Protein AF-A0A4V2VDV7-F1 (afdb_monomer_lite)

Foldseek 3Di:
DPQDDPCCQQPQAPDHPDVVRDGDDRDPVSVVVVVVVVVVVVCVCVQAPEAEAQAQVVVFVQQQHAFFHKYAHCHHPPQVRGAIWGFHDGGPDGGIDGDGHDDEAEWEWEFPPPADQQETETETPHDADQNHKYKYARQAFHAADFGWYDYPNDAIATEAEQVRHGQGGRNHHHRDIFIFGDDPRHTYTNHDDDAAEWEWDWPDDQQEIETETPDDDDPDWPRHKYKYAHAAFHQAPQGWYDYPPDDIATEAEQVGHGQHRRQDHHGDIFIFIDDPRHTYTPDGTPVVVVVVVVVVVVVVVVVVVVVPPAAEDADLVRVLADDCVVDAWYFYNDPLLTAIWGKDFAQCPLLCVLQPLCLAWRHRPVDDSRGITTGGDDDDAAELSSSPQDADQDLVRAVRSQRSLSSSQSNCVVVVADEYEYEGLEGEYQAHAHEARYAYEKQAADDDDFQALQDDGDSDIHEYEHAADWQDDWAAQAAQCQQAQSWDAFPVDGPATNTRFGQWDLADDWQRFTHGDRARAHYEYPDAQHEEYEYERYEFEYQADDRSPPCQSPLVDLDQHHRHAERYEYENYEQYEAYNYHQDGERNHESYEYEFEFAPAQGDYENHEHYQAEAEYLKRYEYYYHAKWFWPFFFQFKTKTFDGSRGGDHQWAWKQFPPWGIWTFNGWGDDPRMIMTGRTPGGCRPTGMITHNNYHPHYAQYEYASYWFHYCQGSNRDFPVVSPDSHTGERYEHDDPPAANYEYHQYEFEGSALSTYRYAAWQYAAYEYAHHEGAHYEHAYDEPPVPRPRNTHDTAQENYEYHHYDYDPSYDYPRVHHHYYDDPVPPDDDPDDDDDDDDDDDDVPDDDDDADDAPDWDFDADPVRHTQWIAHNVGDIDGPDDDDQDDPDDDGDDDDDQQDKDFDDDVPQTAWIQGRPPRDTDGSDPPPDDDADQQGDDPDDDDPDDDDDDDDPVVDPPDDQDDPLLLVLLVQFDKDKDFDPVQCVVPPPPTDIDIGGDQVSSQVSQVVSVHHSVVDDFKDKDWDAWDKDFDKDKDWDWAFDADPVRHGPGTDIDIDTGGPPDIHGDTHTDMDMDGPRVVSVVSVVSSVVVVVVVVVVVVVVVPDDD

Radius of gyration: 65.27 Å; chains: 1; bounding box: 130×124×198 Å

Organism: NCBI:txid1136135

InterPro domains:
  IPR011050 Pectin lyase fold/virulence factor [SSF51126] (372-770)
  IPR030392 Intramolecular chaperone auto-processing domain [PF13884] (951-1011)
  IPR030392 Intramolecular chaperone auto-processing domain [PS51688] (951-1102)
  IPR036388 Winged helix-like DNA-binding domain superfamily [G3DSA:1.10.10.10] (937-1103)

Sequence (1106 aa):
MPTPLASVVFDDFNTSGVPSSGNKKVKKREARAWGAWLESIITAFTSNGGLIYSSKAEMDADLAHDAKSMAWVLGDATVANNGIYKKNGASGAGSWTRVADLPFSFIIASDVGAGTSNAIQATTSIPVTESALVLMNVFEANTSSPVTVSLNGGAALNILSASGQQIKAGDLKSGMFVAGRVSGSNFRLINDFGLQFLTGTNTGGTNAITATTPFSIPSGDSQALIILPILSSNTASPVTVSFNGGTALTLKTNTGNDVAAGGLVPGMRLLGMISGSTFRLINDQVSAAIVAAAEAAQAAAEAAATSINIKNVEDRTALKSLDTSVTTLVFLREQGREGLFKWTAGNFSTLVAADTGEGVYIKASAISSSAGAWVREYDGFLQVEWFGAISGLSKSNTTANNTAFAAADALCYALGGGTIQALAQYYTLSKFRWSPGVYLEGSGHGKWMPSFPTQSKTWEGTNFVAASATKDYQVRGVTSMRYAGGWREDPDSAGRYFKLTSLMNADAAGTAAATPRDMQVFMANKELGKDKGGVRNCRIVPWIGADGKSDYGNTANTSLGDDVDVGLMVNTMEGGRFENLQIRGYWRVAGLAEICPDFSDYGRNENNVF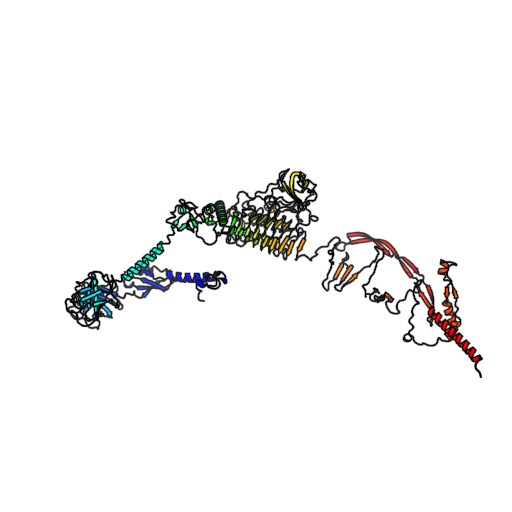VNVSAQGFVGIMVRSGDTWAVQSATSSTLTIRWSEESFWPSNGQFDALGVGYVTYTGISRSGSNLTFTGCSANVSGVSIIRAPFRGTGFSTGRFVGCEGWALYHHSSQGAESLGFPSPSKGTEVSGFPMRGIHWFDCSSFGEASNSCCVFLHDCQDFTFAGGKWEIGHAIASPIASSSTAAAPSGDTRNLSLLGLFWSSTTDTRLFTPRSLTDLQRQLNPASRLSGNLLIEALTGQDWQARMASGQTFQVLKSDGAVAVVTTDSGNTELRGSLTVGPTGAAGFINSQSGHGLTLREGTTSRLAIQASTGHWWPGADNAQNVGSGALRMATVFAGTGSINTSSEEEKQQIDAIREAVLDAWGDVEWSEFRFNDAVEAKGDSARVHFGLVAQRVVAAFEAHGLNPFDFGPICFDEWDDQYEPVYEKKFLLQPIVNEAGETVGHIEVVDMVPSGEERLVVKAGSRYGLRYSECLAIEAAYQRRRIARLEEAVKSLIAPN

Structure (mmCIF, N/CA/C/O backbone):
data_AF-A0A4V2VDV7-F1
#
_entry.id   AF-A0A4V2VDV7-F1
#
loop_
_atom_site.group_PDB
_atom_site.id
_atom_site.type_symbol
_atom_site.label_atom_id
_atom_site.label_alt_id
_atom_site.label_comp_id
_atom_site.label_asym_id
_atom_site.label_entity_id
_atom_site.label_seq_id
_atom_site.pdbx_PDB_ins_code
_atom_site.Cartn_x
_atom_site.Cartn_y
_atom_site.Cartn_z
_atom_site.occupancy
_atom_site.B_iso_or_equiv
_atom_site.auth_seq_id
_atom_site.auth_comp_id
_atom_site.auth_asym_id
_atom_site.auth_atom_id
_atom_site.pdbx_PDB_model_num
ATOM 1 N N . MET A 1 1 ? 43.117 -13.124 -17.230 1.00 35.62 1 MET A N 1
ATOM 2 C CA . MET A 1 1 ? 42.018 -13.951 -17.777 1.00 35.62 1 MET A CA 1
ATOM 3 C C . MET A 1 1 ? 41.749 -13.451 -19.186 1.00 35.62 1 MET A C 1
ATOM 5 O O . MET A 1 1 ? 41.652 -12.235 -19.313 1.00 35.62 1 MET A O 1
ATOM 9 N N . PRO A 1 2 ? 41.695 -14.305 -20.222 1.00 51.34 2 PRO A N 1
ATOM 10 C CA . PRO A 1 2 ? 41.263 -13.860 -21.545 1.00 51.34 2 PRO A CA 1
ATOM 11 C C . PRO A 1 2 ? 39.853 -13.264 -21.436 1.00 51.34 2 PRO A C 1
ATOM 13 O O . PRO A 1 2 ? 38.990 -13.833 -20.763 1.00 51.34 2 PRO A O 1
ATOM 16 N N . THR A 1 3 ? 39.647 -12.082 -22.015 1.00 59.31 3 THR A N 1
ATOM 17 C CA . THR A 1 3 ? 38.360 -11.380 -21.987 1.00 59.31 3 THR A CA 1
ATOM 18 C C . THR A 1 3 ? 37.317 -12.238 -22.720 1.00 59.31 3 THR A C 1
ATOM 20 O O . THR A 1 3 ? 37.600 -12.686 -23.833 1.00 59.31 3 THR A O 1
ATOM 23 N N . PRO A 1 4 ? 36.145 -12.529 -22.124 1.00 67.44 4 PRO A N 1
ATOM 24 C CA . PRO A 1 4 ? 35.141 -13.377 -22.760 1.00 67.44 4 PRO A CA 1
ATOM 25 C C . PRO A 1 4 ? 34.619 -12.758 -24.065 1.00 67.44 4 PRO A C 1
ATOM 27 O O . PRO A 1 4 ? 34.545 -11.536 -24.200 1.00 67.44 4 PRO A O 1
ATOM 30 N N . LEU A 1 5 ? 34.258 -13.615 -25.026 1.00 76.06 5 LEU A N 1
ATOM 31 C CA . LEU A 1 5 ? 33.713 -13.206 -26.323 1.00 76.06 5 LEU A CA 1
ATOM 32 C C . LEU A 1 5 ? 32.396 -12.435 -26.153 1.00 76.06 5 LEU A C 1
ATOM 34 O O . LEU A 1 5 ? 31.636 -12.688 -25.216 1.00 76.06 5 LEU A O 1
ATOM 38 N N . ALA A 1 6 ? 32.090 -11.543 -27.101 1.00 77.00 6 ALA A N 1
ATOM 39 C CA . ALA A 1 6 ? 30.846 -10.768 -27.097 1.00 77.00 6 ALA A CA 1
ATOM 40 C C . ALA A 1 6 ? 29.604 -11.674 -27.041 1.00 77.00 6 ALA A C 1
ATOM 42 O O . ALA A 1 6 ? 28.689 -11.409 -26.270 1.00 77.00 6 ALA A O 1
ATOM 43 N N . SER A 1 7 ? 29.630 -12.800 -27.759 1.00 78.94 7 SER A N 1
ATOM 44 C CA . SER A 1 7 ? 28.575 -13.822 -27.743 1.00 78.94 7 SER A CA 1
ATOM 45 C C . SER A 1 7 ? 28.344 -14.460 -26.373 1.00 78.94 7 SER A C 1
ATOM 47 O O . SER A 1 7 ? 27.268 -14.975 -26.114 1.00 78.94 7 SER A O 1
ATOM 49 N N . VAL A 1 8 ? 29.331 -14.412 -25.474 1.00 78.50 8 VAL A N 1
ATOM 50 C CA . VAL A 1 8 ? 29.207 -14.913 -24.100 1.00 78.50 8 VAL A CA 1
ATOM 51 C C . VAL A 1 8 ? 28.747 -13.801 -23.161 1.00 78.50 8 VAL A C 1
ATOM 53 O O . VAL A 1 8 ? 27.967 -14.060 -22.248 1.00 78.50 8 VAL A O 1
ATOM 56 N N . VAL A 1 9 ? 29.207 -12.562 -23.352 1.00 82.50 9 VAL A N 1
ATOM 57 C CA . VAL A 1 9 ? 28.828 -11.416 -22.503 1.00 82.50 9 VAL A CA 1
ATOM 58 C C . VAL A 1 9 ? 27.389 -10.961 -22.780 1.00 82.50 9 VAL A C 1
ATOM 60 O O . VAL A 1 9 ? 26.669 -10.640 -21.833 1.00 82.50 9 VAL A O 1
ATOM 63 N N . PHE A 1 10 ? 26.966 -10.999 -24.045 1.00 85.31 10 PHE A N 1
ATOM 64 C CA . PHE A 1 10 ? 25.676 -10.517 -24.552 1.00 85.31 10 PHE A CA 1
ATOM 65 C C . PHE A 1 10 ? 24.788 -11.641 -25.114 1.00 85.31 10 PHE A C 1
ATOM 67 O O . PHE A 1 10 ? 23.991 -11.400 -26.009 1.00 85.31 10 PHE A O 1
ATOM 74 N N . ASP A 1 11 ? 24.953 -12.868 -24.618 1.00 86.12 11 ASP A N 1
ATOM 75 C CA . ASP A 1 11 ? 24.108 -14.011 -24.995 1.00 86.12 11 ASP A CA 1
ATOM 76 C C . ASP A 1 11 ? 22.622 -13.749 -24.677 1.00 86.12 11 ASP A C 1
ATOM 78 O O . ASP A 1 11 ? 22.322 -13.106 -23.667 1.00 86.12 11 ASP A O 1
ATOM 82 N N . ASP A 1 12 ? 21.703 -14.299 -25.473 1.00 83.25 12 ASP A N 1
ATOM 83 C CA . ASP A 1 12 ? 20.254 -14.135 -25.290 1.00 83.25 12 ASP A CA 1
ATOM 84 C C . ASP A 1 12 ? 19.753 -14.861 -24.024 1.00 83.25 12 ASP A C 1
ATOM 86 O O . ASP A 1 12 ? 18.822 -14.408 -23.346 1.00 83.25 12 ASP A O 1
ATOM 90 N N . PHE A 1 13 ? 20.411 -15.966 -23.643 1.00 85.00 13 PHE A N 1
ATOM 91 C CA . PHE A 1 13 ? 19.987 -16.844 -22.545 1.00 85.00 13 PHE A CA 1
ATOM 92 C C . PHE A 1 13 ? 21.093 -17.087 -21.505 1.00 85.00 13 PHE A C 1
ATOM 94 O O . PHE A 1 13 ? 22.288 -17.008 -21.796 1.00 85.00 13 PHE A O 1
ATOM 101 N N . ASN A 1 14 ? 20.716 -17.386 -20.252 1.00 80.81 14 ASN A N 1
ATOM 102 C CA . ASN A 1 14 ? 21.680 -17.635 -19.164 1.00 80.81 14 ASN A CA 1
ATOM 103 C C . ASN A 1 14 ? 22.643 -18.794 -19.482 1.00 80.81 14 ASN A C 1
ATOM 105 O O . ASN A 1 14 ? 23.790 -18.781 -19.033 1.00 80.81 14 ASN A O 1
ATOM 109 N N . THR A 1 15 ? 22.184 -19.770 -20.267 1.00 83.56 15 THR A N 1
ATOM 110 C CA . THR A 1 15 ? 22.990 -20.818 -20.903 1.00 83.56 15 THR A CA 1
ATOM 111 C C . THR A 1 15 ? 22.841 -20.710 -22.419 1.00 83.56 15 THR A C 1
ATOM 113 O O . THR A 1 15 ? 21.718 -20.731 -22.920 1.00 83.56 15 THR A O 1
ATOM 116 N N . SER A 1 16 ? 23.964 -20.611 -23.135 1.00 77.88 16 SER A N 1
ATOM 117 C CA . SER A 1 16 ? 23.987 -20.358 -24.581 1.00 77.88 16 SER A CA 1
ATOM 118 C C . SER A 1 16 ? 23.125 -21.350 -25.359 1.00 77.88 16 SER A C 1
ATOM 120 O O . SER A 1 16 ? 23.284 -22.563 -25.212 1.00 77.88 16 SER A O 1
ATOM 122 N N . GLY A 1 17 ? 22.187 -20.835 -26.158 1.00 80.25 17 GLY A N 1
ATOM 123 C CA . GLY A 1 17 ? 21.281 -21.646 -26.977 1.00 80.25 17 GLY A CA 1
ATOM 124 C C . GLY A 1 17 ? 20.195 -22.417 -26.212 1.00 80.25 17 GLY A C 1
ATOM 125 O O . GLY A 1 17 ? 19.529 -23.255 -26.817 1.00 80.25 17 GLY A O 1
ATOM 126 N N . VAL A 1 18 ? 19.988 -22.160 -24.912 1.00 81.00 18 VAL A N 1
ATOM 127 C CA . VAL A 1 18 ? 18.972 -22.846 -24.091 1.00 81.00 18 VAL A CA 1
ATOM 128 C C . VAL A 1 18 ? 17.895 -21.855 -23.618 1.00 81.00 18 VAL A C 1
ATOM 130 O O . VAL A 1 18 ? 18.046 -21.256 -22.546 1.00 81.00 18 VAL A O 1
ATOM 133 N N . PRO A 1 19 ? 16.768 -21.716 -24.347 1.00 77.12 19 PRO A N 1
ATOM 134 C CA . PRO A 1 19 ? 15.702 -20.766 -24.011 1.00 77.12 19 PRO A CA 1
ATOM 135 C C . PRO A 1 19 ? 15.095 -20.955 -22.614 1.00 77.12 19 PRO A C 1
ATOM 137 O O . PRO A 1 19 ? 14.722 -19.989 -21.951 1.00 77.12 19 PRO A O 1
ATOM 140 N N . SER A 1 20 ? 15.047 -22.196 -22.116 1.00 80.12 20 SER A N 1
ATOM 141 C CA . SER A 1 20 ? 14.509 -22.519 -20.787 1.00 80.12 20 SER A CA 1
ATOM 142 C C . SER A 1 20 ? 15.382 -22.038 -19.624 1.00 80.12 20 SER A C 1
ATOM 144 O O . SER A 1 20 ? 14.918 -22.018 -18.487 1.00 80.12 20 SER A O 1
ATOM 146 N N . SER A 1 21 ? 16.630 -21.628 -19.883 1.00 80.31 21 SER A N 1
ATOM 147 C CA . SER A 1 21 ? 17.513 -21.068 -18.853 1.00 80.31 21 SER A CA 1
ATOM 148 C C . SER A 1 21 ? 17.148 -19.626 -18.466 1.00 80.31 21 SER A C 1
ATOM 150 O O . SER A 1 21 ? 17.698 -19.089 -17.503 1.00 80.31 21 SER A O 1
ATOM 152 N N . GLY A 1 22 ? 16.195 -19.012 -19.178 1.00 76.69 22 GLY A N 1
ATOM 153 C CA . GLY A 1 22 ? 15.739 -17.641 -18.969 1.00 76.69 22 GLY A CA 1
ATOM 154 C C . GLY A 1 22 ? 16.661 -16.603 -19.610 1.00 76.69 22 GLY A C 1
ATOM 155 O O . GLY A 1 22 ? 17.842 -16.860 -19.856 1.00 76.69 22 GLY A O 1
ATOM 156 N N . ASN A 1 23 ? 16.110 -15.417 -19.873 1.00 82.62 23 ASN A N 1
ATOM 157 C CA . ASN A 1 23 ? 16.837 -14.332 -20.531 1.00 82.62 23 ASN A CA 1
ATOM 158 C C . ASN A 1 23 ? 18.032 -13.886 -19.685 1.00 82.62 23 ASN A C 1
ATOM 160 O O . ASN A 1 23 ? 17.917 -13.674 -18.469 1.00 82.62 23 ASN A O 1
ATOM 164 N N . LYS A 1 24 ? 19.183 -13.715 -20.334 1.00 81.81 24 LYS A N 1
ATOM 165 C CA . LYS A 1 24 ? 20.403 -13.308 -19.647 1.00 81.81 24 LYS A CA 1
ATOM 166 C C . LYS A 1 24 ? 20.345 -11.837 -19.265 1.00 81.81 24 LYS A C 1
ATOM 168 O O . LYS A 1 24 ? 20.158 -10.957 -20.100 1.00 81.81 24 LYS A O 1
ATOM 173 N N . LYS A 1 25 ? 20.588 -11.538 -17.989 1.00 83.81 25 LYS A N 1
ATOM 174 C CA . LYS A 1 25 ? 20.822 -10.159 -17.540 1.00 83.81 25 LYS A CA 1
ATOM 175 C C . LYS A 1 25 ? 22.313 -9.848 -17.629 1.00 83.81 25 LYS A C 1
ATOM 177 O O . LYS A 1 25 ? 23.088 -10.283 -16.775 1.00 83.81 25 LYS A O 1
ATOM 182 N N . VAL A 1 26 ? 22.712 -9.092 -18.652 1.00 82.50 26 VAL A N 1
ATOM 183 C CA . VAL A 1 26 ? 24.109 -8.687 -18.873 1.00 82.50 26 VAL A CA 1
ATOM 184 C C . VAL A 1 26 ? 24.654 -7.970 -17.635 1.00 82.50 26 VAL A C 1
ATOM 186 O O . VAL A 1 26 ? 24.137 -6.942 -17.190 1.00 82.50 26 VAL A O 1
ATOM 189 N N . LYS A 1 27 ? 25.729 -8.505 -17.048 1.00 83.00 27 LYS A N 1
ATOM 190 C CA . LYS A 1 27 ? 26.364 -7.897 -15.875 1.00 83.00 27 LYS A CA 1
ATOM 191 C C . LYS A 1 27 ? 27.144 -6.661 -16.310 1.00 83.00 27 LYS A C 1
ATOM 193 O O . LYS A 1 27 ? 28.139 -6.767 -17.022 1.00 83.00 27 LYS A O 1
ATOM 198 N N . LYS A 1 28 ? 26.775 -5.487 -15.783 1.00 77.75 28 LYS A N 1
ATOM 199 C CA . LYS A 1 28 ? 27.423 -4.196 -16.108 1.00 77.75 28 LYS A CA 1
ATOM 200 C C . LYS A 1 28 ? 28.956 -4.211 -15.969 1.00 77.75 28 LYS A C 1
ATOM 202 O O . LYS A 1 28 ? 29.642 -3.508 -16.699 1.00 77.75 28 LYS A O 1
ATOM 207 N N . ARG A 1 29 ? 29.508 -5.010 -15.045 1.00 79.88 29 ARG A N 1
ATOM 208 C CA . ARG A 1 29 ? 30.966 -5.147 -14.860 1.00 79.88 29 ARG A CA 1
ATOM 209 C C . ARG A 1 29 ? 31.665 -5.849 -16.037 1.00 79.88 29 ARG A C 1
ATOM 211 O O . ARG A 1 29 ? 32.789 -5.493 -16.358 1.00 79.88 29 ARG A O 1
ATOM 218 N N . GLU A 1 30 ? 31.006 -6.825 -16.662 1.00 81.25 30 GLU A N 1
ATOM 219 C CA . GLU A 1 30 ? 31.555 -7.633 -17.762 1.00 81.25 30 GLU A CA 1
ATOM 220 C C . GLU A 1 30 ? 31.438 -6.880 -19.092 1.00 81.25 30 GLU A C 1
ATOM 222 O O . GLU A 1 30 ? 32.403 -6.835 -19.848 1.00 81.25 30 GLU A O 1
ATOM 227 N N . ALA A 1 31 ? 30.325 -6.168 -19.306 1.00 80.94 31 ALA A N 1
ATOM 228 C CA . ALA A 1 31 ? 30.156 -5.269 -20.449 1.00 80.94 31 ALA A CA 1
ATOM 229 C C . ALA A 1 31 ? 31.191 -4.126 -20.464 1.00 80.94 31 ALA A C 1
ATOM 231 O O . ALA A 1 31 ? 31.765 -3.835 -21.508 1.00 80.94 31 ALA A O 1
ATOM 232 N N . ARG A 1 32 ? 31.498 -3.517 -19.305 1.00 81.75 32 ARG A N 1
ATOM 233 C CA . ARG A 1 32 ? 32.548 -2.482 -19.203 1.00 81.75 32 ARG A CA 1
ATOM 234 C C . ARG A 1 32 ? 33.953 -3.021 -19.469 1.00 81.75 32 ARG A C 1
ATOM 236 O O . ARG A 1 32 ? 34.741 -2.343 -20.113 1.00 81.75 32 ARG A O 1
ATOM 243 N N . ALA A 1 33 ? 34.264 -4.226 -18.990 1.00 79.00 33 ALA A N 1
ATOM 244 C CA . ALA A 1 33 ? 35.560 -4.857 -19.247 1.00 79.00 33 ALA A CA 1
ATOM 245 C C . ALA A 1 33 ? 35.752 -5.195 -20.737 1.00 79.00 33 ALA A C 1
ATOM 247 O O . ALA A 1 33 ? 36.850 -5.040 -21.265 1.00 79.00 33 ALA A O 1
ATOM 248 N N . TRP A 1 34 ? 34.680 -5.613 -21.419 1.00 86.88 34 TRP A N 1
ATOM 249 C CA . TRP A 1 34 ? 34.683 -5.845 -22.863 1.00 86.88 34 TRP A CA 1
ATOM 250 C C . TRP A 1 34 ? 34.780 -4.533 -23.667 1.00 86.88 34 TRP A C 1
ATOM 252 O O . TRP A 1 34 ? 35.587 -4.448 -24.589 1.00 86.88 34 TRP A O 1
ATOM 262 N N . GLY A 1 35 ? 34.043 -3.487 -23.269 1.00 80.62 35 GLY A N 1
ATOM 263 C CA . GLY A 1 35 ? 34.107 -2.156 -23.890 1.00 80.62 35 GLY A CA 1
ATOM 264 C C . GLY A 1 35 ? 35.490 -1.505 -23.787 1.00 80.62 35 GLY A C 1
ATOM 265 O O . GLY A 1 35 ? 36.041 -1.089 -24.800 1.00 80.62 35 GLY A O 1
ATOM 266 N N . ALA A 1 36 ? 36.112 -1.528 -22.603 1.00 79.06 36 ALA A N 1
ATOM 267 C CA . ALA A 1 36 ? 37.460 -0.987 -22.399 1.00 79.06 36 ALA A CA 1
ATOM 268 C C . ALA A 1 36 ? 38.531 -1.709 -23.242 1.00 79.06 36 ALA A C 1
ATOM 270 O O . ALA A 1 36 ? 39.494 -1.097 -23.701 1.00 79.06 36 ALA A O 1
ATOM 271 N N . TRP A 1 37 ? 38.364 -3.014 -23.476 1.00 82.75 37 TRP A N 1
ATOM 272 C CA . TRP A 1 37 ? 39.242 -3.772 -24.367 1.00 82.75 37 TRP A CA 1
ATOM 273 C C . TRP A 1 37 ? 39.081 -3.337 -25.833 1.00 82.75 37 TRP A C 1
ATOM 275 O O . TRP A 1 37 ? 40.083 -3.116 -26.513 1.00 82.75 37 TRP A O 1
ATOM 285 N N . LEU A 1 38 ? 37.847 -3.137 -26.304 1.00 75.81 38 LEU A N 1
ATOM 286 C CA . LEU A 1 38 ? 37.566 -2.663 -27.663 1.00 75.81 38 LEU A CA 1
ATOM 287 C C . LEU A 1 38 ? 38.102 -1.239 -27.895 1.00 75.81 38 LEU A C 1
ATOM 289 O O . LEU A 1 38 ? 38.775 -0.977 -28.891 1.00 75.81 38 LEU A O 1
ATOM 293 N N . GLU A 1 39 ? 37.867 -0.339 -26.938 1.00 75.94 39 GLU A N 1
ATOM 294 C CA . GLU A 1 39 ? 38.380 1.035 -26.945 1.00 75.94 39 GLU A CA 1
ATOM 295 C C . GLU A 1 39 ? 39.913 1.068 -26.980 1.00 75.94 39 GLU A C 1
ATOM 297 O O . GLU A 1 39 ? 40.493 1.889 -27.691 1.00 75.94 39 GLU A O 1
ATOM 302 N N . SER A 1 40 ? 40.587 0.133 -26.298 1.00 68.94 40 SER A N 1
ATOM 303 C CA . SER A 1 40 ? 42.052 0.024 -26.345 1.00 68.94 40 SER A CA 1
ATOM 304 C C . SER A 1 40 ? 42.591 -0.350 -27.734 1.00 68.94 40 SER A C 1
ATOM 306 O O . SER A 1 40 ? 43.631 0.163 -28.145 1.00 68.94 40 SER A O 1
ATOM 308 N N . ILE A 1 41 ? 41.867 -1.183 -28.493 1.00 69.00 41 ILE A N 1
ATOM 309 C CA . ILE A 1 41 ? 42.236 -1.563 -29.867 1.00 69.00 41 ILE A CA 1
ATOM 310 C C . ILE A 1 41 ? 41.995 -0.399 -30.831 1.00 69.00 41 ILE A C 1
ATOM 312 O O . ILE A 1 41 ? 42.855 -0.099 -31.657 1.00 69.00 41 ILE A O 1
ATOM 316 N N . ILE A 1 42 ? 40.854 0.282 -30.704 1.00 68.31 42 ILE A N 1
ATOM 317 C CA . ILE A 1 42 ? 40.520 1.450 -31.530 1.00 68.31 42 ILE A CA 1
ATOM 318 C C . ILE A 1 42 ? 41.550 2.563 -31.302 1.00 68.31 42 ILE A C 1
ATOM 320 O O . ILE A 1 42 ? 42.109 3.086 -32.263 1.00 68.31 42 ILE A O 1
ATOM 324 N N . THR A 1 43 ? 41.893 2.833 -30.041 1.00 59.16 43 THR A N 1
ATOM 325 C CA . THR A 1 43 ? 42.913 3.825 -29.665 1.00 59.16 43 THR A CA 1
ATOM 326 C C . THR A 1 43 ? 44.296 3.465 -30.221 1.00 59.16 43 THR A C 1
ATOM 328 O O . THR A 1 43 ? 45.038 4.353 -30.642 1.00 59.16 43 THR A O 1
ATOM 331 N N . ALA A 1 44 ? 44.645 2.175 -30.293 1.00 54.97 44 ALA A N 1
ATOM 332 C CA . ALA A 1 44 ? 45.914 1.715 -30.861 1.00 54.97 44 ALA A CA 1
ATOM 333 C C . ALA A 1 44 ? 46.000 1.906 -32.389 1.00 54.97 44 ALA A C 1
ATOM 335 O O . ALA A 1 44 ? 47.083 2.172 -32.908 1.00 54.97 44 ALA A O 1
ATOM 336 N N . PHE A 1 45 ? 44.875 1.824 -33.107 1.00 53.25 45 PHE A N 1
ATOM 337 C CA . PHE A 1 45 ? 44.828 2.060 -34.554 1.00 53.25 45 PHE A CA 1
ATOM 338 C C . PHE A 1 45 ? 44.823 3.547 -34.918 1.00 53.25 45 PHE A C 1
ATOM 340 O O . PHE A 1 45 ? 45.437 3.934 -35.910 1.00 53.25 45 PHE A O 1
ATOM 347 N N . THR A 1 46 ? 44.183 4.395 -34.111 1.00 55.28 46 THR A N 1
ATOM 348 C CA . THR A 1 46 ? 44.093 5.838 -34.385 1.00 55.28 46 THR A CA 1
ATOM 349 C C . THR A 1 46 ? 45.327 6.636 -33.959 1.00 55.28 46 THR A C 1
ATOM 351 O O . THR A 1 46 ? 45.464 7.778 -34.379 1.00 55.28 46 THR A O 1
ATOM 354 N N . SER A 1 47 ? 46.228 6.070 -33.145 1.00 51.19 47 SER A N 1
ATOM 355 C CA . SER A 1 47 ? 47.410 6.777 -32.609 1.00 51.19 47 SER A CA 1
ATOM 356 C C . SER A 1 47 ? 48.753 6.420 -33.266 1.00 51.19 47 SER A C 1
ATOM 358 O O . SER A 1 47 ? 49.739 7.097 -32.999 1.00 51.19 47 SER A O 1
ATOM 360 N N . ASN A 1 48 ? 48.831 5.391 -34.125 1.00 48.53 48 ASN A N 1
ATOM 361 C CA . ASN A 1 48 ? 50.118 4.884 -34.647 1.00 48.53 48 ASN A CA 1
ATOM 362 C C . ASN A 1 48 ? 50.131 4.501 -36.146 1.00 48.53 48 ASN A C 1
ATOM 364 O O . ASN A 1 48 ? 51.035 3.800 -36.608 1.00 48.53 48 ASN A O 1
ATOM 368 N N . GLY A 1 49 ? 49.159 4.961 -36.937 1.00 51.25 49 GLY A N 1
ATOM 369 C CA . GLY A 1 49 ? 49.122 4.730 -38.385 1.00 51.25 49 GLY A CA 1
ATOM 370 C C . GLY A 1 49 ? 50.039 5.673 -39.178 1.00 51.25 49 GLY A C 1
ATOM 371 O O . GLY A 1 49 ? 49.574 6.701 -39.643 1.00 51.25 49 GLY A O 1
ATOM 372 N N . GLY A 1 50 ? 51.322 5.315 -39.329 1.00 61.91 50 GLY A N 1
ATOM 373 C CA . GLY A 1 50 ? 52.279 5.804 -40.346 1.00 61.91 50 GLY A CA 1
ATOM 374 C C . GLY A 1 50 ? 52.331 7.314 -40.637 1.00 61.91 50 GLY A C 1
ATOM 375 O O . GLY A 1 50 ? 51.721 7.777 -41.596 1.00 61.91 50 GLY A O 1
ATOM 376 N N . LEU A 1 51 ? 53.137 8.069 -39.883 1.00 75.31 51 LEU A N 1
ATOM 377 C CA . LEU A 1 51 ? 53.344 9.508 -40.104 1.00 75.31 51 LEU A CA 1
ATOM 378 C C . LEU A 1 51 ? 54.252 9.760 -41.328 1.00 75.31 51 LEU A C 1
ATOM 380 O O . LEU A 1 51 ? 55.345 9.196 -41.415 1.00 75.31 51 LEU A O 1
ATOM 384 N N . ILE A 1 52 ? 53.831 10.619 -42.262 1.00 80.19 52 ILE A N 1
ATOM 385 C CA . ILE A 1 52 ? 54.593 10.992 -43.469 1.00 80.19 52 ILE A CA 1
ATOM 386 C C . ILE A 1 52 ? 54.704 12.519 -43.536 1.00 80.19 52 ILE A C 1
ATOM 388 O O . ILE A 1 52 ? 53.692 13.211 -43.473 1.00 80.19 52 ILE A O 1
ATOM 392 N N . TYR A 1 53 ? 55.922 13.032 -43.708 1.00 82.75 53 TYR A N 1
ATOM 393 C CA . TYR A 1 53 ? 56.235 14.459 -43.784 1.00 82.75 53 TYR A CA 1
ATOM 394 C C . TYR A 1 53 ? 56.938 14.804 -45.098 1.00 82.75 53 TYR A C 1
ATOM 396 O O . TYR A 1 53 ? 57.691 13.998 -45.661 1.00 82.75 53 TYR A O 1
ATOM 404 N N . SER A 1 54 ? 56.719 16.030 -45.577 1.00 82.06 54 SER A N 1
ATOM 405 C CA . SER A 1 54 ? 57.332 16.506 -46.818 1.00 82.06 54 SER A CA 1
ATOM 406 C C . SER A 1 54 ? 58.773 16.953 -46.586 1.00 82.06 54 SER A C 1
ATOM 408 O O . SER A 1 54 ? 59.598 16.765 -47.467 1.00 82.06 54 SER A O 1
ATOM 410 N N . SER A 1 55 ? 59.114 17.470 -45.400 1.00 87.38 55 SER A N 1
ATOM 411 C CA . SER A 1 55 ? 60.490 17.843 -45.034 1.00 87.38 55 SER A CA 1
ATOM 412 C C . SER A 1 55 ? 60.860 17.437 -43.604 1.00 87.38 55 SER A C 1
ATOM 414 O O . SER A 1 55 ? 59.997 17.229 -42.747 1.00 87.38 55 SER A O 1
ATOM 416 N N . LYS A 1 56 ? 62.163 17.355 -43.309 1.00 87.62 56 LYS A N 1
ATOM 417 C CA . LYS A 1 56 ? 62.660 17.077 -41.956 1.00 87.62 56 LYS A CA 1
ATOM 418 C C . LYS A 1 56 ? 62.316 18.211 -40.988 1.00 87.62 56 LYS A C 1
ATOM 420 O O . LYS A 1 56 ? 62.074 17.940 -39.817 1.00 87.62 56 LYS A O 1
ATOM 425 N N . ALA A 1 57 ? 62.252 19.450 -41.472 1.00 87.12 57 ALA A N 1
ATOM 426 C CA . ALA A 1 57 ? 61.876 20.605 -40.660 1.00 87.12 57 ALA A CA 1
ATOM 427 C C . ALA A 1 57 ? 60.417 20.532 -40.172 1.00 87.12 57 ALA A C 1
ATOM 429 O O . ALA A 1 57 ? 60.152 20.835 -39.012 1.00 87.12 57 ALA A O 1
ATOM 430 N N . GLU A 1 58 ? 59.487 20.083 -41.023 1.00 85.25 58 GLU A N 1
ATOM 431 C CA . GLU A 1 58 ? 58.082 19.865 -40.637 1.00 85.25 58 GLU A CA 1
ATOM 432 C C . GLU A 1 58 ? 57.949 18.770 -39.576 1.00 85.25 58 GLU A C 1
ATOM 434 O O . GLU A 1 58 ? 57.245 18.950 -38.586 1.00 85.25 58 GLU A O 1
ATOM 439 N N . MET A 1 59 ? 58.675 17.663 -39.745 1.00 90.25 59 MET A N 1
ATOM 440 C CA . MET A 1 59 ? 58.710 16.588 -38.755 1.00 90.25 59 MET A CA 1
ATOM 441 C C . MET A 1 59 ? 59.333 17.059 -37.430 1.00 90.25 59 MET A C 1
ATOM 443 O O . MET A 1 59 ? 58.806 16.765 -36.362 1.00 90.25 59 MET A O 1
ATOM 447 N N . ASP A 1 60 ? 60.442 17.804 -37.471 1.00 88.75 60 ASP A N 1
ATOM 448 C CA . ASP A 1 60 ? 61.111 18.306 -36.264 1.00 88.75 60 ASP A CA 1
ATOM 449 C C . ASP A 1 60 ? 60.255 19.327 -35.490 1.00 88.75 60 ASP A C 1
ATOM 451 O O . ASP A 1 60 ? 60.398 19.432 -34.270 1.00 88.75 60 ASP A O 1
ATOM 455 N N . ALA A 1 61 ? 59.354 20.046 -36.169 1.00 86.69 61 ALA A N 1
ATOM 456 C CA . ALA A 1 61 ? 58.378 20.939 -35.543 1.00 86.69 61 ALA A CA 1
ATOM 457 C C . ALA A 1 61 ? 57.202 20.184 -34.891 1.00 86.69 61 ALA A C 1
ATOM 459 O O . ALA A 1 61 ? 56.594 20.687 -33.945 1.00 86.69 61 ALA A O 1
ATOM 460 N N . ASP A 1 62 ? 56.900 18.972 -35.359 1.00 84.62 62 ASP A N 1
ATOM 461 C CA . ASP A 1 62 ? 55.812 18.140 -34.856 1.00 84.62 62 ASP A CA 1
ATOM 462 C C . ASP A 1 62 ? 56.299 17.168 -33.766 1.00 84.62 62 ASP A C 1
ATOM 464 O O . ASP A 1 62 ? 56.686 16.020 -34.006 1.00 84.62 62 ASP A O 1
ATOM 468 N N . LEU A 1 63 ? 56.316 17.658 -32.523 1.00 86.38 63 LEU A N 1
ATOM 469 C CA . LEU A 1 63 ? 56.750 16.890 -31.351 1.00 86.38 63 LEU A CA 1
ATOM 470 C C . LEU A 1 63 ? 55.596 16.269 -30.551 1.00 86.38 63 LEU A C 1
ATOM 472 O O . LEU A 1 63 ? 55.865 15.607 -29.546 1.00 86.38 63 LEU A O 1
ATOM 476 N N . ALA A 1 64 ? 54.340 16.456 -30.965 1.00 84.56 64 ALA A N 1
ATOM 477 C CA . ALA A 1 64 ? 53.137 16.022 -30.243 1.00 84.56 64 ALA A CA 1
ATOM 478 C C . ALA A 1 64 ? 52.838 14.516 -30.406 1.00 84.56 64 ALA A C 1
ATOM 480 O O . ALA A 1 64 ? 51.687 14.101 -30.511 1.00 84.56 64 ALA A O 1
ATOM 481 N N . HIS A 1 65 ? 53.890 13.696 -30.396 1.00 82.88 65 HIS A N 1
ATOM 482 C CA . HIS A 1 65 ? 53.842 12.252 -30.602 1.00 82.88 65 HIS A CA 1
ATOM 483 C C . HIS A 1 65 ? 54.589 11.527 -29.490 1.00 82.88 65 HIS A C 1
ATOM 485 O O . HIS A 1 65 ? 55.598 12.019 -28.975 1.00 82.88 65 HIS A O 1
ATOM 491 N N . ASP A 1 66 ? 54.101 10.344 -29.129 1.00 78.81 66 ASP A N 1
ATOM 492 C CA . ASP A 1 66 ? 54.687 9.531 -28.069 1.00 78.81 66 ASP A CA 1
ATOM 493 C C . ASP A 1 66 ? 56.099 9.024 -28.413 1.00 78.81 66 ASP A C 1
ATOM 495 O O . ASP A 1 66 ? 56.528 8.928 -29.567 1.00 78.81 66 ASP A O 1
ATOM 499 N N . ALA A 1 67 ? 56.863 8.671 -27.375 1.00 82.50 67 ALA A N 1
ATOM 500 C CA . ALA A 1 67 ? 58.190 8.098 -27.557 1.00 82.50 67 ALA A CA 1
ATOM 501 C C . ALA A 1 67 ? 58.110 6.807 -28.392 1.00 82.50 67 ALA A C 1
ATOM 503 O O . ALA A 1 67 ? 57.327 5.909 -28.086 1.00 82.50 67 ALA A O 1
ATOM 504 N N . LYS A 1 68 ? 59.019 6.668 -29.366 1.00 82.25 68 LYS A N 1
ATOM 505 C CA . LYS A 1 68 ? 59.137 5.565 -30.338 1.00 82.25 68 LYS A CA 1
ATOM 506 C C . LYS A 1 68 ? 58.146 5.585 -31.509 1.00 82.25 68 LYS A C 1
ATOM 508 O O . LYS A 1 68 ? 58.199 4.650 -32.307 1.00 82.25 68 LYS A O 1
ATOM 513 N N . SER A 1 69 ? 57.331 6.627 -31.679 1.00 84.38 69 SER A N 1
ATOM 514 C CA . SER A 1 69 ? 56.571 6.825 -32.922 1.00 84.38 69 SER A CA 1
ATOM 515 C C . SER A 1 69 ? 57.500 6.883 -34.141 1.00 84.38 69 SER A C 1
ATOM 517 O O . SER A 1 69 ? 58.637 7.353 -34.035 1.00 84.38 69 SER A O 1
ATOM 519 N N . MET A 1 70 ? 57.034 6.381 -35.287 1.00 83.69 70 MET A N 1
ATOM 520 C CA . MET A 1 70 ? 57.810 6.271 -36.529 1.00 83.69 70 MET A CA 1
ATOM 521 C C . MET A 1 70 ? 57.267 7.228 -37.594 1.00 83.69 70 MET A C 1
ATOM 523 O O . MET A 1 70 ? 56.055 7.304 -37.787 1.00 83.69 70 MET A O 1
ATOM 527 N N . ALA A 1 71 ? 58.164 7.913 -38.302 1.00 84.88 71 ALA A N 1
ATOM 528 C CA . ALA A 1 71 ? 57.832 8.897 -39.330 1.00 84.88 71 ALA A CA 1
ATOM 529 C C . ALA A 1 71 ? 58.714 8.748 -40.577 1.00 84.88 71 ALA A C 1
ATOM 531 O O . ALA A 1 71 ? 59.870 8.335 -40.475 1.00 84.88 71 ALA A O 1
ATOM 532 N N . TRP A 1 72 ? 58.182 9.058 -41.759 1.00 86.31 72 TRP A N 1
ATOM 533 C CA . TRP A 1 72 ? 58.914 9.051 -43.033 1.00 86.31 72 TRP A CA 1
ATOM 534 C C . TRP A 1 72 ? 59.027 10.476 -43.576 1.00 86.31 72 TRP A C 1
ATOM 536 O O . TRP A 1 72 ? 58.036 11.197 -43.604 1.00 86.31 72 TRP A O 1
ATOM 546 N N . VAL A 1 73 ? 60.212 10.868 -44.046 1.00 83.88 73 VAL A N 1
ATOM 547 C CA . VAL A 1 73 ? 60.444 12.144 -44.743 1.00 83.88 73 VAL A CA 1
ATOM 548 C C . VAL A 1 73 ? 60.769 11.840 -46.203 1.00 83.88 73 VAL A C 1
ATOM 550 O O . VAL A 1 73 ? 61.746 11.135 -46.462 1.00 83.88 73 VAL A O 1
ATOM 553 N N . LEU A 1 74 ? 59.943 12.321 -47.139 1.00 75.81 74 LEU A N 1
ATOM 554 C CA . LEU A 1 74 ? 59.977 11.896 -48.551 1.00 75.81 74 LEU A CA 1
ATOM 555 C C . LEU A 1 74 ? 60.346 12.997 -49.566 1.00 75.81 74 LEU A C 1
ATOM 557 O O . LEU A 1 74 ? 60.595 12.662 -50.723 1.00 75.81 74 LEU A O 1
ATOM 561 N N . GLY A 1 75 ? 60.378 14.277 -49.181 1.00 73.38 75 GLY A N 1
ATOM 562 C CA . GLY A 1 75 ? 60.484 15.405 -50.121 1.00 73.38 75 GLY A CA 1
ATOM 563 C C . GLY A 1 75 ? 61.390 16.557 -49.676 1.00 73.38 75 GLY A C 1
ATOM 564 O O . GLY A 1 75 ? 61.232 17.675 -50.165 1.00 73.38 75 GLY A O 1
ATOM 565 N N . ASP A 1 76 ? 62.319 16.321 -48.746 1.00 80.88 76 ASP A N 1
ATOM 566 C CA . ASP A 1 76 ? 63.235 17.352 -48.261 1.00 80.88 76 ASP A CA 1
ATOM 567 C C . ASP A 1 76 ? 64.222 17.745 -49.370 1.00 80.88 76 ASP A C 1
ATOM 569 O O . ASP A 1 76 ? 64.802 16.881 -50.038 1.00 80.88 76 ASP A O 1
ATOM 573 N N . ALA A 1 77 ? 64.433 19.052 -49.552 1.00 69.94 77 ALA A N 1
ATOM 574 C CA . ALA A 1 77 ? 65.362 19.584 -50.550 1.00 69.94 77 ALA A CA 1
ATOM 575 C C . ALA A 1 77 ? 66.813 19.134 -50.298 1.00 69.94 77 ALA A C 1
ATOM 577 O O . ALA A 1 77 ? 67.606 19.018 -51.234 1.00 69.94 77 ALA A O 1
ATOM 578 N N . THR A 1 78 ? 67.170 18.846 -49.041 1.00 75.12 78 THR A N 1
ATOM 579 C CA . THR A 1 78 ? 68.444 18.218 -48.697 1.00 75.12 78 THR A CA 1
ATOM 580 C C . THR A 1 78 ? 68.274 16.706 -48.723 1.00 75.12 78 THR A C 1
ATOM 582 O O . THR A 1 78 ? 67.757 16.096 -47.795 1.00 75.12 78 THR A O 1
ATOM 585 N N . VAL A 1 79 ? 68.790 16.083 -49.777 1.00 65.44 79 VAL A N 1
ATOM 586 C CA . VAL A 1 79 ? 68.655 14.649 -50.067 1.00 65.44 79 VAL A CA 1
ATOM 587 C C . VAL A 1 79 ? 68.938 13.719 -48.873 1.00 65.44 79 VAL A C 1
ATOM 589 O O . VAL A 1 79 ? 68.229 12.734 -48.678 1.00 65.44 79 VAL A O 1
ATOM 592 N N . ALA A 1 80 ? 69.948 14.029 -48.055 1.00 71.94 80 ALA A N 1
ATOM 593 C CA . ALA A 1 80 ? 70.329 13.222 -46.890 1.00 71.94 80 ALA A CA 1
ATOM 594 C C . ALA A 1 80 ? 69.271 13.199 -45.763 1.00 71.94 80 ALA A C 1
ATOM 596 O O . ALA A 1 80 ? 69.310 12.323 -44.897 1.00 71.94 80 ALA A O 1
ATOM 597 N N . ASN A 1 81 ? 68.322 14.140 -45.775 1.00 79.25 81 ASN A N 1
ATOM 598 C CA . ASN A 1 81 ? 67.229 14.235 -44.808 1.00 79.25 81 ASN A CA 1
ATOM 599 C C . ASN A 1 81 ? 66.018 13.364 -45.175 1.00 79.25 81 ASN A C 1
ATOM 601 O O . ASN A 1 81 ? 65.105 13.220 -44.365 1.00 79.25 81 ASN A O 1
ATOM 605 N N . ASN A 1 82 ? 65.999 12.764 -46.366 1.00 76.62 82 ASN A N 1
ATOM 606 C CA . ASN A 1 82 ? 64.952 11.823 -46.749 1.00 76.62 82 ASN A CA 1
ATOM 607 C C . ASN A 1 82 ? 65.261 10.447 -46.136 1.00 76.62 82 ASN A C 1
ATOM 609 O O . ASN A 1 82 ? 66.355 9.893 -46.295 1.00 76.62 82 ASN A O 1
ATOM 613 N N . GLY A 1 83 ? 64.332 9.907 -45.350 1.00 81.56 83 GLY A N 1
ATOM 614 C CA . GLY A 1 83 ? 64.603 8.751 -44.495 1.00 81.56 83 GLY A CA 1
ATOM 615 C C . GLY A 1 83 ? 63.471 8.413 -43.536 1.00 81.56 83 GLY A C 1
ATOM 616 O O . GLY A 1 83 ? 62.460 9.108 -43.459 1.00 81.56 83 GLY A O 1
ATOM 617 N N . ILE A 1 84 ? 63.667 7.336 -42.783 1.00 84.88 84 ILE A N 1
ATOM 618 C CA . ILE A 1 84 ? 62.768 6.896 -41.718 1.00 84.88 84 ILE A CA 1
ATOM 619 C C . ILE A 1 84 ? 63.324 7.396 -40.382 1.00 84.88 84 ILE A C 1
ATOM 621 O O . ILE A 1 84 ? 64.508 7.218 -40.084 1.00 84.88 84 ILE A O 1
ATOM 625 N N . TYR A 1 85 ? 62.467 7.991 -39.560 1.00 88.06 85 TYR A N 1
ATOM 626 C CA . TYR A 1 85 ? 62.791 8.638 -38.293 1.00 88.06 85 TYR A CA 1
ATOM 627 C C . TYR A 1 85 ? 61.955 8.063 -37.146 1.00 88.06 85 TYR A C 1
ATOM 629 O O . TYR A 1 85 ? 60.841 7.584 -37.343 1.00 88.06 85 TYR A O 1
ATOM 637 N N . LYS A 1 86 ? 62.505 8.111 -35.931 1.00 89.19 86 LYS A N 1
ATOM 638 C CA . LYS A 1 86 ? 61.881 7.650 -34.688 1.00 89.19 86 LYS A CA 1
ATOM 639 C C . LYS A 1 86 ? 61.854 8.771 -33.650 1.00 89.19 86 LYS A C 1
ATOM 641 O O . LYS A 1 86 ? 62.876 9.431 -33.440 1.00 89.19 86 LYS A O 1
ATOM 646 N N . LYS A 1 87 ? 60.722 8.947 -32.967 1.00 89.88 87 LYS A N 1
ATOM 647 C CA . LYS A 1 87 ? 60.545 9.935 -31.898 1.00 89.88 87 LYS A CA 1
ATOM 648 C C . LYS A 1 87 ? 61.263 9.506 -30.620 1.00 89.88 87 LYS A C 1
ATOM 650 O O . LYS A 1 87 ? 61.087 8.386 -30.141 1.00 89.88 87 LYS A O 1
ATOM 655 N N . ASN A 1 88 ? 62.018 10.424 -30.027 1.00 86.62 88 ASN A N 1
ATOM 656 C CA . ASN A 1 88 ? 62.632 10.282 -28.711 1.00 86.62 88 ASN A CA 1
ATOM 657 C C . ASN A 1 88 ? 62.053 11.335 -27.747 1.00 86.62 88 ASN A C 1
ATOM 659 O O . ASN A 1 88 ? 61.908 12.502 -28.117 1.00 86.62 88 ASN A O 1
ATOM 663 N N . GLY A 1 89 ? 61.749 10.938 -26.507 1.00 82.69 89 GLY A N 1
ATOM 664 C CA . GLY A 1 89 ? 61.114 11.800 -25.493 1.00 82.69 89 GLY A CA 1
ATOM 665 C C . GLY A 1 89 ? 59.580 11.733 -25.487 1.00 82.69 89 GLY A C 1
ATOM 666 O O . GLY A 1 89 ? 58.988 11.166 -26.400 1.00 82.69 89 GLY A O 1
ATOM 667 N N . ALA A 1 90 ? 58.960 12.263 -24.427 1.00 79.44 90 ALA A N 1
ATOM 668 C CA . ALA A 1 90 ? 57.504 12.280 -24.242 1.00 79.44 90 ALA A CA 1
ATOM 669 C C . ALA A 1 90 ? 56.803 13.246 -25.216 1.00 79.44 90 ALA A C 1
ATOM 671 O O . ALA A 1 90 ? 57.424 14.203 -25.677 1.00 79.44 90 ALA A O 1
ATOM 672 N N . SER A 1 91 ? 55.515 13.017 -25.489 1.00 82.44 91 SER A N 1
ATOM 673 C CA . SER A 1 91 ? 54.713 13.883 -26.363 1.00 82.44 91 SER A CA 1
ATOM 674 C C . SER A 1 91 ? 54.771 15.354 -25.922 1.00 82.44 91 SER A C 1
ATOM 676 O O . SER A 1 91 ? 54.672 15.667 -24.735 1.00 82.44 91 SER A O 1
ATOM 678 N N . GLY A 1 92 ? 55.004 16.253 -26.881 1.00 82.19 92 GLY A N 1
ATOM 679 C CA . GLY A 1 92 ? 55.196 17.690 -26.662 1.00 82.19 92 GLY A CA 1
ATOM 680 C C . GLY A 1 92 ? 56.634 18.118 -26.325 1.00 82.19 92 GLY A C 1
ATOM 681 O O . GLY A 1 92 ? 56.888 19.313 -26.202 1.00 82.19 92 GLY A O 1
ATOM 682 N N . ALA A 1 93 ? 57.588 17.184 -26.197 1.00 80.38 93 ALA A N 1
ATOM 683 C CA . ALA A 1 93 ? 59.001 17.465 -25.914 1.00 80.38 93 ALA A CA 1
ATOM 684 C C . ALA A 1 93 ? 59.953 16.463 -26.610 1.00 80.38 93 ALA A C 1
ATOM 686 O O . ALA A 1 93 ? 59.537 15.432 -27.130 1.00 80.38 93 ALA A O 1
ATOM 687 N N . GLY A 1 94 ? 61.264 16.724 -26.630 1.00 85.00 94 GLY A N 1
ATOM 688 C CA . GLY A 1 94 ? 62.271 15.811 -27.207 1.00 85.00 94 GLY A CA 1
ATOM 689 C C . GLY A 1 94 ? 62.554 16.040 -28.699 1.00 85.00 94 GLY A C 1
ATOM 690 O O . GLY A 1 94 ? 62.403 17.151 -29.185 1.00 85.00 94 GLY A O 1
ATOM 691 N N . SER A 1 95 ? 63.005 15.011 -29.429 1.00 90.00 95 SER A N 1
ATOM 692 C CA . SER A 1 95 ? 63.486 15.148 -30.820 1.00 90.00 95 SER A CA 1
ATOM 693 C C . SER A 1 95 ? 63.217 13.911 -31.682 1.00 90.00 95 SER A C 1
ATOM 695 O O . SER A 1 95 ? 62.859 12.850 -31.167 1.00 90.00 95 SER A O 1
ATOM 697 N N . TRP A 1 96 ? 63.396 14.038 -32.997 1.00 90.56 96 TRP A N 1
ATOM 698 C CA . TRP A 1 96 ? 63.345 12.930 -33.950 1.00 90.56 96 TRP A CA 1
ATOM 699 C C . TRP A 1 96 ? 64.753 12.479 -34.346 1.00 90.56 96 TRP A C 1
ATOM 701 O O . TRP A 1 96 ? 65.653 13.289 -34.565 1.00 90.56 96 TRP A O 1
ATOM 711 N N . THR A 1 97 ? 64.969 11.168 -34.451 1.00 89.06 97 THR A N 1
ATOM 712 C CA . THR A 1 97 ? 66.264 10.583 -34.833 1.00 89.06 97 THR A CA 1
ATOM 713 C C . THR A 1 97 ? 66.095 9.639 -36.010 1.00 89.06 97 THR A C 1
ATOM 715 O O . THR A 1 97 ? 65.209 8.790 -35.995 1.00 89.06 97 THR A O 1
ATOM 718 N N . ARG A 1 98 ? 66.942 9.779 -37.033 1.00 88.44 98 ARG A N 1
ATOM 719 C CA . ARG A 1 98 ? 66.927 8.920 -38.225 1.00 88.44 98 ARG A CA 1
ATOM 720 C C . ARG A 1 98 ? 67.306 7.490 -37.844 1.00 88.44 98 ARG A C 1
ATOM 722 O O . ARG A 1 98 ? 68.249 7.293 -37.081 1.00 88.44 98 ARG A O 1
ATOM 729 N N . VAL A 1 99 ? 66.582 6.506 -38.366 1.00 84.44 99 VAL A N 1
ATOM 730 C CA . VAL A 1 99 ? 66.767 5.084 -38.039 1.00 84.44 99 VAL A CA 1
ATOM 731 C C . VAL A 1 99 ? 66.950 4.181 -39.258 1.00 84.44 99 VAL A C 1
ATOM 733 O O . VAL A 1 99 ? 67.522 3.109 -39.095 1.00 84.44 99 VAL A O 1
ATOM 736 N N . ALA A 1 100 ? 66.514 4.586 -40.456 1.00 74.75 100 ALA A N 1
ATOM 737 C CA . ALA A 1 100 ? 66.747 3.829 -41.691 1.00 74.75 100 ALA A CA 1
ATOM 738 C C . ALA A 1 100 ? 66.638 4.707 -42.952 1.00 74.75 100 ALA A C 1
ATOM 740 O O . ALA A 1 100 ? 66.081 5.808 -42.909 1.00 74.75 100 ALA A O 1
ATOM 741 N N . ASP A 1 101 ? 67.161 4.201 -44.071 1.00 71.19 101 ASP A N 1
ATOM 742 C CA . ASP A 1 101 ? 66.934 4.756 -45.410 1.00 71.19 101 ASP A CA 1
ATOM 743 C C . ASP A 1 101 ? 65.533 4.392 -45.932 1.00 71.19 101 ASP A C 1
ATOM 745 O O . ASP A 1 101 ? 64.896 3.452 -45.451 1.00 71.19 101 ASP A O 1
ATOM 749 N N . LEU A 1 102 ? 65.048 5.135 -46.931 1.00 67.25 102 LEU A N 1
ATOM 750 C CA . LEU A 1 102 ? 63.790 4.822 -47.612 1.00 67.25 102 LEU A CA 1
ATOM 751 C C . LEU A 1 102 ? 63.964 3.582 -48.515 1.00 67.25 102 LEU A C 1
ATOM 753 O O . LEU A 1 102 ? 64.951 3.502 -49.251 1.00 67.25 102 LEU A O 1
ATOM 757 N N . PRO A 1 103 ? 63.030 2.615 -48.495 1.00 62.66 103 PRO A N 1
ATOM 758 C CA . PRO A 1 103 ? 63.167 1.360 -49.230 1.00 62.66 103 PRO A CA 1
ATOM 759 C C . PRO A 1 103 ? 62.835 1.534 -50.723 1.00 62.66 103 PRO A C 1
ATOM 761 O O . PRO A 1 103 ? 61.726 1.236 -51.161 1.00 62.66 103 PRO A O 1
ATOM 764 N N . PHE A 1 104 ? 63.798 1.996 -51.526 1.00 62.53 104 PHE A N 1
ATOM 765 C CA . PHE A 1 104 ? 63.679 2.039 -52.989 1.00 62.53 104 PHE A CA 1
ATOM 766 C C . PHE A 1 104 ? 64.466 0.890 -53.635 1.00 62.53 104 PHE A C 1
ATOM 768 O O . PHE A 1 104 ? 65.684 0.811 -53.499 1.00 62.53 104 PHE A O 1
ATOM 775 N N . SER A 1 105 ? 63.780 -0.006 -54.351 1.00 61.38 105 SER A N 1
ATOM 776 C CA . SER A 1 105 ? 64.409 -1.192 -54.964 1.00 61.38 105 SER A CA 1
ATOM 777 C C . SER A 1 105 ? 64.874 -0.988 -56.416 1.00 61.38 105 SER A C 1
ATOM 779 O O . SER A 1 105 ? 65.715 -1.751 -56.889 1.00 61.38 105 SER A O 1
ATOM 781 N N . PHE A 1 106 ? 64.371 0.039 -57.117 1.00 70.00 106 PHE A N 1
ATOM 782 C CA . PHE A 1 106 ? 64.676 0.324 -58.527 1.00 70.00 106 PHE A CA 1
ATOM 783 C C . PHE A 1 106 ? 64.877 1.828 -58.758 1.00 70.00 106 PHE A C 1
ATOM 785 O O . PHE A 1 106 ? 64.058 2.633 -58.320 1.00 70.00 106 PHE A O 1
ATOM 792 N N . ILE A 1 107 ? 65.947 2.207 -59.462 1.00 78.69 107 ILE A N 1
ATOM 793 C CA . ILE A 1 107 ? 66.305 3.598 -59.775 1.00 78.69 107 ILE A CA 1
ATOM 794 C C . ILE A 1 107 ? 66.514 3.736 -61.285 1.00 78.69 107 ILE A C 1
ATOM 796 O O . ILE A 1 107 ? 67.207 2.923 -61.893 1.00 78.69 107 ILE A O 1
ATOM 800 N N . ILE A 1 108 ? 65.941 4.774 -61.895 1.00 80.50 108 ILE A N 1
ATOM 801 C CA . ILE A 1 108 ? 66.145 5.082 -63.317 1.00 80.50 108 ILE A CA 1
ATOM 802 C C . ILE A 1 108 ? 67.183 6.198 -63.435 1.00 80.50 108 ILE A C 1
ATOM 804 O O . ILE A 1 108 ? 67.012 7.273 -62.857 1.00 80.50 108 ILE A O 1
ATOM 808 N N . ALA A 1 109 ? 68.249 5.924 -64.183 1.00 81.88 109 ALA A N 1
ATOM 809 C CA . ALA A 1 109 ? 69.302 6.860 -64.543 1.00 81.88 109 ALA A CA 1
ATOM 810 C C . ALA A 1 109 ? 69.178 7.261 -66.016 1.00 81.88 109 ALA A C 1
ATOM 812 O O . ALA A 1 109 ? 68.895 6.431 -66.878 1.00 81.88 109 ALA A O 1
ATOM 813 N N . SER A 1 110 ? 69.406 8.539 -66.292 1.00 86.75 110 SER A N 1
ATOM 814 C CA . SER A 1 110 ? 69.315 9.133 -67.617 1.00 86.75 110 SER A CA 1
ATOM 815 C C . SER A 1 110 ? 70.694 9.597 -68.075 1.00 86.75 110 SER A C 1
ATOM 817 O O . SER A 1 110 ? 71.247 10.540 -67.512 1.00 86.75 110 SER A O 1
ATOM 819 N N . ASP A 1 111 ? 71.234 8.970 -69.115 1.00 87.88 111 ASP A N 1
ATOM 820 C CA . ASP A 1 111 ? 72.385 9.465 -69.874 1.00 87.88 111 ASP A CA 1
ATOM 821 C C . ASP A 1 111 ? 71.879 10.286 -71.064 1.00 87.88 111 ASP A C 1
ATOM 823 O O . ASP A 1 111 ? 71.302 9.753 -72.013 1.00 87.88 111 ASP A O 1
ATOM 827 N N . VAL A 1 112 ? 72.054 11.603 -71.005 1.00 85.56 112 VAL A N 1
ATOM 828 C CA . VAL A 1 112 ? 71.653 12.526 -72.082 1.00 85.56 112 VAL A CA 1
ATOM 829 C C . VAL A 1 112 ? 72.834 12.956 -72.959 1.00 85.56 112 VAL A C 1
ATOM 831 O O . VAL A 1 112 ? 72.706 13.920 -73.709 1.00 85.56 112 VAL A O 1
ATOM 834 N N . GLY A 1 113 ? 73.987 12.279 -72.853 1.00 82.94 113 GLY A N 1
ATOM 835 C CA . GLY A 1 113 ? 75.189 12.601 -73.630 1.00 82.94 113 GLY A CA 1
ATOM 836 C C . GLY A 1 113 ? 76.082 13.673 -73.003 1.00 82.94 113 GLY A C 1
ATOM 837 O O . GLY A 1 113 ? 76.876 14.298 -73.698 1.00 82.94 113 GLY A O 1
ATOM 838 N N . ALA A 1 114 ? 75.960 13.912 -71.693 1.00 82.62 114 ALA A N 1
ATOM 839 C CA . ALA A 1 114 ? 76.824 14.857 -70.976 1.00 82.62 114 ALA A CA 1
ATOM 840 C C . ALA A 1 114 ? 78.268 14.332 -70.787 1.00 82.62 114 ALA A C 1
ATOM 842 O O . ALA A 1 114 ? 79.190 15.117 -70.567 1.00 82.62 114 ALA A O 1
ATOM 843 N N . GLY A 1 115 ? 78.462 13.008 -70.857 1.00 84.56 115 GLY A N 1
ATOM 844 C CA . GLY A 1 115 ? 79.766 12.335 -70.838 1.00 84.56 115 GLY A CA 1
ATOM 845 C C . GLY A 1 115 ? 80.283 11.968 -72.237 1.00 84.56 115 GLY A C 1
ATOM 846 O O . GLY A 1 115 ? 79.760 12.419 -73.248 1.00 84.56 115 GLY A O 1
ATOM 847 N N . THR A 1 116 ? 81.312 11.117 -72.304 1.00 87.75 116 THR A N 1
ATOM 848 C CA . THR A 1 116 ? 81.789 10.526 -73.576 1.00 87.75 116 THR A CA 1
ATOM 849 C C . THR A 1 116 ? 81.281 9.094 -73.731 1.00 87.75 116 THR A C 1
ATOM 851 O O . THR A 1 116 ? 80.921 8.459 -72.741 1.00 87.75 116 THR A O 1
ATOM 854 N N . SER A 1 117 ? 81.355 8.530 -74.941 1.00 85.75 117 SER A N 1
ATOM 855 C CA . SER A 1 117 ? 80.935 7.146 -75.226 1.00 85.75 117 SER A CA 1
ATOM 856 C C . SER A 1 117 ? 81.617 6.056 -74.382 1.00 85.75 117 SER A C 1
ATOM 858 O O . SER A 1 117 ? 81.098 4.947 -74.292 1.00 85.75 117 SER A O 1
ATOM 860 N N . ASN A 1 118 ? 82.754 6.351 -73.734 1.00 90.62 118 ASN A N 1
ATOM 861 C CA . ASN A 1 118 ? 83.449 5.421 -72.829 1.00 90.62 118 ASN A CA 1
ATOM 862 C C . ASN A 1 118 ? 83.529 5.929 -71.367 1.00 90.62 118 ASN A C 1
ATOM 864 O O . ASN A 1 118 ? 84.034 5.228 -70.488 1.00 90.62 118 ASN A O 1
ATOM 868 N N . ALA A 1 119 ? 83.024 7.133 -71.084 1.00 90.00 119 ALA A N 1
ATOM 869 C CA . ALA A 1 119 ? 82.948 7.721 -69.745 1.00 90.00 119 ALA A CA 1
ATOM 870 C C . ALA A 1 119 ? 81.601 8.431 -69.585 1.00 90.00 119 ALA A C 1
ATOM 872 O O . ALA A 1 119 ? 81.479 9.641 -69.798 1.00 90.00 119 ALA A O 1
ATOM 873 N N . ILE A 1 120 ? 80.590 7.631 -69.265 1.00 91.19 120 ILE A N 1
ATOM 874 C CA . ILE A 1 120 ? 79.182 8.007 -69.229 1.00 91.19 120 ILE A CA 1
ATOM 875 C C . ILE A 1 120 ? 78.911 8.874 -67.997 1.00 91.19 120 ILE A C 1
ATOM 877 O O . ILE A 1 120 ? 79.385 8.582 -66.897 1.00 91.19 120 ILE A O 1
ATOM 881 N N . GLN A 1 121 ? 78.111 9.925 -68.165 1.00 90.00 121 GLN A N 1
ATOM 882 C CA . GLN A 1 121 ? 77.558 10.695 -67.053 1.00 90.00 121 GLN A CA 1
ATOM 883 C C . GLN A 1 121 ? 76.041 10.587 -67.093 1.00 90.00 121 GLN A C 1
ATOM 885 O O . GLN A 1 121 ? 75.412 11.074 -68.029 1.00 90.00 121 GLN A O 1
ATOM 890 N N . ALA A 1 122 ? 75.464 9.963 -66.069 1.00 87.06 122 ALA A N 1
ATOM 891 C CA . ALA A 1 122 ? 74.027 9.778 -65.973 1.00 87.06 122 ALA A CA 1
ATOM 892 C C . ALA A 1 122 ? 73.468 10.406 -64.693 1.00 87.06 122 ALA A C 1
ATOM 894 O O . ALA A 1 122 ? 74.102 10.411 -63.635 1.00 87.06 122 ALA A O 1
ATOM 895 N N . THR A 1 123 ? 72.263 10.957 -64.792 1.00 85.88 123 THR A N 1
ATOM 896 C CA . THR A 1 123 ? 71.563 11.610 -63.682 1.00 85.88 123 THR A CA 1
ATOM 897 C C . THR A 1 123 ? 70.343 10.802 -63.265 1.00 85.88 123 THR A C 1
ATOM 899 O O . THR A 1 123 ? 69.673 10.188 -64.089 1.00 85.88 123 THR A O 1
ATOM 902 N N . THR A 1 124 ? 70.039 10.777 -61.974 1.00 80.44 124 THR A N 1
ATOM 903 C CA . THR A 1 124 ? 68.846 10.129 -61.417 1.00 80.44 124 THR A CA 1
ATOM 904 C C . THR A 1 124 ? 68.045 11.161 -60.627 1.00 80.44 124 THR A C 1
ATOM 906 O O . THR A 1 124 ? 68.608 12.068 -60.019 1.00 80.44 124 THR A O 1
ATOM 909 N N . SER A 1 125 ? 66.719 11.021 -60.598 1.00 72.00 125 SER A N 1
ATOM 910 C CA . SER A 1 125 ? 65.840 11.880 -59.785 1.00 72.00 125 SER A CA 1
ATOM 911 C C . SER A 1 125 ? 65.863 11.533 -58.291 1.00 72.00 125 SER A C 1
ATOM 913 O O . SER A 1 125 ? 65.344 12.292 -57.477 1.00 72.00 125 SER A O 1
ATOM 915 N N . ILE A 1 126 ? 66.463 10.393 -57.931 1.00 69.00 126 ILE A N 1
ATOM 916 C CA . ILE A 1 126 ? 66.581 9.878 -56.562 1.00 69.00 126 ILE A CA 1
ATOM 917 C C . ILE A 1 126 ? 67.993 9.323 -56.295 1.00 69.00 126 ILE A C 1
ATOM 919 O O . ILE A 1 126 ? 68.649 8.873 -57.237 1.00 69.00 126 ILE A O 1
ATOM 923 N N . PRO A 1 127 ? 68.493 9.327 -55.048 1.00 71.88 127 PRO A N 1
ATOM 924 C CA . PRO A 1 127 ? 69.886 8.981 -54.736 1.00 71.88 127 PRO A CA 1
ATOM 925 C C . PRO A 1 127 ? 70.184 7.498 -54.946 1.00 71.88 127 PRO A C 1
ATOM 927 O O . PRO A 1 127 ? 69.390 6.643 -54.560 1.00 71.88 127 PRO A O 1
ATOM 930 N N . VAL A 1 128 ? 71.354 7.189 -55.510 1.00 72.38 128 VAL A N 1
ATOM 931 C CA . VAL A 1 128 ? 71.781 5.809 -55.786 1.00 72.38 128 VAL A CA 1
ATOM 932 C C . VAL A 1 128 ? 72.487 5.210 -54.569 1.00 72.38 128 VAL A C 1
ATOM 934 O O . VAL A 1 128 ? 73.438 5.795 -54.055 1.00 72.38 128 VAL A O 1
ATOM 937 N N . THR A 1 129 ? 72.046 4.027 -54.135 1.00 71.94 129 THR A N 1
ATOM 938 C CA . THR A 1 129 ? 72.666 3.233 -53.059 1.00 71.94 129 THR A CA 1
ATOM 939 C C . THR A 1 129 ? 73.105 1.865 -53.594 1.00 71.94 129 THR A C 1
ATOM 941 O O . THR A 1 129 ? 72.601 1.401 -54.616 1.00 71.94 129 THR A O 1
ATOM 944 N N . GLU A 1 130 ? 74.019 1.174 -52.904 1.00 72.88 130 GLU A N 1
ATOM 945 C CA . GLU A 1 130 ? 74.492 -0.165 -53.321 1.00 72.88 130 GLU A CA 1
ATOM 946 C C . GLU A 1 130 ? 73.406 -1.258 -53.259 1.00 72.88 130 GLU A C 1
ATOM 948 O O . GLU A 1 130 ? 73.562 -2.337 -53.832 1.00 72.88 130 GLU A O 1
ATOM 953 N N . SER A 1 131 ? 72.294 -0.989 -52.568 1.00 67.44 131 SER A N 1
ATOM 954 C CA . SER A 1 131 ? 71.168 -1.924 -52.432 1.00 67.44 131 SER A CA 1
ATOM 955 C C . SER A 1 131 ? 70.115 -1.777 -53.537 1.00 67.44 131 SER A C 1
ATOM 957 O O . SER A 1 131 ? 69.178 -2.573 -53.584 1.00 67.44 131 SER A O 1
ATOM 959 N N . ALA A 1 132 ? 70.255 -0.785 -54.422 1.00 72.19 132 ALA A N 1
ATOM 960 C CA . ALA A 1 132 ? 69.293 -0.497 -55.479 1.00 72.19 132 ALA A CA 1
ATOM 961 C C . ALA A 1 132 ? 69.749 -1.033 -56.846 1.00 72.19 132 ALA A C 1
ATOM 963 O O . ALA A 1 132 ? 70.927 -0.959 -57.209 1.00 72.19 132 ALA A O 1
ATOM 964 N N . LEU A 1 133 ? 68.796 -1.539 -57.635 1.00 79.38 133 LEU A N 1
ATOM 965 C CA . LEU A 1 133 ? 69.024 -1.838 -59.047 1.00 79.38 133 LEU A CA 1
ATOM 966 C C . LEU A 1 133 ? 68.851 -0.557 -59.873 1.00 79.38 133 LEU A C 1
ATOM 968 O O . LEU A 1 133 ? 67.813 0.096 -59.786 1.00 79.38 133 LEU A O 1
ATOM 972 N N . VAL A 1 134 ? 69.841 -0.214 -60.693 1.00 81.44 134 VAL A N 1
ATOM 973 C CA . VAL A 1 134 ? 69.837 0.986 -61.536 1.00 81.44 134 VAL A CA 1
ATOM 974 C C . VAL A 1 134 ? 69.655 0.590 -62.999 1.00 81.44 134 VAL A C 1
ATOM 976 O O . VAL A 1 134 ? 70.429 -0.201 -63.541 1.00 81.44 134 VAL A O 1
ATOM 979 N N . LEU A 1 135 ? 68.638 1.156 -63.642 1.00 84.00 135 LEU A N 1
ATOM 980 C CA . LEU A 1 135 ? 68.391 1.036 -65.075 1.00 84.00 135 LEU A CA 1
ATOM 981 C C . LEU A 1 135 ? 68.832 2.330 -65.762 1.00 84.00 135 LEU A C 1
ATOM 983 O O . LEU A 1 135 ? 68.356 3.401 -65.398 1.00 84.00 135 LEU A O 1
ATOM 987 N N . MET A 1 136 ? 69.722 2.235 -66.744 1.00 85.56 136 MET A N 1
ATOM 988 C CA . MET A 1 136 ? 70.325 3.382 -67.420 1.00 85.56 136 MET A CA 1
ATOM 989 C C . MET A 1 136 ? 70.235 3.219 -68.937 1.00 85.56 136 MET A C 1
ATOM 991 O O . MET A 1 136 ? 70.525 2.143 -69.461 1.00 85.56 136 MET A O 1
ATOM 995 N N . ASN A 1 137 ? 69.851 4.272 -69.655 1.00 84.44 137 ASN A N 1
ATOM 996 C CA . ASN A 1 137 ? 69.997 4.304 -71.111 1.00 84.44 137 ASN A CA 1
ATOM 997 C C . ASN A 1 137 ? 71.454 4.604 -71.507 1.00 84.44 137 ASN A C 1
ATOM 999 O O . ASN A 1 137 ? 72.179 5.257 -70.770 1.00 84.44 137 ASN A O 1
ATOM 1003 N N . VAL A 1 138 ? 71.876 4.154 -72.684 1.00 84.81 138 VAL A N 1
ATOM 1004 C CA . VAL A 1 138 ? 73.183 4.463 -73.276 1.00 84.81 138 VAL A CA 1
ATOM 1005 C C . VAL A 1 138 ? 72.963 5.457 -74.412 1.00 84.81 138 VAL A C 1
ATOM 1007 O O . VAL A 1 138 ? 72.290 5.128 -75.394 1.00 84.81 138 VAL A O 1
ATOM 1010 N N . PHE A 1 139 ? 73.503 6.672 -74.289 1.00 86.00 139 PHE A N 1
ATOM 1011 C CA . PHE A 1 139 ? 73.307 7.724 -75.290 1.00 86.00 139 PHE A CA 1
ATOM 1012 C C . PHE A 1 139 ? 74.014 7.392 -76.615 1.00 86.00 139 PHE A C 1
ATOM 1014 O O . PHE A 1 139 ? 73.390 7.386 -77.678 1.00 86.00 139 PHE A O 1
ATOM 1021 N N . GLU A 1 140 ? 75.287 7.000 -76.555 1.00 81.88 140 GLU A N 1
ATOM 1022 C CA . GLU A 1 140 ? 76.120 6.673 -77.720 1.00 81.88 140 GLU A CA 1
ATOM 1023 C C . GLU A 1 140 ? 76.877 5.351 -77.538 1.00 81.88 140 GLU A C 1
ATOM 1025 O O . GLU A 1 140 ? 77.186 4.944 -76.422 1.00 81.88 140 GLU A O 1
ATOM 1030 N N . ALA A 1 141 ? 77.168 4.660 -78.646 1.00 84.25 141 ALA A N 1
ATOM 1031 C CA . ALA A 1 141 ? 77.835 3.359 -78.603 1.00 84.25 141 ALA A CA 1
ATOM 1032 C C . ALA A 1 141 ? 79.293 3.478 -78.134 1.00 84.25 141 ALA A C 1
ATOM 1034 O O . ALA A 1 141 ? 80.020 4.365 -78.590 1.00 84.25 141 ALA A O 1
ATOM 1035 N N . ASN A 1 142 ? 79.744 2.556 -77.278 1.00 88.56 142 ASN A N 1
ATOM 1036 C CA . ASN A 1 142 ? 81.110 2.596 -76.764 1.00 88.56 142 ASN A CA 1
ATOM 1037 C C . ASN A 1 142 ? 82.121 2.191 -77.848 1.00 88.56 142 ASN A C 1
ATOM 1039 O O . ASN A 1 142 ? 81.910 1.251 -78.616 1.00 88.56 142 ASN A O 1
ATOM 1043 N N . THR A 1 143 ? 83.247 2.896 -77.900 1.00 85.88 143 THR A N 1
ATOM 1044 C CA . THR A 1 143 ? 84.268 2.742 -78.952 1.00 85.88 143 THR A CA 1
ATOM 1045 C C . THR A 1 143 ? 85.545 2.068 -78.453 1.00 85.88 143 THR A C 1
ATOM 1047 O O . THR A 1 143 ? 86.357 1.618 -79.261 1.00 85.88 143 THR A O 1
ATOM 1050 N N . SER A 1 144 ? 85.724 1.951 -77.136 1.00 83.88 144 SER A N 1
ATOM 1051 C CA . SER A 1 144 ? 86.862 1.284 -76.503 1.00 83.88 144 SER A CA 1
ATOM 1052 C C . SER A 1 144 ? 86.472 0.642 -75.157 1.00 83.88 144 SER A C 1
ATOM 1054 O O . SER A 1 144 ? 85.311 0.669 -74.749 1.00 83.88 144 SER A O 1
ATOM 1056 N N . SER A 1 145 ? 87.442 -0.005 -74.505 1.00 83.81 145 SER A N 1
ATOM 1057 C CA . SER A 1 145 ? 87.347 -0.624 -73.174 1.00 83.81 145 SER A CA 1
ATOM 1058 C C . SER A 1 145 ? 88.549 -0.150 -72.346 1.00 83.81 145 SER A C 1
ATOM 1060 O O . SER A 1 145 ? 89.648 -0.113 -72.908 1.00 83.81 145 SER A O 1
ATOM 1062 N N . PRO A 1 146 ? 88.426 0.150 -71.037 1.00 85.62 146 PRO A N 1
ATOM 1063 C CA . PRO A 1 146 ? 87.243 0.032 -70.175 1.00 85.62 146 PRO A CA 1
ATOM 1064 C C . PRO A 1 146 ? 86.202 1.145 -70.387 1.00 85.62 146 PRO A C 1
ATOM 1066 O O . PRO A 1 146 ? 86.546 2.241 -70.822 1.00 85.62 146 PRO A O 1
ATOM 1069 N N . VAL A 1 147 ? 84.943 0.873 -70.023 1.00 89.81 147 VAL A N 1
ATOM 1070 C CA . VAL A 1 147 ? 83.853 1.868 -69.995 1.00 89.81 147 VAL A CA 1
ATOM 1071 C C . VAL A 1 147 ? 83.506 2.209 -68.546 1.00 89.81 147 VAL A C 1
ATOM 1073 O O . VAL A 1 147 ? 83.426 1.315 -67.704 1.00 89.81 147 VAL A O 1
ATOM 1076 N N . THR A 1 148 ? 83.268 3.487 -68.248 1.00 92.12 148 THR A N 1
ATOM 1077 C CA . THR A 1 148 ? 82.881 3.955 -66.905 1.00 92.12 148 THR A CA 1
ATOM 1078 C C . THR A 1 148 ? 81.555 4.711 -66.902 1.00 92.12 148 THR A C 1
ATOM 1080 O O . THR A 1 148 ? 81.135 5.226 -67.936 1.00 92.12 148 THR A O 1
ATOM 1083 N N . VAL A 1 149 ? 80.906 4.788 -65.736 1.00 90.62 149 VAL A N 1
ATOM 1084 C CA . VAL A 1 149 ? 79.725 5.621 -65.473 1.00 90.62 149 VAL A CA 1
ATOM 1085 C C . VAL A 1 149 ? 79.886 6.413 -64.174 1.00 90.62 149 VAL A C 1
ATOM 1087 O O . VAL A 1 149 ? 80.276 5.862 -63.148 1.00 90.62 149 VAL A O 1
ATOM 1090 N N . SER A 1 150 ? 79.554 7.702 -64.200 1.00 89.12 150 SER A N 1
ATOM 1091 C CA . SER A 1 150 ? 79.340 8.533 -63.010 1.00 89.12 150 SER A CA 1
ATOM 1092 C C . SER A 1 150 ? 77.848 8.832 -62.860 1.00 89.12 150 SER A C 1
ATOM 1094 O O . SER A 1 150 ? 77.199 9.260 -63.815 1.00 89.12 150 SER A O 1
ATOM 1096 N N . LEU A 1 151 ? 77.309 8.593 -61.661 1.00 86.06 151 LEU A N 1
ATOM 1097 C CA . LEU A 1 151 ? 75.908 8.845 -61.319 1.00 86.06 151 LEU A CA 1
ATOM 1098 C C . LEU A 1 151 ? 75.818 10.106 -60.447 1.00 86.06 151 LEU A C 1
ATOM 1100 O O . LEU A 1 151 ? 76.460 10.171 -59.398 1.00 86.06 151 LEU A O 1
ATOM 1104 N N . ASN A 1 152 ? 75.048 11.111 -60.882 1.00 82.94 152 ASN A N 1
ATOM 1105 C CA . ASN A 1 152 ? 74.861 12.406 -60.196 1.00 82.94 152 ASN A CA 1
ATOM 1106 C C . ASN A 1 152 ? 76.166 13.139 -59.819 1.00 82.94 152 ASN A C 1
ATOM 1108 O O . ASN A 1 152 ? 76.246 13.771 -58.767 1.00 82.94 152 ASN A O 1
ATOM 1112 N N . GLY A 1 153 ? 77.207 13.039 -60.651 1.00 76.88 153 GLY A N 1
ATOM 1113 C CA . GLY A 1 153 ? 78.504 13.679 -60.394 1.00 76.88 153 GLY A CA 1
ATOM 1114 C C . GLY A 1 153 ? 79.365 12.986 -59.327 1.00 76.88 153 GLY A C 1
ATOM 1115 O O . GLY A 1 153 ? 80.361 13.556 -58.887 1.00 76.88 153 GLY A O 1
ATOM 1116 N N . GLY A 1 154 ? 79.000 11.769 -58.905 1.00 78.75 154 GLY A N 1
ATOM 1117 C CA . GLY A 1 154 ? 79.799 10.937 -58.002 1.00 78.75 154 GLY A CA 1
ATOM 1118 C C . GLY A 1 154 ? 81.055 10.338 -58.652 1.00 78.75 154 GLY A C 1
ATOM 1119 O O . GLY A 1 154 ? 81.355 10.570 -59.826 1.00 78.75 154 GLY A O 1
ATOM 1120 N N . ALA A 1 155 ? 81.798 9.530 -57.890 1.00 81.69 155 ALA A N 1
ATOM 1121 C CA . ALA A 1 155 ? 82.999 8.853 -58.387 1.00 81.69 155 ALA A CA 1
ATOM 1122 C C . ALA A 1 155 ? 82.696 7.962 -59.610 1.00 81.69 155 ALA A C 1
ATOM 1124 O O . ALA A 1 155 ? 81.649 7.320 -59.672 1.00 81.69 155 ALA A O 1
ATOM 1125 N N . ALA A 1 156 ? 83.617 7.918 -60.578 1.00 87.12 156 ALA A N 1
ATOM 1126 C CA . ALA A 1 156 ? 83.467 7.093 -61.776 1.00 87.12 156 ALA A CA 1
ATOM 1127 C C . ALA A 1 156 ? 83.549 5.593 -61.435 1.00 87.12 156 ALA A C 1
ATOM 1129 O O . ALA A 1 156 ? 84.504 5.145 -60.798 1.00 87.12 156 ALA A O 1
ATOM 1130 N N . LEU A 1 157 ? 82.557 4.824 -61.885 1.00 91.00 157 LEU A N 1
ATOM 1131 C CA . LEU A 1 157 ? 82.414 3.385 -61.664 1.00 91.00 157 LEU A CA 1
ATOM 1132 C C . LEU A 1 157 ? 82.708 2.617 -62.956 1.00 91.00 157 LEU A C 1
ATOM 1134 O O . LEU A 1 157 ? 82.174 2.972 -64.004 1.00 91.00 157 LEU A O 1
ATOM 1138 N N . ASN A 1 158 ? 83.490 1.535 -62.911 1.00 90.81 158 ASN A N 1
ATOM 1139 C CA . ASN A 1 158 ? 83.713 0.705 -64.108 1.00 90.81 158 ASN A CA 1
ATOM 1140 C C . ASN A 1 158 ? 82.474 -0.127 -64.444 1.00 90.81 158 ASN A C 1
ATOM 1142 O O . ASN A 1 158 ? 81.986 -0.859 -63.584 1.00 90.81 158 ASN A O 1
ATOM 1146 N N . ILE A 1 159 ? 82.010 -0.087 -65.692 1.00 89.81 159 ILE A N 1
ATOM 1147 C CA . ILE A 1 159 ? 80.926 -0.954 -66.156 1.00 89.81 159 ILE A CA 1
ATOM 1148 C C . ILE A 1 159 ? 81.498 -2.338 -66.472 1.00 89.81 159 ILE A C 1
ATOM 1150 O O . ILE A 1 159 ? 82.402 -2.477 -67.295 1.00 89.81 159 ILE A O 1
ATOM 1154 N N . LEU A 1 160 ? 80.949 -3.367 -65.827 1.00 86.56 160 LEU A N 1
ATOM 1155 C CA . LEU A 1 160 ? 81.311 -4.770 -66.030 1.00 86.56 160 LEU A CA 1
ATOM 1156 C C . LEU A 1 160 ? 80.069 -5.592 -66.391 1.00 86.56 160 LEU A C 1
ATOM 1158 O O . LEU A 1 160 ? 78.985 -5.347 -65.865 1.00 86.56 160 LEU A O 1
ATOM 1162 N N . SER A 1 161 ? 80.239 -6.604 -67.240 1.00 80.69 161 SER A N 1
ATOM 1163 C CA . SER A 1 161 ? 79.217 -7.619 -67.558 1.00 80.69 161 SER A CA 1
ATOM 1164 C C . SER A 1 161 ? 78.727 -8.382 -66.314 1.00 80.69 161 SER A C 1
ATOM 1166 O O . SER A 1 161 ? 79.325 -8.294 -65.232 1.00 80.69 161 SER A O 1
ATOM 1168 N N . ALA A 1 162 ? 77.666 -9.187 -66.448 1.00 76.50 162 ALA A N 1
ATOM 1169 C CA . ALA A 1 162 ? 77.147 -9.971 -65.325 1.00 76.50 162 ALA A CA 1
ATOM 1170 C C . ALA A 1 162 ? 78.184 -10.973 -64.800 1.00 76.50 162 ALA A C 1
ATOM 1172 O O . ALA A 1 162 ? 78.323 -11.161 -63.585 1.00 76.50 162 ALA A O 1
ATOM 1173 N N . SER A 1 163 ? 79.011 -11.520 -65.691 1.00 77.56 163 SER A N 1
ATOM 1174 C CA . SER A 1 163 ? 80.147 -12.393 -65.378 1.00 77.56 163 SER A CA 1
ATOM 1175 C C . SER A 1 163 ? 81.400 -11.659 -64.857 1.00 77.56 163 SER A C 1
ATOM 1177 O O . SER A 1 163 ? 82.380 -12.305 -64.489 1.00 77.56 163 SER A O 1
ATOM 1179 N N . GLY A 1 164 ? 81.367 -10.324 -64.737 1.00 76.38 164 GLY A N 1
ATOM 1180 C CA . GLY A 1 164 ? 82.452 -9.509 -64.173 1.00 76.38 164 GLY A CA 1
ATOM 1181 C C . GLY A 1 164 ? 83.573 -9.160 -65.159 1.00 76.38 164 GLY A C 1
ATOM 1182 O O . GLY A 1 164 ? 84.610 -8.652 -64.743 1.00 76.38 164 GLY A O 1
ATOM 1183 N N . GLN A 1 165 ? 83.378 -9.421 -66.453 1.00 82.50 165 GLN A N 1
ATOM 1184 C CA . GLN A 1 165 ? 84.315 -9.050 -67.518 1.00 82.50 165 GLN A CA 1
ATOM 1185 C C . GLN A 1 165 ? 84.106 -7.603 -67.979 1.00 82.50 165 GLN A C 1
ATOM 1187 O O . GLN A 1 165 ? 82.981 -7.097 -67.949 1.00 82.50 165 GLN A O 1
ATOM 1192 N N . GLN A 1 166 ? 85.184 -6.971 -68.445 1.00 85.38 166 GLN A N 1
ATOM 1193 C CA . GLN A 1 166 ? 85.168 -5.649 -69.078 1.00 85.38 166 GLN A CA 1
ATOM 1194 C C . GLN A 1 166 ? 84.285 -5.639 -70.334 1.00 85.38 166 GLN A C 1
ATOM 1196 O O . GLN A 1 166 ? 84.309 -6.585 -71.124 1.00 85.38 166 GLN A O 1
ATOM 1201 N N . ILE A 1 167 ? 83.529 -4.557 -70.513 1.00 84.75 167 ILE A N 1
ATOM 1202 C CA . ILE A 1 167 ? 82.707 -4.309 -71.702 1.00 84.75 167 ILE A CA 1
ATOM 1203 C C . ILE A 1 167 ? 83.623 -3.980 -72.885 1.00 84.75 167 ILE A C 1
ATOM 1205 O O . ILE A 1 167 ? 84.408 -3.037 -72.808 1.00 84.75 167 ILE A O 1
ATOM 1209 N N . LYS A 1 168 ? 83.537 -4.739 -73.982 1.00 81.69 168 LYS A N 1
ATOM 1210 C CA . LYS A 1 168 ? 84.383 -4.541 -75.168 1.00 81.69 168 LYS A CA 1
ATOM 1211 C C . LYS A 1 168 ? 83.822 -3.431 -76.055 1.00 81.69 168 LYS A C 1
ATOM 1213 O O . LYS A 1 168 ? 82.663 -3.041 -75.933 1.00 81.69 168 LYS A O 1
ATOM 1218 N N . ALA A 1 169 ? 84.648 -2.918 -76.965 1.00 80.12 169 ALA A N 1
ATOM 1219 C CA . ALA A 1 169 ? 84.216 -1.933 -77.956 1.00 80.12 169 ALA A CA 1
ATOM 1220 C C . ALA A 1 169 ? 83.000 -2.450 -78.753 1.00 80.12 169 ALA A C 1
ATOM 1222 O O . ALA A 1 169 ? 83.063 -3.535 -79.332 1.00 80.12 169 ALA A O 1
ATOM 1223 N N . GLY A 1 170 ? 81.916 -1.672 -78.786 1.00 76.19 170 GLY A N 1
ATOM 1224 C CA . GLY A 1 170 ? 80.677 -1.990 -79.501 1.00 76.19 170 GLY A CA 1
ATOM 1225 C C . GLY A 1 170 ? 79.656 -2.852 -78.745 1.00 76.19 170 GLY A C 1
ATOM 1226 O O . GLY A 1 170 ? 78.572 -3.092 -79.287 1.00 76.19 170 GLY A O 1
ATOM 1227 N N . ASP A 1 171 ? 79.959 -3.301 -77.522 1.00 78.81 171 ASP A N 1
ATOM 1228 C CA . ASP A 1 171 ? 79.026 -4.088 -76.699 1.00 78.81 171 ASP A CA 1
ATOM 1229 C C . ASP A 1 171 ? 77.858 -3.229 -76.174 1.00 78.81 171 ASP A C 1
ATOM 1231 O O . ASP A 1 171 ? 76.729 -3.711 -76.080 1.00 78.81 171 ASP A O 1
ATOM 1235 N N . LEU A 1 172 ? 78.093 -1.944 -75.882 1.00 81.50 172 LEU A N 1
ATOM 1236 C CA . LEU A 1 172 ? 77.046 -0.967 -75.580 1.00 81.50 172 LEU A CA 1
ATOM 1237 C C . LEU A 1 172 ? 76.677 -0.210 -76.852 1.00 81.50 172 LEU A C 1
ATOM 1239 O O . LEU A 1 172 ? 77.527 0.394 -77.505 1.00 81.50 172 LEU A O 1
ATOM 1243 N N . LYS A 1 173 ? 75.389 -0.225 -77.196 1.00 80.88 173 LYS A N 1
ATOM 1244 C CA . LYS A 1 173 ? 74.857 0.410 -78.408 1.00 80.88 173 LYS A CA 1
ATOM 1245 C C . LYS A 1 173 ? 74.048 1.654 -78.051 1.00 80.88 173 LYS A C 1
ATOM 1247 O O . LYS A 1 173 ? 73.393 1.684 -77.015 1.00 80.88 173 LYS A O 1
ATOM 1252 N N . SER A 1 174 ? 74.053 2.657 -78.930 1.00 76.38 174 SER A N 1
ATOM 1253 C CA . SER A 1 174 ? 73.194 3.839 -78.775 1.00 76.38 174 SER A CA 1
ATOM 1254 C C . SER A 1 174 ? 71.720 3.421 -78.673 1.00 76.38 174 SER A C 1
ATOM 1256 O O . SER A 1 174 ? 71.256 2.569 -79.437 1.00 76.38 174 SER A O 1
ATOM 1258 N N . GLY A 1 175 ? 71.008 3.969 -77.688 1.00 71.81 175 GLY A N 1
ATOM 1259 C CA . GLY A 1 175 ? 69.617 3.628 -77.376 1.00 71.81 175 GLY A CA 1
ATOM 1260 C C . GLY A 1 175 ? 69.433 2.327 -76.584 1.00 71.81 175 GLY A C 1
ATOM 1261 O O . GLY A 1 175 ? 68.300 1.969 -76.261 1.00 71.81 175 GLY A O 1
ATOM 1262 N N . MET A 1 176 ? 70.512 1.611 -76.252 1.00 78.00 176 MET A N 1
ATOM 1263 C CA . MET A 1 176 ? 70.442 0.423 -75.405 1.00 78.00 176 MET A CA 1
ATOM 1264 C C . MET A 1 176 ? 70.122 0.813 -73.955 1.00 78.00 176 MET A C 1
ATOM 1266 O O . MET A 1 176 ? 70.674 1.777 -73.437 1.00 78.00 176 MET A O 1
ATOM 1270 N N . PHE A 1 177 ? 69.286 0.027 -73.274 1.00 74.56 177 PHE A N 1
ATOM 1271 C CA . PHE A 1 177 ? 69.143 0.100 -71.819 1.00 74.56 177 PHE A CA 1
ATOM 1272 C C . PHE A 1 177 ? 69.977 -0.986 -71.145 1.00 74.56 177 PHE A C 1
ATOM 1274 O O . PHE A 1 177 ? 69.877 -2.166 -71.488 1.00 74.56 177 PHE A O 1
ATOM 1281 N N . VAL A 1 178 ? 70.777 -0.583 -70.164 1.00 81.69 178 VAL A N 1
ATOM 1282 C CA . VAL A 1 178 ? 71.542 -1.471 -69.293 1.00 81.69 178 VAL A CA 1
ATOM 1283 C C . VAL A 1 178 ? 70.965 -1.432 -67.885 1.00 81.69 178 VAL A C 1
ATOM 1285 O O . VAL A 1 178 ? 70.656 -0.367 -67.358 1.00 81.69 178 VAL A O 1
ATOM 1288 N N . ALA A 1 179 ? 70.830 -2.598 -67.261 1.00 82.19 179 ALA A N 1
ATOM 1289 C CA . ALA A 1 179 ? 70.452 -2.718 -65.859 1.00 82.19 179 ALA A CA 1
ATOM 1290 C C . ALA A 1 179 ? 71.631 -3.287 -65.075 1.00 82.19 179 ALA A C 1
ATOM 1292 O O . ALA A 1 179 ? 72.229 -4.284 -65.486 1.00 82.19 179 ALA A O 1
ATOM 1293 N N . GLY A 1 180 ? 71.956 -2.665 -63.950 1.00 85.25 180 GLY A N 1
ATOM 1294 C CA . GLY A 1 180 ? 73.075 -3.068 -63.117 1.00 85.25 180 GLY A CA 1
ATOM 1295 C C . GLY A 1 180 ? 72.968 -2.527 -61.703 1.00 85.25 180 GLY A C 1
ATOM 1296 O O . GLY A 1 180 ? 72.059 -1.770 -61.376 1.00 85.25 180 GLY A O 1
ATOM 1297 N N . ARG A 1 181 ? 73.896 -2.929 -60.843 1.00 86.44 181 ARG A N 1
ATOM 1298 C CA . ARG A 1 181 ? 74.004 -2.397 -59.479 1.00 86.44 181 ARG A CA 1
ATOM 1299 C C . ARG A 1 181 ? 75.393 -1.844 -59.219 1.00 86.44 181 ARG A C 1
ATOM 1301 O O . ARG A 1 181 ? 76.376 -2.346 -59.774 1.00 86.44 181 ARG A O 1
ATOM 1308 N N . VAL A 1 182 ? 75.470 -0.856 -58.336 1.00 83.12 182 VAL A N 1
ATOM 1309 C CA . VAL A 1 182 ? 76.747 -0.391 -57.787 1.00 83.12 182 VAL A CA 1
ATOM 1310 C C . VAL A 1 182 ? 77.283 -1.464 -56.838 1.00 83.12 182 VAL A C 1
ATOM 1312 O O . VAL A 1 182 ? 76.545 -2.018 -56.028 1.00 83.12 182 VAL A O 1
ATOM 1315 N N . SER A 1 183 ? 78.557 -1.808 -56.982 1.00 81.25 183 SER A N 1
ATOM 1316 C CA . SER A 1 183 ? 79.248 -2.807 -56.169 1.00 81.25 183 SER A CA 1
ATOM 1317 C C . SER A 1 183 ? 80.683 -2.335 -55.945 1.00 81.25 183 SER A C 1
ATOM 1319 O O . SER A 1 183 ? 81.568 -2.635 -56.757 1.00 81.25 183 SER A O 1
ATOM 1321 N N . GLY A 1 184 ? 80.921 -1.585 -54.865 1.00 82.50 184 GLY A N 1
ATOM 1322 C CA . GLY A 1 184 ? 82.195 -0.907 -54.632 1.00 82.50 184 GLY A CA 1
ATOM 1323 C C . GLY A 1 184 ? 82.478 0.131 -55.723 1.00 82.50 184 GLY A C 1
ATOM 1324 O O . GLY A 1 184 ? 81.637 0.969 -56.027 1.00 82.50 184 GLY A O 1
ATOM 1325 N N . SER A 1 185 ? 83.646 0.056 -56.364 1.00 85.81 185 SER A N 1
ATOM 1326 C CA . SER A 1 185 ? 84.051 0.959 -57.457 1.00 85.81 185 SER A CA 1
ATOM 1327 C C . SER A 1 185 ? 83.550 0.548 -58.856 1.00 85.81 185 SER A C 1
ATOM 1329 O O . SER A 1 185 ? 84.041 1.061 -59.863 1.00 85.81 185 SER A O 1
ATOM 1331 N N . ASN A 1 186 ? 82.593 -0.385 -58.953 1.00 87.50 186 ASN A N 1
ATOM 1332 C CA . ASN A 1 186 ? 82.104 -0.925 -60.227 1.00 87.50 186 ASN A CA 1
ATOM 1333 C C . ASN A 1 186 ? 80.575 -0.842 -60.352 1.00 87.50 186 ASN A C 1
ATOM 1335 O O . ASN A 1 186 ? 79.847 -0.922 -59.363 1.00 87.50 186 ASN A O 1
ATOM 1339 N N . PHE A 1 187 ? 80.095 -0.772 -61.591 1.00 88.56 187 PHE A N 1
ATOM 1340 C CA . PHE A 1 187 ? 78.704 -0.924 -61.996 1.00 88.56 187 PHE A CA 1
ATOM 1341 C C . PHE A 1 187 ? 78.532 -2.266 -62.719 1.00 88.56 187 PHE A C 1
ATOM 1343 O O . PHE A 1 187 ? 79.002 -2.445 -63.843 1.00 88.56 187 PHE A O 1
ATOM 1350 N N . ARG A 1 188 ? 77.904 -3.247 -62.064 1.00 85.69 188 ARG A N 1
ATOM 1351 C CA . ARG A 1 188 ? 77.810 -4.621 -62.579 1.00 85.69 188 ARG A CA 1
ATOM 1352 C C . ARG A 1 188 ? 76.462 -4.870 -63.242 1.00 85.69 188 ARG A C 1
ATOM 1354 O O . ARG A 1 188 ? 75.438 -4.764 -62.568 1.00 85.69 188 ARG A O 1
ATOM 1361 N N . LEU A 1 189 ? 76.475 -5.219 -64.529 1.00 84.94 189 LEU A N 1
ATOM 1362 C CA . LEU A 1 189 ? 75.281 -5.530 -65.316 1.00 84.94 189 LEU A CA 1
ATOM 1363 C C . LEU A 1 189 ? 74.621 -6.839 -64.861 1.00 84.94 189 LEU A C 1
ATOM 1365 O O . LEU A 1 189 ? 75.276 -7.696 -64.273 1.00 84.94 189 LEU A O 1
ATOM 1369 N N . ILE A 1 190 ? 73.324 -7.000 -65.129 1.00 77.44 190 ILE A N 1
ATOM 1370 C CA . ILE A 1 190 ? 72.555 -8.185 -64.702 1.00 77.44 190 ILE A CA 1
ATOM 1371 C C . ILE A 1 190 ? 72.377 -9.270 -65.779 1.00 77.44 190 ILE A C 1
ATOM 1373 O O . ILE A 1 190 ? 71.864 -10.336 -65.451 1.00 77.44 190 ILE A O 1
ATOM 1377 N N . ASN A 1 191 ? 72.778 -9.043 -67.039 1.00 62.56 191 ASN A N 1
ATOM 1378 C CA . ASN A 1 191 ? 72.693 -10.058 -68.101 1.00 62.56 191 ASN A CA 1
ATOM 1379 C C . ASN A 1 191 ? 73.814 -9.928 -69.157 1.00 62.56 191 ASN A C 1
ATOM 1381 O O . ASN A 1 191 ? 74.296 -8.820 -69.393 1.00 62.56 191 ASN A O 1
ATOM 1385 N N . ASP A 1 192 ? 74.165 -11.045 -69.812 1.00 59.88 192 ASP A N 1
ATOM 1386 C CA . ASP A 1 192 ? 75.142 -11.142 -70.914 1.00 59.88 192 ASP A CA 1
ATOM 1387 C C . ASP A 1 192 ? 74.403 -11.339 -72.272 1.00 59.88 192 ASP A C 1
ATOM 1389 O O . ASP A 1 192 ? 73.312 -11.910 -72.329 1.00 59.88 192 ASP A O 1
ATOM 1393 N N . PHE A 1 193 ? 74.943 -10.840 -73.392 1.00 53.03 193 PHE A N 1
ATOM 1394 C CA . PHE A 1 193 ? 74.231 -10.767 -74.685 1.00 53.03 193 PHE A CA 1
ATOM 1395 C C . PHE A 1 193 ? 74.221 -12.099 -75.472 1.00 53.03 193 PHE A C 1
ATOM 1397 O O . PHE A 1 193 ? 75.274 -12.539 -75.929 1.00 53.03 193 PHE A O 1
ATOM 1404 N N . GLY A 1 194 ? 73.045 -12.712 -75.710 1.00 54.09 194 GLY A N 1
ATOM 1405 C CA . GLY A 1 194 ? 72.951 -13.959 -76.504 1.00 54.09 194 GLY A CA 1
ATOM 1406 C C . GLY A 1 194 ? 71.568 -14.474 -76.959 1.00 54.09 194 GLY A C 1
ATOM 1407 O O . GLY A 1 194 ? 71.490 -15.607 -77.422 1.00 54.09 194 GLY A O 1
ATOM 1408 N N . LEU A 1 195 ? 70.477 -13.701 -76.866 1.00 54.28 195 LEU A N 1
ATOM 1409 C CA . LEU A 1 195 ? 69.140 -14.098 -77.361 1.00 54.28 195 LEU A CA 1
ATOM 1410 C C . LEU A 1 195 ? 68.815 -13.421 -78.706 1.00 54.28 195 LEU A C 1
ATOM 1412 O O . LEU A 1 195 ? 68.967 -12.205 -78.832 1.00 54.28 195 LEU A O 1
ATOM 1416 N N . GLN A 1 196 ? 68.337 -14.181 -79.703 1.00 59.03 196 GLN A N 1
ATOM 1417 C CA . GLN A 1 196 ? 67.872 -13.624 -80.981 1.00 59.03 196 GLN A CA 1
ATOM 1418 C C . GLN A 1 196 ? 66.415 -13.144 -80.854 1.00 59.03 196 GLN A C 1
ATOM 1420 O O . GLN A 1 196 ? 65.503 -13.936 -80.610 1.00 59.03 196 GLN A O 1
ATOM 1425 N N . PHE A 1 197 ? 66.201 -11.838 -81.034 1.00 63.31 197 PHE A N 1
ATOM 1426 C CA . PHE A 1 197 ? 64.880 -11.206 -81.034 1.00 63.31 197 PHE A CA 1
ATOM 1427 C C . PHE A 1 197 ? 64.331 -11.143 -82.463 1.00 63.31 197 PHE A C 1
ATOM 1429 O O . PHE A 1 197 ? 64.949 -10.543 -83.344 1.00 63.31 197 PHE A O 1
ATOM 1436 N N . LEU A 1 198 ? 63.165 -11.743 -82.702 1.00 72.31 198 LEU A N 1
ATOM 1437 C CA . LEU A 1 198 ? 62.472 -11.711 -83.991 1.00 72.31 198 LEU A CA 1
ATOM 1438 C C . LEU A 1 198 ? 61.180 -10.903 -83.857 1.00 72.31 198 LEU A C 1
ATOM 1440 O O . LEU A 1 198 ? 60.453 -11.046 -82.881 1.00 72.31 198 LEU A O 1
ATOM 1444 N N . THR A 1 199 ? 60.863 -10.066 -84.843 1.00 77.75 199 THR A N 1
ATOM 1445 C CA . THR A 1 199 ? 59.571 -9.363 -84.901 1.00 77.75 199 THR A CA 1
ATOM 1446 C C . THR A 1 199 ? 58.742 -9.948 -86.034 1.00 77.75 199 THR A C 1
ATOM 1448 O O . THR A 1 199 ? 59.194 -9.977 -87.177 1.00 77.75 199 THR A O 1
ATOM 1451 N N . GLY A 1 200 ? 57.549 -10.444 -85.713 1.00 77.56 200 GLY A N 1
ATOM 1452 C CA . GLY A 1 200 ? 56.577 -10.914 -86.690 1.00 77.56 200 GLY A CA 1
ATOM 1453 C C . GLY A 1 200 ? 55.716 -9.768 -87.216 1.00 77.56 200 GLY A C 1
ATOM 1454 O O . GLY A 1 200 ? 55.307 -8.884 -86.466 1.00 77.56 200 GLY A O 1
ATOM 1455 N N . THR A 1 201 ? 55.399 -9.794 -88.504 1.00 84.56 201 THR A N 1
ATOM 1456 C CA . THR A 1 201 ? 54.355 -8.967 -89.111 1.00 84.56 201 THR A CA 1
ATOM 1457 C C . THR A 1 201 ? 53.052 -9.755 -89.086 1.00 84.56 201 THR A C 1
ATOM 1459 O O . THR A 1 201 ? 52.934 -10.757 -89.785 1.00 84.56 201 THR A O 1
ATOM 1462 N N . ASN A 1 202 ? 52.094 -9.333 -88.260 1.00 84.25 202 ASN A N 1
ATOM 1463 C CA . ASN A 1 202 ? 50.762 -9.936 -88.195 1.00 84.25 202 ASN A CA 1
ATOM 1464 C C . ASN A 1 202 ? 49.915 -9.469 -89.391 1.00 84.25 202 ASN A C 1
ATOM 1466 O O . ASN A 1 202 ? 49.810 -8.269 -89.631 1.00 84.25 202 ASN A O 1
ATOM 1470 N N . THR A 1 203 ? 49.321 -10.404 -90.126 1.00 79.19 203 THR A N 1
ATOM 1471 C CA . THR A 1 203 ? 48.379 -10.164 -91.233 1.00 79.19 203 THR A CA 1
ATOM 1472 C C . THR A 1 203 ? 47.067 -10.945 -91.071 1.00 79.19 203 THR A C 1
ATOM 1474 O O . THR A 1 203 ? 46.228 -10.920 -91.969 1.00 79.19 203 THR A O 1
ATOM 1477 N N . GLY A 1 204 ? 46.886 -11.656 -89.952 1.00 74.69 204 GLY A N 1
ATOM 1478 C CA . GLY A 1 204 ? 45.748 -12.546 -89.715 1.00 74.69 204 GLY A CA 1
ATOM 1479 C C . GLY A 1 204 ? 44.566 -11.915 -88.976 1.00 74.69 204 GLY A C 1
ATOM 1480 O O . GLY A 1 204 ? 44.546 -10.725 -88.663 1.00 74.69 204 GLY A O 1
ATOM 1481 N N . GLY A 1 205 ? 43.562 -12.752 -88.702 1.00 75.00 205 GLY A N 1
ATOM 1482 C CA . GLY A 1 205 ? 42.306 -12.362 -88.065 1.00 75.00 205 GLY A CA 1
ATOM 1483 C C . GLY A 1 205 ? 42.343 -12.382 -86.534 1.00 75.00 205 GLY A C 1
ATOM 1484 O O . GLY A 1 205 ? 43.341 -12.704 -85.897 1.00 75.00 205 GLY A O 1
ATOM 1485 N N . THR A 1 206 ? 41.200 -12.060 -85.938 1.00 80.44 206 THR A N 1
ATOM 1486 C CA . THR A 1 206 ? 41.031 -11.761 -84.509 1.00 80.44 206 THR A CA 1
ATOM 1487 C C . THR A 1 206 ? 41.260 -12.937 -83.543 1.00 80.44 206 THR A C 1
ATOM 1489 O O . THR A 1 206 ? 41.753 -12.729 -82.439 1.00 80.44 206 THR A O 1
ATOM 1492 N N . ASN A 1 207 ? 40.942 -14.174 -83.949 1.00 87.06 207 ASN A N 1
ATOM 1493 C CA . ASN A 1 207 ? 41.124 -15.391 -83.128 1.00 87.06 207 ASN A CA 1
ATOM 1494 C C . ASN A 1 207 ? 42.046 -16.442 -83.795 1.00 87.06 207 ASN A C 1
ATOM 1496 O O . ASN A 1 207 ? 42.400 -17.448 -83.182 1.00 87.06 207 ASN A O 1
ATOM 1500 N N . ALA A 1 208 ? 42.445 -16.201 -85.048 1.00 88.69 208 ALA A N 1
ATOM 1501 C CA . ALA A 1 208 ? 43.352 -17.035 -85.834 1.00 88.69 208 ALA A CA 1
ATOM 1502 C C . ALA A 1 208 ? 44.367 -16.118 -86.529 1.00 88.69 208 ALA A C 1
ATOM 1504 O O . ALA A 1 208 ? 44.103 -15.537 -87.584 1.00 88.69 208 ALA A O 1
ATOM 1505 N N . ILE A 1 209 ? 45.502 -15.932 -85.865 1.00 88.81 209 ILE A N 1
ATOM 1506 C CA . ILE A 1 209 ? 46.542 -14.988 -86.243 1.00 88.81 209 ILE A CA 1
ATOM 1507 C C . ILE A 1 209 ? 47.489 -15.655 -87.244 1.00 88.81 209 ILE A C 1
ATOM 1509 O O . ILE A 1 209 ? 47.941 -16.782 -87.064 1.00 88.81 209 ILE A O 1
ATOM 1513 N N . THR A 1 210 ? 47.855 -14.933 -88.292 1.00 88.25 210 THR A N 1
ATOM 1514 C CA . THR A 1 210 ? 48.886 -15.348 -89.241 1.00 88.25 210 THR A CA 1
ATOM 1515 C C . THR A 1 210 ? 49.975 -14.297 -89.194 1.00 88.25 210 THR A C 1
ATOM 1517 O O . THR A 1 210 ? 49.683 -13.105 -89.281 1.00 88.25 210 THR A O 1
ATOM 1520 N N . ALA A 1 211 ? 51.219 -14.722 -88.996 1.00 85.31 211 ALA A N 1
ATOM 1521 C CA . ALA A 1 211 ? 52.346 -13.817 -88.871 1.00 85.31 211 ALA A CA 1
ATOM 1522 C C . ALA A 1 211 ? 53.540 -14.280 -89.706 1.00 85.31 211 ALA A C 1
ATOM 1524 O O . ALA A 1 211 ? 53.812 -15.473 -89.824 1.00 85.31 211 ALA A O 1
ATOM 1525 N N . THR A 1 212 ? 54.285 -13.331 -90.256 1.00 83.88 212 THR A N 1
ATOM 1526 C CA . THR A 1 212 ? 55.496 -13.607 -91.040 1.00 83.88 212 THR A CA 1
ATOM 1527 C C . THR A 1 212 ? 56.697 -12.997 -90.331 1.00 83.88 212 THR A C 1
ATOM 1529 O O . THR A 1 212 ? 56.648 -11.832 -89.945 1.00 83.88 212 THR A O 1
ATOM 1532 N N . THR A 1 213 ? 57.773 -13.754 -90.131 1.00 78.94 213 THR A N 1
ATOM 1533 C CA . THR A 1 213 ? 59.045 -13.242 -89.601 1.00 78.94 213 THR A CA 1
ATOM 1534 C C . THR A 1 213 ? 60.053 -13.072 -90.743 1.00 78.94 213 THR A C 1
ATOM 1536 O O . THR A 1 213 ? 60.051 -13.868 -91.679 1.00 78.94 213 THR A O 1
ATOM 1539 N N . PRO A 1 214 ? 60.949 -12.070 -90.687 1.00 71.38 214 PRO A N 1
ATOM 1540 C CA . PRO A 1 214 ? 61.910 -11.794 -91.765 1.00 71.38 214 PRO A CA 1
ATOM 1541 C C . PRO A 1 214 ? 62.974 -12.890 -91.963 1.00 71.38 214 PRO A C 1
ATOM 1543 O O . PRO A 1 214 ? 63.647 -12.908 -92.989 1.00 71.38 214 PRO A O 1
ATOM 1546 N N . PHE A 1 215 ? 63.115 -13.811 -91.005 1.00 75.50 215 PHE A N 1
ATOM 1547 C CA . PHE A 1 215 ? 64.021 -14.959 -91.065 1.00 75.50 215 PHE A CA 1
ATOM 1548 C C . PHE A 1 215 ? 63.295 -16.238 -90.635 1.00 75.50 215 PHE A C 1
ATOM 1550 O O . PHE A 1 215 ? 62.297 -16.176 -89.907 1.00 75.50 215 PHE A O 1
ATOM 1557 N N . SER A 1 216 ? 63.814 -17.394 -91.055 1.00 71.06 216 SER A N 1
ATOM 1558 C CA . SER A 1 216 ? 63.356 -18.710 -90.602 1.00 71.06 216 SER A CA 1
ATOM 1559 C C . SER A 1 216 ? 63.536 -18.859 -89.091 1.00 71.06 216 SER A C 1
ATOM 1561 O O . SER A 1 216 ? 64.605 -18.563 -88.558 1.00 71.06 216 SER A O 1
ATOM 1563 N N . ILE A 1 217 ? 62.490 -19.322 -88.407 1.00 73.50 217 ILE A N 1
ATOM 1564 C CA . ILE A 1 217 ? 62.509 -19.534 -86.957 1.00 73.50 217 ILE A CA 1
ATOM 1565 C C . ILE A 1 217 ? 63.355 -20.790 -86.661 1.00 73.50 217 ILE A C 1
ATOM 1567 O O . ILE A 1 217 ? 63.117 -21.817 -87.301 1.00 73.50 217 ILE A O 1
ATOM 1571 N N . PRO A 1 218 ? 64.336 -20.735 -85.736 1.00 72.50 218 PRO A N 1
ATOM 1572 C CA . PRO A 1 218 ? 65.122 -21.902 -85.330 1.00 72.50 218 PRO A CA 1
ATOM 1573 C C . PRO A 1 218 ? 64.226 -23.062 -84.878 1.00 72.50 218 PRO A C 1
ATOM 1575 O O . PRO A 1 218 ? 63.233 -22.852 -84.188 1.00 72.50 218 PRO A O 1
ATOM 1578 N N . SER A 1 219 ? 64.569 -24.293 -85.261 1.00 60.09 219 SER A N 1
ATOM 1579 C CA . SER A 1 219 ? 63.701 -25.472 -85.113 1.00 60.09 219 SER A CA 1
ATOM 1580 C C . SER A 1 219 ? 63.660 -26.089 -83.705 1.00 60.09 219 SER A C 1
ATOM 1582 O O . SER A 1 219 ? 63.093 -27.166 -83.542 1.00 60.09 219 SER A O 1
ATOM 1584 N N . GLY A 1 220 ? 64.285 -25.464 -82.701 1.00 63.84 220 GLY A N 1
ATOM 1585 C CA . GLY A 1 220 ? 64.284 -25.927 -81.311 1.00 63.84 220 GLY A CA 1
ATOM 1586 C C . GLY A 1 220 ? 63.373 -25.091 -80.407 1.00 63.84 220 GLY A C 1
ATOM 1587 O O . GLY A 1 220 ? 63.291 -23.871 -80.553 1.00 63.84 220 GLY A O 1
ATOM 1588 N N . ASP A 1 221 ? 62.728 -25.746 -79.439 1.00 66.31 221 ASP A N 1
ATOM 1589 C CA . ASP A 1 221 ? 61.907 -25.088 -78.416 1.00 66.31 221 ASP A CA 1
ATOM 1590 C C . ASP A 1 221 ? 62.693 -23.986 -77.682 1.00 66.31 221 ASP A C 1
ATOM 1592 O O . ASP A 1 221 ? 63.850 -24.170 -77.301 1.00 66.31 221 ASP A O 1
ATOM 1596 N N . SER A 1 222 ? 62.043 -22.841 -77.445 1.00 68.06 222 SER A N 1
ATOM 1597 C CA . SER A 1 222 ? 62.596 -21.699 -76.688 1.00 68.06 222 SER A CA 1
ATOM 1598 C C . SER A 1 222 ? 63.895 -21.078 -77.238 1.00 68.06 222 SER A C 1
ATOM 1600 O O . SER A 1 222 ? 64.589 -20.366 -76.516 1.00 68.06 222 SER A O 1
ATOM 1602 N N . GLN A 1 223 ? 64.231 -21.300 -78.515 1.00 69.69 223 GLN A N 1
ATOM 1603 C CA . GLN A 1 223 ? 65.457 -20.761 -79.129 1.00 69.69 223 GLN A CA 1
ATOM 1604 C C . GLN A 1 223 ? 65.307 -19.364 -79.759 1.00 69.69 223 GLN A C 1
ATOM 1606 O O . GLN A 1 223 ? 66.305 -18.758 -80.143 1.00 69.69 223 GLN A O 1
ATOM 1611 N N . ALA A 1 224 ? 64.086 -18.831 -79.858 1.00 69.62 224 ALA A N 1
ATOM 1612 C CA . ALA A 1 224 ? 63.828 -17.480 -80.351 1.00 69.62 224 ALA A CA 1
ATOM 1613 C C . ALA A 1 224 ? 62.717 -16.800 -79.550 1.00 69.62 224 ALA A C 1
ATOM 1615 O O . ALA A 1 224 ? 61.690 -17.413 -79.245 1.00 69.62 224 ALA A O 1
ATOM 1616 N N . LEU A 1 225 ? 62.910 -15.513 -79.261 1.00 77.50 225 LEU A N 1
ATOM 1617 C CA . LEU A 1 225 ? 61.896 -14.664 -78.650 1.00 77.50 225 LEU A CA 1
ATOM 1618 C C . LEU A 1 225 ? 61.207 -13.848 -79.743 1.00 77.50 225 LEU A C 1
ATOM 1620 O O . LEU A 1 225 ? 61.844 -13.029 -80.411 1.00 77.50 225 LEU A O 1
ATOM 1624 N N . ILE A 1 226 ? 59.914 -14.096 -79.941 1.00 83.31 226 ILE A N 1
ATOM 1625 C CA . ILE A 1 226 ? 59.140 -13.525 -81.042 1.00 83.31 226 ILE A CA 1
ATOM 1626 C C . ILE A 1 226 ? 58.205 -12.447 -80.503 1.00 83.31 226 ILE A C 1
ATOM 1628 O O . ILE A 1 226 ? 57.399 -12.696 -79.607 1.00 83.31 226 ILE A O 1
ATOM 1632 N N . ILE A 1 227 ? 58.296 -11.256 -81.090 1.00 86.06 227 ILE A N 1
ATOM 1633 C CA . ILE A 1 227 ? 57.380 -10.142 -80.868 1.00 86.06 227 ILE A CA 1
ATOM 1634 C C . ILE A 1 227 ? 56.282 -10.198 -81.928 1.00 86.06 227 ILE A C 1
ATOM 1636 O O . ILE A 1 227 ? 56.546 -10.001 -83.113 1.00 86.06 227 ILE A O 1
ATOM 1640 N N . LEU A 1 228 ? 55.047 -10.432 -81.503 1.00 85.25 228 LEU A N 1
ATOM 1641 C CA . LEU A 1 228 ? 53.855 -10.508 -82.335 1.00 85.25 228 LEU A CA 1
ATOM 1642 C C . LEU A 1 228 ? 52.929 -9.314 -82.033 1.00 85.25 228 LEU A C 1
ATOM 1644 O O . LEU A 1 228 ? 52.337 -9.260 -80.954 1.00 85.25 228 LEU A O 1
ATOM 1648 N N . PRO A 1 229 ? 52.778 -8.341 -82.947 1.00 85.62 229 PRO A N 1
ATOM 1649 C CA . PRO A 1 229 ? 51.802 -7.268 -82.790 1.00 85.62 229 PRO A CA 1
ATOM 1650 C C . PRO A 1 229 ? 50.370 -7.789 -82.984 1.00 85.62 229 PRO A C 1
ATOM 1652 O O . PRO A 1 229 ? 50.106 -8.591 -83.878 1.00 85.62 229 PRO A O 1
ATOM 1655 N N . ILE A 1 230 ? 49.432 -7.306 -82.175 1.00 88.31 230 ILE A N 1
ATOM 1656 C CA . ILE A 1 230 ? 48.003 -7.622 -82.239 1.00 88.31 230 ILE A CA 1
ATOM 1657 C C . ILE A 1 230 ? 47.258 -6.479 -82.916 1.00 88.31 230 ILE A C 1
ATOM 1659 O O . ILE A 1 230 ? 47.382 -5.317 -82.530 1.00 88.31 230 ILE A O 1
ATOM 1663 N N . LEU A 1 231 ? 46.472 -6.825 -83.934 1.00 84.38 231 LEU A N 1
ATOM 1664 C CA . LEU A 1 231 ? 45.751 -5.857 -84.760 1.00 84.38 231 LEU A CA 1
ATOM 1665 C C . LEU A 1 231 ? 44.288 -5.660 -84.340 1.00 84.38 231 LEU A C 1
ATOM 1667 O O . LEU A 1 231 ? 43.700 -4.635 -84.665 1.00 84.38 231 LEU A O 1
ATOM 1671 N N . SER A 1 232 ? 43.686 -6.621 -83.632 1.00 81.06 232 SER A N 1
ATOM 1672 C CA . SER A 1 232 ? 42.285 -6.561 -83.188 1.00 81.06 232 SER A CA 1
ATOM 1673 C C . SER A 1 232 ? 42.072 -7.335 -81.884 1.00 81.06 232 SER A C 1
ATOM 1675 O O . SER A 1 232 ? 42.837 -8.255 -81.595 1.00 81.06 232 SER A O 1
ATOM 1677 N N . SER A 1 233 ? 41.060 -6.957 -81.090 1.00 84.38 233 SER A N 1
ATOM 1678 C CA . SER A 1 233 ? 40.781 -7.629 -79.813 1.00 84.38 233 SER A CA 1
ATOM 1679 C C . SER A 1 233 ? 40.186 -9.007 -80.029 1.00 84.38 233 SER A C 1
ATOM 1681 O O . SER A 1 233 ? 39.172 -9.095 -80.716 1.00 84.38 233 SER A O 1
ATOM 1683 N N . ASN A 1 234 ? 40.729 -10.056 -79.408 1.00 87.75 234 ASN A N 1
ATOM 1684 C CA . ASN A 1 234 ? 40.181 -11.404 -79.569 1.00 87.75 234 ASN A CA 1
ATOM 1685 C C . ASN A 1 234 ? 38.759 -11.503 -78.987 1.00 87.75 234 ASN A C 1
ATOM 1687 O O . ASN A 1 234 ? 38.470 -10.961 -77.924 1.00 87.75 234 ASN A O 1
ATOM 1691 N N . THR A 1 235 ? 37.866 -12.220 -79.663 1.00 84.00 235 THR A N 1
ATOM 1692 C CA . THR A 1 235 ? 36.453 -12.371 -79.259 1.00 84.00 235 THR A CA 1
ATOM 1693 C C . THR A 1 235 ? 36.121 -13.772 -78.755 1.00 84.00 235 THR A C 1
ATOM 1695 O O . THR A 1 235 ? 35.038 -13.988 -78.218 1.00 84.00 235 THR A O 1
ATOM 1698 N N . ALA A 1 236 ? 37.045 -14.723 -78.906 1.00 81.50 236 ALA A N 1
ATOM 1699 C CA . ALA A 1 236 ? 36.889 -16.105 -78.472 1.00 81.50 236 ALA A CA 1
ATOM 1700 C C . ALA A 1 236 ? 38.200 -16.669 -77.897 1.00 81.50 236 ALA A C 1
ATOM 1702 O O . ALA A 1 236 ? 39.270 -16.066 -78.017 1.00 81.50 236 ALA A O 1
ATOM 1703 N N . SER A 1 237 ? 38.090 -17.843 -77.274 1.00 85.50 237 SER A N 1
ATOM 1704 C CA . SER A 1 237 ? 39.187 -18.646 -76.730 1.00 85.50 237 SER A CA 1
ATOM 1705 C C . SER A 1 237 ? 38.980 -20.109 -77.163 1.00 85.50 237 SER A C 1
ATOM 1707 O O . SER A 1 237 ? 37.830 -20.557 -77.125 1.00 85.50 237 SER A O 1
ATOM 1709 N N . PRO A 1 238 ? 40.014 -20.862 -77.591 1.00 87.25 238 PRO A N 1
ATOM 1710 C CA . PRO A 1 238 ? 41.426 -20.482 -77.674 1.00 87.25 238 PRO A CA 1
ATOM 1711 C C . PRO A 1 238 ? 41.772 -19.643 -78.919 1.00 87.25 238 PRO A C 1
ATOM 1713 O O . PRO A 1 238 ? 41.140 -19.766 -79.967 1.00 87.25 238 PRO A O 1
ATOM 1716 N N . VAL A 1 239 ? 42.817 -18.814 -78.814 1.00 88.12 239 VAL A N 1
ATOM 1717 C CA . VAL A 1 239 ? 43.407 -18.063 -79.942 1.00 88.12 239 VAL A CA 1
ATOM 1718 C C . VAL A 1 239 ? 44.567 -18.870 -80.531 1.00 88.12 239 VAL A C 1
ATOM 1720 O O . VAL A 1 239 ? 45.305 -19.517 -79.791 1.00 88.12 239 VAL A O 1
ATOM 1723 N N . THR A 1 240 ? 44.766 -18.830 -81.849 1.00 91.56 240 THR A N 1
ATOM 1724 C CA . THR A 1 240 ? 45.886 -19.523 -82.522 1.00 91.56 240 THR A CA 1
ATOM 1725 C C . THR A 1 240 ? 46.779 -18.558 -83.301 1.00 91.56 240 THR A C 1
ATOM 1727 O O . THR A 1 240 ? 46.320 -17.493 -83.709 1.00 91.56 240 THR A O 1
ATOM 1730 N N . VAL A 1 241 ? 48.053 -18.916 -83.510 1.00 90.12 241 VAL A N 1
ATOM 1731 C CA . VAL A 1 241 ? 48.993 -18.222 -84.404 1.00 90.12 241 VAL A CA 1
ATOM 1732 C C . VAL A 1 241 ? 49.760 -19.193 -85.297 1.00 90.12 241 VAL A C 1
ATOM 1734 O O . VAL A 1 241 ? 50.291 -20.190 -84.824 1.00 90.12 241 VAL A O 1
ATOM 1737 N N . SER A 1 242 ? 49.888 -18.882 -86.583 1.00 88.50 242 SER A N 1
ATOM 1738 C CA . SER A 1 242 ? 50.793 -19.574 -87.510 1.00 88.50 242 SER A CA 1
ATOM 1739 C C . SER A 1 242 ? 51.906 -18.635 -87.977 1.00 88.50 242 SER A C 1
ATOM 1741 O O . SER A 1 242 ? 51.605 -17.546 -88.476 1.00 88.50 242 SER A O 1
ATOM 1743 N N . PHE A 1 243 ? 53.170 -19.061 -87.881 1.00 86.25 243 PHE A N 1
ATOM 1744 C CA . PHE A 1 243 ? 54.317 -18.294 -88.380 1.00 86.25 243 PHE A CA 1
ATOM 1745 C C . PHE A 1 243 ? 54.819 -18.825 -89.734 1.00 86.25 243 PHE A C 1
ATOM 1747 O O . PHE A 1 243 ? 55.014 -20.029 -89.880 1.00 86.25 243 PHE A O 1
ATOM 1754 N N . ASN A 1 244 ? 55.052 -17.943 -90.717 1.00 84.19 244 ASN A N 1
ATOM 1755 C CA . ASN A 1 244 ? 55.624 -18.261 -92.044 1.00 84.19 244 ASN A CA 1
ATOM 1756 C C . ASN A 1 244 ? 54.923 -19.409 -92.805 1.00 84.19 244 ASN A C 1
ATOM 1758 O O . ASN A 1 244 ? 55.574 -20.177 -93.508 1.00 84.19 244 ASN A O 1
ATOM 1762 N N . GLY A 1 245 ? 53.605 -19.560 -92.646 1.00 79.56 245 GLY A N 1
ATOM 1763 C CA . GLY A 1 245 ? 52.840 -20.651 -93.269 1.00 79.56 245 GLY A CA 1
ATOM 1764 C C . GLY A 1 245 ? 52.999 -22.026 -92.602 1.00 79.56 245 GLY A C 1
ATOM 1765 O O . GLY A 1 245 ? 52.534 -23.018 -93.155 1.00 79.56 245 GLY A O 1
ATOM 1766 N N . GLY A 1 246 ? 53.640 -22.101 -91.429 1.00 81.38 246 GLY A N 1
ATOM 1767 C CA . GLY A 1 246 ? 53.738 -23.319 -90.620 1.00 81.38 246 GLY A CA 1
ATOM 1768 C C . GLY A 1 246 ? 52.430 -23.702 -89.913 1.00 81.38 246 GLY A C 1
ATOM 1769 O O . GLY A 1 246 ? 51.417 -23.008 -90.007 1.00 81.38 246 GLY A O 1
ATOM 1770 N N . THR A 1 247 ? 52.455 -24.812 -89.169 1.00 85.44 247 THR A N 1
ATOM 1771 C CA . THR A 1 247 ? 51.308 -25.294 -88.380 1.00 85.44 247 THR A CA 1
ATOM 1772 C C . THR A 1 247 ? 50.826 -24.256 -87.369 1.00 85.44 247 THR A C 1
ATOM 1774 O O . THR A 1 247 ? 51.632 -23.590 -86.718 1.00 85.44 247 THR A O 1
ATOM 1777 N N . ALA A 1 248 ? 49.505 -24.144 -87.217 1.00 87.88 248 ALA A N 1
ATOM 1778 C CA . ALA A 1 248 ? 48.898 -23.267 -86.225 1.00 87.88 248 ALA A CA 1
ATOM 1779 C C . ALA A 1 248 ? 49.262 -23.722 -84.803 1.00 87.88 248 ALA A C 1
ATOM 1781 O O . ALA A 1 248 ? 49.081 -24.884 -84.442 1.00 87.88 248 ALA A O 1
ATOM 1782 N N . LEU A 1 249 ? 49.764 -22.783 -84.010 1.00 90.38 249 LEU A N 1
ATOM 1783 C CA . LEU A 1 249 ? 50.127 -22.945 -82.611 1.00 90.38 249 LEU A CA 1
ATOM 1784 C C . LEU A 1 249 ? 49.058 -22.295 -81.736 1.00 90.38 249 LEU A C 1
ATOM 1786 O O . LEU A 1 249 ? 48.625 -21.178 -82.013 1.00 90.38 249 LEU A O 1
ATOM 1790 N N . THR A 1 250 ? 48.658 -22.942 -80.647 1.00 91.38 250 THR A N 1
ATOM 1791 C CA . THR A 1 250 ? 47.722 -22.324 -79.695 1.00 91.38 250 THR A CA 1
ATOM 1792 C C . THR A 1 250 ? 48.440 -21.270 -78.853 1.00 91.38 250 THR A C 1
ATOM 1794 O O . THR A 1 250 ? 49.496 -21.554 -78.284 1.00 91.38 250 THR A O 1
ATOM 1797 N N . LEU A 1 251 ? 47.872 -20.065 -78.748 1.00 90.38 251 LEU A N 1
ATOM 1798 C CA . LEU A 1 251 ? 48.358 -19.029 -77.836 1.00 90.38 251 LEU A CA 1
ATOM 1799 C C . LEU A 1 251 ? 48.009 -19.406 -76.401 1.00 90.38 251 LEU A C 1
ATOM 1801 O O . LEU A 1 251 ? 46.836 -19.553 -76.055 1.00 90.38 251 LEU A O 1
ATOM 1805 N N . LYS A 1 252 ? 49.033 -19.499 -75.556 1.00 87.75 252 LYS A N 1
ATOM 1806 C CA . LYS A 1 252 ? 48.881 -19.761 -74.124 1.00 87.75 252 LYS A CA 1
ATOM 1807 C C . LYS A 1 252 ? 49.524 -18.646 -73.313 1.00 87.75 252 LYS A C 1
ATOM 1809 O O . LYS A 1 252 ? 50.606 -18.179 -73.664 1.00 87.75 252 LYS A O 1
ATOM 1814 N N . THR A 1 253 ? 48.896 -18.251 -72.208 1.00 85.19 253 THR A N 1
ATOM 1815 C CA . THR A 1 253 ? 49.503 -17.338 -71.228 1.00 85.19 253 THR A CA 1
ATOM 1816 C C . THR A 1 253 ? 50.796 -17.935 -70.665 1.00 85.19 253 THR A C 1
ATOM 1818 O O . THR A 1 253 ? 51.049 -19.139 -70.782 1.00 85.19 253 THR A O 1
ATOM 1821 N N . ASN A 1 254 ? 51.601 -17.124 -69.977 1.00 79.88 254 ASN A N 1
ATOM 1822 C CA . ASN A 1 254 ? 52.824 -17.616 -69.340 1.00 79.88 254 ASN A CA 1
ATOM 1823 C C . ASN A 1 254 ? 52.556 -18.765 -68.345 1.00 79.88 254 ASN A C 1
ATOM 1825 O O . ASN A 1 254 ? 53.355 -19.689 -68.223 1.00 79.88 254 ASN A O 1
ATOM 1829 N N . THR A 1 255 ? 51.386 -18.791 -67.702 1.00 79.75 255 THR A N 1
ATOM 1830 C CA . THR A 1 255 ? 50.956 -19.868 -66.793 1.00 79.75 255 THR A CA 1
ATOM 1831 C C . THR A 1 255 ? 50.367 -21.098 -67.498 1.00 79.75 255 THR A C 1
ATOM 1833 O O . THR A 1 255 ? 50.147 -22.112 -66.845 1.00 79.75 255 THR A O 1
ATOM 1836 N N . GLY A 1 256 ? 50.190 -21.064 -68.825 1.00 78.25 256 GLY A N 1
ATOM 1837 C CA . GLY A 1 256 ? 49.732 -22.200 -69.636 1.00 78.25 256 GLY A CA 1
ATOM 1838 C C . GLY A 1 256 ? 48.224 -22.245 -69.911 1.00 78.25 256 GLY A C 1
ATOM 1839 O O . GLY A 1 256 ? 47.750 -23.216 -70.502 1.00 78.25 256 GLY A O 1
ATOM 1840 N N . ASN A 1 257 ? 47.473 -21.209 -69.528 1.00 84.06 257 ASN A N 1
ATOM 1841 C CA . ASN A 1 257 ? 46.033 -21.107 -69.789 1.00 84.06 257 ASN A CA 1
ATOM 1842 C C . ASN A 1 257 ? 45.761 -20.573 -71.202 1.00 84.06 257 ASN A C 1
ATOM 1844 O O . ASN A 1 257 ? 46.601 -19.879 -71.776 1.00 84.06 257 ASN A O 1
ATOM 1848 N N . ASP A 1 258 ? 44.589 -20.871 -71.766 1.00 85.75 258 ASP A N 1
ATOM 1849 C CA . ASP A 1 258 ? 44.140 -20.192 -72.986 1.00 85.75 258 ASP A CA 1
ATOM 1850 C C . ASP A 1 258 ? 43.893 -18.705 -72.716 1.00 85.75 258 ASP A C 1
ATOM 1852 O O . ASP A 1 258 ? 43.445 -18.318 -71.634 1.00 85.75 258 ASP A O 1
ATOM 1856 N N . VAL A 1 259 ? 44.187 -17.863 -73.707 1.00 82.94 259 VAL A N 1
ATOM 1857 C CA . VAL A 1 259 ? 43.901 -16.426 -73.620 1.00 82.94 259 VAL A CA 1
ATOM 1858 C C . VAL A 1 259 ? 42.385 -16.220 -73.610 1.00 82.94 259 VAL A C 1
ATOM 1860 O O . VAL A 1 259 ? 41.688 -16.735 -74.489 1.00 82.94 259 VAL A O 1
ATOM 1863 N N . ALA A 1 260 ? 41.860 -15.500 -72.616 1.00 81.00 260 ALA A N 1
ATOM 1864 C CA . ALA A 1 260 ? 40.423 -15.259 -72.476 1.00 81.00 260 ALA A CA 1
ATOM 1865 C C . ALA A 1 260 ? 39.904 -14.329 -73.587 1.00 81.00 260 ALA A C 1
ATOM 1867 O O . ALA A 1 260 ? 40.673 -13.556 -74.159 1.00 81.00 260 ALA A O 1
ATOM 1868 N N . ALA A 1 261 ? 38.603 -14.372 -73.896 1.00 80.50 261 ALA A N 1
ATOM 1869 C CA . ALA A 1 261 ? 37.989 -13.395 -74.802 1.00 80.50 261 ALA A CA 1
ATOM 1870 C C . ALA A 1 261 ? 38.226 -11.964 -74.273 1.00 80.50 261 ALA A C 1
ATOM 1872 O O . ALA A 1 261 ? 38.021 -11.701 -73.090 1.00 80.50 261 ALA A O 1
ATOM 1873 N N . GLY A 1 262 ? 38.703 -11.060 -75.131 1.00 75.12 262 GLY A N 1
ATOM 1874 C CA . GLY A 1 262 ? 39.117 -9.701 -74.767 1.00 75.12 262 GLY A CA 1
ATOM 1875 C C . GLY A 1 262 ? 40.495 -9.588 -74.097 1.00 75.12 262 GLY A C 1
ATOM 1876 O O . GLY A 1 262 ? 40.909 -8.480 -73.765 1.00 75.12 262 GLY A O 1
ATOM 1877 N N . GLY A 1 263 ? 41.215 -10.699 -73.898 1.00 75.44 263 GLY A N 1
ATOM 1878 C CA . GLY A 1 263 ? 42.552 -10.723 -73.291 1.00 75.44 263 GLY A CA 1
ATOM 1879 C C . GLY A 1 263 ? 43.663 -10.160 -74.188 1.00 75.44 263 GLY A C 1
ATOM 1880 O O . GLY A 1 263 ? 44.711 -9.755 -73.684 1.00 75.44 263 GLY A O 1
ATOM 1881 N N . LEU A 1 264 ? 43.432 -10.094 -75.501 1.00 83.94 264 LEU A N 1
ATOM 1882 C CA . LEU A 1 264 ? 44.253 -9.391 -76.486 1.00 83.94 264 LEU A CA 1
ATOM 1883 C C . LEU A 1 264 ? 43.502 -8.141 -76.942 1.00 83.94 264 LEU A C 1
ATOM 1885 O O . LEU A 1 264 ? 42.310 -8.235 -77.224 1.00 83.94 264 LEU A O 1
ATOM 1889 N N . VAL A 1 265 ? 44.184 -7.000 -77.072 1.00 82.00 265 VAL A N 1
ATOM 1890 C CA . VAL A 1 265 ? 43.605 -5.756 -77.618 1.00 82.00 265 VAL A CA 1
ATOM 1891 C C . VAL A 1 265 ? 44.492 -5.165 -78.731 1.00 82.00 265 VAL A C 1
ATOM 1893 O O . VAL A 1 265 ? 45.688 -5.475 -78.785 1.00 82.00 265 VAL A O 1
ATOM 1896 N N . PRO A 1 266 ? 43.952 -4.342 -79.657 1.00 79.81 266 PRO A N 1
ATOM 1897 C CA . PRO A 1 266 ? 44.735 -3.722 -80.720 1.00 79.81 266 PRO A CA 1
ATOM 1898 C C . PRO A 1 266 ? 45.910 -2.918 -80.163 1.00 79.81 266 PRO A C 1
ATOM 1900 O O . PRO A 1 266 ? 45.784 -2.222 -79.158 1.00 79.81 266 PRO A O 1
ATOM 1903 N N . GLY A 1 267 ? 47.057 -2.998 -80.830 1.00 75.31 267 GLY A N 1
ATOM 1904 C CA . GLY A 1 267 ? 48.276 -2.304 -80.414 1.00 75.31 267 GLY A CA 1
ATOM 1905 C C . GLY A 1 267 ? 49.096 -3.059 -79.365 1.00 75.31 267 GLY A C 1
ATOM 1906 O O . GLY A 1 267 ? 50.248 -2.689 -79.129 1.00 75.31 267 GLY A O 1
ATOM 1907 N N . MET A 1 268 ? 48.572 -4.151 -78.794 1.00 82.12 268 MET A N 1
ATOM 1908 C CA . MET A 1 268 ? 49.371 -5.032 -77.945 1.00 82.12 268 MET A CA 1
ATOM 1909 C C . MET A 1 268 ? 50.508 -5.674 -78.726 1.00 82.12 268 MET A C 1
ATOM 1911 O O . MET A 1 268 ? 50.344 -6.098 -79.867 1.00 82.12 268 MET A O 1
ATOM 1915 N N . ARG A 1 269 ? 51.669 -5.790 -78.087 1.00 82.50 269 ARG A N 1
ATOM 1916 C CA . ARG A 1 269 ? 52.799 -6.566 -78.596 1.00 82.50 269 ARG A CA 1
ATOM 1917 C C . ARG A 1 269 ? 52.989 -7.753 -77.678 1.00 82.50 269 ARG A C 1
ATOM 1919 O O . ARG A 1 269 ? 53.378 -7.583 -76.528 1.00 82.50 269 ARG A O 1
ATOM 1926 N N . LEU A 1 270 ? 52.688 -8.940 -78.176 1.00 84.62 270 LEU A N 1
ATOM 1927 C CA . LEU A 1 270 ? 52.908 -10.183 -77.457 1.00 84.62 270 LEU A CA 1
ATOM 1928 C C . LEU A 1 270 ? 54.355 -10.624 -77.651 1.00 84.62 270 LEU A C 1
ATOM 1930 O O . LEU A 1 270 ? 54.823 -10.730 -78.778 1.00 84.62 270 LEU A O 1
ATOM 1934 N N . LEU A 1 271 ? 55.060 -10.876 -76.560 1.00 84.44 271 LEU A N 1
ATOM 1935 C CA . LEU A 1 271 ? 56.334 -11.575 -76.546 1.00 84.44 271 LEU A CA 1
ATOM 1936 C C . LEU A 1 271 ? 56.053 -13.024 -76.197 1.00 84.44 271 LEU A C 1
ATOM 1938 O O . LEU A 1 271 ? 55.469 -13.300 -75.153 1.00 84.44 271 LEU A O 1
ATOM 1942 N N . GLY A 1 272 ? 56.502 -13.948 -77.030 1.00 85.12 272 GLY A N 1
ATOM 1943 C CA . GLY A 1 272 ? 56.351 -15.366 -76.751 1.00 85.12 272 GLY A CA 1
ATOM 1944 C C . GLY A 1 272 ? 57.428 -16.209 -77.404 1.00 85.12 272 GLY A C 1
ATOM 1945 O O . GLY A 1 272 ? 58.189 -15.744 -78.256 1.00 85.12 272 GLY A O 1
ATOM 1946 N N . MET A 1 273 ? 57.480 -17.465 -76.987 1.00 85.62 273 MET A N 1
ATOM 1947 C CA . MET A 1 273 ? 58.364 -18.482 -77.543 1.00 85.62 273 MET A CA 1
ATOM 1948 C C . MET A 1 273 ? 57.529 -19.655 -78.039 1.00 85.62 273 MET A C 1
ATOM 1950 O O . MET A 1 273 ? 56.463 -19.954 -77.497 1.00 85.62 273 MET A O 1
ATOM 1954 N N . ILE A 1 274 ? 58.025 -20.338 -79.065 1.00 84.94 274 ILE A N 1
ATOM 1955 C CA . ILE A 1 274 ? 57.442 -21.609 -79.492 1.00 84.94 274 ILE A CA 1
ATOM 1956 C C . ILE A 1 274 ? 57.867 -22.685 -78.488 1.00 84.94 274 ILE A C 1
ATOM 1958 O O . ILE A 1 274 ? 59.051 -22.802 -78.159 1.00 84.94 274 ILE A O 1
ATOM 1962 N N . SER A 1 275 ? 56.888 -23.444 -77.995 1.00 83.12 275 SER A N 1
ATOM 1963 C CA . SER A 1 275 ? 57.101 -24.652 -77.200 1.00 83.12 275 SER A CA 1
ATOM 1964 C C . SER A 1 275 ? 56.112 -25.724 -77.650 1.00 83.12 275 SER A C 1
ATOM 1966 O O . SER A 1 275 ? 54.896 -25.592 -77.454 1.00 83.12 275 SER A O 1
ATOM 1968 N N . GLY A 1 276 ? 56.626 -26.760 -78.314 1.00 83.69 276 GLY A N 1
ATOM 1969 C CA . GLY A 1 276 ? 55.817 -27.802 -78.943 1.00 83.69 276 GLY A CA 1
ATOM 1970 C C . GLY A 1 276 ? 54.780 -27.230 -79.920 1.00 83.69 276 GLY A C 1
ATOM 1971 O O . GLY A 1 276 ? 55.110 -26.475 -80.831 1.00 83.69 276 GLY A O 1
ATOM 1972 N N . SER A 1 277 ? 53.504 -27.573 -79.722 1.00 86.56 277 SER A N 1
ATOM 1973 C CA . SER A 1 277 ? 52.370 -27.077 -80.523 1.00 86.56 277 SER A CA 1
ATOM 1974 C C . SER A 1 277 ? 51.773 -25.752 -80.018 1.00 86.56 277 SER A C 1
ATOM 1976 O O . SER A 1 277 ? 50.672 -25.370 -80.420 1.00 86.56 277 SER A O 1
ATOM 1978 N N . THR A 1 278 ? 52.468 -25.038 -79.126 1.00 88.81 278 THR A N 1
ATOM 1979 C CA . THR A 1 278 ? 51.970 -23.798 -78.508 1.00 88.81 278 THR A CA 1
ATOM 1980 C C . THR A 1 278 ? 52.913 -22.620 -78.720 1.00 88.81 278 THR A C 1
ATOM 1982 O O . THR A 1 278 ? 54.132 -22.776 -78.800 1.00 88.81 278 THR A O 1
ATOM 1985 N N . PHE A 1 279 ? 52.336 -21.420 -78.782 1.00 89.75 279 PHE A N 1
ATOM 1986 C CA . PHE A 1 279 ? 53.067 -20.166 -78.658 1.00 89.75 279 PHE A CA 1
ATOM 1987 C C . PHE A 1 279 ? 52.840 -19.638 -77.242 1.00 89.75 279 PHE A C 1
ATOM 1989 O O . PHE A 1 279 ? 51.755 -19.146 -76.914 1.00 89.75 279 PHE A O 1
ATOM 1996 N N . ARG A 1 280 ? 53.843 -19.816 -76.379 1.00 87.81 280 ARG A N 1
ATOM 1997 C CA . ARG A 1 280 ? 53.750 -19.482 -74.959 1.00 87.81 280 ARG A CA 1
ATOM 1998 C C . ARG A 1 280 ? 54.189 -18.048 -74.733 1.00 87.81 280 ARG A C 1
ATOM 2000 O O . ARG A 1 280 ? 55.333 -17.689 -75.010 1.00 87.81 280 ARG A O 1
ATOM 2007 N N . LEU A 1 281 ? 53.261 -17.241 -74.240 1.00 87.25 281 LEU A N 1
ATOM 2008 C CA . LEU A 1 281 ? 53.493 -15.838 -73.947 1.00 87.25 281 LEU A CA 1
ATOM 2009 C C . LEU A 1 281 ? 54.410 -15.691 -72.733 1.00 87.25 281 LEU A C 1
ATOM 2011 O O . LEU A 1 281 ? 54.272 -16.410 -71.749 1.00 87.25 281 LEU A O 1
ATOM 2015 N N . ILE A 1 282 ? 55.331 -14.740 -72.809 1.00 80.25 282 ILE A N 1
ATOM 2016 C CA . ILE A 1 282 ? 56.179 -14.298 -71.701 1.00 80.25 282 ILE A CA 1
ATOM 2017 C C . ILE A 1 282 ? 55.554 -13.077 -71.022 1.00 80.25 282 ILE A C 1
ATOM 2019 O O . ILE A 1 282 ? 55.662 -12.934 -69.805 1.00 80.25 282 ILE A O 1
ATOM 2023 N N . ASN A 1 283 ? 54.880 -12.212 -71.786 1.00 77.19 283 ASN A N 1
ATOM 2024 C CA . ASN A 1 283 ? 54.115 -11.093 -71.245 1.00 77.19 283 ASN A CA 1
ATOM 2025 C C . ASN A 1 283 ? 52.627 -11.435 -71.074 1.00 77.19 283 ASN A C 1
ATOM 2027 O O . ASN A 1 283 ? 52.099 -12.345 -71.712 1.00 77.19 283 ASN A O 1
ATOM 2031 N N . ASP A 1 284 ? 51.978 -10.727 -70.152 1.00 62.69 284 ASP A N 1
ATOM 2032 C CA . ASP A 1 284 ? 50.618 -11.031 -69.701 1.00 62.69 284 ASP A CA 1
ATOM 2033 C C . ASP A 1 284 ? 49.532 -10.618 -70.718 1.00 62.69 284 ASP A C 1
ATOM 2035 O O . ASP A 1 284 ? 49.748 -9.746 -71.563 1.00 62.69 284 ASP A O 1
ATOM 2039 N N . GLN A 1 285 ? 48.352 -11.240 -70.613 1.00 66.62 285 GLN A N 1
ATOM 2040 C CA . GLN A 1 285 ? 47.109 -10.765 -71.239 1.00 66.62 285 GLN A CA 1
ATOM 2041 C C . GLN A 1 285 ? 46.537 -9.565 -70.451 1.00 66.62 285 GLN A C 1
ATOM 2043 O O . GLN A 1 285 ? 46.912 -9.343 -69.301 1.00 66.62 285 GLN A O 1
ATOM 2048 N N . VAL A 1 286 ? 45.593 -8.792 -71.010 1.00 62.88 286 VAL A N 1
ATOM 2049 C CA . VAL A 1 286 ? 44.869 -7.776 -70.210 1.00 62.88 286 VAL A CA 1
ATOM 2050 C C . VAL A 1 286 ? 44.057 -8.477 -69.116 1.00 62.88 286 VAL A C 1
ATOM 2052 O O . VAL A 1 286 ? 43.202 -9.307 -69.421 1.00 62.88 286 VAL A O 1
ATOM 2055 N N . SER A 1 287 ? 44.239 -8.092 -67.848 1.00 60.84 287 SER A N 1
ATOM 2056 C CA . SER A 1 287 ? 43.420 -8.545 -66.704 1.00 60.84 287 SER A CA 1
ATOM 2057 C C . SER A 1 287 ? 42.000 -7.938 -66.682 1.00 60.84 287 SER A C 1
ATOM 2059 O O . SER A 1 287 ? 41.477 -7.578 -65.628 1.00 60.84 287 SER A O 1
ATOM 2061 N N . ALA A 1 288 ? 41.337 -7.836 -67.839 1.00 57.34 288 ALA A N 1
ATOM 2062 C CA . ALA A 1 288 ? 39.995 -7.257 -67.972 1.00 57.34 288 ALA A CA 1
ATOM 2063 C C . ALA A 1 288 ? 38.943 -8.001 -67.122 1.00 57.34 288 ALA A C 1
ATOM 2065 O O . ALA A 1 288 ? 37.995 -7.390 -66.637 1.00 57.34 288 ALA A O 1
ATOM 2066 N N . ALA A 1 289 ? 39.149 -9.296 -66.856 1.00 55.62 289 ALA A N 1
ATOM 2067 C CA . ALA A 1 289 ? 38.287 -10.091 -65.979 1.00 55.62 289 ALA A CA 1
ATOM 2068 C C . ALA A 1 289 ? 38.364 -9.678 -64.493 1.00 55.62 289 ALA A C 1
ATOM 2070 O O . ALA A 1 289 ? 37.368 -9.783 -63.782 1.00 55.62 289 ALA A O 1
ATOM 2071 N N . ILE A 1 290 ? 39.519 -9.191 -64.022 1.00 59.22 290 ILE A N 1
ATOM 2072 C CA . ILE A 1 290 ? 39.691 -8.726 -62.633 1.00 59.22 290 ILE A CA 1
ATOM 2073 C C . ILE A 1 290 ? 39.100 -7.322 -62.472 1.00 59.22 290 ILE A C 1
ATOM 2075 O O . ILE A 1 290 ? 38.449 -7.049 -61.467 1.00 59.22 290 ILE A O 1
ATOM 2079 N N . VAL A 1 291 ? 39.260 -6.460 -63.483 1.00 61.47 291 VAL A N 1
ATOM 2080 C CA . VAL A 1 291 ? 38.666 -5.112 -63.498 1.00 61.47 291 VAL A CA 1
ATOM 2081 C C . VAL A 1 291 ? 37.138 -5.190 -63.535 1.00 61.47 291 VAL A C 1
ATOM 2083 O O . VAL A 1 291 ? 36.490 -4.575 -62.698 1.00 61.47 291 VAL A O 1
ATOM 2086 N N . ALA A 1 292 ? 36.556 -6.039 -64.389 1.00 59.09 292 ALA A N 1
ATOM 2087 C CA . ALA A 1 292 ? 35.103 -6.226 -64.446 1.00 59.09 292 ALA A CA 1
ATOM 2088 C C . ALA A 1 292 ? 34.517 -6.807 -63.142 1.00 59.09 292 ALA A C 1
ATOM 2090 O O . ALA A 1 292 ? 33.426 -6.422 -62.724 1.00 59.09 292 ALA A O 1
ATOM 2091 N N . ALA A 1 293 ? 35.239 -7.713 -62.470 1.00 60.41 293 ALA A N 1
ATOM 2092 C CA . ALA A 1 293 ? 34.823 -8.243 -61.171 1.00 60.41 293 ALA A CA 1
ATOM 2093 C C . ALA A 1 293 ? 34.910 -7.185 -60.053 1.00 60.41 293 ALA A C 1
ATOM 2095 O O . ALA A 1 293 ? 34.043 -7.143 -59.180 1.00 60.41 293 ALA A O 1
ATOM 2096 N N . ALA A 1 294 ? 35.924 -6.315 -60.094 1.00 54.12 294 ALA A N 1
ATOM 2097 C CA . ALA A 1 294 ? 36.083 -5.214 -59.148 1.00 54.12 294 ALA A CA 1
ATOM 2098 C C . ALA A 1 294 ? 35.029 -4.112 -59.357 1.00 54.12 294 ALA A C 1
ATOM 2100 O O . ALA A 1 294 ? 34.433 -3.659 -58.384 1.00 54.12 294 ALA A O 1
ATOM 2101 N N . GLU A 1 295 ? 34.734 -3.740 -60.605 1.00 70.75 295 GLU A N 1
ATOM 2102 C CA . GLU A 1 295 ? 33.689 -2.766 -60.952 1.00 70.75 295 GLU A CA 1
ATOM 2103 C C . GLU A 1 295 ? 32.288 -3.281 -60.591 1.00 70.75 295 GLU A C 1
ATOM 2105 O O . GLU A 1 295 ? 31.476 -2.533 -60.050 1.00 70.75 295 GLU A O 1
ATOM 2110 N N . ALA A 1 296 ? 32.008 -4.574 -60.795 1.00 63.94 296 ALA A N 1
ATOM 2111 C CA . ALA A 1 296 ? 30.750 -5.185 -60.363 1.00 63.94 296 ALA A CA 1
ATOM 2112 C C . ALA A 1 296 ? 30.607 -5.214 -58.829 1.00 63.94 296 ALA A C 1
ATOM 2114 O O . ALA A 1 296 ? 29.516 -4.979 -58.306 1.00 63.94 296 ALA A O 1
ATOM 2115 N N . ALA A 1 297 ? 31.699 -5.465 -58.098 1.00 64.75 297 ALA A N 1
ATOM 2116 C CA . ALA A 1 297 ? 31.706 -5.425 -56.636 1.00 64.75 297 ALA A CA 1
ATOM 2117 C C . ALA A 1 297 ? 31.558 -3.993 -56.091 1.00 64.75 297 ALA A C 1
ATOM 2119 O O . ALA A 1 297 ? 30.826 -3.783 -55.124 1.00 64.75 297 ALA A O 1
ATOM 2120 N N . GLN A 1 298 ? 32.191 -3.007 -56.734 1.00 70.94 298 GLN A N 1
ATOM 2121 C CA . GLN A 1 298 ? 32.023 -1.589 -56.417 1.00 70.94 298 GLN A CA 1
ATOM 2122 C C . GLN A 1 298 ? 30.581 -1.133 -56.675 1.00 70.94 298 GLN A C 1
ATOM 2124 O O . GLN A 1 298 ? 29.966 -0.556 -55.784 1.00 70.94 298 GLN A O 1
ATOM 2129 N N . ALA A 1 299 ? 30.003 -1.457 -57.835 1.00 65.88 299 ALA A N 1
ATOM 2130 C CA . ALA A 1 299 ? 28.624 -1.100 -58.166 1.00 65.88 299 ALA A CA 1
ATOM 2131 C C . ALA A 1 299 ? 27.604 -1.758 -57.217 1.00 65.88 299 ALA A C 1
ATOM 2133 O O . ALA A 1 299 ? 26.617 -1.131 -56.835 1.00 65.88 299 ALA A O 1
ATOM 2134 N N . ALA A 1 300 ? 27.850 -3.000 -56.780 1.00 62.78 300 ALA A N 1
ATOM 2135 C CA . ALA A 1 300 ? 27.022 -3.666 -55.774 1.00 62.78 300 ALA A CA 1
ATOM 2136 C C . ALA A 1 300 ? 27.148 -3.012 -54.383 1.00 62.78 300 ALA A C 1
ATOM 2138 O O . ALA A 1 300 ? 26.149 -2.885 -53.673 1.00 62.78 300 ALA A O 1
ATOM 2139 N N . ALA A 1 301 ? 28.347 -2.556 -54.006 1.00 55.34 301 ALA A N 1
ATOM 2140 C CA . ALA A 1 301 ? 28.579 -1.829 -52.759 1.00 55.34 301 ALA A CA 1
ATOM 2141 C C . ALA A 1 301 ? 27.960 -0.416 -52.780 1.00 55.34 301 ALA A C 1
ATOM 2143 O O . ALA A 1 301 ? 27.341 -0.007 -51.798 1.00 55.34 301 ALA A O 1
ATOM 2144 N N . GLU A 1 302 ? 28.046 0.302 -53.904 1.00 61.97 302 GLU A N 1
ATOM 2145 C CA . GLU A 1 302 ? 27.406 1.609 -54.107 1.00 61.97 302 GLU A CA 1
ATOM 2146 C C . GLU A 1 302 ? 25.873 1.485 -54.119 1.00 61.97 302 GLU A C 1
ATOM 2148 O O . GLU A 1 302 ? 25.186 2.255 -53.446 1.00 61.97 302 GLU A O 1
ATOM 2153 N N . ALA A 1 303 ? 25.310 0.463 -54.772 1.00 55.59 303 ALA A N 1
ATOM 2154 C CA . ALA A 1 303 ? 23.870 0.194 -54.745 1.00 55.59 303 ALA A CA 1
ATOM 2155 C C . ALA A 1 303 ? 23.360 -0.156 -53.332 1.00 55.59 303 ALA A C 1
ATOM 2157 O O . ALA A 1 303 ? 22.293 0.310 -52.926 1.00 55.59 303 ALA A O 1
ATOM 2158 N N . ALA A 1 304 ? 24.136 -0.915 -52.550 1.00 54.75 304 ALA A N 1
ATOM 2159 C CA . ALA A 1 304 ? 23.810 -1.219 -51.157 1.00 54.75 304 ALA A CA 1
ATOM 2160 C C . ALA A 1 304 ? 23.885 0.030 -50.259 1.00 54.75 304 ALA A C 1
ATOM 2162 O O . ALA A 1 304 ? 22.979 0.255 -49.455 1.00 54.75 304 ALA A O 1
ATOM 2163 N N . ALA A 1 305 ? 24.892 0.890 -50.444 1.00 51.81 305 ALA A N 1
ATOM 2164 C CA . ALA A 1 305 ? 25.027 2.156 -49.720 1.00 51.81 305 ALA A CA 1
ATOM 2165 C C . ALA A 1 305 ? 23.902 3.160 -50.047 1.00 51.81 305 ALA A C 1
ATOM 2167 O O . ALA A 1 305 ? 23.477 3.916 -49.176 1.00 51.81 305 ALA A O 1
ATOM 2168 N N . THR A 1 306 ? 23.363 3.126 -51.270 1.00 49.88 306 THR A N 1
ATOM 2169 C CA . THR A 1 306 ? 22.264 4.008 -51.712 1.00 49.88 306 THR A CA 1
ATOM 2170 C C . THR A 1 306 ? 20.877 3.526 -51.242 1.00 49.88 306 THR A C 1
ATOM 2172 O O . THR A 1 306 ? 19.903 4.275 -51.291 1.00 49.88 306 THR A O 1
ATOM 2175 N N . SER A 1 307 ? 20.763 2.284 -50.753 1.00 49.03 307 SER A N 1
ATOM 2176 C CA . SER A 1 307 ? 19.483 1.673 -50.357 1.00 49.03 307 SER A CA 1
ATOM 2177 C C . SER A 1 307 ? 18.963 2.087 -48.970 1.00 49.03 307 SER A C 1
ATOM 2179 O O . SER A 1 307 ? 17.785 1.884 -48.676 1.00 49.03 307 SER A O 1
ATOM 2181 N N . ILE A 1 308 ? 19.787 2.730 -48.132 1.00 55.78 308 ILE A N 1
ATOM 2182 C CA . ILE A 1 308 ? 19.371 3.293 -46.833 1.00 55.78 308 ILE A CA 1
ATOM 2183 C C . ILE A 1 308 ? 19.249 4.814 -46.978 1.00 55.78 308 ILE A C 1
ATOM 2185 O O . ILE A 1 308 ? 20.036 5.594 -46.449 1.00 55.78 308 ILE A O 1
ATOM 2189 N N . ASN A 1 309 ? 18.258 5.253 -47.752 1.00 65.25 309 ASN A N 1
ATOM 2190 C CA . ASN A 1 309 ? 18.012 6.670 -48.016 1.00 65.25 309 ASN A CA 1
ATOM 2191 C C . ASN A 1 309 ? 17.168 7.292 -46.881 1.00 65.25 309 ASN A C 1
ATOM 2193 O O . ASN A 1 309 ? 16.015 7.675 -47.082 1.00 65.25 309 ASN A O 1
ATOM 2197 N N . ILE A 1 310 ? 17.712 7.325 -45.655 1.00 77.38 310 ILE A N 1
ATOM 2198 C CA . ILE A 1 310 ? 17.057 7.982 -44.510 1.00 77.38 310 ILE A CA 1
ATOM 2199 C C . ILE A 1 310 ? 17.103 9.490 -44.745 1.00 77.38 310 ILE A C 1
ATOM 2201 O O . ILE A 1 310 ? 18.149 10.132 -44.617 1.00 77.38 310 ILE A O 1
ATOM 2205 N N . LYS A 1 311 ? 15.952 10.073 -45.076 1.00 87.94 311 LYS A N 1
ATOM 2206 C CA . LYS A 1 311 ? 15.835 11.521 -45.246 1.00 87.94 311 LYS A CA 1
ATOM 2207 C C . LYS A 1 311 ? 15.825 12.198 -43.878 1.00 87.94 311 LYS A C 1
ATOM 2209 O O . LYS A 1 311 ? 15.135 11.742 -42.979 1.00 87.94 311 LYS A O 1
ATOM 2214 N N . ASN A 1 312 ? 16.557 13.294 -43.710 1.00 92.06 312 ASN A N 1
ATOM 2215 C CA . ASN A 1 312 ? 16.496 14.096 -42.486 1.00 92.06 312 ASN A CA 1
ATOM 2216 C C . ASN A 1 312 ? 15.534 15.273 -42.680 1.00 92.06 312 ASN A C 1
ATOM 2218 O O . ASN A 1 312 ? 15.552 15.903 -43.739 1.00 92.06 312 ASN A O 1
ATOM 2222 N N . VAL A 1 313 ? 14.715 15.571 -41.673 1.00 94.19 313 VAL A N 1
ATOM 2223 C CA . VAL A 1 313 ? 13.823 16.743 -41.652 1.00 94.19 313 VAL A CA 1
ATOM 2224 C C . VAL A 1 313 ? 13.925 17.466 -40.313 1.00 94.19 313 VAL A C 1
ATOM 2226 O O . VAL A 1 313 ? 14.057 16.826 -39.272 1.00 94.19 313 VAL A O 1
ATOM 2229 N N . GLU A 1 314 ? 13.864 18.795 -40.347 1.00 93.88 314 GLU A N 1
ATOM 2230 C CA . GLU A 1 314 ? 14.093 19.644 -39.167 1.00 93.88 314 GLU A CA 1
ATOM 2231 C C . GLU A 1 314 ? 12.884 19.700 -38.222 1.00 93.88 314 GLU A C 1
ATOM 2233 O O . GLU A 1 314 ? 13.053 19.807 -37.012 1.00 93.88 314 GLU A O 1
ATOM 2238 N N . ASP A 1 315 ? 11.663 19.584 -38.750 1.00 95.25 315 ASP A N 1
ATOM 2239 C CA . ASP A 1 315 ? 10.437 19.652 -37.955 1.00 95.25 315 ASP A CA 1
ATOM 2240 C C . ASP A 1 315 ? 9.320 18.746 -38.501 1.00 95.25 315 ASP A C 1
ATOM 2242 O O . ASP A 1 315 ? 9.372 18.222 -39.625 1.00 95.25 315 ASP A O 1
ATOM 2246 N N . ARG A 1 316 ? 8.273 18.546 -37.692 1.00 94.94 316 ARG A N 1
ATOM 2247 C CA . ARG A 1 316 ? 7.097 17.765 -38.100 1.00 94.94 316 ARG A CA 1
ATOM 2248 C C . ARG A 1 316 ? 6.357 18.388 -39.287 1.00 94.94 316 ARG A C 1
ATOM 2250 O O . ARG A 1 316 ? 5.711 17.653 -40.025 1.00 94.94 316 ARG A O 1
ATOM 2257 N N . THR A 1 317 ? 6.448 19.696 -39.531 1.00 95.19 317 THR A N 1
ATOM 2258 C CA . THR A 1 317 ? 5.825 20.331 -40.710 1.00 95.19 317 THR A CA 1
ATOM 2259 C C . THR A 1 317 ? 6.495 19.857 -42.000 1.00 95.19 317 THR A C 1
ATOM 2261 O O . THR A 1 317 ? 5.807 19.493 -42.957 1.00 95.19 317 THR A O 1
ATOM 2264 N N . ALA A 1 318 ? 7.825 19.781 -42.008 1.00 94.31 318 ALA A N 1
ATOM 2265 C CA . ALA A 1 318 ? 8.623 19.239 -43.096 1.00 94.31 318 ALA A CA 1
ATOM 2266 C C . ALA A 1 318 ? 8.406 17.730 -43.272 1.00 94.31 318 ALA A C 1
ATOM 2268 O O . ALA A 1 318 ? 8.313 17.273 -44.406 1.00 94.31 318 ALA A O 1
ATOM 2269 N N . LEU A 1 319 ? 8.247 16.957 -42.189 1.00 95.38 319 LEU A N 1
ATOM 2270 C CA . LEU A 1 319 ? 7.876 15.535 -42.272 1.00 95.38 319 LEU A CA 1
ATOM 2271 C C . LEU A 1 319 ? 6.521 15.340 -42.976 1.00 95.38 319 LEU A C 1
ATOM 2273 O O . LEU A 1 319 ? 6.380 14.492 -43.858 1.00 95.38 319 LEU A O 1
ATOM 2277 N N . LYS A 1 320 ? 5.517 16.145 -42.612 1.00 95.88 320 LYS A N 1
ATOM 2278 C CA . LYS A 1 320 ? 4.152 16.035 -43.149 1.00 95.88 320 LYS A CA 1
ATOM 2279 C C . LYS A 1 320 ? 4.048 16.371 -44.636 1.00 95.88 320 LYS A C 1
ATOM 2281 O O . LYS A 1 320 ? 3.113 15.899 -45.282 1.00 95.88 320 LYS A O 1
ATOM 2286 N N . SER A 1 321 ? 4.956 17.185 -45.172 1.00 94.50 321 SER A N 1
ATOM 2287 C CA . SER A 1 321 ? 4.948 17.612 -46.577 1.00 94.50 321 SER A CA 1
ATOM 2288 C C . SER A 1 321 ? 5.688 16.661 -47.526 1.00 94.50 321 SER A C 1
ATOM 2290 O O . SER A 1 321 ? 5.671 16.882 -48.736 1.00 94.50 321 SER A O 1
ATOM 2292 N N . LEU A 1 322 ? 6.321 15.603 -47.008 1.00 91.50 322 LEU A N 1
ATOM 2293 C CA . LEU A 1 322 ? 7.064 14.640 -47.818 1.00 91.50 322 LEU A CA 1
ATOM 2294 C C . LEU A 1 322 ? 6.163 13.798 -48.729 1.00 91.50 322 LEU A C 1
ATOM 2296 O O . LEU A 1 322 ? 5.086 13.350 -48.332 1.00 91.50 322 LEU A O 1
ATOM 2300 N N . ASP A 1 323 ? 6.666 13.518 -49.933 1.00 89.44 323 ASP A N 1
ATOM 2301 C CA . ASP A 1 323 ? 6.071 12.544 -50.844 1.00 89.44 323 ASP A CA 1
ATOM 2302 C C . ASP A 1 323 ? 6.334 11.119 -50.338 1.00 89.44 323 ASP A C 1
ATOM 2304 O O . ASP A 1 323 ? 7.454 10.598 -50.390 1.00 89.44 323 ASP A O 1
ATOM 2308 N N . THR A 1 324 ? 5.265 10.502 -49.846 1.00 88.44 324 THR A N 1
ATOM 2309 C CA . THR A 1 324 ? 5.256 9.171 -49.229 1.00 88.44 324 THR A CA 1
ATOM 2310 C C . THR A 1 324 ? 5.404 8.025 -50.234 1.00 88.44 324 THR A C 1
ATOM 2312 O O . THR A 1 324 ? 5.648 6.890 -49.827 1.00 88.44 324 THR A O 1
ATOM 2315 N N . SER A 1 325 ? 5.295 8.298 -51.542 1.00 84.00 325 SER A N 1
ATOM 2316 C CA . SER A 1 325 ? 5.573 7.316 -52.601 1.00 84.00 325 SER A CA 1
ATOM 2317 C C . SER A 1 325 ? 7.068 7.165 -52.898 1.00 84.00 325 SER A C 1
ATOM 2319 O O . SER A 1 325 ? 7.492 6.141 -53.430 1.00 84.00 325 SER A O 1
ATOM 2321 N N . VAL A 1 326 ? 7.869 8.168 -52.520 1.00 83.00 326 VAL A N 1
ATOM 2322 C CA . VAL A 1 326 ? 9.317 8.224 -52.766 1.00 83.00 326 VAL A CA 1
ATOM 2323 C C . VAL A 1 326 ? 10.109 8.055 -51.473 1.00 83.00 326 VAL A C 1
ATOM 2325 O O . VAL A 1 326 ? 11.105 7.338 -51.440 1.00 83.00 326 VAL A O 1
ATOM 2328 N N . THR A 1 327 ? 9.687 8.722 -50.398 1.00 86.25 327 THR A N 1
ATOM 2329 C CA . THR A 1 327 ? 10.357 8.653 -49.096 1.00 86.25 327 THR A CA 1
ATOM 2330 C C . THR A 1 327 ? 9.545 7.769 -48.163 1.00 86.25 327 THR A C 1
ATOM 2332 O O . THR A 1 327 ? 8.392 8.075 -47.878 1.00 86.25 327 THR A O 1
ATOM 2335 N N . THR A 1 328 ? 10.147 6.695 -47.655 1.00 88.81 328 THR A N 1
ATOM 2336 C CA . THR A 1 328 ? 9.477 5.765 -46.729 1.00 88.81 328 THR A CA 1
ATOM 2337 C C . THR A 1 328 ? 10.122 5.709 -45.350 1.00 88.81 328 THR A C 1
ATOM 2339 O O . THR A 1 328 ? 9.525 5.147 -44.434 1.00 88.81 328 THR A O 1
ATOM 2342 N N . LEU A 1 329 ? 11.304 6.307 -45.174 1.00 91.88 329 LEU A N 1
ATOM 2343 C CA . LEU A 1 329 ? 12.038 6.319 -43.914 1.00 91.88 329 LEU A CA 1
ATOM 2344 C C . LEU A 1 329 ? 12.697 7.686 -43.693 1.00 91.88 329 LEU A C 1
ATOM 2346 O O . LEU A 1 329 ? 13.420 8.189 -44.556 1.00 91.88 329 LEU A O 1
ATOM 2350 N N . VAL A 1 330 ? 12.413 8.305 -42.550 1.00 93.94 330 VAL A N 1
ATOM 2351 C CA . VAL A 1 330 ? 12.772 9.696 -42.252 1.00 93.94 330 VAL A CA 1
ATOM 2352 C C . VAL A 1 330 ? 13.277 9.803 -40.823 1.00 93.94 330 VAL A C 1
ATOM 2354 O O . VAL A 1 330 ? 12.668 9.250 -39.917 1.00 93.94 330 VAL A O 1
ATOM 2357 N N . PHE A 1 331 ? 14.356 10.539 -40.593 1.00 94.62 331 PHE A N 1
ATOM 2358 C CA . PHE A 1 331 ? 14.798 10.914 -39.256 1.00 94.62 331 PHE A CA 1
ATOM 2359 C C . PHE A 1 331 ? 14.384 12.362 -38.961 1.00 94.62 331 PHE A C 1
ATOM 2361 O O . PHE A 1 331 ? 14.813 13.296 -39.644 1.00 94.62 331 PHE A O 1
ATOM 2368 N N . LEU A 1 332 ? 13.526 12.542 -37.959 1.00 96.75 332 LEU A N 1
ATOM 2369 C CA . LEU A 1 332 ? 13.094 13.844 -37.457 1.00 96.75 332 LEU A CA 1
ATOM 2370 C C . LEU A 1 332 ? 14.165 14.411 -36.516 1.00 96.75 332 LEU A C 1
ATOM 2372 O O . LEU A 1 332 ? 14.634 13.700 -35.629 1.00 96.75 332 LEU A O 1
ATOM 2376 N N . ARG A 1 333 ? 14.528 15.684 -36.696 1.00 94.88 333 ARG A N 1
ATOM 2377 C CA . ARG A 1 333 ? 15.533 16.408 -35.892 1.00 94.88 333 ARG A CA 1
ATOM 2378 C C . ARG A 1 333 ? 14.941 17.511 -35.011 1.00 94.88 333 ARG A C 1
ATOM 2380 O O . ARG A 1 333 ? 15.683 18.314 -34.455 1.00 94.88 333 ARG A O 1
ATOM 2387 N N . GLU A 1 334 ? 13.618 17.535 -34.871 1.00 93.75 334 GLU A N 1
ATOM 2388 C CA . GLU A 1 334 ? 12.933 18.476 -33.985 1.00 93.75 334 GLU A CA 1
ATOM 2389 C C . GLU A 1 334 ? 13.393 18.241 -32.542 1.00 93.75 334 GLU A C 1
ATOM 2391 O O . GLU A 1 334 ? 13.267 17.126 -32.029 1.00 93.75 334 GLU A O 1
ATOM 2396 N N . GLN A 1 335 ? 13.926 19.285 -31.903 1.00 87.56 335 GLN A N 1
ATOM 2397 C CA . GLN A 1 335 ? 14.549 19.186 -30.584 1.00 87.56 335 GLN A CA 1
ATOM 2398 C C . GLN A 1 335 ? 13.603 18.554 -29.546 1.00 87.56 335 GLN A C 1
ATOM 2400 O O . GLN A 1 335 ? 12.490 19.038 -29.335 1.00 87.56 335 GLN A O 1
ATOM 2405 N N . GLY A 1 336 ? 14.054 17.490 -28.877 1.00 84.94 336 GLY A N 1
ATOM 2406 C CA . GLY A 1 336 ? 13.281 16.726 -27.888 1.00 84.94 336 GLY A CA 1
ATOM 2407 C C . GLY A 1 336 ? 12.309 15.698 -28.483 1.00 84.94 336 GLY A C 1
ATOM 2408 O O . GLY A 1 336 ? 11.715 14.913 -27.746 1.00 84.94 336 GLY A O 1
ATOM 2409 N N . ARG A 1 337 ? 12.136 15.662 -29.806 1.00 93.56 337 ARG A N 1
ATOM 2410 C CA . ARG A 1 337 ? 11.261 14.714 -30.518 1.00 93.56 337 ARG A CA 1
ATOM 2411 C C . ARG A 1 337 ? 12.022 13.890 -31.547 1.00 93.56 337 ARG A C 1
ATOM 2413 O O . ARG A 1 337 ? 11.394 13.247 -32.395 1.00 93.56 337 ARG A O 1
ATOM 2420 N N . GLU A 1 338 ? 13.345 13.891 -31.478 1.00 93.88 338 GLU A N 1
ATOM 2421 C CA . GLU A 1 338 ? 14.208 13.255 -32.454 1.00 93.88 338 GLU A CA 1
ATOM 2422 C C . GLU A 1 338 ? 13.891 11.763 -32.564 1.00 93.88 338 GLU A C 1
ATOM 2424 O O . GLU A 1 338 ? 13.551 11.092 -31.583 1.00 93.88 338 GLU A O 1
ATOM 2429 N N . GLY A 1 339 ? 13.950 11.226 -33.777 1.00 94.50 339 GLY A N 1
ATOM 2430 C CA . GLY A 1 339 ? 13.721 9.804 -33.984 1.00 94.50 339 GLY A CA 1
ATOM 2431 C C . GLY A 1 339 ? 13.382 9.431 -35.412 1.00 94.50 339 GLY A C 1
ATOM 2432 O O . GLY A 1 339 ? 13.128 10.275 -36.271 1.00 94.50 339 GLY A O 1
ATOM 2433 N N . LEU A 1 340 ? 13.392 8.125 -35.647 1.00 95.50 340 LEU A N 1
ATOM 2434 C CA . LEU A 1 340 ? 13.114 7.537 -36.943 1.00 95.50 340 LEU A CA 1
ATOM 2435 C C . LEU A 1 340 ? 11.604 7.350 -37.118 1.00 95.50 340 LEU A C 1
ATOM 2437 O O . LEU A 1 340 ? 10.930 6.837 -36.230 1.00 95.50 340 LEU A O 1
ATOM 2441 N N . PHE A 1 341 ? 11.085 7.747 -38.272 1.00 96.94 341 PHE A N 1
ATOM 2442 C CA . PHE A 1 341 ? 9.702 7.578 -38.686 1.00 96.94 341 PHE A CA 1
ATOM 2443 C C . PHE A 1 341 ? 9.650 6.830 -40.010 1.00 96.94 341 PHE A C 1
ATOM 2445 O O . PHE A 1 341 ? 10.324 7.191 -40.979 1.00 96.94 341 PHE A O 1
ATOM 2452 N N . LYS A 1 342 ? 8.805 5.809 -40.062 1.00 95.31 342 LYS A N 1
ATOM 2453 C CA . LYS A 1 342 ? 8.549 5.006 -41.246 1.00 95.31 342 LYS A CA 1
ATOM 2454 C C . LYS A 1 342 ? 7.156 5.295 -41.779 1.00 95.31 342 LYS A C 1
ATOM 2456 O O . LYS A 1 342 ? 6.173 5.288 -41.035 1.00 95.31 342 LYS A O 1
ATOM 2461 N N . TRP A 1 343 ? 7.053 5.525 -43.081 1.00 95.38 343 TRP A N 1
ATOM 2462 C CA . TRP A 1 343 ? 5.755 5.582 -43.733 1.00 95.38 343 TRP A CA 1
ATOM 2463 C C . TRP A 1 343 ? 5.122 4.190 -43.718 1.00 95.38 343 TRP A C 1
ATOM 2465 O O . TRP A 1 343 ? 5.689 3.236 -44.258 1.00 95.38 343 TRP A O 1
ATOM 2475 N N . THR A 1 344 ? 3.943 4.078 -43.112 1.00 95.69 344 THR A N 1
ATOM 2476 C CA . THR A 1 344 ? 3.204 2.819 -43.012 1.00 95.69 344 THR A CA 1
ATOM 2477 C C . THR A 1 344 ? 1.810 2.998 -43.597 1.00 95.69 344 THR A C 1
ATOM 2479 O O . THR A 1 344 ? 1.035 3.843 -43.147 1.00 95.69 344 THR A O 1
ATOM 2482 N N . ALA A 1 345 ? 1.487 2.195 -44.611 1.00 94.19 345 ALA A N 1
ATOM 2483 C CA . ALA A 1 345 ? 0.148 2.145 -45.185 1.00 94.19 345 ALA A CA 1
ATOM 2484 C C . ALA A 1 345 ? -0.811 1.395 -44.247 1.00 94.19 345 ALA A C 1
ATOM 2486 O O . ALA A 1 345 ? -0.440 0.389 -43.643 1.00 94.19 345 ALA A O 1
ATOM 2487 N N . GLY A 1 346 ? -2.047 1.874 -44.130 1.00 94.19 346 GLY A N 1
ATOM 2488 C CA . GLY A 1 346 ? -3.059 1.309 -43.237 1.00 94.19 346 GLY A CA 1
ATOM 2489 C C . GLY A 1 346 ? -3.994 2.367 -42.657 1.00 94.19 346 GLY A C 1
ATOM 2490 O O . GLY A 1 346 ? -3.812 3.565 -42.869 1.00 94.19 346 GLY A O 1
ATOM 2491 N N . ASN A 1 347 ? -5.007 1.922 -41.912 1.00 96.06 347 ASN A N 1
ATOM 2492 C CA . ASN A 1 347 ? -5.937 2.830 -41.248 1.00 96.06 347 ASN A CA 1
ATOM 2493 C C . ASN A 1 347 ? -5.436 3.190 -39.844 1.00 96.06 347 ASN A C 1
ATOM 2495 O O . ASN A 1 347 ? -5.587 2.414 -38.903 1.00 96.06 347 ASN A O 1
ATOM 2499 N N . PHE A 1 348 ? -4.885 4.395 -39.714 1.00 96.94 348 PHE A N 1
ATOM 2500 C CA . PHE A 1 348 ? -4.380 4.960 -38.464 1.00 96.94 348 PHE A CA 1
ATOM 2501 C C . PHE A 1 348 ? -5.258 6.102 -37.934 1.00 96.94 348 PHE A C 1
ATOM 2503 O O . PHE A 1 348 ? -4.834 6.821 -37.034 1.00 96.94 348 PHE A O 1
ATOM 2510 N N . SER A 1 349 ? -6.479 6.300 -38.450 1.00 95.69 349 SER A N 1
ATOM 2511 C CA . SER A 1 349 ? -7.314 7.458 -38.092 1.00 95.69 349 SER A CA 1
ATOM 2512 C C . SER A 1 349 ? -7.567 7.592 -36.587 1.00 95.69 349 SER A C 1
ATOM 2514 O O . SER A 1 349 ? -7.464 8.699 -36.065 1.00 95.69 349 SER A O 1
ATOM 2516 N N . THR A 1 350 ? -7.825 6.488 -35.882 1.00 96.06 350 THR A N 1
ATOM 2517 C CA . THR A 1 350 ? -8.026 6.490 -34.421 1.00 96.06 350 THR A CA 1
ATOM 2518 C C . THR A 1 350 ? -6.741 6.821 -33.662 1.00 96.06 350 THR A C 1
ATOM 2520 O O . THR A 1 350 ? -6.767 7.607 -32.721 1.00 96.06 350 THR A O 1
ATOM 2523 N N . LEU A 1 351 ? -5.609 6.255 -34.088 1.00 96.75 351 LEU A N 1
ATOM 2524 C CA . LEU A 1 351 ? -4.314 6.435 -33.426 1.00 96.75 351 LEU A CA 1
ATOM 2525 C C . LEU A 1 351 ? -3.764 7.849 -33.634 1.00 96.75 351 LEU A C 1
ATOM 2527 O O . LEU A 1 351 ? -3.299 8.466 -32.685 1.00 96.75 351 LEU A O 1
ATOM 2531 N N . VAL A 1 352 ? -3.916 8.403 -34.839 1.00 96.25 352 VAL A N 1
ATOM 2532 C CA . VAL A 1 352 ? -3.609 9.810 -35.141 1.00 96.25 352 VAL A CA 1
ATOM 2533 C C . VAL A 1 352 ? -4.501 10.760 -34.336 1.00 96.25 352 VAL A C 1
ATOM 2535 O O . VAL A 1 352 ? -4.037 11.803 -33.893 1.00 96.25 352 VAL A O 1
ATOM 2538 N N . ALA A 1 353 ? -5.781 10.425 -34.137 1.00 95.81 353 ALA A N 1
ATOM 2539 C CA . ALA A 1 353 ? -6.679 11.250 -33.327 1.00 95.81 353 ALA A CA 1
ATOM 2540 C C . ALA A 1 353 ? -6.333 11.206 -31.827 1.00 95.81 353 ALA A C 1
ATOM 2542 O O . ALA A 1 353 ? -6.496 12.213 -31.139 1.00 95.81 353 ALA A O 1
ATOM 2543 N N . ALA A 1 354 ? -5.861 10.060 -31.324 1.00 95.12 354 ALA A N 1
ATOM 2544 C CA . ALA A 1 354 ? -5.413 9.904 -29.940 1.00 95.12 354 ALA A CA 1
ATOM 2545 C C . ALA A 1 354 ? -4.044 10.563 -29.683 1.00 95.12 354 ALA A C 1
ATOM 2547 O O . ALA A 1 354 ? -3.820 11.119 -28.609 1.00 95.12 354 ALA A O 1
ATOM 2548 N N . ASP A 1 355 ? -3.148 10.542 -30.671 1.00 96.94 355 ASP A N 1
ATOM 2549 C CA . ASP A 1 355 ? -1.819 11.150 -30.610 1.00 96.94 355 ASP A CA 1
ATOM 2550 C C . ASP A 1 355 ? -1.844 12.649 -30.951 1.00 96.94 355 ASP A C 1
ATOM 2552 O O . ASP A 1 355 ? -1.289 13.112 -31.948 1.00 96.94 355 ASP A O 1
ATOM 2556 N N . THR A 1 356 ? -2.492 13.442 -30.101 1.00 96.00 356 THR A N 1
ATOM 2557 C CA . THR A 1 356 ? -2.604 14.900 -30.291 1.00 96.00 356 THR A CA 1
ATOM 2558 C C . THR A 1 356 ? -1.262 15.634 -30.199 1.00 96.00 356 THR A C 1
ATOM 2560 O O . THR A 1 356 ? -1.133 16.753 -30.698 1.00 96.00 356 THR A O 1
ATOM 2563 N N . GLY A 1 357 ? -0.256 15.004 -29.586 1.00 94.94 357 GLY A N 1
ATOM 2564 C CA . GLY A 1 357 ? 1.123 15.488 -29.543 1.00 94.94 357 GLY A CA 1
ATOM 2565 C C . GLY A 1 357 ? 1.938 15.108 -30.781 1.00 94.94 357 GLY A C 1
ATOM 2566 O O . GLY A 1 357 ? 3.068 15.578 -30.909 1.00 94.94 357 GLY A O 1
ATOM 2567 N N . GLU A 1 358 ? 1.380 14.278 -31.667 1.00 96.25 358 GLU A N 1
ATOM 2568 C CA . GLU A 1 358 ? 2.003 13.657 -32.840 1.00 96.25 358 GLU A CA 1
ATOM 2569 C C . GLU A 1 358 ? 3.408 13.120 -32.515 1.00 96.25 358 GLU A C 1
ATOM 2571 O O . GLU A 1 358 ? 4.397 13.439 -33.179 1.00 96.25 358 GLU A O 1
ATOM 2576 N N . GLY A 1 359 ? 3.499 12.380 -31.408 1.00 95.12 359 GLY A N 1
ATOM 2577 C CA . GLY A 1 359 ? 4.741 11.803 -30.918 1.00 95.12 359 GLY A CA 1
ATOM 2578 C C . GLY A 1 359 ? 5.122 10.519 -31.640 1.00 95.12 359 GLY A C 1
ATOM 2579 O O . GLY A 1 359 ? 6.304 10.301 -31.886 1.00 95.12 359 GLY A O 1
ATOM 2580 N N . VAL A 1 360 ? 4.144 9.697 -32.020 1.00 97.38 360 VAL A N 1
ATOM 2581 C CA . VAL A 1 360 ? 4.312 8.384 -32.656 1.00 97.38 360 VAL A CA 1
ATOM 2582 C C . VAL A 1 360 ? 3.619 8.319 -34.016 1.00 97.38 360 VAL A C 1
ATOM 2584 O O . VAL A 1 360 ? 4.230 7.850 -34.969 1.00 97.38 360 VAL A O 1
ATOM 2587 N N . TYR A 1 361 ? 2.378 8.791 -34.130 1.00 97.44 361 TYR A N 1
ATOM 2588 C CA . TYR A 1 361 ? 1.572 8.733 -35.349 1.00 97.44 361 TYR A CA 1
ATOM 2589 C C . TYR A 1 361 ? 1.371 10.134 -35.919 1.00 97.44 361 TYR A C 1
ATOM 2591 O O . TYR A 1 361 ? 0.585 10.929 -35.408 1.00 97.44 361 TYR A O 1
ATOM 2599 N N . ILE A 1 362 ? 2.051 10.430 -37.025 1.00 96.75 362 ILE A N 1
ATOM 2600 C CA . ILE A 1 362 ? 2.003 11.739 -37.679 1.00 96.75 362 ILE A CA 1
ATOM 2601 C C . ILE A 1 362 ? 1.320 11.599 -39.041 1.00 96.75 362 ILE A C 1
ATOM 2603 O O . ILE A 1 362 ? 1.764 10.862 -39.924 1.00 96.75 362 ILE A O 1
ATOM 2607 N N . LYS A 1 363 ? 0.224 12.331 -39.243 1.00 96.06 363 LYS A N 1
ATOM 2608 C CA . LYS A 1 363 ? -0.506 12.338 -40.518 1.00 96.06 363 LYS A CA 1
ATOM 2609 C C . LYS A 1 363 ? 0.257 13.133 -41.583 1.00 96.06 363 LYS A C 1
ATOM 2611 O O . LYS A 1 363 ? 0.512 14.313 -41.373 1.00 96.06 363 LYS A O 1
ATOM 2616 N N . ALA A 1 364 ? 0.513 12.552 -42.757 1.00 95.38 364 ALA A N 1
ATOM 2617 C CA . ALA A 1 364 ? 1.013 13.305 -43.913 1.00 95.38 364 ALA A CA 1
ATOM 2618 C C . ALA A 1 364 ? -0.052 14.278 -44.462 1.00 95.38 364 ALA A C 1
ATOM 2620 O O . ALA A 1 364 ? -1.223 13.925 -44.583 1.00 95.38 364 ALA A O 1
ATOM 2621 N N . SER A 1 365 ? 0.340 15.498 -44.837 1.00 93.81 365 SER A N 1
ATOM 2622 C CA . SER A 1 365 ? -0.598 16.559 -45.242 1.00 93.81 365 SER A CA 1
ATOM 2623 C C . SER A 1 365 ? -1.434 16.186 -46.469 1.00 93.81 365 SER A C 1
ATOM 2625 O O . SER A 1 365 ? -2.619 16.509 -46.523 1.00 93.81 365 SER A O 1
ATOM 2627 N N . ALA A 1 366 ? -0.830 15.489 -47.436 1.00 90.88 366 ALA A N 1
ATOM 2628 C CA . ALA A 1 366 ? -1.467 15.130 -48.703 1.00 90.88 366 ALA A CA 1
ATOM 2629 C C . ALA A 1 366 ? -2.275 13.817 -48.657 1.00 90.88 366 ALA A C 1
ATOM 2631 O O . ALA A 1 366 ? -2.981 13.512 -49.615 1.00 90.88 366 ALA A O 1
ATOM 2632 N N . ILE A 1 367 ? -2.181 13.034 -47.574 1.00 92.38 367 ILE A N 1
ATOM 2633 C CA . ILE A 1 367 ? -2.739 11.676 -47.489 1.00 92.38 367 ILE A CA 1
ATOM 2634 C C . ILE A 1 367 ? -3.713 11.569 -46.304 1.00 92.38 367 ILE A C 1
ATOM 2636 O O . ILE A 1 367 ? -3.498 12.133 -45.231 1.00 92.38 367 ILE A O 1
ATOM 2640 N N . SER A 1 368 ? -4.820 10.844 -46.485 1.00 93.19 368 SER A N 1
ATOM 2641 C CA . SER A 1 368 ? -5.756 10.562 -45.388 1.00 93.19 368 SER A CA 1
ATOM 2642 C C . SER A 1 368 ? -5.117 9.644 -44.340 1.00 93.19 368 SER A C 1
ATOM 2644 O O . SER A 1 368 ? -4.455 8.671 -44.698 1.00 93.19 368 SER A O 1
ATOM 2646 N N . SER A 1 369 ? -5.401 9.871 -43.052 1.00 94.50 369 SER A N 1
ATOM 2647 C CA . SER A 1 369 ? -4.962 8.973 -41.968 1.00 94.50 369 SER A CA 1
ATOM 2648 C C . SER A 1 369 ? -5.571 7.569 -42.062 1.00 94.50 369 SER A C 1
ATOM 2650 O O . SER A 1 369 ? -5.073 6.642 -41.435 1.00 94.50 369 SER A O 1
ATOM 2652 N N . SER A 1 370 ? -6.623 7.393 -42.869 1.00 94.62 370 SER A N 1
ATOM 2653 C CA . SER A 1 370 ? -7.209 6.086 -43.179 1.00 94.62 370 SER A CA 1
ATOM 2654 C C . SER A 1 370 ? -6.413 5.285 -44.220 1.00 94.62 370 SER A C 1
ATOM 2656 O O . SER A 1 370 ? -6.694 4.104 -44.407 1.00 94.62 370 SER A O 1
ATOM 2658 N N . ALA A 1 371 ? -5.471 5.924 -44.926 1.00 93.75 371 ALA A N 1
ATOM 2659 C CA . ALA A 1 371 ? -4.636 5.312 -45.960 1.00 93.75 371 ALA A CA 1
ATOM 2660 C C . ALA A 1 371 ? -3.187 5.073 -45.496 1.00 93.75 371 ALA A C 1
ATOM 2662 O O . ALA A 1 371 ? -2.542 4.137 -45.969 1.00 93.75 371 ALA A O 1
ATOM 2663 N N . GLY A 1 372 ? -2.678 5.883 -44.565 1.00 94.94 372 GLY A N 1
ATOM 2664 C CA . GLY A 1 372 ? -1.378 5.671 -43.933 1.00 94.94 372 GLY A CA 1
ATOM 2665 C C . GLY A 1 372 ? -0.991 6.796 -42.976 1.00 94.94 372 GLY A C 1
ATOM 2666 O O . GLY A 1 372 ? -1.653 7.836 -42.911 1.00 94.94 372 GLY A O 1
ATOM 2667 N N . ALA A 1 373 ? 0.094 6.584 -42.235 1.00 97.25 373 ALA A N 1
ATOM 2668 C CA . ALA A 1 373 ? 0.710 7.582 -41.365 1.00 97.25 373 ALA A CA 1
ATOM 2669 C C . ALA A 1 373 ? 2.236 7.398 -41.314 1.00 97.25 373 ALA A C 1
ATOM 2671 O O . ALA A 1 373 ? 2.762 6.318 -41.592 1.00 97.25 373 ALA A O 1
ATOM 2672 N N . TRP A 1 374 ? 2.944 8.456 -40.923 1.00 97.25 374 TRP A N 1
ATOM 2673 C CA . TRP A 1 374 ? 4.321 8.351 -40.453 1.00 97.25 374 TRP A CA 1
ATOM 2674 C C . TRP A 1 374 ? 4.297 7.788 -39.036 1.00 97.25 374 TRP A C 1
ATOM 2676 O O . TRP A 1 374 ? 3.729 8.411 -38.139 1.00 97.25 374 TRP A O 1
ATOM 2686 N N . VAL A 1 375 ? 4.886 6.613 -38.848 1.00 97.38 375 VAL A N 1
ATOM 2687 C CA . VAL A 1 375 ? 4.908 5.893 -37.572 1.00 97.38 375 VAL A CA 1
ATOM 2688 C C . VAL A 1 375 ? 6.322 5.933 -37.011 1.00 97.38 375 VAL A C 1
ATOM 2690 O O . VAL A 1 375 ? 7.267 5.592 -37.720 1.00 97.38 375 VAL A O 1
ATOM 2693 N N . ARG A 1 376 ? 6.486 6.372 -35.762 1.00 97.69 376 ARG A N 1
ATOM 2694 C CA . ARG A 1 376 ? 7.776 6.339 -35.067 1.00 97.69 376 ARG A CA 1
ATOM 2695 C C . ARG A 1 376 ? 8.226 4.891 -34.903 1.00 97.69 376 ARG A C 1
ATOM 2697 O O . ARG A 1 376 ? 7.484 4.069 -34.375 1.00 97.69 376 ARG A O 1
ATOM 2704 N N . GLU A 1 377 ? 9.468 4.620 -35.271 1.00 95.62 377 GLU A N 1
ATOM 2705 C CA . GLU A 1 377 ? 10.151 3.367 -34.971 1.00 95.62 377 GLU A CA 1
ATOM 2706 C C . GLU A 1 377 ? 10.817 3.496 -33.594 1.00 95.62 377 GLU A C 1
ATOM 2708 O O . GLU A 1 377 ? 11.671 4.362 -33.380 1.00 95.62 377 GLU A O 1
ATOM 2713 N N . TYR A 1 378 ? 10.404 2.666 -32.639 1.00 94.50 378 TYR A N 1
ATOM 2714 C CA . TYR A 1 378 ? 10.954 2.623 -31.285 1.00 94.50 378 TYR A CA 1
ATOM 2715 C C . TYR A 1 378 ? 10.798 1.219 -30.690 1.00 94.50 378 TYR A C 1
ATOM 2717 O O . TYR A 1 378 ? 9.940 0.450 -31.118 1.00 94.50 378 TYR A O 1
ATOM 2725 N N . ASP A 1 379 ? 11.622 0.909 -29.691 1.00 89.06 379 ASP A N 1
ATOM 2726 C CA . ASP A 1 379 ? 11.495 -0.280 -28.845 1.00 89.06 379 ASP A CA 1
ATOM 2727 C C . ASP A 1 379 ? 11.278 0.166 -27.390 1.00 89.06 379 ASP A C 1
ATOM 2729 O O . ASP A 1 379 ? 11.773 1.216 -26.968 1.00 89.06 379 ASP A O 1
ATOM 2733 N N . GLY A 1 380 ? 10.520 -0.609 -26.619 1.00 90.62 380 GLY A N 1
ATOM 2734 C CA . GLY A 1 380 ? 10.182 -0.303 -25.230 1.00 90.62 380 GLY A CA 1
ATOM 2735 C C . GLY A 1 380 ? 8.972 0.625 -25.055 1.00 90.62 380 GLY A C 1
ATOM 2736 O O . GLY A 1 380 ? 7.898 0.382 -25.603 1.00 90.62 380 GLY A O 1
ATOM 2737 N N . PHE A 1 381 ? 9.114 1.644 -24.203 1.00 95.44 381 PHE A N 1
ATOM 2738 C CA . PHE A 1 381 ? 8.004 2.456 -23.688 1.00 95.44 381 PHE A CA 1
ATOM 2739 C C . PHE A 1 381 ? 7.932 3.850 -24.323 1.00 95.44 381 PHE A C 1
ATOM 2741 O O . PHE A 1 381 ? 8.944 4.402 -24.762 1.00 95.44 381 PHE A O 1
ATOM 2748 N N . LEU A 1 382 ? 6.733 4.443 -24.319 1.00 97.00 382 LEU A N 1
ATOM 2749 C CA . LEU A 1 382 ? 6.500 5.792 -24.840 1.00 97.00 382 LEU A CA 1
ATOM 2750 C C . LEU A 1 382 ? 7.224 6.835 -23.985 1.00 97.00 382 LEU A C 1
ATOM 2752 O O . LEU A 1 382 ? 7.034 6.853 -22.773 1.00 97.00 382 LEU A O 1
ATOM 2756 N N . GLN A 1 383 ? 7.992 7.735 -24.599 1.00 95.94 383 GLN A N 1
ATOM 2757 C CA . GLN A 1 383 ? 8.641 8.844 -23.886 1.00 95.94 383 GLN A CA 1
ATOM 2758 C C . GLN A 1 383 ? 7.786 10.109 -23.968 1.00 95.94 383 GLN A C 1
ATOM 2760 O O . GLN A 1 383 ? 7.298 10.461 -25.043 1.00 95.94 383 GLN A O 1
ATOM 2765 N N . VAL A 1 384 ? 7.623 10.820 -22.853 1.00 97.12 384 VAL A N 1
ATOM 2766 C CA . VAL A 1 384 ? 6.809 12.050 -22.794 1.00 97.12 384 VAL A CA 1
ATOM 2767 C C . VAL A 1 384 ? 7.372 13.185 -23.660 1.00 97.12 384 VAL A C 1
ATOM 2769 O O . VAL A 1 384 ? 6.615 14.011 -24.173 1.00 97.12 384 VAL A O 1
ATOM 2772 N N . GLU A 1 385 ? 8.684 13.215 -23.890 1.00 96.00 385 GLU A N 1
ATOM 2773 C CA . GLU A 1 385 ? 9.366 14.197 -24.738 1.00 96.00 385 GLU A CA 1
ATOM 2774 C C . GLU A 1 385 ? 8.932 14.091 -26.197 1.00 96.00 385 GLU A C 1
ATOM 2776 O O . GLU A 1 385 ? 8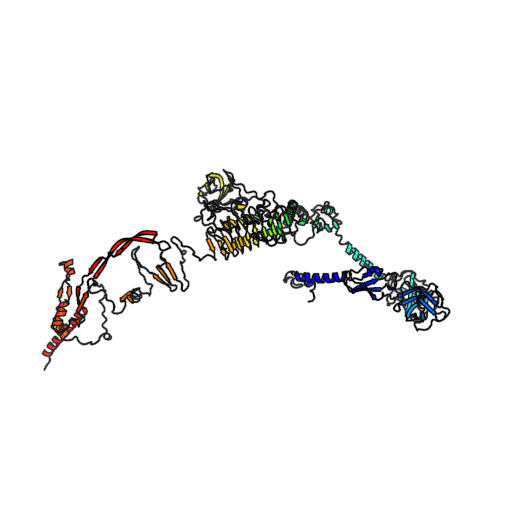.760 15.115 -26.857 1.00 96.00 385 GLU A O 1
ATOM 2781 N N . TRP A 1 386 ? 8.611 12.882 -26.677 1.00 96.69 386 TRP A N 1
ATOM 2782 C CA . TRP A 1 386 ? 8.118 12.684 -28.043 1.00 96.69 386 TRP A CA 1
ATOM 2783 C C . TRP A 1 386 ? 6.835 13.469 -28.311 1.00 96.69 386 TRP A C 1
ATOM 2785 O O . TRP A 1 386 ? 6.600 13.867 -29.449 1.00 96.69 386 TRP A O 1
ATOM 2795 N N . PHE A 1 387 ? 6.048 13.742 -27.267 1.00 97.25 387 PHE A N 1
ATOM 2796 C CA . PHE A 1 387 ? 4.801 14.509 -27.310 1.00 97.25 387 PHE A CA 1
ATOM 2797 C C . PHE A 1 387 ? 5.001 15.998 -26.985 1.00 97.25 387 PHE A C 1
ATOM 2799 O O . PHE A 1 387 ? 4.052 16.782 -27.070 1.00 97.25 387 PHE A O 1
ATOM 2806 N N . GLY A 1 388 ? 6.238 16.423 -26.705 1.00 95.38 388 GLY A N 1
ATOM 2807 C CA . GLY A 1 388 ? 6.625 17.819 -26.496 1.00 95.38 388 GLY A CA 1
ATOM 2808 C C . GLY A 1 388 ? 6.912 18.202 -25.059 1.00 95.38 388 GLY A C 1
ATOM 2809 O O . GLY A 1 388 ? 6.887 19.394 -24.752 1.00 95.38 388 GLY A O 1
ATOM 2810 N N . ALA A 1 389 ? 7.127 17.231 -24.171 1.00 96.94 389 ALA A N 1
ATOM 2811 C CA . ALA A 1 389 ? 7.539 17.545 -22.815 1.00 96.94 389 ALA A CA 1
ATOM 2812 C C . ALA A 1 389 ? 8.926 18.204 -22.835 1.00 96.94 389 ALA A C 1
ATOM 2814 O O . ALA A 1 389 ? 9.854 17.731 -23.486 1.00 96.94 389 ALA A O 1
ATOM 2815 N N . ILE A 1 390 ? 9.059 19.301 -22.102 1.00 96.25 390 ILE A N 1
ATOM 2816 C CA . ILE A 1 390 ? 10.284 20.065 -21.925 1.00 96.25 390 ILE A CA 1
ATOM 2817 C C . ILE A 1 390 ? 10.902 19.653 -20.589 1.00 96.25 390 ILE A C 1
ATOM 2819 O O . ILE A 1 390 ? 10.368 19.952 -19.512 1.00 96.25 390 ILE A O 1
ATOM 2823 N N . SER A 1 391 ? 12.053 18.990 -20.666 1.00 94.31 391 SER A N 1
ATOM 2824 C CA . SER A 1 391 ? 12.870 18.669 -19.499 1.00 94.31 391 SER A CA 1
ATOM 2825 C C . SER A 1 391 ? 13.499 19.928 -18.904 1.00 94.31 391 SER A C 1
ATOM 2827 O O . SER A 1 391 ? 13.992 20.788 -19.637 1.00 94.31 391 SER A O 1
ATOM 2829 N N . GLY A 1 392 ? 13.563 20.001 -17.578 1.00 93.94 392 GLY A N 1
ATOM 2830 C CA . GLY A 1 392 ? 14.234 21.084 -16.863 1.00 93.94 392 GLY A CA 1
ATOM 2831 C C . GLY A 1 392 ? 13.310 21.817 -15.901 1.00 93.94 392 GLY A C 1
ATOM 2832 O O . GLY A 1 392 ? 12.087 21.847 -16.059 1.00 93.94 392 GLY A O 1
ATOM 2833 N N . LEU A 1 393 ? 13.920 22.404 -14.875 1.00 95.50 393 LEU A N 1
ATOM 2834 C CA . LEU A 1 393 ? 13.206 23.056 -13.789 1.00 95.50 393 LEU A CA 1
ATOM 2835 C C . LEU A 1 393 ? 12.882 24.509 -14.154 1.00 95.50 393 LEU A C 1
ATOM 2837 O O . LEU A 1 393 ? 13.638 25.426 -13.851 1.00 95.50 393 LEU A O 1
ATOM 2841 N N . SER A 1 394 ? 11.755 24.709 -14.831 1.00 95.06 394 SER A N 1
ATOM 2842 C CA . SER A 1 394 ? 11.200 26.038 -15.094 1.00 95.06 394 SER A CA 1
ATOM 2843 C C . SER A 1 394 ? 9.682 26.017 -15.002 1.00 95.06 394 SER A C 1
ATOM 2845 O O . SER A 1 394 ? 9.030 25.103 -15.515 1.00 95.06 394 SER A O 1
ATOM 2847 N N . LYS A 1 395 ? 9.101 27.054 -14.393 1.00 94.38 395 LYS A N 1
ATOM 2848 C CA . LYS A 1 395 ? 7.646 27.219 -14.300 1.00 94.38 395 LYS A CA 1
ATOM 2849 C C . LYS A 1 395 ? 7.007 27.518 -15.661 1.00 94.38 395 LYS A C 1
ATOM 2851 O O . LYS A 1 395 ? 5.853 27.151 -15.879 1.00 94.38 395 LYS A O 1
ATOM 2856 N N . SER A 1 396 ? 7.763 28.073 -16.615 1.00 95.50 396 SER A N 1
ATOM 2857 C CA . SER A 1 396 ? 7.303 28.290 -17.998 1.00 95.50 396 SER A CA 1
ATOM 2858 C C . SER A 1 396 ? 6.995 26.990 -18.748 1.00 95.50 396 SER A C 1
ATOM 2860 O O . SER A 1 396 ? 6.207 27.005 -19.690 1.00 95.50 396 SER A O 1
ATOM 2862 N N . ASN A 1 397 ? 7.577 25.862 -18.326 1.00 96.00 397 ASN A N 1
ATOM 2863 C CA . ASN A 1 397 ? 7.408 24.569 -18.997 1.00 96.00 397 ASN A CA 1
ATOM 2864 C C . ASN A 1 397 ? 6.045 23.917 -18.696 1.00 96.00 397 ASN A C 1
ATOM 2866 O O . ASN A 1 397 ? 5.640 22.994 -19.400 1.00 96.00 397 ASN A O 1
ATOM 2870 N N . THR A 1 398 ? 5.320 24.409 -17.684 1.00 96.44 398 THR A N 1
ATOM 2871 C CA . THR A 1 398 ? 4.090 23.806 -17.143 1.00 96.44 398 THR A CA 1
ATOM 2872 C C . THR A 1 398 ? 3.036 23.512 -18.213 1.00 96.44 398 THR A C 1
ATOM 2874 O O . THR A 1 398 ? 2.532 22.395 -18.289 1.00 96.44 398 THR A O 1
ATOM 2877 N N . THR A 1 399 ? 2.709 24.483 -19.073 1.00 96.25 399 THR A N 1
ATOM 2878 C CA . THR A 1 399 ? 1.658 24.323 -20.096 1.00 96.25 399 THR A CA 1
ATOM 2879 C C . THR A 1 399 ? 2.035 23.292 -21.161 1.00 96.25 399 THR A C 1
ATOM 2881 O O . THR A 1 399 ? 1.209 22.453 -21.531 1.00 96.25 399 THR A O 1
ATOM 2884 N N . ALA A 1 400 ? 3.286 23.329 -21.634 1.00 95.50 400 ALA A N 1
ATOM 2885 C CA . ALA A 1 400 ? 3.793 22.379 -22.621 1.00 95.50 400 ALA A CA 1
ATOM 2886 C C . ALA A 1 400 ? 3.816 20.957 -22.044 1.00 95.50 400 ALA A C 1
ATOM 2888 O O . ALA A 1 400 ? 3.283 20.034 -22.657 1.00 95.50 400 ALA A O 1
ATOM 2889 N N . ASN A 1 401 ? 4.324 20.802 -20.819 1.00 97.75 401 ASN A N 1
ATOM 2890 C CA . ASN A 1 401 ? 4.371 19.517 -20.130 1.00 97.75 401 ASN A CA 1
ATOM 2891 C C . ASN A 1 401 ? 2.970 18.961 -19.855 1.00 97.75 401 ASN A C 1
ATOM 2893 O O . ASN A 1 401 ? 2.729 17.791 -20.130 1.00 97.75 401 ASN A O 1
ATOM 2897 N N . ASN A 1 402 ? 2.017 19.780 -19.394 1.00 96.81 402 ASN A N 1
ATOM 2898 C CA . ASN A 1 402 ? 0.639 19.327 -19.177 1.00 96.81 402 ASN A CA 1
ATOM 2899 C C . ASN A 1 402 ? 0.032 18.750 -20.465 1.00 96.81 402 ASN A C 1
ATOM 2901 O O . ASN A 1 402 ? -0.625 17.711 -20.435 1.00 96.81 402 ASN A O 1
ATOM 2905 N N . THR A 1 403 ? 0.274 19.421 -21.596 1.00 96.81 403 THR A N 1
ATOM 2906 C CA . THR A 1 403 ? -0.220 18.997 -22.913 1.00 96.81 403 THR A CA 1
ATOM 2907 C C . THR A 1 403 ? 0.458 17.705 -23.367 1.00 96.81 403 THR A C 1
ATOM 2909 O O . THR A 1 403 ? -0.221 16.762 -23.765 1.00 96.81 403 THR A O 1
ATOM 2912 N N . ALA A 1 404 ? 1.786 17.629 -23.254 1.00 97.56 404 ALA A N 1
ATOM 2913 C CA . ALA A 1 404 ? 2.565 16.472 -23.682 1.00 97.56 404 ALA A CA 1
ATOM 2914 C C . ALA A 1 404 ? 2.243 15.208 -22.873 1.00 97.56 404 ALA A C 1
ATOM 2916 O O . ALA A 1 404 ? 2.027 14.147 -23.452 1.00 97.56 404 ALA A O 1
ATOM 2917 N N . PHE A 1 405 ? 2.140 15.316 -21.545 1.00 98.00 405 PHE A N 1
ATOM 2918 C CA . PHE A 1 405 ? 1.793 14.181 -20.687 1.00 98.00 405 PHE A CA 1
ATOM 2919 C C . PHE A 1 405 ? 0.360 13.696 -20.934 1.00 98.00 405 PHE A C 1
ATOM 2921 O O . PHE A 1 405 ? 0.121 12.492 -20.943 1.00 98.00 405 PHE A O 1
ATOM 2928 N N . ALA A 1 406 ? -0.587 14.610 -21.172 1.00 96.88 406 ALA A N 1
ATOM 2929 C CA . ALA A 1 406 ? -1.956 14.241 -21.525 1.00 96.88 406 ALA A CA 1
ATOM 2930 C C . ALA A 1 406 ? -2.040 13.547 -22.896 1.00 96.88 406 ALA A C 1
ATOM 2932 O O . ALA A 1 406 ? -2.808 12.598 -23.047 1.00 96.88 406 ALA A O 1
ATOM 2933 N N . ALA A 1 407 ? -1.245 13.984 -23.879 1.00 97.44 407 ALA A N 1
ATOM 2934 C CA . ALA A 1 407 ? -1.155 13.338 -25.188 1.00 97.44 407 ALA A CA 1
ATOM 2935 C C . ALA A 1 407 ? -0.510 11.943 -25.100 1.00 97.44 407 ALA A C 1
ATOM 2937 O O . ALA A 1 407 ? -1.027 10.992 -25.685 1.00 97.44 407 ALA A O 1
ATOM 2938 N N . ALA A 1 408 ? 0.567 11.803 -24.319 1.00 97.81 408 ALA A N 1
ATOM 2939 C CA . ALA A 1 408 ? 1.218 10.518 -24.071 1.00 97.81 408 ALA A CA 1
ATOM 2940 C C . ALA A 1 408 ? 0.266 9.520 -23.388 1.00 97.81 408 ALA A C 1
ATOM 2942 O O . ALA A 1 408 ? 0.163 8.373 -23.820 1.00 97.81 408 ALA A O 1
ATOM 2943 N N . ASP A 1 409 ? -0.468 9.968 -22.361 1.00 97.12 409 ASP A N 1
ATOM 2944 C CA . ASP A 1 409 ? -1.512 9.187 -21.685 1.00 97.12 409 ASP A CA 1
ATOM 2945 C C . ASP A 1 409 ? -2.614 8.740 -22.657 1.00 97.12 409 ASP A C 1
ATOM 2947 O O . ASP A 1 409 ? -2.941 7.555 -22.721 1.00 97.12 409 ASP A O 1
ATOM 2951 N N . ALA A 1 410 ? -3.155 9.674 -23.447 1.00 96.75 410 ALA A N 1
ATOM 2952 C CA . ALA A 1 410 ? -4.232 9.392 -24.390 1.00 96.75 410 ALA A CA 1
ATOM 2953 C C . ALA A 1 410 ? -3.820 8.360 -25.449 1.00 96.75 410 ALA A C 1
ATOM 2955 O O . ALA A 1 410 ? -4.583 7.430 -25.724 1.00 96.75 410 ALA A O 1
ATOM 2956 N N . LEU A 1 411 ? -2.609 8.479 -26.006 1.00 97.75 411 LEU A N 1
ATOM 2957 C CA . LEU A 1 411 ? -2.108 7.493 -26.958 1.00 97.75 411 LEU A CA 1
ATOM 2958 C C . LEU A 1 411 ? -1.839 6.143 -26.286 1.00 97.75 411 LEU A C 1
ATOM 2960 O O . LEU A 1 411 ? -2.229 5.112 -26.830 1.00 97.75 411 LEU A O 1
ATOM 2964 N N . CYS A 1 412 ? -1.203 6.128 -25.111 1.00 96.88 412 CYS A N 1
ATOM 2965 C CA . CYS A 1 412 ? -0.933 4.890 -24.376 1.00 96.88 412 CYS A CA 1
ATOM 2966 C C . CYS A 1 412 ? -2.231 4.124 -24.091 1.00 96.88 412 CYS A C 1
ATOM 2968 O O . CYS A 1 412 ? -2.311 2.918 -24.318 1.00 96.88 412 CYS A O 1
ATOM 2970 N N . TYR A 1 413 ? -3.281 4.835 -23.683 1.00 95.56 413 TYR A N 1
ATOM 2971 C CA . TYR A 1 413 ? -4.600 4.251 -23.486 1.00 95.56 413 TYR A CA 1
ATOM 2972 C C . TYR A 1 413 ? -5.212 3.719 -24.788 1.00 95.56 413 TYR A C 1
ATOM 2974 O O . TYR A 1 413 ? -5.701 2.590 -24.817 1.00 95.56 413 TYR A O 1
ATOM 2982 N N . ALA A 1 414 ? -5.128 4.476 -25.887 1.00 95.38 414 ALA A N 1
ATOM 2983 C CA . ALA A 1 414 ? -5.617 4.039 -27.197 1.00 95.38 414 ALA A CA 1
ATOM 2984 C C . ALA A 1 414 ? -4.892 2.788 -27.734 1.00 95.38 414 ALA A C 1
ATOM 2986 O O . ALA A 1 414 ? -5.466 2.040 -28.524 1.00 95.38 414 ALA A O 1
ATOM 2987 N N . LEU A 1 415 ? -3.658 2.539 -27.283 1.00 95.00 415 LEU A N 1
ATOM 2988 C CA . LEU A 1 415 ? -2.882 1.329 -27.575 1.00 95.00 415 LEU A CA 1
ATOM 2989 C C . LEU A 1 415 ? -3.228 0.135 -26.659 1.00 95.00 415 LEU A C 1
ATOM 2991 O O . LEU A 1 415 ? -2.663 -0.942 -26.832 1.00 95.00 415 LEU A O 1
ATOM 2995 N N . GLY A 1 416 ? -4.168 0.294 -25.720 1.00 93.19 416 GLY A N 1
ATOM 2996 C CA . GLY A 1 416 ? -4.596 -0.749 -24.779 1.00 93.19 416 GLY A CA 1
ATOM 2997 C C . GLY A 1 416 ? -3.969 -0.654 -23.382 1.00 93.19 416 GLY A C 1
ATOM 2998 O O . GLY A 1 416 ? -4.078 -1.605 -22.606 1.00 93.19 416 GLY A O 1
ATOM 2999 N N . GLY A 1 417 ? -3.329 0.471 -23.049 1.00 93.25 417 GLY A N 1
ATOM 3000 C CA . GLY A 1 417 ? -2.583 0.679 -21.805 1.00 93.25 417 GLY A CA 1
ATOM 3001 C C . GLY A 1 417 ? -1.086 0.392 -21.963 1.00 93.25 417 GLY A C 1
ATOM 3002 O O . GLY A 1 417 ? -0.599 0.096 -23.053 1.00 93.25 417 GLY A O 1
ATOM 3003 N N . GLY A 1 418 ? -0.329 0.492 -20.870 1.00 94.56 418 GLY A N 1
ATOM 3004 C CA . GLY A 1 418 ? 1.129 0.344 -20.892 1.00 94.56 418 GLY A CA 1
ATOM 3005 C C . GLY A 1 418 ? 1.832 1.374 -20.016 1.00 94.56 418 GLY A C 1
ATOM 3006 O O . GLY A 1 418 ? 1.240 1.892 -19.074 1.00 94.56 418 GLY A O 1
ATOM 3007 N N . THR A 1 419 ? 3.098 1.661 -20.315 1.00 97.19 419 THR A N 1
ATOM 3008 C CA . THR A 1 419 ? 3.905 2.623 -19.552 1.00 97.19 419 THR A CA 1
ATOM 3009 C C . THR A 1 419 ? 4.291 3.815 -20.422 1.00 97.19 419 THR A C 1
ATOM 3011 O O . THR A 1 419 ? 4.771 3.642 -21.544 1.00 97.19 419 THR A O 1
ATOM 3014 N N . ILE A 1 420 ? 4.134 5.015 -19.866 1.00 97.75 420 ILE A N 1
ATOM 3015 C CA . ILE A 1 420 ? 4.758 6.248 -20.342 1.00 97.75 420 ILE A CA 1
ATOM 3016 C C . ILE A 1 420 ? 5.942 6.589 -19.428 1.00 97.75 420 ILE A C 1
ATOM 3018 O O . ILE A 1 420 ? 5.846 6.507 -18.201 1.00 97.75 420 ILE A O 1
ATOM 3022 N N . GLN A 1 421 ? 7.072 6.949 -20.022 1.00 97.25 421 GLN A N 1
ATOM 3023 C CA . GLN A 1 421 ? 8.323 7.223 -19.332 1.00 97.25 421 GLN A CA 1
ATOM 3024 C C . GLN A 1 421 ? 8.669 8.707 -19.357 1.00 97.25 421 GLN A C 1
ATOM 3026 O O . GLN A 1 421 ? 8.515 9.386 -20.371 1.00 97.25 421 GLN A O 1
ATOM 3031 N N . ALA A 1 422 ? 9.159 9.183 -18.217 1.00 97.06 422 ALA A N 1
ATOM 3032 C CA . ALA A 1 422 ? 9.626 10.543 -17.995 1.00 97.06 422 ALA A CA 1
ATOM 3033 C C . ALA A 1 422 ? 10.974 10.474 -17.266 1.00 97.06 422 ALA A C 1
ATOM 3035 O O . ALA A 1 422 ? 11.054 10.500 -16.035 1.00 97.06 422 ALA A O 1
ATOM 3036 N N . LEU A 1 423 ? 12.051 10.288 -18.028 1.00 96.06 423 LEU A N 1
ATOM 3037 C CA . LEU A 1 423 ? 13.355 9.892 -17.487 1.00 96.06 423 LEU A CA 1
ATOM 3038 C C . LEU A 1 423 ? 14.275 11.071 -17.147 1.00 96.06 423 LEU A C 1
ATOM 3040 O O . LEU A 1 423 ? 15.291 10.869 -16.480 1.00 96.06 423 LEU A O 1
ATOM 3044 N N . ALA A 1 424 ? 13.937 12.291 -17.569 1.00 96.12 424 ALA A N 1
ATOM 3045 C CA . ALA A 1 424 ? 14.707 13.475 -17.222 1.00 96.12 424 ALA A CA 1
ATOM 3046 C C . ALA A 1 424 ? 14.569 13.837 -15.735 1.00 96.12 424 ALA A C 1
ATOM 3048 O O . ALA A 1 424 ? 13.617 13.466 -15.046 1.00 96.12 424 ALA A O 1
ATOM 3049 N N . GLN A 1 425 ? 15.529 14.615 -15.234 1.00 95.94 425 GLN A N 1
ATOM 3050 C CA . GLN A 1 425 ? 15.618 14.938 -13.809 1.00 95.94 425 GLN A CA 1
ATOM 3051 C C . GLN A 1 425 ? 14.436 15.777 -13.293 1.00 95.94 425 GLN A C 1
ATOM 3053 O O . GLN A 1 425 ? 14.053 15.627 -12.131 1.00 95.94 425 GLN A O 1
ATOM 3058 N N . TYR A 1 426 ? 13.863 16.652 -14.129 1.00 97.38 426 TYR A N 1
ATOM 3059 C CA . TYR A 1 426 ? 12.775 17.554 -13.743 1.00 97.38 426 TYR A CA 1
ATOM 3060 C C . TYR A 1 426 ? 11.714 17.679 -14.830 1.00 97.38 426 TYR A C 1
ATOM 3062 O O . TYR A 1 426 ? 12.048 17.948 -15.987 1.00 97.38 426 TYR A O 1
ATOM 3070 N N . TYR A 1 427 ? 10.452 17.631 -14.403 1.00 98.00 427 TYR A N 1
ATOM 3071 C CA . TYR A 1 427 ? 9.310 18.107 -15.180 1.00 98.00 427 TYR A CA 1
ATOM 3072 C C . TYR A 1 427 ? 8.414 18.956 -14.289 1.00 98.00 427 TYR A C 1
ATOM 3074 O O . TYR A 1 427 ? 7.932 18.489 -13.254 1.00 98.00 427 TYR A O 1
ATOM 3082 N N . THR A 1 428 ? 8.169 20.193 -14.708 1.00 97.88 428 THR A N 1
ATOM 3083 C CA . THR A 1 428 ? 7.177 21.054 -14.062 1.00 97.88 428 THR A CA 1
ATOM 3084 C C . THR A 1 428 ? 5.821 20.842 -14.718 1.00 97.88 428 THR A C 1
ATOM 3086 O O . THR A 1 428 ? 5.714 20.941 -15.940 1.00 97.88 428 THR A O 1
ATOM 3089 N N . LEU A 1 429 ? 4.799 20.552 -13.923 1.00 97.06 429 LEU A N 1
ATOM 3090 C CA . LEU A 1 429 ? 3.429 20.253 -14.348 1.00 97.06 429 LEU A CA 1
ATOM 3091 C C . LEU A 1 429 ? 2.472 20.917 -13.358 1.00 97.06 429 LEU A C 1
ATOM 3093 O O . LEU A 1 429 ? 2.840 21.118 -12.205 1.00 97.06 429 LEU A O 1
ATOM 3097 N N . SER A 1 430 ? 1.236 21.214 -13.753 1.00 96.38 430 SER A N 1
ATOM 3098 C CA . SER A 1 430 ? 0.215 21.608 -12.768 1.00 96.38 430 SER A CA 1
ATOM 3099 C C . SER A 1 430 ? -0.668 20.445 -12.345 1.00 96.38 430 SER A C 1
ATOM 3101 O O . SER A 1 430 ? -1.174 20.428 -11.222 1.00 96.38 430 SER A O 1
ATOM 3103 N N . LYS A 1 431 ? -0.833 19.458 -13.229 1.00 95.56 431 LYS A N 1
ATOM 3104 C CA . LYS A 1 431 ? -1.520 18.208 -12.930 1.00 95.56 431 LYS A CA 1
ATOM 3105 C C . LYS A 1 431 ? -1.166 17.116 -13.930 1.00 95.56 431 LYS A C 1
ATOM 3107 O O . LYS A 1 431 ? -0.847 17.394 -15.083 1.00 95.56 431 LYS A O 1
ATOM 3112 N N . PHE A 1 432 ? -1.332 15.875 -13.499 1.00 95.56 432 PHE A N 1
ATOM 3113 C CA . PHE A 1 432 ? -1.352 14.697 -14.350 1.00 95.56 432 PHE A CA 1
ATOM 3114 C C . PHE A 1 432 ? -2.556 13.820 -13.987 1.00 95.56 432 PHE A C 1
ATOM 3116 O O . PHE A 1 432 ? -2.891 13.648 -12.809 1.00 95.56 432 PHE A O 1
ATOM 3123 N N . ARG A 1 433 ? -3.242 13.301 -15.008 1.00 94.19 433 ARG A N 1
ATOM 3124 C CA . ARG A 1 433 ? -4.378 12.388 -14.858 1.00 94.19 433 ARG A CA 1
ATOM 3125 C C . ARG A 1 433 ? -4.146 11.178 -15.748 1.00 94.19 433 ARG A C 1
ATOM 3127 O O . ARG A 1 433 ? -4.106 11.354 -16.962 1.00 94.19 433 ARG A O 1
ATOM 3134 N N . TRP A 1 434 ? -3.986 9.996 -15.157 1.00 94.88 434 TRP A N 1
ATOM 3135 C CA . TRP A 1 434 ? -3.727 8.775 -15.926 1.00 94.88 434 TRP A CA 1
ATOM 3136 C C . TRP A 1 434 ? -5.021 8.030 -16.246 1.00 94.88 434 TRP A C 1
ATOM 3138 O O . TRP A 1 434 ? -5.924 7.919 -15.411 1.00 94.88 434 TRP A O 1
ATOM 3148 N N . SER A 1 435 ? -5.094 7.516 -17.464 1.00 95.31 435 SER A N 1
ATOM 3149 C CA . SER A 1 435 ? -6.177 6.673 -17.954 1.00 95.31 435 SER A CA 1
ATOM 3150 C C . SER A 1 435 ? -6.036 5.231 -17.432 1.00 95.31 435 SER A C 1
ATOM 3152 O O . SER A 1 435 ? -4.943 4.821 -17.022 1.00 95.31 435 SER A O 1
ATOM 3154 N N . PRO A 1 436 ? -7.119 4.433 -17.434 1.00 93.94 436 PRO A N 1
ATOM 3155 C CA . PRO A 1 436 ? -7.068 3.039 -16.992 1.00 93.94 436 PRO A CA 1
ATOM 3156 C C . PRO A 1 436 ? -5.991 2.228 -17.731 1.00 93.94 436 PRO A C 1
ATOM 3158 O O . PRO A 1 436 ? -5.838 2.319 -18.945 1.00 93.94 436 PRO A O 1
ATOM 3161 N N . GLY A 1 437 ? -5.222 1.429 -16.995 1.00 93.19 437 GLY A N 1
ATOM 3162 C CA . GLY A 1 437 ? -4.126 0.611 -17.523 1.00 93.19 437 GLY A CA 1
ATOM 3163 C C . GLY A 1 437 ? -2.822 1.354 -17.849 1.00 93.19 437 GLY A C 1
ATOM 3164 O O . GLY A 1 437 ? -1.863 0.691 -18.249 1.00 93.19 437 GLY A O 1
ATOM 3165 N N . VAL A 1 438 ? -2.751 2.679 -17.666 1.00 96.00 438 VAL A N 1
ATOM 3166 C CA . VAL A 1 438 ? -1.550 3.488 -17.952 1.00 96.00 438 VAL A CA 1
ATOM 3167 C C . VAL A 1 438 ? -0.684 3.671 -16.700 1.00 96.00 438 VAL A C 1
ATOM 3169 O O . VAL A 1 438 ? -1.169 4.048 -15.631 1.00 96.00 438 VAL A O 1
ATOM 3172 N N . TYR A 1 439 ? 0.619 3.425 -16.837 1.00 96.88 439 TYR A N 1
ATOM 3173 C CA . TYR A 1 439 ? 1.635 3.652 -15.811 1.00 96.88 439 TYR A CA 1
ATOM 3174 C C . TYR A 1 439 ? 2.532 4.827 -16.180 1.00 96.88 439 TYR A C 1
ATOM 3176 O O . TYR A 1 439 ? 3.076 4.867 -17.278 1.00 96.88 439 TYR A O 1
ATOM 3184 N N . LEU A 1 440 ? 2.742 5.748 -15.244 1.00 97.44 440 LEU A N 1
ATOM 3185 C CA . LEU A 1 440 ? 3.796 6.752 -15.341 1.00 97.44 440 LEU A CA 1
ATOM 3186 C C . LEU A 1 440 ? 5.047 6.242 -14.626 1.00 97.44 440 LEU A C 1
ATOM 3188 O O . LEU A 1 440 ? 4.987 5.908 -13.442 1.00 97.44 440 LEU A O 1
ATOM 3192 N N . GLU A 1 441 ? 6.180 6.215 -15.321 1.00 97.62 441 GLU A N 1
ATOM 3193 C CA . GLU A 1 441 ? 7.445 5.732 -14.771 1.00 97.62 441 GLU A CA 1
ATOM 3194 C C . GLU A 1 441 ? 8.578 6.754 -14.925 1.00 97.62 441 GLU A C 1
ATOM 3196 O O . GLU A 1 441 ? 8.877 7.231 -16.022 1.00 97.62 441 GLU A O 1
ATOM 3201 N N . GLY A 1 442 ? 9.217 7.089 -13.803 1.00 97.88 442 GLY A N 1
ATOM 3202 C CA . GLY A 1 442 ? 10.438 7.891 -13.766 1.00 97.88 442 GLY A CA 1
ATOM 3203 C C . GLY A 1 442 ? 11.717 7.052 -13.651 1.00 97.88 442 GLY A C 1
ATOM 3204 O O . GLY A 1 442 ? 11.704 5.824 -13.691 1.00 97.88 442 GLY A O 1
ATOM 3205 N N . SER A 1 443 ? 12.849 7.731 -13.469 1.00 96.75 443 SER A N 1
ATOM 3206 C CA . SER A 1 443 ? 14.187 7.133 -13.339 1.00 96.75 443 SER A CA 1
ATOM 3207 C C . SER A 1 443 ? 14.598 6.786 -11.893 1.00 96.75 443 SER A C 1
ATOM 3209 O O . SER A 1 443 ? 15.743 6.412 -11.640 1.00 96.75 443 SER A O 1
ATOM 3211 N N . GLY A 1 444 ? 13.674 6.895 -10.934 1.00 95.88 444 GLY A N 1
ATOM 3212 C CA . GLY A 1 444 ? 13.880 6.687 -9.497 1.00 95.88 444 GLY A CA 1
ATOM 3213 C C . GLY A 1 444 ? 13.898 7.995 -8.701 1.00 95.88 444 GLY A C 1
ATOM 3214 O O . GLY A 1 444 ? 13.535 9.056 -9.206 1.00 95.88 444 GLY A O 1
ATOM 3215 N N . HIS A 1 445 ? 14.331 7.921 -7.441 1.00 94.38 445 HIS A N 1
ATOM 3216 C CA . HIS A 1 445 ? 14.592 9.082 -6.588 1.00 94.38 445 HIS A CA 1
ATOM 3217 C C . HIS A 1 445 ? 15.748 8.801 -5.612 1.00 94.38 445 HIS A C 1
ATOM 3219 O O . HIS A 1 445 ? 16.006 7.653 -5.252 1.00 94.38 445 HIS A O 1
ATOM 3225 N N . GLY A 1 446 ? 16.426 9.857 -5.153 1.00 90.19 446 GLY A N 1
ATOM 3226 C CA . GLY A 1 446 ? 17.498 9.770 -4.149 1.00 90.19 446 GLY A CA 1
ATOM 3227 C C . GLY A 1 446 ? 17.013 9.818 -2.693 1.00 90.19 446 GLY A C 1
ATOM 3228 O O . GLY A 1 446 ? 15.816 9.739 -2.390 1.00 90.19 446 GLY A O 1
ATOM 3229 N N . LYS A 1 447 ? 17.956 10.017 -1.764 1.00 86.38 447 LYS A N 1
ATOM 3230 C CA . LYS A 1 447 ? 17.689 10.177 -0.323 1.00 86.38 447 LYS A CA 1
ATOM 3231 C C . LYS A 1 447 ? 17.058 11.541 -0.009 1.00 86.38 447 LYS A C 1
ATOM 3233 O O . LYS A 1 447 ? 17.617 12.586 -0.357 1.00 86.38 447 LYS A O 1
ATOM 3238 N N . TRP A 1 448 ? 15.944 11.528 0.730 1.00 86.38 448 TRP A N 1
ATOM 3239 C CA . TRP A 1 448 ? 15.295 12.729 1.272 1.00 86.38 448 TRP A CA 1
ATOM 3240 C C . TRP A 1 448 ? 14.543 12.421 2.575 1.00 86.38 448 TRP A C 1
ATOM 3242 O O . TRP A 1 448 ? 13.421 11.901 2.558 1.00 86.38 448 TRP A O 1
ATOM 3252 N N . MET A 1 449 ? 15.167 12.774 3.701 1.00 78.81 449 MET A N 1
ATOM 3253 C CA . MET A 1 449 ? 14.611 12.613 5.050 1.00 78.81 449 MET A CA 1
ATOM 3254 C C . MET A 1 449 ? 13.811 13.865 5.452 1.00 78.81 449 MET A C 1
ATOM 3256 O O . MET A 1 449 ? 14.400 14.947 5.487 1.00 78.81 449 MET A O 1
ATOM 3260 N N . PRO A 1 450 ? 12.500 13.762 5.741 1.00 76.75 450 PRO A N 1
ATOM 3261 C CA . PRO A 1 450 ? 11.676 14.920 6.107 1.00 76.75 450 PRO A CA 1
ATOM 3262 C C . PRO A 1 450 ? 12.041 15.566 7.449 1.00 76.75 450 PRO A C 1
ATOM 3264 O O . PRO A 1 450 ? 11.971 16.782 7.574 1.00 76.75 450 PRO A O 1
ATOM 3267 N N . SER A 1 451 ? 12.457 14.768 8.436 1.00 70.62 451 SER A N 1
ATOM 3268 C CA . SER A 1 451 ? 12.648 15.203 9.828 1.00 70.62 451 SER A CA 1
ATOM 3269 C C . SER A 1 451 ? 13.911 16.030 10.090 1.00 70.62 451 SER A C 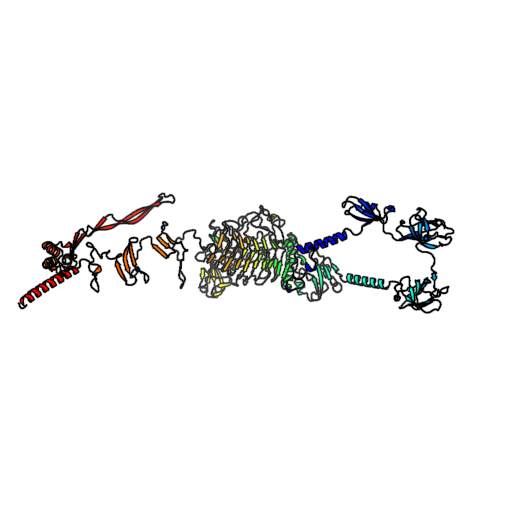1
ATOM 3271 O O . SER A 1 451 ? 14.022 16.661 11.140 1.00 70.62 451 SER A O 1
ATOM 3273 N N . PHE A 1 452 ? 14.869 16.041 9.158 1.00 73.56 452 PHE A N 1
ATOM 3274 C CA . PHE A 1 452 ? 16.168 16.688 9.347 1.00 73.56 452 PHE A CA 1
ATOM 3275 C C . PHE A 1 452 ? 16.381 17.798 8.316 1.00 73.56 452 PHE A C 1
ATOM 3277 O O . PHE A 1 452 ? 16.993 17.559 7.273 1.00 73.56 452 PHE A O 1
ATOM 3284 N N . PRO A 1 453 ? 15.913 19.025 8.598 1.00 67.94 453 PRO A N 1
ATOM 3285 C CA . PRO A 1 453 ? 15.993 20.140 7.655 1.00 67.94 453 PRO A CA 1
ATOM 3286 C C . PRO A 1 453 ? 17.423 20.519 7.260 1.00 67.94 453 PRO A C 1
ATOM 3288 O O . PRO A 1 453 ? 17.646 21.030 6.168 1.00 67.94 453 PRO A O 1
ATOM 3291 N N . THR A 1 454 ? 18.391 20.232 8.131 1.00 68.75 454 THR A N 1
ATOM 3292 C CA . THR A 1 454 ? 19.817 20.499 7.919 1.00 68.75 454 THR A CA 1
ATOM 3293 C C . THR A 1 454 ? 20.530 19.421 7.096 1.00 68.75 454 THR A C 1
ATOM 3295 O O . THR A 1 454 ? 21.670 19.633 6.685 1.00 68.75 454 THR A O 1
ATOM 3298 N N . GLN A 1 455 ? 19.901 18.266 6.829 1.00 74.31 455 GLN A N 1
ATOM 3299 C CA . GLN A 1 455 ? 20.480 17.249 5.947 1.00 74.31 455 GLN A CA 1
ATOM 3300 C C . GLN A 1 455 ? 20.306 17.643 4.477 1.00 74.31 455 GLN A C 1
ATOM 3302 O O . GLN A 1 455 ? 19.221 18.025 4.037 1.00 74.31 455 GLN A O 1
ATOM 3307 N N . SER A 1 456 ? 21.372 17.493 3.687 1.00 67.62 456 SER A N 1
ATOM 3308 C CA . SER A 1 456 ? 21.339 17.787 2.254 1.00 67.62 456 SER A CA 1
ATOM 3309 C C . SER A 1 456 ? 20.328 16.902 1.518 1.00 67.62 456 SER A C 1
ATOM 3311 O O . SER A 1 456 ? 20.387 15.671 1.566 1.00 67.62 456 SER A O 1
ATOM 3313 N N . LYS A 1 457 ? 19.407 17.548 0.801 1.00 82.06 457 LYS A N 1
ATOM 3314 C CA . LYS A 1 457 ? 18.386 16.912 -0.038 1.00 82.06 457 LYS A CA 1
ATOM 3315 C C . LYS A 1 457 ? 18.979 16.590 -1.407 1.00 82.06 457 LYS A C 1
ATOM 3317 O O . LYS A 1 457 ? 19.435 17.490 -2.112 1.00 82.06 457 LYS A O 1
ATOM 3322 N N . THR A 1 458 ? 18.978 15.314 -1.789 1.00 87.00 458 THR A N 1
ATOM 3323 C CA . THR A 1 458 ? 19.532 14.881 -3.081 1.00 87.00 458 THR A CA 1
ATOM 3324 C C . THR A 1 458 ? 18.454 14.909 -4.159 1.00 87.00 458 THR A C 1
ATOM 3326 O O . THR A 1 458 ? 17.414 14.258 -4.049 1.00 87.00 458 THR A O 1
ATOM 3329 N N . TRP A 1 459 ? 18.686 15.675 -5.222 1.00 90.25 459 TRP A N 1
ATOM 3330 C CA . TRP A 1 459 ? 17.773 15.805 -6.362 1.00 90.25 459 TRP A CA 1
ATOM 3331 C C . TRP A 1 459 ? 18.079 14.772 -7.450 1.00 90.25 459 TRP A C 1
ATOM 3333 O O . TRP A 1 459 ? 18.247 15.111 -8.611 1.00 90.25 459 TRP A O 1
ATOM 3343 N N . GLU A 1 460 ? 18.234 13.513 -7.066 1.00 92.81 460 GLU A N 1
ATOM 3344 C CA . GLU A 1 460 ? 18.519 12.412 -7.993 1.00 92.81 460 GLU A CA 1
ATOM 3345 C C . GLU A 1 460 ? 17.225 11.843 -8.587 1.00 92.81 460 GLU A C 1
ATOM 3347 O O . GLU A 1 460 ? 16.158 11.967 -7.979 1.00 92.81 460 GLU A O 1
ATOM 3352 N N . GLY A 1 461 ? 17.338 11.196 -9.749 1.00 96.00 461 GLY A N 1
ATOM 3353 C CA . GLY A 1 461 ? 16.207 10.598 -10.458 1.00 96.00 461 GLY A CA 1
ATOM 3354 C C . GLY A 1 461 ? 15.204 11.624 -10.997 1.00 96.00 461 GLY A C 1
ATOM 3355 O O . GLY A 1 461 ? 15.532 12.804 -11.149 1.00 96.00 461 GLY A O 1
ATOM 3356 N N . THR A 1 462 ? 13.981 11.177 -11.282 1.00 97.94 462 THR A N 1
ATOM 3357 C CA . THR A 1 462 ? 12.915 12.015 -11.854 1.00 97.94 462 THR A CA 1
ATOM 3358 C C . THR A 1 462 ? 12.152 12.737 -10.748 1.00 97.94 462 THR A C 1
ATOM 3360 O O . THR A 1 462 ? 11.584 12.104 -9.856 1.00 97.94 462 THR A O 1
ATOM 3363 N N . ASN A 1 463 ? 12.085 14.066 -10.831 1.00 97.50 463 ASN A N 1
ATOM 3364 C CA . ASN A 1 463 ? 11.360 14.928 -9.901 1.00 97.50 463 ASN A CA 1
ATOM 3365 C C . ASN A 1 463 ? 10.231 15.655 -10.646 1.00 97.50 463 ASN A C 1
ATOM 3367 O O . ASN A 1 463 ? 10.474 16.537 -11.472 1.00 97.50 463 ASN A O 1
ATOM 3371 N N . PHE A 1 464 ? 8.990 15.300 -10.331 1.00 97.75 464 PHE A N 1
ATOM 3372 C CA . PHE A 1 464 ? 7.804 16.005 -10.793 1.00 97.75 464 PHE A CA 1
ATOM 3373 C C . PHE A 1 464 ? 7.502 17.167 -9.855 1.00 97.75 464 PHE A C 1
ATOM 3375 O O . PHE A 1 464 ? 7.238 16.960 -8.667 1.00 97.75 464 PHE A O 1
ATOM 3382 N N . VAL A 1 465 ? 7.557 18.382 -10.395 1.00 97.12 465 VAL A N 1
ATOM 3383 C CA . VAL A 1 465 ? 7.400 19.620 -9.631 1.00 97.12 465 VAL A CA 1
ATOM 3384 C C . VAL A 1 465 ? 6.039 20.234 -9.936 1.00 97.12 465 VAL A C 1
ATOM 3386 O O . VAL A 1 465 ? 5.773 20.655 -11.062 1.00 97.12 465 VAL A O 1
ATOM 3389 N N . ALA A 1 466 ? 5.168 20.258 -8.933 1.00 97.00 466 ALA A N 1
ATOM 3390 C CA . ALA A 1 466 ? 3.802 20.735 -9.045 1.00 97.00 466 ALA A CA 1
ATOM 3391 C C . ALA A 1 466 ? 3.753 22.265 -8.973 1.00 97.00 466 ALA A C 1
ATOM 3393 O O . ALA A 1 466 ? 4.026 22.854 -7.926 1.00 97.00 466 ALA A O 1
ATOM 3394 N N . ALA A 1 467 ? 3.386 22.898 -10.082 1.00 95.88 467 ALA A N 1
ATOM 3395 C CA . ALA A 1 467 ? 3.071 24.316 -10.144 1.00 95.88 467 ALA A CA 1
ATOM 3396 C C . ALA A 1 467 ? 1.585 24.555 -9.832 1.00 95.88 467 ALA A C 1
ATOM 3398 O O . ALA A 1 467 ? 0.716 23.780 -10.248 1.00 95.88 467 ALA A O 1
ATOM 3399 N N . SER A 1 468 ? 1.276 25.645 -9.133 1.00 92.31 468 SER A N 1
ATOM 3400 C CA . SER A 1 468 ? -0.109 26.019 -8.847 1.00 92.31 468 SER A CA 1
ATOM 3401 C C . SER A 1 468 ? -0.889 26.324 -10.128 1.00 92.31 468 SER A C 1
ATOM 3403 O O . SER A 1 468 ? -0.370 26.882 -11.097 1.00 92.31 468 SER A O 1
ATOM 3405 N N . ALA A 1 469 ? -2.158 25.938 -10.129 1.00 92.88 469 ALA A N 1
ATOM 3406 C CA . ALA A 1 469 ? -3.128 26.201 -11.180 1.00 92.88 469 ALA A CA 1
ATOM 3407 C C . ALA A 1 469 ? -4.536 26.285 -10.574 1.00 92.88 469 ALA A C 1
ATOM 3409 O O . ALA A 1 469 ? -4.713 26.321 -9.358 1.00 92.88 469 ALA A O 1
ATOM 3410 N N . THR A 1 470 ? -5.557 26.341 -11.426 1.00 91.81 470 THR A N 1
ATOM 3411 C CA . THR A 1 470 ? -6.951 26.301 -10.982 1.00 91.81 470 THR A CA 1
ATOM 3412 C C . THR A 1 470 ? -7.237 25.001 -10.232 1.00 91.81 470 THR A C 1
ATOM 3414 O O . THR A 1 470 ? -6.907 23.915 -10.713 1.00 91.81 470 THR A O 1
ATOM 3417 N N . LYS A 1 471 ? -7.886 25.125 -9.074 1.00 94.94 471 LYS A N 1
ATOM 3418 C CA . LYS A 1 471 ? -8.401 23.996 -8.300 1.00 94.94 471 LYS A CA 1
ATOM 3419 C C . LYS A 1 471 ? -9.527 23.329 -9.092 1.00 94.94 471 LYS A C 1
ATOM 3421 O O . LYS A 1 471 ? -10.503 23.983 -9.444 1.00 94.94 471 LYS A O 1
ATOM 3426 N N . ASP A 1 472 ? -9.340 22.062 -9.447 1.00 93.00 472 ASP A N 1
ATOM 3427 C CA . ASP A 1 472 ? -10.174 21.337 -10.414 1.00 93.00 472 ASP A CA 1
ATOM 3428 C C . ASP A 1 472 ? -10.719 20.010 -9.875 1.00 93.00 472 ASP A C 1
ATOM 3430 O O . ASP A 1 472 ? -11.288 19.220 -10.629 1.00 93.00 472 ASP A O 1
ATOM 3434 N N . TYR A 1 473 ? -10.524 19.752 -8.582 1.00 94.88 473 TYR A N 1
ATOM 3435 C CA . TYR A 1 473 ? -10.883 18.499 -7.942 1.00 94.88 473 TYR A CA 1
ATOM 3436 C C . TYR A 1 473 ? -11.778 18.755 -6.732 1.00 94.88 473 TYR A C 1
ATOM 3438 O O . TYR A 1 473 ? -11.460 19.580 -5.877 1.00 94.88 473 TYR A O 1
ATOM 3446 N N . GLN A 1 474 ? -12.878 18.013 -6.646 1.00 94.00 474 GLN A N 1
ATOM 3447 C CA . GLN A 1 474 ? -13.859 18.094 -5.568 1.00 94.00 474 GLN A CA 1
ATOM 3448 C C . GLN A 1 474 ? -14.247 16.684 -5.127 1.00 94.00 474 GLN A C 1
ATOM 3450 O O . GLN A 1 474 ? -14.391 15.781 -5.951 1.00 94.00 474 GLN A O 1
ATOM 3455 N N . VAL A 1 475 ? -14.453 16.498 -3.826 1.00 92.06 475 VAL A N 1
ATOM 3456 C CA . VAL A 1 475 ? -14.889 15.226 -3.235 1.00 92.06 475 VAL A CA 1
ATOM 3457 C C . VAL A 1 475 ? -16.052 15.508 -2.299 1.00 92.06 475 VAL A C 1
ATOM 3459 O O . VAL A 1 475 ? -15.991 16.451 -1.518 1.00 92.06 475 VAL A O 1
ATOM 3462 N N . ARG A 1 476 ? -17.112 14.699 -2.377 1.00 91.19 476 ARG A N 1
ATOM 3463 C CA . ARG A 1 476 ? -18.300 14.829 -1.524 1.00 91.19 476 ARG A CA 1
ATOM 3464 C C . ARG A 1 476 ? -18.317 13.757 -0.443 1.00 91.19 476 ARG A C 1
ATOM 3466 O O . ARG A 1 476 ? -17.935 12.621 -0.704 1.00 91.19 476 ARG A O 1
ATOM 3473 N N . GLY A 1 477 ? -18.819 14.111 0.738 1.00 88.31 477 GLY A N 1
ATOM 3474 C CA . GLY A 1 477 ? -19.149 13.140 1.786 1.00 88.31 477 GLY A CA 1
ATOM 3475 C C . GLY A 1 477 ? -18.000 12.691 2.686 1.00 88.31 477 GLY A C 1
ATOM 3476 O O . GLY A 1 477 ? -18.213 11.818 3.517 1.00 88.31 477 GLY A O 1
ATOM 3477 N N . VAL A 1 478 ? -16.812 13.285 2.546 1.00 92.81 478 VAL A N 1
ATOM 3478 C CA . VAL A 1 478 ? -15.660 13.034 3.425 1.00 92.81 478 VAL A CA 1
ATOM 3479 C C . VAL A 1 478 ? -15.500 14.235 4.355 1.00 92.81 478 VAL A C 1
ATOM 3481 O O . VAL A 1 478 ? -14.930 15.257 3.965 1.00 92.81 478 VAL A O 1
ATOM 3484 N N . THR A 1 479 ? -16.038 14.143 5.569 1.00 93.94 479 THR A N 1
ATOM 3485 C CA . THR A 1 479 ? -16.053 15.242 6.553 1.00 93.94 479 THR A CA 1
ATOM 3486 C C . THR A 1 479 ? -15.022 15.022 7.658 1.00 93.94 479 THR A C 1
ATOM 3488 O O . THR A 1 479 ? -14.306 14.025 7.680 1.00 93.94 479 THR A O 1
ATOM 3491 N N . SER A 1 480 ? -14.925 15.927 8.628 1.00 93.44 480 SER A N 1
ATOM 3492 C CA . SER A 1 480 ? -14.112 15.690 9.827 1.00 93.44 480 SER A CA 1
ATOM 3493 C C . SER A 1 480 ? -14.769 14.739 10.839 1.00 93.44 480 SER A C 1
ATOM 3495 O O . SER A 1 480 ? -14.192 14.473 11.894 1.00 93.44 480 SER A O 1
ATOM 3497 N N . MET A 1 481 ? -15.987 14.254 10.558 1.00 92.31 481 MET A N 1
ATOM 3498 C CA . MET A 1 481 ? -16.766 13.372 11.435 1.00 92.31 481 MET A CA 1
ATOM 3499 C C . MET A 1 481 ? -16.877 13.909 12.875 1.00 92.31 481 MET A C 1
ATOM 3501 O O . MET A 1 481 ? -16.836 13.150 13.847 1.00 92.31 481 MET A O 1
ATOM 3505 N N . ARG A 1 482 ? -17.024 15.236 13.017 1.00 91.31 482 ARG A N 1
ATOM 3506 C CA . ARG A 1 482 ? -16.989 15.987 14.289 1.00 91.31 482 ARG A CA 1
ATOM 3507 C C . ARG A 1 482 ? -17.752 15.325 15.434 1.00 91.31 482 ARG A C 1
ATOM 3509 O O . ARG A 1 482 ? -17.208 15.159 16.520 1.00 91.31 482 ARG A O 1
ATOM 3516 N N . TYR A 1 483 ? -19.005 14.941 15.198 1.00 91.50 483 TYR A N 1
ATOM 3517 C CA . TYR A 1 483 ? -19.862 14.343 16.229 1.00 91.50 483 TYR A CA 1
ATOM 3518 C C . TYR A 1 483 ? -19.735 12.822 16.338 1.00 91.50 483 TYR A C 1
ATOM 3520 O O . TYR A 1 483 ? -20.199 12.251 17.322 1.00 91.50 483 TYR A O 1
ATOM 3528 N N . ALA A 1 484 ? -19.097 12.185 15.358 1.00 90.75 484 ALA A N 1
ATOM 3529 C CA . ALA A 1 484 ? -18.983 10.738 15.225 1.00 90.75 484 ALA A CA 1
ATOM 3530 C C . ALA A 1 484 ? -17.720 10.140 15.868 1.00 90.75 484 ALA A C 1
ATOM 3532 O O . ALA A 1 484 ? -17.616 8.918 15.960 1.00 90.75 484 ALA A O 1
ATOM 3533 N N . GLY A 1 485 ? -16.813 10.986 16.369 1.00 89.38 485 GLY A N 1
ATOM 3534 C CA . GLY A 1 485 ? -15.545 10.580 16.989 1.00 89.38 485 GLY A CA 1
ATOM 3535 C C . GLY A 1 485 ? -14.301 11.019 16.216 1.00 89.38 485 GLY A C 1
ATOM 3536 O O . GLY A 1 485 ? -13.185 10.771 16.671 1.00 89.38 485 GLY A O 1
ATOM 3537 N N . GLY A 1 486 ? -14.472 11.703 15.079 1.00 91.38 486 GLY A N 1
ATOM 3538 C CA . GLY A 1 486 ? -13.369 12.220 14.269 1.00 91.38 486 GLY A CA 1
ATOM 3539 C C . GLY A 1 486 ? -12.650 13.430 14.872 1.00 91.38 486 GLY A C 1
ATOM 3540 O O . GLY A 1 486 ? -11.598 13.829 14.377 1.00 91.38 486 GLY A O 1
ATOM 3541 N N . TRP A 1 487 ? -13.187 14.014 15.946 1.00 92.50 487 TRP A N 1
ATOM 3542 C CA . TRP A 1 487 ? -12.512 15.027 16.758 1.00 92.50 487 TRP A CA 1
ATOM 3543 C C . TRP A 1 487 ? -12.153 14.420 18.111 1.00 92.50 487 TRP A C 1
ATOM 3545 O O . TRP A 1 487 ? -13.022 13.908 18.817 1.00 92.50 487 TRP A O 1
ATOM 3555 N N . ARG A 1 488 ? -10.873 14.481 18.477 1.00 90.88 488 ARG A N 1
ATOM 3556 C CA . ARG A 1 488 ? -10.356 13.964 19.746 1.00 90.88 488 ARG A CA 1
ATOM 3557 C C . ARG A 1 488 ? -9.636 15.080 20.473 1.00 90.88 488 ARG A C 1
ATOM 3559 O O . ARG A 1 488 ? -8.679 15.634 19.945 1.00 90.88 488 ARG A O 1
ATOM 3566 N N . GLU A 1 489 ? -10.159 15.437 21.636 1.00 91.50 489 GLU A N 1
ATOM 3567 C CA . GLU A 1 489 ? -9.580 16.483 22.470 1.00 91.50 489 GLU A CA 1
ATOM 3568 C C . GLU A 1 489 ? -8.180 16.073 22.936 1.00 91.50 489 GLU A C 1
ATOM 3570 O O . GLU A 1 489 ? -7.930 14.901 23.233 1.00 91.50 489 GLU A O 1
ATOM 3575 N N . ASP A 1 490 ? -7.271 17.038 22.947 1.00 91.69 490 ASP A N 1
ATOM 3576 C CA . ASP A 1 490 ? -5.910 16.869 23.424 1.00 91.69 490 ASP A CA 1
ATOM 3577 C C . ASP A 1 490 ? -5.909 16.712 24.957 1.00 91.69 490 ASP A C 1
ATOM 3579 O O . ASP A 1 490 ? -6.364 17.626 25.654 1.00 91.69 490 ASP A O 1
ATOM 3583 N N . PRO A 1 491 ? -5.391 15.594 25.508 1.00 89.38 491 PRO A N 1
ATOM 3584 C CA . PRO A 1 491 ? -5.322 15.380 26.952 1.00 89.38 491 PRO A CA 1
ATOM 3585 C C . PRO A 1 491 ? -4.529 16.454 27.700 1.00 89.38 491 PRO A C 1
ATOM 3587 O O . PRO A 1 491 ? -4.761 16.656 28.891 1.00 89.38 491 PRO A O 1
ATOM 3590 N N . ASP A 1 492 ? -3.598 17.123 27.018 1.00 90.06 492 ASP A N 1
ATOM 3591 C CA . ASP A 1 492 ? -2.712 18.120 27.612 1.00 90.06 492 ASP A CA 1
ATOM 3592 C C . ASP A 1 492 ? -3.180 19.560 27.334 1.00 90.06 492 ASP A C 1
ATOM 3594 O O . ASP A 1 492 ? -2.563 20.518 27.799 1.00 90.06 492 ASP A O 1
ATOM 3598 N N . SER A 1 493 ? -4.258 19.755 26.564 1.00 91.12 493 SER A N 1
ATOM 3599 C CA . SER A 1 493 ? -4.755 21.082 26.173 1.00 91.12 493 SER A CA 1
ATOM 3600 C C . SER A 1 493 ? -6.263 21.078 25.913 1.00 91.12 493 SER A C 1
ATOM 3602 O O . SER A 1 493 ? -6.717 20.964 24.774 1.00 91.12 493 SER A O 1
ATOM 3604 N N . ALA A 1 494 ? -7.051 21.267 26.975 1.00 91.00 494 ALA A N 1
ATOM 3605 C CA . ALA A 1 494 ? -8.510 21.363 26.886 1.00 91.00 494 ALA A CA 1
ATOM 3606 C C . ALA A 1 494 ? -8.956 22.422 25.857 1.00 91.00 494 ALA A C 1
ATOM 3608 O O . ALA A 1 494 ? -8.432 23.537 25.810 1.00 91.00 494 ALA A O 1
ATOM 3609 N N . GLY A 1 495 ? -9.927 22.073 25.015 1.00 88.62 495 GLY A N 1
ATOM 3610 C CA . GLY A 1 495 ? -10.402 22.891 23.898 1.00 88.62 495 GLY A CA 1
ATOM 3611 C C . GLY A 1 495 ? -9.574 22.782 22.608 1.00 88.62 495 GLY A C 1
ATOM 3612 O O . GLY A 1 495 ? -10.043 23.244 21.564 1.00 88.62 495 GLY A O 1
ATOM 3613 N N . ARG A 1 496 ? -8.392 22.147 22.630 1.00 91.31 496 ARG A N 1
ATOM 3614 C CA . ARG A 1 496 ? -7.612 21.796 21.430 1.00 91.31 496 ARG A CA 1
ATOM 3615 C C . ARG A 1 496 ? -7.979 20.384 20.977 1.00 91.31 496 ARG A C 1
ATOM 3617 O O . ARG A 1 496 ? -8.138 19.487 21.794 1.00 91.31 496 ARG A O 1
ATOM 3624 N N . TYR A 1 497 ? -8.121 20.174 19.668 1.00 91.38 497 TYR A N 1
ATOM 3625 C CA . TYR A 1 497 ? -8.583 18.897 19.112 1.00 91.38 497 TYR A CA 1
ATOM 3626 C C . TYR A 1 497 ? -7.686 18.412 17.974 1.00 91.38 497 TYR A C 1
ATOM 3628 O O . TYR A 1 497 ? -7.381 19.166 17.047 1.00 91.38 497 TYR A O 1
ATOM 3636 N N . PHE A 1 498 ? -7.382 17.116 17.978 1.00 92.50 498 PHE A N 1
ATOM 3637 C CA . PHE A 1 498 ? -6.963 16.365 16.800 1.00 92.50 498 PHE A CA 1
ATOM 3638 C C . PHE A 1 498 ? -8.201 16.081 15.942 1.00 92.50 498 PHE A C 1
ATOM 3640 O O . PHE A 1 498 ? -9.163 15.483 16.425 1.00 92.50 498 PHE A O 1
ATOM 3647 N N . LYS A 1 499 ? -8.203 16.503 14.675 1.00 92.56 499 LYS A N 1
ATOM 3648 C CA . LYS A 1 499 ? -9.395 16.457 13.806 1.00 92.56 499 LYS A CA 1
ATOM 3649 C C . LYS A 1 499 ? -9.117 15.639 12.562 1.00 92.56 499 LYS A C 1
ATOM 3651 O O . LYS A 1 499 ? -8.089 15.875 11.933 1.00 92.56 499 LYS A O 1
ATOM 3656 N N . LEU A 1 500 ? -9.977 14.691 12.194 1.00 94.38 500 LEU A N 1
ATOM 3657 C CA . LEU A 1 500 ? -9.940 14.087 10.857 1.00 94.38 500 LEU A CA 1
ATOM 3658 C C . LEU A 1 500 ? -10.063 15.178 9.786 1.00 94.38 500 LEU A C 1
ATOM 3660 O O . LEU A 1 500 ? -10.758 16.178 9.978 1.00 94.38 500 LEU A O 1
ATOM 3664 N N . THR A 1 501 ? -9.388 14.995 8.658 1.00 95.00 501 THR A N 1
ATOM 3665 C CA . THR A 1 501 ? -9.322 16.029 7.622 1.00 95.00 501 THR A CA 1
ATOM 3666 C C . THR A 1 501 ? -10.616 16.056 6.806 1.00 95.00 501 THR A C 1
ATOM 3668 O O . THR A 1 501 ? -11.007 15.042 6.235 1.00 95.00 501 THR A O 1
ATOM 3671 N N . SER A 1 502 ? -11.293 17.206 6.733 1.00 94.69 502 SER A N 1
ATOM 3672 C CA . SER A 1 502 ? -12.499 17.372 5.907 1.00 94.69 502 SER A CA 1
ATOM 3673 C C . SER A 1 502 ? -12.148 17.776 4.472 1.00 94.69 502 SER A C 1
ATOM 3675 O O . SER A 1 502 ? -11.340 18.689 4.254 1.00 94.69 502 SER A O 1
ATOM 3677 N N . LEU A 1 503 ? -12.807 17.144 3.498 1.00 95.62 503 LEU A N 1
ATOM 3678 C CA . LEU A 1 503 ? -12.801 17.540 2.083 1.00 95.62 503 LEU A CA 1
ATOM 3679 C C . LEU A 1 503 ? -14.043 18.380 1.713 1.00 95.62 503 LEU A C 1
ATOM 3681 O O . LEU A 1 503 ? -14.245 18.709 0.547 1.00 95.62 503 LEU A O 1
ATOM 3685 N N . MET A 1 504 ? -14.847 18.764 2.709 1.00 95.50 504 MET A N 1
ATOM 3686 C CA . MET A 1 504 ? -16.039 19.612 2.591 1.00 95.50 504 MET A CA 1
ATOM 3687 C C . MET A 1 504 ? -15.807 20.990 3.225 1.00 95.50 504 MET A C 1
ATOM 3689 O O . MET A 1 504 ? -15.067 21.104 4.206 1.00 95.50 504 MET A O 1
ATOM 3693 N N . ASN A 1 505 ? -16.438 22.031 2.679 1.00 95.94 505 ASN A N 1
ATOM 3694 C CA . ASN A 1 505 ? -16.524 23.342 3.318 1.00 95.94 505 ASN A CA 1
ATOM 3695 C C . ASN A 1 505 ? -17.509 23.287 4.492 1.00 95.94 505 ASN A C 1
ATOM 3697 O O . ASN A 1 505 ? -18.449 22.499 4.491 1.00 95.94 505 ASN A O 1
ATOM 3701 N N . ALA A 1 506 ? -17.295 24.135 5.496 1.00 94.38 506 ALA A N 1
ATOM 3702 C CA . ALA A 1 506 ? -18.178 24.257 6.654 1.00 94.38 506 ALA A CA 1
ATOM 3703 C C . ALA A 1 506 ? -19.276 25.313 6.406 1.00 94.38 506 ALA A C 1
ATOM 3705 O O . ALA A 1 506 ? -19.338 26.325 7.101 1.00 94.38 506 ALA A O 1
ATOM 3706 N N . ASP A 1 507 ? -20.093 25.116 5.371 1.00 95.19 507 ASP A N 1
ATOM 3707 C CA . ASP A 1 507 ? -21.048 26.105 4.847 1.00 95.19 507 ASP A CA 1
ATOM 3708 C C . ASP A 1 507 ? -22.486 25.581 4.672 1.00 95.19 507 ASP A C 1
ATOM 3710 O O . ASP A 1 507 ? -23.355 26.299 4.171 1.00 95.19 507 ASP A O 1
ATOM 3714 N N . ALA A 1 508 ? -22.786 24.357 5.117 1.00 92.56 508 ALA A N 1
ATOM 3715 C CA . ALA A 1 508 ? -24.161 23.876 5.147 1.00 92.56 508 ALA A CA 1
ATOM 3716 C C . ALA A 1 508 ? -25.018 24.734 6.099 1.00 92.56 508 ALA A C 1
ATOM 3718 O O . ALA A 1 508 ? -24.665 24.950 7.258 1.00 92.56 508 ALA A O 1
ATOM 3719 N N . ALA A 1 509 ? -26.184 25.186 5.630 1.00 91.19 509 ALA A N 1
ATOM 3720 C CA . ALA A 1 509 ? -27.107 26.021 6.402 1.00 91.19 509 ALA A CA 1
ATOM 3721 C C . ALA A 1 509 ? -28.562 25.835 5.942 1.00 91.19 509 ALA A C 1
ATOM 3723 O O . ALA A 1 509 ? -28.829 25.596 4.765 1.00 91.19 509 ALA A O 1
ATOM 3724 N N . GLY A 1 510 ? -29.535 25.959 6.854 1.00 88.19 510 GLY A N 1
ATOM 3725 C CA . GLY A 1 510 ? -30.964 25.849 6.518 1.00 88.19 510 GLY A CA 1
ATOM 3726 C C . GLY A 1 510 ? -31.312 24.498 5.882 1.00 88.19 510 GLY A C 1
ATOM 3727 O O . GLY A 1 510 ? -31.229 23.470 6.549 1.00 88.19 510 GLY A O 1
ATOM 3728 N N . THR A 1 511 ? -31.666 24.482 4.594 1.00 88.94 511 THR A N 1
ATOM 3729 C CA . THR A 1 511 ? -31.854 23.262 3.775 1.00 88.94 511 THR A CA 1
ATOM 3730 C C . THR A 1 511 ? -30.742 23.042 2.739 1.00 88.94 511 THR A C 1
ATOM 3732 O O . THR A 1 511 ? -30.773 22.051 2.014 1.00 88.94 511 THR A O 1
ATOM 3735 N N . ALA A 1 512 ? -29.737 23.922 2.674 1.00 92.12 512 ALA A N 1
ATOM 3736 C CA . ALA A 1 512 ? -28.583 23.777 1.791 1.00 92.12 512 ALA A CA 1
ATOM 3737 C C . ALA A 1 512 ? -27.597 22.730 2.337 1.00 92.12 512 ALA A C 1
ATOM 3739 O O . ALA A 1 512 ? -27.397 22.626 3.550 1.00 92.12 512 ALA A O 1
ATOM 3740 N N . ALA A 1 513 ? -27.011 21.931 1.448 1.00 93.50 513 ALA A N 1
ATOM 3741 C CA . ALA A 1 513 ? -25.927 21.002 1.767 1.00 93.50 513 ALA A CA 1
ATOM 3742 C C . ALA A 1 513 ? -24.581 21.739 1.812 1.00 93.50 513 ALA A C 1
ATOM 3744 O O . ALA A 1 513 ? -24.464 22.822 1.242 1.00 93.50 513 ALA A O 1
ATOM 3745 N N . ALA A 1 514 ? -23.572 21.132 2.438 1.00 95.00 514 ALA A N 1
ATOM 3746 C CA . ALA A 1 514 ? -22.216 21.676 2.432 1.00 95.00 514 ALA A CA 1
ATOM 3747 C C . ALA A 1 514 ? -21.654 21.618 1.010 1.00 95.00 514 ALA A C 1
ATOM 3749 O O . ALA A 1 514 ? -21.935 20.667 0.279 1.00 95.00 514 ALA A O 1
ATOM 3750 N N . THR A 1 515 ? -20.852 22.589 0.597 1.00 96.06 515 THR A N 1
ATOM 3751 C CA . THR A 1 515 ? -20.170 22.522 -0.697 1.00 96.06 515 THR A CA 1
ATOM 3752 C C . THR A 1 515 ? -18.864 21.730 -0.568 1.00 96.06 515 THR A C 1
ATOM 3754 O O . THR A 1 515 ? -18.184 21.813 0.457 1.00 96.06 515 THR A O 1
ATOM 3757 N N . PRO A 1 516 ? -18.493 20.899 -1.559 1.00 95.81 516 PRO A N 1
ATOM 3758 C CA . PRO A 1 516 ? -17.184 20.250 -1.553 1.00 95.81 516 PRO A CA 1
ATOM 3759 C C . PRO A 1 516 ? -16.071 21.300 -1.661 1.00 95.81 516 PRO A C 1
ATOM 3761 O O . PRO A 1 516 ? -16.246 22.333 -2.306 1.00 95.81 516 PRO A O 1
ATOM 3764 N N . ARG A 1 517 ? -14.912 21.036 -1.049 1.00 95.00 517 ARG A N 1
ATOM 3765 C CA . ARG A 1 517 ? -13.747 21.922 -1.170 1.00 95.00 517 ARG A CA 1
ATOM 3766 C C . ARG A 1 517 ? -13.186 21.851 -2.581 1.00 95.00 517 ARG A C 1
ATOM 3768 O O . ARG A 1 517 ? -12.927 20.759 -3.086 1.00 95.00 517 ARG A O 1
ATOM 3775 N N . ASP A 1 518 ? -12.911 23.014 -3.155 1.00 96.31 518 ASP A N 1
ATOM 3776 C CA . ASP A 1 518 ? -12.072 23.113 -4.342 1.00 96.31 518 ASP A CA 1
ATOM 3777 C C . ASP A 1 518 ? -10.628 22.810 -3.953 1.00 96.31 518 ASP A C 1
ATOM 3779 O O . ASP A 1 518 ? -10.045 23.488 -3.103 1.00 96.31 518 ASP A O 1
ATOM 3783 N N . MET A 1 519 ? -10.054 21.780 -4.571 1.00 96.50 519 MET A N 1
ATOM 3784 C CA . MET A 1 519 ? -8.675 21.359 -4.350 1.00 96.50 519 MET A CA 1
ATOM 3785 C C . MET A 1 519 ? -7.904 21.292 -5.664 1.00 96.50 519 MET A C 1
ATOM 3787 O O . MET A 1 519 ? -8.437 20.879 -6.697 1.00 96.50 519 MET A O 1
ATOM 3791 N N . GLN A 1 520 ? -6.618 21.638 -5.621 1.00 96.50 520 GLN A N 1
ATOM 3792 C CA . GLN A 1 520 ? -5.686 21.228 -6.667 1.00 96.50 520 GLN A CA 1
ATOM 3793 C C . GLN A 1 520 ? -5.025 19.911 -6.263 1.00 96.50 520 GLN A C 1
ATOM 3795 O O . GLN A 1 520 ? -4.254 19.838 -5.304 1.00 96.50 520 GLN A O 1
ATOM 3800 N N . VAL A 1 521 ? -5.307 18.870 -7.040 1.00 97.12 521 VAL A N 1
ATOM 3801 C CA . VAL A 1 521 ? -4.668 17.560 -6.914 1.00 97.12 521 VAL A CA 1
ATOM 3802 C C . VAL A 1 521 ? -3.632 17.420 -8.019 1.00 97.12 521 VAL A C 1
ATOM 3804 O O . VAL A 1 521 ? -3.975 17.511 -9.202 1.00 97.12 521 VAL A O 1
ATOM 3807 N N . PHE A 1 522 ? -2.375 17.175 -7.662 1.00 97.69 522 PHE A N 1
ATOM 3808 C CA . PHE A 1 522 ? -1.311 17.091 -8.651 1.00 97.69 522 PHE A CA 1
ATOM 3809 C C . PHE A 1 522 ? -1.434 15.830 -9.514 1.00 97.69 522 PHE A C 1
ATOM 3811 O O . PHE A 1 522 ? -1.672 15.949 -10.713 1.00 97.69 522 PHE A O 1
ATOM 3818 N N . MET A 1 523 ? -1.381 14.629 -8.936 1.00 96.88 523 MET A N 1
ATOM 3819 C CA . MET A 1 523 ? -1.584 13.373 -9.675 1.00 96.88 523 MET A CA 1
ATOM 3820 C C . MET A 1 523 ? -2.848 12.644 -9.213 1.00 96.88 523 MET A C 1
ATOM 3822 O O . MET A 1 523 ? -3.049 12.494 -8.012 1.00 96.88 523 MET A O 1
ATOM 3826 N N . ALA A 1 524 ? -3.682 12.176 -10.149 1.00 95.25 524 ALA A N 1
ATOM 3827 C CA . ALA A 1 524 ? -4.854 11.347 -9.835 1.00 95.25 524 ALA A CA 1
ATOM 3828 C C . ALA A 1 524 ? -5.279 10.430 -10.988 1.00 95.25 524 ALA A C 1
ATOM 3830 O O . ALA A 1 524 ? -4.994 10.733 -12.147 1.00 95.25 524 ALA A O 1
ATOM 3831 N N . ASN A 1 525 ? -6.009 9.350 -10.698 1.00 93.81 525 ASN A N 1
ATOM 3832 C CA . ASN A 1 525 ? -6.678 8.576 -11.743 1.00 93.81 525 ASN A CA 1
ATOM 3833 C C . ASN A 1 525 ? -7.729 9.447 -12.444 1.00 93.81 525 ASN A C 1
ATOM 3835 O O . ASN A 1 525 ? -8.392 10.282 -11.823 1.00 93.81 525 ASN A O 1
ATOM 3839 N N . LYS A 1 526 ? -7.841 9.282 -13.762 1.00 92.00 526 LYS A N 1
ATOM 3840 C CA . LYS A 1 526 ? -8.710 10.093 -14.625 1.00 92.00 526 LYS A CA 1
ATOM 3841 C C . LYS A 1 526 ? -10.177 9.690 -14.525 1.00 92.00 526 LYS A C 1
ATOM 3843 O O . LYS A 1 526 ? -11.044 10.556 -14.537 1.00 92.00 526 LYS A O 1
ATOM 3848 N N . GLU A 1 527 ? -10.433 8.390 -14.422 1.00 88.88 527 GLU A N 1
ATOM 3849 C CA . GLU A 1 527 ? -11.770 7.802 -14.328 1.00 88.88 527 GLU A CA 1
ATOM 3850 C C . GLU A 1 527 ? -11.940 7.088 -12.984 1.00 88.88 527 GLU A C 1
ATOM 3852 O O . GLU A 1 527 ? -11.011 6.437 -12.498 1.00 88.88 527 GLU A O 1
ATOM 3857 N N . LEU A 1 528 ? -13.130 7.210 -12.394 1.00 89.25 528 LEU A N 1
ATOM 3858 C CA . LEU A 1 528 ? -13.522 6.507 -11.173 1.00 89.25 528 LEU A CA 1
ATOM 3859 C C . LEU A 1 528 ? -14.092 5.123 -11.526 1.00 89.25 528 LEU A C 1
ATOM 3861 O O . LEU A 1 528 ? -14.729 4.947 -12.564 1.00 89.25 528 LEU A O 1
ATOM 3865 N N . GLY A 1 529 ? -13.876 4.135 -10.662 1.00 80.62 529 GLY A N 1
ATOM 3866 C CA . GLY A 1 529 ? -14.430 2.782 -10.769 1.00 80.62 529 GLY A CA 1
ATOM 3867 C C . GLY A 1 529 ? -13.829 1.928 -11.890 1.00 80.62 529 GLY A C 1
ATOM 3868 O O . GLY A 1 529 ? -14.474 0.981 -12.342 1.00 80.62 529 GLY A O 1
ATOM 3869 N N . LYS A 1 530 ? -12.633 2.274 -12.385 1.00 78.88 530 LYS A N 1
ATOM 3870 C CA . LYS A 1 530 ? -11.928 1.559 -13.462 1.00 78.88 530 LYS A CA 1
ATOM 3871 C C . LYS A 1 530 ? -10.580 1.008 -12.991 1.00 78.88 530 LYS A C 1
ATOM 3873 O O . LYS A 1 530 ? -9.885 1.647 -12.201 1.00 78.88 530 LYS A O 1
ATOM 3878 N N . ASP A 1 531 ? -10.215 -0.161 -13.521 1.00 70.81 531 ASP A N 1
ATOM 3879 C CA . ASP A 1 531 ? -9.029 -0.909 -13.094 1.00 70.81 531 ASP A CA 1
ATOM 3880 C C . ASP A 1 531 ? -7.714 -0.440 -13.750 1.00 70.81 531 ASP A C 1
ATOM 3882 O O . ASP A 1 531 ? -7.670 -0.102 -14.936 1.00 70.81 531 ASP A O 1
ATOM 3886 N N . LYS A 1 532 ? -6.615 -0.625 -12.998 1.00 78.56 532 LYS A N 1
ATOM 3887 C CA . LYS A 1 532 ? -5.188 -0.627 -13.406 1.00 78.56 532 LYS A CA 1
ATOM 3888 C C . LYS A 1 532 ? -4.578 0.723 -13.795 1.00 78.56 532 LYS A C 1
ATOM 3890 O O . LYS A 1 532 ? -5.243 1.655 -14.228 1.00 78.56 532 LYS A O 1
ATOM 3895 N N . GLY A 1 533 ? -3.257 0.788 -13.652 1.00 88.94 533 GLY A N 1
ATOM 3896 C CA . GLY A 1 533 ? -2.434 1.982 -13.835 1.00 88.94 533 GLY A CA 1
ATOM 3897 C C . GLY A 1 533 ? -1.750 2.394 -12.531 1.00 88.94 533 GLY A C 1
ATOM 3898 O O . GLY A 1 533 ? -1.899 1.730 -11.498 1.00 88.94 533 GLY A O 1
ATOM 3899 N N . GLY A 1 534 ? -0.967 3.466 -12.574 1.00 94.81 534 GLY A N 1
ATOM 3900 C CA . GLY A 1 534 ? -0.301 3.996 -11.387 1.00 94.81 534 GLY A CA 1
ATOM 3901 C C . GLY A 1 534 ? 0.960 4.789 -11.694 1.00 94.81 534 GLY A C 1
ATOM 3902 O O . GLY A 1 534 ? 1.241 5.131 -12.841 1.00 94.81 534 GLY A O 1
ATOM 3903 N N . VAL A 1 535 ? 1.726 5.084 -10.649 1.00 97.06 535 VAL A N 1
ATOM 3904 C CA . VAL A 1 535 ? 2.935 5.913 -10.732 1.00 97.06 535 VAL A CA 1
ATOM 3905 C C . VAL A 1 535 ? 4.090 5.165 -10.083 1.00 97.06 535 VAL A C 1
ATOM 3907 O O . VAL A 1 535 ? 3.918 4.564 -9.020 1.00 97.06 535 VAL A O 1
ATOM 3910 N N . ARG A 1 536 ? 5.265 5.179 -10.717 1.00 97.50 536 ARG A N 1
ATOM 3911 C CA . ARG A 1 536 ? 6.439 4.438 -10.250 1.00 97.50 536 ARG A CA 1
ATOM 3912 C C . ARG A 1 536 ? 7.731 5.231 -10.394 1.00 97.50 536 ARG A C 1
ATOM 3914 O O . ARG A 1 536 ? 7.890 6.011 -11.332 1.00 97.50 536 ARG A O 1
ATOM 3921 N N . ASN A 1 537 ? 8.688 4.944 -9.512 1.00 97.69 537 ASN A N 1
ATOM 3922 C CA . ASN A 1 537 ? 10.087 5.353 -9.651 1.00 97.69 537 ASN A CA 1
ATOM 3923 C C . ASN A 1 537 ? 10.272 6.872 -9.809 1.00 97.69 537 ASN A C 1
ATOM 3925 O O . ASN A 1 537 ? 10.953 7.329 -10.725 1.00 97.69 537 ASN A O 1
ATOM 3929 N N . CYS A 1 538 ? 9.677 7.683 -8.937 1.00 97.62 538 CYS A N 1
ATOM 3930 C CA . CYS A 1 538 ? 9.831 9.136 -9.028 1.00 97.62 538 CYS A CA 1
ATOM 3931 C C . CYS A 1 538 ? 9.634 9.854 -7.695 1.00 97.62 538 CYS A C 1
ATOM 3933 O O . CYS A 1 538 ? 9.079 9.317 -6.732 1.00 97.62 538 CYS A O 1
ATOM 3935 N N . ARG A 1 539 ? 10.036 11.125 -7.670 1.00 97.44 539 ARG A N 1
ATOM 3936 C CA . ARG A 1 539 ? 9.694 12.073 -6.614 1.00 97.44 539 ARG A CA 1
ATOM 3937 C C . ARG A 1 539 ? 8.602 13.034 -7.076 1.00 97.44 539 ARG A C 1
ATOM 3939 O O . ARG A 1 539 ? 8.639 13.512 -8.205 1.00 97.44 539 ARG A O 1
ATOM 3946 N N . ILE A 1 540 ? 7.680 13.357 -6.176 1.00 97.19 540 ILE A N 1
ATOM 3947 C CA . ILE A 1 540 ? 6.615 14.344 -6.364 1.00 97.19 540 ILE A CA 1
ATOM 3948 C C . ILE A 1 540 ? 6.783 15.438 -5.305 1.00 97.19 540 ILE A C 1
ATOM 3950 O O . ILE A 1 540 ? 6.826 15.146 -4.107 1.00 97.19 540 ILE A O 1
ATOM 3954 N N . VAL A 1 541 ? 6.898 16.692 -5.739 1.00 94.69 541 VAL A N 1
ATOM 3955 C CA . VAL A 1 541 ? 7.125 17.859 -4.870 1.00 94.69 541 VAL A CA 1
ATOM 3956 C C . VAL A 1 541 ? 6.333 19.074 -5.356 1.00 94.69 541 VAL A C 1
ATOM 3958 O O . VAL A 1 541 ? 6.188 19.232 -6.564 1.00 94.69 541 VAL A O 1
ATOM 3961 N N . PRO A 1 542 ? 5.846 19.969 -4.481 1.00 94.19 542 PRO A N 1
ATOM 3962 C CA . PRO A 1 542 ? 5.347 21.268 -4.913 1.00 94.19 542 PRO A CA 1
ATOM 3963 C C . PRO A 1 542 ? 6.490 22.199 -5.339 1.00 94.19 542 PRO A C 1
ATOM 3965 O O . PRO A 1 542 ? 7.649 22.032 -4.949 1.00 94.19 542 PRO A O 1
ATOM 3968 N N . TRP A 1 543 ? 6.174 23.217 -6.127 1.00 94.69 543 TRP A N 1
ATOM 3969 C CA . TRP A 1 543 ? 7.097 24.309 -6.405 1.00 94.69 543 TRP A CA 1
ATOM 3970 C C . TRP A 1 543 ? 7.255 25.189 -5.158 1.00 94.69 543 TRP A C 1
ATOM 3972 O O . TRP A 1 543 ? 6.270 25.708 -4.633 1.00 94.69 543 TRP A O 1
ATOM 3982 N N . ILE A 1 544 ? 8.488 25.387 -4.685 1.00 89.75 544 ILE A N 1
ATOM 3983 C CA . ILE A 1 544 ? 8.791 26.265 -3.543 1.00 89.75 544 ILE A CA 1
ATOM 3984 C C . ILE A 1 544 ? 9.904 27.230 -3.931 1.00 89.75 544 ILE A C 1
ATOM 3986 O O . ILE A 1 544 ? 10.933 26.810 -4.459 1.00 89.75 544 ILE A O 1
ATOM 3990 N N . GLY A 1 545 ? 9.706 28.511 -3.625 1.00 88.00 545 GLY A N 1
ATOM 3991 C CA . GLY A 1 545 ? 10.702 29.545 -3.875 1.00 88.00 545 GLY A CA 1
ATOM 3992 C C . GLY A 1 545 ? 10.726 30.057 -5.309 1.00 88.00 545 GLY A C 1
ATOM 3993 O O . GLY A 1 545 ? 9.850 29.755 -6.122 1.00 88.00 545 GLY A O 1
ATOM 3994 N N . ALA A 1 546 ? 11.746 30.853 -5.620 1.00 89.06 546 ALA A N 1
ATOM 3995 C CA . ALA A 1 546 ? 11.909 31.453 -6.944 1.00 89.06 546 ALA A CA 1
ATOM 3996 C C . ALA A 1 546 ? 12.371 30.442 -8.010 1.00 89.06 546 ALA A C 1
ATOM 3998 O O . ALA A 1 546 ? 11.988 30.564 -9.171 1.00 89.06 546 ALA A O 1
ATOM 3999 N N . ASP A 1 547 ? 13.167 29.443 -7.621 1.00 89.81 547 ASP A N 1
ATOM 4000 C CA . ASP A 1 547 ? 13.796 28.465 -8.518 1.00 89.81 547 ASP A CA 1
ATOM 4001 C C . ASP A 1 547 ? 13.189 27.051 -8.414 1.00 89.81 547 ASP A C 1
ATOM 4003 O O . ASP A 1 547 ? 13.628 26.140 -9.113 1.00 89.81 547 ASP A O 1
ATOM 4007 N N . GLY A 1 548 ? 12.201 26.851 -7.532 1.00 89.00 548 GLY A N 1
ATOM 4008 C CA . GLY A 1 548 ? 11.559 25.556 -7.296 1.00 89.00 548 GLY A CA 1
ATOM 4009 C C . GLY A 1 548 ? 12.414 24.555 -6.507 1.00 89.00 548 GLY A C 1
ATOM 4010 O O . GLY A 1 548 ? 12.018 23.392 -6.392 1.00 89.00 548 GLY A O 1
ATOM 4011 N N . LYS A 1 549 ? 13.583 24.962 -5.986 1.00 88.88 549 LYS A N 1
ATOM 4012 C CA . LYS A 1 549 ? 14.599 24.047 -5.447 1.00 88.88 549 LYS A CA 1
ATOM 4013 C C . LYS A 1 549 ? 15.341 24.556 -4.212 1.00 88.88 549 LYS A C 1
ATOM 4015 O O . LYS A 1 549 ? 15.426 23.799 -3.240 1.00 88.88 549 LYS A O 1
ATOM 4020 N N . SER A 1 550 ? 15.920 25.758 -4.236 1.00 87.00 550 SER A N 1
ATOM 4021 C CA . SER A 1 550 ? 16.858 26.240 -3.206 1.00 87.00 550 SER A CA 1
ATOM 4022 C C . SER A 1 550 ? 16.223 26.306 -1.822 1.00 87.00 550 SER A C 1
ATOM 4024 O O . SER A 1 550 ? 16.847 25.979 -0.813 1.00 87.00 550 SER A O 1
ATOM 4026 N N . ASP A 1 551 ? 14.948 26.669 -1.787 1.00 85.88 551 ASP A N 1
ATOM 4027 C CA . ASP A 1 551 ? 14.217 26.910 -0.553 1.00 85.88 551 ASP A CA 1
ATOM 4028 C C . ASP A 1 551 ? 13.867 25.644 0.221 1.00 85.88 551 ASP A C 1
ATOM 4030 O O . ASP A 1 551 ? 13.623 25.708 1.419 1.00 85.88 551 ASP A O 1
ATOM 4034 N N . TYR A 1 552 ? 13.953 24.464 -0.394 1.00 83.75 552 TYR A N 1
ATOM 4035 C CA . TYR A 1 552 ? 13.752 23.219 0.335 1.00 83.75 552 TYR A CA 1
ATOM 4036 C C . TYR A 1 552 ? 14.787 22.989 1.446 1.00 83.75 552 TYR A C 1
ATOM 4038 O O . TYR A 1 552 ? 14.499 22.219 2.353 1.00 83.75 552 TYR A O 1
ATOM 4046 N N . GLY A 1 553 ? 15.981 23.583 1.404 1.00 78.38 553 GLY A N 1
ATOM 4047 C CA . GLY A 1 553 ? 16.993 23.448 2.467 1.00 78.38 553 GLY A CA 1
ATOM 4048 C C . GLY A 1 553 ? 17.050 24.627 3.442 1.00 78.38 553 GLY A C 1
ATOM 4049 O O . GLY A 1 553 ? 17.914 24.649 4.314 1.00 78.38 553 GLY A O 1
ATOM 4050 N N . ASN A 1 554 ? 16.189 25.630 3.270 1.00 82.19 554 ASN A N 1
ATOM 4051 C CA . ASN A 1 554 ? 16.331 26.924 3.925 1.00 82.19 554 ASN A CA 1
ATOM 4052 C C . ASN A 1 554 ? 15.476 27.016 5.192 1.00 82.19 554 ASN A C 1
ATOM 4054 O O . ASN A 1 554 ? 14.315 27.405 5.121 1.00 82.19 554 ASN A O 1
ATOM 4058 N N . THR A 1 555 ? 16.048 26.735 6.364 1.00 83.06 555 THR A N 1
ATOM 4059 C CA . THR A 1 555 ? 15.299 26.759 7.634 1.00 83.06 555 THR A CA 1
ATOM 4060 C C . THR A 1 555 ? 14.675 28.106 7.999 1.00 83.06 555 THR A C 1
ATOM 4062 O O . THR A 1 555 ? 13.796 28.134 8.855 1.00 83.06 555 THR A O 1
ATOM 4065 N N . ALA A 1 556 ? 15.088 29.208 7.370 1.00 83.25 556 ALA A N 1
ATOM 4066 C CA . ALA A 1 556 ? 14.480 30.520 7.576 1.00 83.25 556 ALA A CA 1
ATOM 4067 C C . ALA A 1 556 ? 13.217 30.746 6.727 1.00 83.25 556 ALA A C 1
ATOM 4069 O O . ALA A 1 556 ? 12.448 31.661 7.015 1.00 83.25 556 ALA A O 1
ATOM 4070 N N . ASN A 1 557 ? 12.994 29.945 5.682 1.00 82.75 557 ASN A N 1
ATOM 4071 C CA . ASN A 1 557 ? 11.795 30.052 4.867 1.00 82.75 557 ASN A CA 1
ATOM 4072 C C . ASN A 1 557 ? 10.610 29.402 5.597 1.00 82.75 557 ASN A C 1
ATOM 4074 O O . ASN A 1 557 ? 10.744 28.329 6.174 1.00 82.75 557 ASN A O 1
ATOM 4078 N N . THR A 1 558 ? 9.454 30.061 5.586 1.00 83.94 558 THR A N 1
ATOM 4079 C CA . THR A 1 558 ? 8.183 29.575 6.158 1.00 83.94 558 THR A CA 1
ATOM 4080 C C . THR A 1 558 ? 7.080 29.455 5.102 1.00 83.94 558 THR A C 1
ATOM 4082 O O . THR A 1 558 ? 5.925 29.180 5.421 1.00 83.94 558 THR A O 1
ATOM 4085 N N . SER A 1 559 ? 7.418 29.672 3.828 1.00 85.56 559 SER A N 1
ATOM 4086 C CA . SER A 1 559 ? 6.490 29.558 2.709 1.00 85.56 559 SER A CA 1
ATOM 4087 C C . SER A 1 559 ? 6.090 28.106 2.463 1.00 85.56 559 SER A C 1
ATOM 4089 O O . SER A 1 559 ? 6.936 27.224 2.312 1.00 85.56 559 SER A O 1
ATOM 4091 N N . LEU A 1 560 ? 4.783 27.887 2.306 1.00 85.38 560 LEU A N 1
ATOM 4092 C CA . LEU A 1 560 ? 4.207 26.609 1.875 1.00 85.38 560 LEU A CA 1
ATOM 4093 C C . LEU A 1 560 ? 4.388 26.357 0.364 1.00 85.38 560 LEU A C 1
ATOM 4095 O O . LEU A 1 560 ? 3.914 25.349 -0.155 1.00 85.38 560 LEU A O 1
ATOM 4099 N N . GLY A 1 561 ? 5.043 27.270 -0.361 1.00 88.88 561 GLY A N 1
ATOM 4100 C CA . GLY A 1 561 ? 5.166 27.208 -1.814 1.00 88.88 561 GLY A CA 1
ATOM 4101 C C . GLY A 1 561 ? 3.829 27.363 -2.538 1.00 88.88 561 GLY A C 1
ATOM 4102 O O . GLY A 1 561 ? 2.851 27.888 -1.991 1.00 88.88 561 GLY A O 1
ATOM 4103 N N . ASP A 1 562 ? 3.803 26.902 -3.785 1.00 92.69 562 ASP A N 1
ATOM 4104 C CA . ASP A 1 562 ? 2.627 26.936 -4.650 1.00 92.69 562 ASP A CA 1
ATOM 4105 C C . ASP A 1 562 ? 1.406 26.276 -3.985 1.00 92.69 562 ASP A C 1
ATOM 4107 O O . ASP A 1 562 ? 1.525 25.297 -3.244 1.00 92.69 562 ASP A O 1
ATOM 4111 N N . ASP A 1 563 ? 0.222 26.847 -4.234 1.00 93.00 563 ASP A N 1
ATOM 4112 C CA . ASP A 1 563 ? -1.056 26.437 -3.636 1.00 93.00 563 ASP A CA 1
ATOM 4113 C C . ASP A 1 563 ? -1.592 25.121 -4.214 1.00 93.00 563 ASP A C 1
ATOM 4115 O O . ASP A 1 563 ? -2.550 25.104 -4.980 1.00 93.00 563 ASP A O 1
ATOM 4119 N N . VAL A 1 564 ? -0.932 24.017 -3.854 1.00 95.00 564 VAL A N 1
ATOM 4120 C CA . VAL A 1 564 ? -1.323 22.653 -4.220 1.00 95.00 564 VAL A CA 1
ATOM 4121 C C . VAL A 1 564 ? -1.701 21.866 -2.965 1.00 95.00 564 VAL A C 1
ATOM 4123 O O . VAL A 1 564 ? -0.995 21.889 -1.952 1.00 95.00 564 VAL A O 1
ATOM 4126 N N . ASP A 1 565 ? -2.839 21.175 -3.020 1.00 96.56 565 ASP A N 1
ATOM 4127 C CA . ASP A 1 565 ? -3.467 20.572 -1.844 1.00 96.56 565 ASP A CA 1
ATOM 4128 C C . ASP A 1 565 ? -3.042 19.113 -1.637 1.00 96.56 565 ASP A C 1
ATOM 4130 O O . ASP A 1 565 ? -2.739 18.715 -0.509 1.00 96.56 565 ASP A O 1
ATOM 4134 N N . VAL A 1 566 ? -2.990 18.325 -2.719 1.00 97.88 566 VAL A N 1
ATOM 4135 C CA . VAL A 1 566 ? -2.679 16.886 -2.668 1.00 97.88 566 VAL A CA 1
ATOM 4136 C C . VAL A 1 566 ? -1.625 16.500 -3.702 1.00 97.88 566 VAL A C 1
ATOM 4138 O O . VAL A 1 566 ? -1.739 16.872 -4.872 1.00 97.88 566 VAL A O 1
ATOM 4141 N N . GLY A 1 567 ? -0.628 15.716 -3.283 1.00 97.38 567 GLY A N 1
ATOM 4142 C CA . GLY A 1 567 ? 0.427 15.214 -4.168 1.00 97.38 567 GLY A CA 1
ATOM 4143 C C . GLY A 1 567 ? -0.056 14.088 -5.076 1.00 97.38 567 GLY A C 1
ATOM 4144 O O . GLY A 1 567 ? -0.040 14.213 -6.302 1.00 97.38 567 GLY A O 1
ATOM 4145 N N . LEU A 1 568 ? -0.524 12.999 -4.472 1.00 97.81 568 LEU A N 1
ATOM 4146 C CA . LEU A 1 568 ? -1.093 11.851 -5.172 1.00 97.81 568 LEU A CA 1
ATOM 4147 C C . LEU A 1 568 ? -2.453 11.495 -4.569 1.00 97.81 568 LEU A C 1
ATOM 4149 O O . LEU A 1 568 ? -2.541 11.187 -3.383 1.00 97.81 568 LEU A O 1
ATOM 4153 N N . MET A 1 569 ? -3.497 11.517 -5.395 1.00 96.31 569 MET A N 1
ATOM 4154 C CA . MET A 1 569 ? -4.844 11.072 -5.048 1.00 96.31 569 MET A CA 1
ATOM 4155 C C . MET A 1 569 ? -5.174 9.778 -5.790 1.00 96.31 569 MET A C 1
ATOM 4157 O O . MET A 1 569 ? -5.081 9.714 -7.013 1.00 96.31 569 MET A O 1
ATOM 4161 N N . VAL A 1 570 ? -5.612 8.762 -5.060 1.00 94.94 570 VAL A N 1
ATOM 4162 C CA . VAL A 1 570 ? -6.137 7.506 -5.597 1.00 94.94 570 VAL A CA 1
ATOM 4163 C C . VAL A 1 570 ? -7.596 7.434 -5.184 1.00 94.94 570 VAL A C 1
ATOM 4165 O O . VAL A 1 570 ? -7.893 7.214 -4.016 1.00 94.94 570 VAL A O 1
ATOM 4168 N N . ASN A 1 571 ? -8.510 7.691 -6.114 1.00 92.75 571 ASN A N 1
ATOM 4169 C CA . ASN A 1 571 ? -9.930 7.822 -5.807 1.00 92.75 571 ASN A CA 1
ATOM 4170 C C . ASN A 1 571 ? -10.743 6.747 -6.522 1.00 92.75 571 ASN A C 1
ATOM 4172 O O . ASN A 1 571 ? -10.797 6.752 -7.750 1.00 92.75 571 ASN A O 1
ATOM 4176 N N . THR A 1 572 ? -11.420 5.882 -5.764 1.00 91.06 572 THR A N 1
ATOM 4177 C CA . THR A 1 572 ? -12.335 4.863 -6.306 1.00 91.06 572 THR A CA 1
ATOM 4178 C C . THR A 1 572 ? -11.665 4.055 -7.432 1.00 91.06 572 THR A C 1
ATOM 4180 O O . THR A 1 572 ? -12.121 4.045 -8.570 1.00 91.06 572 THR A O 1
ATOM 4183 N N . MET A 1 573 ? -10.508 3.459 -7.143 1.00 89.62 573 MET A N 1
ATOM 4184 C CA . MET A 1 573 ? -9.648 2.729 -8.076 1.00 89.62 573 MET A CA 1
ATOM 4185 C C . MET A 1 573 ? -9.423 1.290 -7.602 1.00 89.62 573 MET A C 1
ATOM 4187 O O . MET A 1 573 ? -9.200 1.048 -6.416 1.00 89.62 573 MET A O 1
ATOM 4191 N N . GLU A 1 574 ? -9.387 0.343 -8.540 1.00 88.50 574 GLU A N 1
ATOM 4192 C CA . GLU A 1 574 ? -9.101 -1.069 -8.274 1.00 88.50 574 GLU A CA 1
ATOM 4193 C C . GLU A 1 574 ? -7.816 -1.536 -8.990 1.00 88.50 574 GLU A C 1
ATOM 4195 O O . GLU A 1 574 ? -7.522 -1.200 -10.143 1.00 88.50 574 GLU A O 1
ATOM 4200 N N . GLY A 1 575 ? -6.994 -2.306 -8.273 1.00 90.38 575 GLY A N 1
ATOM 4201 C CA . GLY A 1 575 ? -5.775 -2.920 -8.799 1.00 90.38 575 GLY A CA 1
ATOM 4202 C C . GLY A 1 575 ? -4.630 -1.952 -9.126 1.00 90.38 575 GLY A C 1
ATOM 4203 O O . GLY A 1 575 ? -3.759 -2.304 -9.926 1.00 90.38 575 GLY A O 1
ATOM 4204 N N . GLY A 1 576 ? -4.602 -0.755 -8.535 1.00 93.06 576 GLY A N 1
ATOM 4205 C CA . GLY A 1 576 ? -3.521 0.219 -8.708 1.00 93.06 576 GLY A CA 1
ATOM 4206 C C . GLY A 1 576 ? -2.170 -0.270 -8.173 1.00 93.06 576 GLY A C 1
ATOM 4207 O O . GLY A 1 576 ? -2.097 -1.062 -7.222 1.00 93.06 576 GLY A O 1
ATOM 4208 N N . ARG A 1 577 ? -1.076 0.186 -8.797 1.00 94.44 577 ARG A N 1
ATOM 4209 C CA . ARG A 1 577 ? 0.304 -0.112 -8.366 1.00 94.44 577 ARG A CA 1
ATOM 4210 C C . ARG A 1 577 ? 1.120 1.168 -8.254 1.00 94.44 577 ARG A C 1
ATOM 4212 O O . ARG A 1 577 ? 1.380 1.822 -9.263 1.00 94.44 577 ARG A O 1
ATOM 4219 N N . PHE A 1 578 ? 1.548 1.477 -7.036 1.00 97.25 578 PHE A N 1
ATOM 4220 C CA . PHE A 1 578 ? 2.322 2.670 -6.710 1.00 97.25 578 PHE A CA 1
ATOM 4221 C C . PHE A 1 578 ? 3.611 2.247 -6.024 1.00 97.25 578 PHE A C 1
ATOM 4223 O O . PHE A 1 578 ? 3.585 1.677 -4.935 1.00 97.25 578 PHE A O 1
ATOM 4230 N N . GLU A 1 579 ? 4.740 2.459 -6.687 1.00 97.44 579 GLU A N 1
ATOM 4231 C CA . GLU A 1 579 ? 5.982 1.780 -6.315 1.00 97.44 579 GLU A CA 1
ATOM 4232 C C . GLU A 1 579 ? 7.156 2.748 -6.316 1.00 97.44 579 GLU A C 1
ATOM 4234 O O . GLU A 1 579 ? 7.361 3.480 -7.285 1.00 97.44 579 GLU A O 1
ATOM 4239 N N . ASN A 1 580 ? 7.956 2.712 -5.248 1.00 97.31 580 ASN A N 1
ATOM 4240 C CA . ASN A 1 580 ? 9.185 3.493 -5.130 1.00 97.31 580 ASN A CA 1
ATOM 4241 C C . ASN A 1 580 ? 8.926 4.988 -5.394 1.00 97.31 580 ASN A C 1
ATOM 4243 O O . ASN A 1 580 ? 9.458 5.591 -6.335 1.00 97.31 580 ASN A O 1
ATOM 4247 N N . LEU A 1 581 ? 8.009 5.545 -4.597 1.00 97.50 581 LEU A N 1
ATOM 4248 C CA . LEU A 1 581 ? 7.559 6.927 -4.705 1.00 97.50 581 LEU A CA 1
ATOM 4249 C C . LEU A 1 581 ? 7.976 7.721 -3.479 1.00 97.50 581 LEU A C 1
ATOM 4251 O O . LEU A 1 581 ? 7.765 7.307 -2.337 1.00 97.50 581 LEU A O 1
ATOM 4255 N N . GLN A 1 582 ? 8.463 8.930 -3.725 1.00 96.12 582 GLN A N 1
ATOM 4256 C CA . GLN A 1 582 ? 8.757 9.881 -2.669 1.00 96.12 582 GLN A CA 1
ATOM 4257 C C . GLN A 1 582 ? 7.929 11.149 -2.864 1.00 96.12 582 GLN A C 1
ATOM 4259 O O . GLN A 1 582 ? 8.193 11.941 -3.762 1.00 96.12 582 GLN A O 1
ATOM 4264 N N . ILE A 1 583 ? 6.928 11.357 -2.016 1.00 96.12 583 ILE A N 1
ATOM 4265 C CA . ILE A 1 583 ? 6.069 12.542 -2.035 1.00 96.12 583 ILE A CA 1
ATOM 4266 C C . ILE A 1 583 ? 6.511 13.448 -0.883 1.00 96.12 583 ILE A C 1
ATOM 4268 O O . ILE A 1 583 ? 6.522 13.034 0.282 1.00 96.12 583 ILE A O 1
ATOM 4272 N N . ARG A 1 584 ? 6.975 14.660 -1.199 1.00 91.31 584 ARG A N 1
ATOM 4273 C CA . ARG A 1 584 ? 7.613 15.577 -0.235 1.00 91.31 584 ARG A CA 1
ATOM 4274 C C . ARG A 1 584 ? 7.094 16.993 -0.396 1.00 91.31 584 ARG A C 1
ATOM 4276 O O . ARG A 1 584 ? 6.691 17.365 -1.488 1.00 91.31 584 ARG A O 1
ATOM 4283 N N . GLY A 1 585 ? 7.153 17.781 0.673 1.00 85.81 585 GLY A N 1
ATOM 4284 C CA . GLY A 1 585 ? 6.770 19.195 0.657 1.00 85.81 585 GLY A CA 1
ATOM 4285 C C . GLY A 1 585 ? 5.413 19.489 1.301 1.00 85.81 585 GLY A C 1
ATOM 4286 O O . GLY A 1 585 ? 4.841 18.651 1.996 1.00 85.81 585 GLY A O 1
ATOM 4287 N N . TYR A 1 586 ? 4.939 20.719 1.103 1.00 86.25 586 TYR A N 1
ATOM 4288 C CA . TYR A 1 586 ? 3.789 21.303 1.805 1.00 86.25 586 TYR A CA 1
ATOM 4289 C C . TYR A 1 586 ? 2.470 21.041 1.095 1.00 86.25 586 TYR A C 1
ATOM 4291 O O . TYR A 1 586 ? 1.829 21.941 0.553 1.00 86.25 586 TYR A O 1
ATOM 4299 N N . TRP A 1 587 ? 2.046 19.788 1.128 1.00 93.00 587 TRP A N 1
ATOM 4300 C CA . TRP A 1 587 ? 0.708 19.432 0.683 1.00 93.00 587 TRP A CA 1
ATOM 4301 C C . TRP A 1 587 ? -0.296 19.842 1.758 1.00 93.00 587 TRP A C 1
ATOM 4303 O O . TRP A 1 587 ? -0.250 19.335 2.881 1.00 93.00 587 TRP A O 1
ATOM 4313 N N . ARG A 1 588 ? -1.177 20.791 1.427 1.00 92.69 588 ARG A N 1
ATOM 4314 C CA . ARG A 1 588 ? -2.110 21.418 2.384 1.00 92.69 588 ARG A CA 1
ATOM 4315 C C . ARG A 1 588 ? -3.194 20.470 2.897 1.00 92.69 588 ARG A C 1
ATOM 4317 O O . ARG A 1 588 ? -3.817 20.756 3.914 1.00 92.69 588 ARG A O 1
ATOM 4324 N N . VAL A 1 589 ? -3.418 19.355 2.207 1.00 95.12 589 VAL A N 1
ATOM 4325 C CA . VAL A 1 589 ? -4.372 18.314 2.599 1.00 95.12 589 VAL A CA 1
ATOM 4326 C C . VAL A 1 589 ? -3.642 16.997 2.841 1.00 95.12 589 VAL A C 1
ATOM 4328 O O . VAL A 1 589 ? -3.674 16.494 3.962 1.00 95.12 589 VAL A O 1
ATOM 4331 N N . ALA A 1 590 ? -2.962 16.447 1.829 1.00 97.12 590 ALA A N 1
ATOM 4332 C CA . ALA A 1 590 ? -2.274 15.164 1.971 1.00 97.12 590 ALA A CA 1
ATOM 4333 C C . ALA A 1 590 ? -1.110 14.977 0.992 1.00 97.12 590 ALA A C 1
ATOM 4335 O O . ALA A 1 590 ? -1.196 15.378 -0.167 1.00 97.12 590 ALA A O 1
ATOM 4336 N N . GLY A 1 591 ? -0.049 14.292 1.418 1.00 96.88 591 GLY A N 1
ATOM 4337 C CA . GLY A 1 591 ? 0.973 13.804 0.490 1.00 96.88 591 GLY A CA 1
ATOM 4338 C C . GLY A 1 591 ? 0.389 12.732 -0.430 1.00 96.88 591 GLY A C 1
ATOM 4339 O O . GLY A 1 591 ? 0.299 12.915 -1.645 1.00 96.88 591 GLY A O 1
ATOM 4340 N N . LEU A 1 592 ? -0.060 11.635 0.180 1.00 98.19 592 LEU A N 1
ATOM 4341 C CA . LEU A 1 592 ? -0.828 10.570 -0.457 1.00 98.19 592 LEU A CA 1
ATOM 4342 C C . LEU A 1 592 ? -2.233 10.534 0.147 1.00 98.19 592 LEU A C 1
ATOM 4344 O O . LEU A 1 592 ? -2.371 10.431 1.363 1.00 98.19 592 LEU A O 1
ATOM 4348 N N . ALA A 1 593 ? -3.259 10.559 -0.695 1.00 97.75 593 ALA A N 1
ATOM 4349 C CA . ALA A 1 593 ? -4.637 10.312 -0.300 1.00 97.75 593 ALA A CA 1
ATOM 4350 C C . ALA A 1 593 ? -5.224 9.162 -1.123 1.00 97.75 593 ALA A C 1
ATOM 4352 O O . ALA A 1 593 ? -5.376 9.273 -2.334 1.00 97.75 593 ALA A O 1
ATOM 4353 N N . GLU A 1 594 ? -5.566 8.058 -0.469 1.00 95.44 594 GLU A N 1
ATOM 4354 C CA . GLU A 1 594 ? -6.387 6.997 -1.040 1.00 95.44 594 GLU A CA 1
ATOM 4355 C C . GLU A 1 594 ? -7.814 7.152 -0.511 1.00 95.44 594 GLU A C 1
ATOM 4357 O O . GLU A 1 594 ? -8.067 7.018 0.687 1.00 95.44 594 GLU A O 1
ATOM 4362 N N . ILE A 1 595 ? -8.757 7.474 -1.394 1.00 94.00 595 ILE A N 1
ATOM 4363 C CA . ILE A 1 595 ? -10.129 7.804 -1.017 1.00 94.00 595 ILE A CA 1
ATOM 4364 C C . ILE A 1 595 ? -11.165 6.964 -1.763 1.00 94.00 595 ILE A C 1
ATOM 4366 O O . ILE A 1 595 ? -10.965 6.555 -2.904 1.00 94.00 595 ILE A O 1
ATOM 4370 N N . CYS A 1 596 ? -12.291 6.723 -1.104 1.00 91.88 596 CYS A N 1
ATOM 4371 C CA . CYS A 1 596 ? -13.440 6.002 -1.639 1.00 91.88 596 CYS A CA 1
ATOM 4372 C C . CYS A 1 596 ? -14.735 6.665 -1.124 1.00 91.88 596 CYS A C 1
ATOM 4374 O O . CYS A 1 596 ? -15.362 6.136 -0.197 1.00 91.88 596 CYS A O 1
ATOM 4376 N N . PRO A 1 597 ? -15.068 7.876 -1.621 1.00 90.12 597 PRO A N 1
ATOM 4377 C CA . PRO A 1 597 ? -16.299 8.584 -1.275 1.00 90.12 597 PRO A CA 1
ATOM 4378 C C . PRO A 1 597 ? -17.526 7.878 -1.876 1.00 90.12 597 PRO A C 1
ATOM 4380 O O . PRO A 1 597 ? -17.411 7.141 -2.850 1.00 90.12 597 PRO A O 1
ATOM 4383 N N . ASP A 1 598 ? -18.712 8.132 -1.327 1.00 87.19 598 ASP A N 1
ATOM 4384 C CA . ASP A 1 598 ? -19.935 7.362 -1.616 1.00 87.19 598 ASP A CA 1
ATOM 4385 C C . ASP A 1 598 ? -21.197 8.231 -1.824 1.00 87.19 598 ASP A C 1
ATOM 4387 O O . ASP A 1 598 ? -22.329 7.743 -1.786 1.00 87.19 598 ASP A O 1
ATOM 4391 N N . PHE A 1 599 ? -21.012 9.533 -2.083 1.00 88.25 599 PHE A N 1
ATOM 4392 C CA . PHE A 1 599 ? -22.094 10.476 -2.418 1.00 88.25 599 PHE A CA 1
ATOM 4393 C C . PHE A 1 599 ? -22.208 10.842 -3.899 1.00 88.25 599 PHE A C 1
ATOM 4395 O O . PHE A 1 599 ? -23.266 11.313 -4.317 1.00 88.25 599 PHE A O 1
ATOM 4402 N N . SER A 1 600 ? -21.134 10.689 -4.671 1.00 84.12 600 SER A N 1
ATOM 4403 C CA . SER A 1 600 ? -21.128 11.016 -6.105 1.00 84.12 600 SER A CA 1
ATOM 4404 C C . SER A 1 600 ? -21.267 9.771 -6.969 1.00 84.12 600 SER A C 1
ATOM 4406 O O . SER A 1 600 ? -22.009 9.786 -7.944 1.00 84.12 600 SER A O 1
ATOM 4408 N N . ASP A 1 601 ? -20.578 8.701 -6.580 1.00 82.69 601 ASP A N 1
ATOM 4409 C CA . ASP A 1 601 ? -20.406 7.494 -7.372 1.00 82.69 601 ASP A CA 1
ATOM 4410 C C . ASP A 1 601 ? -20.379 6.271 -6.456 1.00 82.69 601 ASP A C 1
ATOM 4412 O O . ASP A 1 601 ? -20.196 6.376 -5.240 1.00 82.69 601 ASP A O 1
ATOM 4416 N N . TYR A 1 602 ? -20.542 5.095 -7.057 1.00 84.69 602 TYR A N 1
ATOM 4417 C CA . TYR A 1 602 ? -20.381 3.829 -6.357 1.00 84.69 602 TYR A CA 1
ATOM 4418 C C . TYR A 1 602 ? -18.907 3.613 -5.971 1.00 84.69 602 TYR A C 1
ATOM 4420 O O . TYR A 1 602 ? -18.069 3.327 -6.827 1.00 84.69 602 TYR A O 1
ATOM 4428 N N . GLY A 1 603 ? -18.591 3.745 -4.681 1.00 78.81 603 GLY A N 1
ATOM 4429 C CA . GLY A 1 603 ? -17.218 3.673 -4.168 1.00 78.81 603 GLY A CA 1
ATOM 4430 C C . GLY A 1 603 ? -16.661 2.246 -4.032 1.00 78.81 603 GLY A C 1
ATOM 4431 O O . GLY A 1 603 ? -17.149 1.447 -3.225 1.00 78.81 603 GLY A O 1
ATOM 4432 N N . ARG A 1 604 ? -15.579 1.936 -4.758 1.00 86.25 604 ARG A N 1
ATOM 4433 C CA . ARG A 1 604 ? -14.808 0.684 -4.648 1.00 86.25 604 ARG A CA 1
ATOM 4434 C C . ARG A 1 604 ? -13.298 0.932 -4.778 1.00 86.25 604 ARG A C 1
ATOM 4436 O O . ARG A 1 604 ? -12.842 1.372 -5.828 1.00 86.25 604 ARG A O 1
ATOM 4443 N N . ASN A 1 605 ? -12.546 0.611 -3.721 1.00 88.94 605 ASN A N 1
ATOM 4444 C CA . ASN A 1 605 ? -11.079 0.577 -3.687 1.00 88.94 605 ASN A CA 1
ATOM 4445 C C . ASN A 1 605 ? -10.603 -0.825 -3.304 1.00 88.94 605 ASN A C 1
ATOM 4447 O O . ASN A 1 605 ? -10.647 -1.206 -2.131 1.00 88.94 605 ASN A O 1
ATOM 4451 N N . GLU A 1 606 ? -10.137 -1.607 -4.275 1.00 86.94 606 GLU A N 1
ATOM 4452 C CA . GLU A 1 606 ? -9.748 -2.996 -4.023 1.00 86.94 606 GLU A CA 1
ATOM 4453 C C . GLU A 1 606 ? -8.380 -3.345 -4.599 1.00 86.94 606 GLU A C 1
ATOM 4455 O O . GLU A 1 606 ? -8.031 -2.954 -5.709 1.00 86.94 606 GLU A O 1
ATOM 4460 N N . ASN A 1 607 ? -7.590 -4.111 -3.838 1.00 89.69 607 ASN A N 1
ATOM 4461 C CA . ASN A 1 607 ? -6.301 -4.658 -4.284 1.00 89.69 607 ASN A CA 1
ATOM 4462 C C . ASN A 1 607 ? -5.289 -3.597 -4.782 1.00 89.69 607 ASN A C 1
ATOM 4464 O O . ASN A 1 607 ? -4.379 -3.909 -5.561 1.00 89.69 607 ASN A O 1
ATOM 4468 N N . ASN A 1 608 ? -5.428 -2.346 -4.337 1.00 93.50 608 ASN A N 1
ATOM 4469 C CA . ASN A 1 608 ? -4.410 -1.317 -4.523 1.00 93.50 608 ASN A CA 1
ATOM 4470 C C . ASN A 1 608 ? -3.184 -1.670 -3.680 1.00 93.50 608 ASN A C 1
ATOM 4472 O O . ASN A 1 608 ? -3.301 -2.124 -2.537 1.00 93.50 608 ASN A O 1
ATOM 4476 N N . VAL A 1 609 ? -2.000 -1.509 -4.266 1.00 95.88 609 VAL A N 1
ATOM 4477 C CA . VAL A 1 609 ? -0.740 -1.867 -3.614 1.00 95.88 609 VAL A CA 1
ATOM 4478 C C . VAL A 1 609 ? 0.233 -0.701 -3.706 1.00 95.88 609 VAL A C 1
ATOM 4480 O O . VAL A 1 609 ? 0.560 -0.230 -4.799 1.00 95.88 609 VAL A O 1
ATOM 4483 N N . PHE A 1 610 ? 0.708 -0.285 -2.538 1.00 98.06 610 PHE A N 1
ATOM 4484 C CA . PHE A 1 610 ? 1.726 0.734 -2.341 1.00 98.06 610 PHE A CA 1
ATOM 4485 C C . PHE A 1 610 ? 2.990 0.054 -1.813 1.00 98.06 610 PHE A C 1
ATOM 4487 O O . PHE A 1 610 ? 2.947 -0.618 -0.783 1.00 98.06 610 PHE A O 1
ATOM 4494 N N . VAL A 1 611 ? 4.111 0.203 -2.519 1.00 98.06 611 VAL A N 1
ATOM 4495 C CA . VAL A 1 611 ? 5.402 -0.398 -2.148 1.00 98.06 611 VAL A CA 1
ATOM 4496 C C . VAL A 1 611 ? 6.464 0.683 -2.078 1.00 98.06 611 VAL A C 1
ATOM 4498 O O . VAL A 1 611 ? 6.704 1.377 -3.065 1.00 98.06 611 VAL A O 1
ATOM 4501 N N . ASN A 1 612 ? 7.135 0.809 -0.934 1.00 96.81 612 ASN A N 1
ATOM 4502 C CA . ASN A 1 612 ? 8.183 1.803 -0.696 1.00 96.81 612 ASN A CA 1
ATOM 4503 C C . ASN A 1 612 ? 7.713 3.225 -1.045 1.00 96.81 612 ASN A C 1
ATOM 4505 O O . ASN A 1 612 ? 8.406 3.981 -1.727 1.00 96.81 612 ASN A O 1
ATOM 4509 N N . VAL A 1 613 ? 6.490 3.560 -0.626 1.00 97.38 613 VAL A N 1
ATOM 4510 C CA . VAL A 1 613 ? 5.910 4.893 -0.813 1.00 97.38 613 VAL A CA 1
ATOM 4511 C C . VAL A 1 613 ? 6.076 5.682 0.472 1.00 97.38 613 VAL A C 1
ATOM 4513 O O . VAL A 1 613 ? 5.526 5.319 1.509 1.00 97.38 613 VAL A O 1
ATOM 4516 N N . SER A 1 614 ? 6.814 6.781 0.399 1.00 95.12 614 SER A N 1
ATOM 4517 C CA . SER A 1 614 ? 7.009 7.684 1.526 1.00 95.12 614 SER A CA 1
ATOM 4518 C C . SER A 1 614 ? 6.355 9.020 1.206 1.00 95.12 614 SER A C 1
ATOM 4520 O O . SER A 1 614 ? 6.710 9.656 0.211 1.00 95.12 614 SER A O 1
ATOM 4522 N N . ALA A 1 615 ? 5.423 9.466 2.043 1.00 96.06 615 ALA A N 1
ATOM 4523 C CA . ALA A 1 615 ? 4.617 10.656 1.800 1.00 96.06 615 ALA A CA 1
ATOM 4524 C C . ALA A 1 615 ? 4.641 11.611 2.995 1.00 96.06 615 ALA A C 1
ATOM 4526 O O . ALA A 1 615 ? 4.508 11.198 4.143 1.00 96.06 615 ALA A O 1
ATOM 4527 N N . GLN A 1 616 ? 4.827 12.894 2.705 1.00 93.19 616 GLN A N 1
ATOM 4528 C CA . GLN A 1 616 ? 4.763 13.995 3.662 1.00 93.19 616 GLN A CA 1
ATOM 4529 C C . GLN A 1 616 ? 3.598 14.910 3.288 1.00 93.19 616 GLN A C 1
ATOM 4531 O O . GLN A 1 616 ? 3.360 15.087 2.101 1.00 93.19 616 GLN A O 1
ATOM 4536 N N . GLY A 1 617 ? 2.916 15.519 4.256 1.00 92.12 617 GLY A N 1
ATOM 4537 C CA . GLY A 1 617 ? 1.879 16.533 4.029 1.00 92.12 617 GLY A CA 1
ATOM 4538 C C . GLY A 1 617 ? 1.201 16.934 5.338 1.00 92.12 617 GLY A C 1
ATOM 4539 O O . GLY A 1 617 ? 1.617 16.471 6.398 1.00 92.12 617 GLY A O 1
ATOM 4540 N N . PHE A 1 618 ? 0.147 17.760 5.281 1.00 93.81 618 PHE A N 1
ATOM 4541 C CA . PHE A 1 618 ? -0.716 17.991 6.451 1.00 93.81 618 PHE A CA 1
ATOM 4542 C C . PHE A 1 618 ? -1.235 16.661 7.022 1.00 93.81 618 PHE A C 1
ATOM 4544 O O . PHE A 1 618 ? -1.242 16.450 8.235 1.00 93.81 618 PHE A O 1
ATOM 4551 N N . VAL A 1 619 ? -1.547 15.725 6.125 1.00 96.00 619 VAL A N 1
ATOM 4552 C CA . VAL A 1 619 ? -1.510 14.290 6.395 1.00 96.00 619 VAL A CA 1
ATOM 4553 C C . VAL A 1 619 ? -0.467 13.647 5.477 1.00 96.00 619 VAL A C 1
ATOM 4555 O O . VAL A 1 619 ? -0.486 13.871 4.267 1.00 96.00 619 VAL A O 1
ATOM 4558 N N . GLY A 1 620 ? 0.451 12.847 6.017 1.00 95.69 620 GLY A N 1
ATOM 4559 C CA . GLY A 1 620 ? 1.405 12.092 5.200 1.00 95.69 620 GLY A CA 1
ATOM 4560 C C . GLY A 1 620 ? 0.688 11.100 4.284 1.00 95.69 620 GLY A C 1
ATOM 4561 O O . GLY A 1 620 ? 0.712 11.250 3.059 1.00 95.69 620 GLY A O 1
ATOM 4562 N N . ILE A 1 621 ? 0.004 10.126 4.892 1.00 97.69 621 ILE A N 1
ATOM 4563 C CA . ILE A 1 621 ? -0.846 9.143 4.209 1.00 97.69 621 ILE A CA 1
ATOM 4564 C C . ILE A 1 621 ? -2.274 9.224 4.756 1.00 97.69 621 ILE A C 1
ATOM 4566 O O . ILE A 1 621 ? -2.525 8.996 5.937 1.00 97.69 621 ILE A O 1
ATOM 4570 N N . MET A 1 622 ? -3.220 9.536 3.882 1.00 97.88 622 MET A N 1
ATOM 4571 C CA . MET A 1 622 ? -4.643 9.618 4.182 1.00 97.88 622 MET A CA 1
ATOM 4572 C C . MET A 1 622 ? -5.373 8.458 3.505 1.00 97.88 622 MET A C 1
ATOM 4574 O O . MET A 1 622 ? -5.284 8.312 2.291 1.00 97.88 622 MET A O 1
ATOM 4578 N N . VAL A 1 623 ? -6.123 7.663 4.265 1.00 95.94 623 VAL A N 1
ATOM 4579 C CA . VAL A 1 623 ? -6.989 6.599 3.736 1.00 95.94 623 VAL A CA 1
ATOM 4580 C C . VAL A 1 623 ? -8.419 6.862 4.195 1.00 95.94 623 VAL A C 1
ATOM 4582 O O . VAL A 1 623 ? -8.725 6.726 5.381 1.00 95.94 623 VAL A O 1
ATOM 4585 N N . ARG A 1 624 ? -9.302 7.289 3.287 1.00 93.81 624 ARG A N 1
ATOM 4586 C CA . ARG A 1 624 ? -10.653 7.749 3.655 1.00 93.81 624 ARG A CA 1
ATOM 4587 C C . ARG A 1 624 ? -11.755 7.087 2.842 1.00 93.81 624 ARG A C 1
ATOM 4589 O O . ARG A 1 624 ? -11.695 7.065 1.622 1.00 93.81 624 ARG A O 1
ATOM 4596 N N . SER A 1 625 ? -12.797 6.592 3.496 1.00 90.75 625 SER A N 1
ATOM 4597 C CA . SER A 1 625 ? -14.031 6.153 2.830 1.00 90.75 625 SER A CA 1
ATOM 4598 C C . SER A 1 625 ? -15.214 7.025 3.250 1.00 90.75 625 SER A C 1
ATOM 4600 O O . SER A 1 625 ? -15.023 8.014 3.957 1.00 90.75 625 SER A O 1
ATOM 4602 N N . GLY A 1 626 ? -16.415 6.667 2.796 1.00 88.31 626 GLY A N 1
ATOM 4603 C CA . GLY A 1 626 ? -17.651 7.340 3.165 1.00 88.31 626 GLY A CA 1
ATOM 4604 C C . GLY A 1 626 ? -17.870 7.385 4.672 1.00 88.31 626 GLY A C 1
ATOM 4605 O O . GLY A 1 626 ? -17.534 6.444 5.397 1.00 88.31 626 GLY A O 1
ATOM 4606 N N . ASP A 1 627 ? -18.423 8.494 5.145 1.00 90.31 627 ASP A N 1
ATOM 4607 C CA . ASP A 1 627 ? -18.725 8.681 6.557 1.00 90.31 627 ASP A CA 1
ATOM 4608 C C . ASP A 1 627 ? -19.968 7.860 6.972 1.00 90.31 627 ASP A C 1
ATOM 4610 O O . ASP A 1 627 ? -20.834 7.498 6.171 1.00 90.31 627 ASP A O 1
ATOM 4614 N N . THR A 1 628 ? -20.075 7.563 8.265 1.00 89.62 628 THR A N 1
ATOM 4615 C CA . THR A 1 628 ? -21.251 6.938 8.887 1.00 89.62 628 THR A CA 1
ATOM 4616 C C . THR A 1 628 ? -21.910 7.914 9.853 1.00 89.62 628 THR A C 1
ATOM 4618 O O . THR A 1 628 ? -21.220 8.705 10.498 1.00 89.62 628 THR A O 1
ATOM 4621 N N . TRP A 1 629 ? -23.236 7.840 10.019 1.00 92.19 629 TRP A N 1
ATOM 4622 C CA . TRP A 1 629 ? -23.969 8.686 10.971 1.00 92.19 629 TRP A CA 1
ATOM 4623 C C . TRP A 1 629 ? -24.838 7.857 11.909 1.00 92.19 629 TRP A C 1
ATOM 4625 O O . TRP A 1 629 ? -25.671 7.067 11.465 1.00 92.19 629 TRP A O 1
ATOM 4635 N N . ALA A 1 630 ? -24.679 8.082 13.214 1.00 92.62 630 ALA A N 1
ATOM 4636 C CA . ALA A 1 630 ? -25.527 7.484 14.236 1.00 92.62 630 ALA A CA 1
ATOM 4637 C C . ALA A 1 630 ? -26.898 8.176 14.277 1.00 92.62 630 ALA A C 1
ATOM 4639 O O . ALA A 1 630 ? -26.998 9.407 14.374 1.00 92.62 630 ALA A O 1
ATOM 4640 N N . VAL A 1 631 ? -27.961 7.375 14.246 1.00 94.38 631 VAL A N 1
ATOM 4641 C CA . VAL A 1 631 ? -29.343 7.847 14.354 1.00 94.38 631 VAL A CA 1
ATOM 4642 C C . VAL A 1 631 ? -29.638 8.234 15.800 1.00 94.38 631 VAL A C 1
ATOM 4644 O O . VAL A 1 631 ? -29.411 7.463 16.726 1.00 94.38 631 VAL A O 1
ATOM 4647 N N . GLN A 1 632 ? -30.137 9.452 15.992 1.00 94.25 632 GLN A N 1
ATOM 4648 C CA . GLN A 1 632 ? -30.519 10.006 17.293 1.00 94.25 632 GLN A CA 1
ATOM 4649 C C . GLN A 1 632 ? -31.959 9.639 17.661 1.00 94.25 632 GLN A C 1
ATOM 4651 O O . GLN A 1 632 ? -32.266 9.373 18.818 1.00 94.25 632 GLN A O 1
ATOM 4656 N N . SER A 1 633 ? -32.854 9.653 16.674 1.00 94.31 633 SER A N 1
ATOM 4657 C CA . SER A 1 633 ? -34.250 9.249 16.824 1.00 94.31 633 SER A CA 1
ATOM 4658 C C . SER A 1 633 ? -34.853 8.913 15.465 1.00 94.31 633 SER A C 1
ATOM 4660 O O . SER A 1 633 ? -34.445 9.470 14.445 1.00 94.31 633 SER A O 1
ATOM 4662 N N . ALA A 1 634 ? -35.837 8.018 15.441 1.00 95.88 634 ALA A N 1
ATOM 4663 C CA . ALA A 1 634 ? -36.567 7.679 14.228 1.00 95.88 634 ALA A CA 1
ATOM 4664 C C . ALA A 1 634 ? -38.026 7.319 14.535 1.00 95.88 634 ALA A C 1
ATOM 4666 O O . ALA A 1 634 ? -38.343 6.767 15.588 1.00 95.88 634 ALA A O 1
ATOM 4667 N N . THR A 1 635 ? -38.915 7.636 13.599 1.00 96.19 635 THR A N 1
ATOM 4668 C CA . THR A 1 635 ? -40.313 7.187 13.557 1.00 96.19 635 THR A CA 1
ATOM 4669 C C . THR A 1 635 ? -40.517 6.323 12.312 1.00 96.19 635 THR A C 1
ATOM 4671 O O . THR A 1 635 ? -39.557 5.966 11.631 1.00 96.19 635 THR A O 1
ATOM 4674 N N . SER A 1 636 ? -41.760 5.988 11.967 1.00 95.00 636 SER A N 1
ATOM 4675 C CA . SER A 1 636 ? -42.039 5.289 10.711 1.00 95.00 636 SER A CA 1
ATOM 4676 C C . SER A 1 636 ? -41.783 6.129 9.454 1.00 95.00 636 SER A C 1
ATOM 4678 O O . SER A 1 636 ? -41.691 5.549 8.379 1.00 95.00 636 SER A O 1
ATOM 4680 N N . SER A 1 637 ? -41.662 7.460 9.549 1.00 94.88 637 SER A N 1
ATOM 4681 C CA . SER A 1 637 ? -41.505 8.342 8.375 1.00 94.88 637 SER A CA 1
ATOM 4682 C C . SER A 1 637 ? -40.496 9.487 8.545 1.00 94.88 637 SER A C 1
ATOM 4684 O O . SER A 1 637 ? -40.287 10.269 7.608 1.00 94.88 637 SER A O 1
ATOM 4686 N N . THR A 1 638 ? -39.847 9.595 9.708 1.00 96.94 638 THR A N 1
ATOM 4687 C CA . THR A 1 638 ? -38.835 10.621 10.005 1.00 96.94 638 THR A CA 1
ATOM 4688 C C . THR A 1 638 ? -37.614 10.017 10.688 1.00 96.94 638 THR A C 1
ATOM 4690 O O . THR A 1 638 ? -37.762 9.121 11.515 1.00 96.94 638 THR A O 1
ATOM 4693 N N . LEU A 1 639 ? -36.422 10.546 10.421 1.00 96.94 639 LEU A N 1
ATOM 4694 C CA . LEU A 1 639 ? -35.167 10.092 11.031 1.00 96.94 639 LEU A CA 1
ATOM 4695 C C . LEU A 1 639 ? -34.270 11.288 11.346 1.00 96.94 639 LEU A C 1
ATOM 4697 O O . LEU A 1 639 ? -34.156 12.194 10.530 1.00 96.94 639 LEU A O 1
ATOM 4701 N N . THR A 1 640 ? -33.624 11.292 12.507 1.00 96.44 640 THR A N 1
ATOM 4702 C CA . THR A 1 640 ? -32.768 12.390 12.972 1.00 96.44 640 THR A CA 1
ATOM 4703 C C . THR A 1 640 ? -31.336 11.912 13.174 1.00 96.44 640 THR A C 1
ATOM 4705 O O . THR A 1 640 ? -31.117 10.918 13.861 1.00 96.44 640 THR A O 1
ATOM 4708 N N . ILE A 1 641 ? -30.357 12.651 12.655 1.00 95.44 641 ILE A N 1
ATOM 4709 C CA . ILE A 1 641 ? -28.921 12.469 12.935 1.00 95.44 641 ILE A CA 1
ATOM 4710 C C . ILE A 1 641 ? -28.316 13.744 13.531 1.00 95.44 641 ILE A C 1
ATOM 4712 O O . ILE A 1 641 ? -28.920 14.818 13.462 1.00 95.44 641 ILE A O 1
ATOM 4716 N N . ARG A 1 642 ? -27.087 13.653 14.054 1.00 93.75 642 ARG A N 1
ATOM 4717 C CA . ARG A 1 642 ? -26.255 14.848 14.253 1.00 93.75 642 ARG A CA 1
ATOM 4718 C C . ARG A 1 642 ? -25.619 15.258 12.930 1.00 93.75 642 ARG A C 1
ATOM 4720 O O . ARG A 1 642 ? -25.040 14.421 12.243 1.00 93.75 642 ARG A O 1
ATOM 4727 N N . TRP A 1 643 ? -25.695 16.543 12.605 1.00 90.88 643 TRP A N 1
ATOM 4728 C CA . TRP A 1 643 ? -25.021 17.120 11.441 1.00 90.88 643 TRP A CA 1
ATOM 4729 C C . TRP A 1 643 ? -23.985 18.144 11.894 1.00 90.88 643 TRP A C 1
ATOM 4731 O O . TRP A 1 643 ? -24.145 18.770 12.940 1.00 90.88 643 TRP A O 1
ATOM 4741 N N . SER A 1 644 ? -22.942 18.309 11.091 1.00 91.88 644 SER A N 1
ATOM 4742 C CA . SER A 1 644 ? -22.009 19.433 11.155 1.00 91.88 644 SER A CA 1
ATOM 4743 C C . SER A 1 644 ? -22.192 20.323 9.934 1.00 91.88 644 SER A C 1
ATOM 4745 O O . SER A 1 644 ? -22.730 19.896 8.913 1.00 91.88 644 SER A O 1
ATOM 4747 N N . GLU A 1 645 ? -21.645 21.526 10.000 1.00 93.38 645 GLU A N 1
ATOM 4748 C CA . GLU A 1 645 ? -21.596 22.492 8.903 1.00 93.38 645 GLU A CA 1
ATOM 4749 C C . GLU A 1 645 ? -20.882 21.935 7.650 1.00 93.38 645 GLU A C 1
ATOM 4751 O O . GLU A 1 645 ? -21.033 22.479 6.564 1.00 93.38 645 GLU A O 1
ATOM 4756 N N . GLU A 1 646 ? -20.162 20.815 7.781 1.00 94.56 646 GLU A N 1
ATOM 4757 C CA . GLU A 1 646 ? -19.470 20.084 6.708 1.00 94.56 646 GLU A CA 1
ATOM 4758 C C . GLU A 1 646 ? -20.332 18.988 6.046 1.00 94.56 646 GLU A C 1
ATOM 4760 O O . GLU A 1 646 ? -19.898 18.323 5.106 1.00 94.56 646 GLU A O 1
ATOM 4765 N N . SER A 1 647 ? -21.545 18.733 6.547 1.00 91.38 647 SER A N 1
ATOM 4766 C CA . SER A 1 647 ? -22.361 17.586 6.127 1.00 91.38 647 SER A CA 1
ATOM 4767 C C . SER A 1 647 ? -23.052 17.808 4.771 1.00 91.38 647 SER A C 1
ATOM 4769 O O . SER A 1 647 ? -23.871 18.720 4.606 1.00 91.38 647 SER A O 1
ATOM 4771 N N . PHE A 1 648 ? -22.789 16.916 3.810 1.00 92.56 648 PHE A N 1
ATOM 4772 C CA . PHE A 1 648 ? -23.405 16.922 2.479 1.00 92.56 648 PHE A CA 1
ATOM 4773 C C . PHE A 1 648 ? -24.763 16.195 2.478 1.00 92.56 648 PHE A C 1
ATOM 4775 O O . PHE A 1 648 ? -24.832 15.008 2.183 1.00 92.56 648 PHE A O 1
ATOM 4782 N N . TRP A 1 649 ? -25.856 16.897 2.793 1.00 93.12 649 TRP A N 1
ATOM 4783 C CA . TRP A 1 649 ? -27.219 16.350 2.679 1.00 93.12 649 TRP A CA 1
ATOM 4784 C C . TRP A 1 649 ? -28.125 17.287 1.870 1.00 93.12 649 TRP A C 1
ATOM 4786 O O . TRP A 1 649 ? -28.415 18.389 2.350 1.00 93.12 649 TRP A O 1
ATOM 4796 N N . PRO A 1 650 ? -28.558 16.895 0.653 1.00 92.75 650 PRO A N 1
ATOM 4797 C CA . PRO A 1 650 ? -29.455 17.707 -0.168 1.00 92.75 650 PRO A CA 1
ATOM 4798 C C . PRO A 1 650 ? -30.855 17.801 0.449 1.00 92.75 650 PRO A C 1
ATOM 4800 O O . PRO A 1 650 ? -31.244 16.963 1.265 1.00 92.75 650 PRO A O 1
ATOM 4803 N N . SER A 1 651 ? -31.628 18.812 0.040 1.00 94.19 651 SER A N 1
ATOM 4804 C CA . SER A 1 651 ? -32.951 19.111 0.613 1.00 94.19 651 SER A CA 1
ATOM 4805 C C . SER A 1 651 ? -33.987 17.993 0.433 1.00 94.19 651 SER A C 1
ATOM 4807 O O . SER A 1 651 ? -34.899 17.865 1.243 1.00 94.19 651 SER A O 1
ATOM 4809 N N . ASN A 1 652 ? -33.813 17.170 -0.598 1.00 94.50 652 ASN A N 1
ATOM 4810 C CA . ASN A 1 652 ? -34.468 15.888 -0.842 1.00 94.50 652 ASN A CA 1
ATOM 4811 C C . ASN A 1 652 ? -33.406 14.928 -1.402 1.00 94.50 652 ASN A C 1
ATOM 4813 O O . ASN A 1 652 ? -32.418 15.384 -1.982 1.00 94.50 652 ASN A O 1
ATOM 4817 N N . GLY A 1 653 ? -33.568 13.622 -1.207 1.00 94.75 653 GLY A N 1
ATOM 4818 C CA . GLY A 1 653 ? -32.546 12.665 -1.621 1.00 94.75 653 GLY A CA 1
ATOM 4819 C C . GLY A 1 653 ? -32.751 11.274 -1.045 1.00 94.75 653 GLY A C 1
ATOM 4820 O O . GLY A 1 653 ? -33.868 10.879 -0.717 1.00 94.75 653 GLY A O 1
ATOM 4821 N N . GLN A 1 654 ? -31.656 10.527 -0.935 1.00 94.75 654 GLN A N 1
ATOM 4822 C CA . GLN A 1 654 ? -31.637 9.170 -0.399 1.00 94.75 654 GLN A CA 1
ATOM 4823 C C . GLN A 1 654 ? -30.514 8.995 0.626 1.00 94.75 654 GLN A C 1
ATOM 4825 O O . GLN A 1 654 ? -29.500 9.692 0.572 1.00 94.75 654 GLN A O 1
ATOM 4830 N N . PHE A 1 655 ? -30.689 8.035 1.528 1.00 94.50 655 PHE A N 1
ATOM 4831 C CA . PHE A 1 655 ? -29.631 7.460 2.361 1.00 94.50 655 PHE A CA 1
ATOM 4832 C C . PHE A 1 655 ? -29.754 5.931 2.369 1.00 94.50 655 PHE A C 1
ATOM 4834 O O . PHE A 1 655 ? -30.837 5.390 2.130 1.00 94.50 655 PHE A O 1
ATOM 4841 N N . ASP A 1 656 ? -28.656 5.232 2.655 1.00 92.75 656 ASP A N 1
ATOM 4842 C CA . ASP A 1 656 ? -28.677 3.792 2.939 1.00 92.75 656 ASP A CA 1
ATOM 4843 C C . ASP A 1 656 ? -28.874 3.573 4.445 1.00 92.75 656 ASP A C 1
ATOM 4845 O O . ASP A 1 656 ? -28.097 4.069 5.267 1.00 92.75 656 ASP A O 1
ATOM 4849 N N . ALA A 1 657 ? -29.924 2.843 4.814 1.00 91.81 657 ALA A N 1
ATOM 4850 C CA . ALA A 1 657 ? -30.252 2.495 6.188 1.00 91.81 657 ALA A CA 1
ATOM 4851 C C . ALA A 1 657 ? -29.979 1.012 6.449 1.00 91.81 657 ALA A C 1
ATOM 4853 O O . ALA A 1 657 ? -30.545 0.125 5.804 1.00 91.81 657 ALA A O 1
ATOM 4854 N N . LEU A 1 658 ? -29.145 0.721 7.449 1.00 82.19 658 LEU A N 1
ATOM 4855 C CA . LEU A 1 658 ? -28.769 -0.654 7.769 1.00 82.19 658 LEU A CA 1
ATOM 4856 C C . LEU A 1 658 ? -30.006 -1.501 8.125 1.00 82.19 658 LEU A C 1
ATOM 4858 O O . LEU A 1 658 ? -30.736 -1.180 9.057 1.00 82.19 658 LEU A O 1
ATOM 4862 N N . GLY A 1 659 ? -30.225 -2.592 7.386 1.00 82.50 659 GLY A N 1
ATOM 4863 C CA . GLY A 1 659 ? -31.362 -3.504 7.585 1.00 82.50 659 GLY A CA 1
ATOM 4864 C C . GLY A 1 659 ? -32.661 -3.093 6.880 1.00 82.50 659 GLY A C 1
ATOM 4865 O O . GLY A 1 659 ? -33.578 -3.905 6.816 1.00 82.50 659 GLY A O 1
ATOM 4866 N N . VAL A 1 660 ? -32.728 -1.883 6.310 1.00 89.81 660 VAL A N 1
ATOM 4867 C CA . VAL A 1 660 ? -33.881 -1.383 5.533 1.00 89.81 660 VAL A CA 1
ATOM 4868 C C . VAL A 1 660 ? -33.524 -1.202 4.050 1.00 89.81 660 VAL A C 1
ATOM 4870 O O . VAL A 1 660 ? -34.361 -1.452 3.187 1.00 89.81 660 VAL A O 1
ATOM 4873 N N . GLY A 1 661 ? -32.276 -0.836 3.742 1.00 90.50 661 GLY A N 1
ATOM 4874 C CA . GLY A 1 661 ? -31.795 -0.531 2.393 1.00 90.50 661 GLY A CA 1
ATOM 4875 C C . GLY A 1 661 ? -31.923 0.954 2.048 1.00 90.50 661 GLY A C 1
ATOM 4876 O O . GLY A 1 661 ? -31.901 1.811 2.933 1.00 90.50 661 GLY A O 1
ATOM 4877 N N . TYR A 1 662 ? -32.058 1.266 0.757 1.00 93.62 662 TYR A N 1
ATOM 4878 C CA . TYR A 1 662 ? -32.153 2.644 0.272 1.00 93.62 662 TYR A CA 1
ATOM 4879 C C . TYR A 1 662 ? -33.504 3.279 0.622 1.00 93.62 662 TYR A C 1
ATOM 4881 O O . TYR A 1 662 ? -34.560 2.799 0.206 1.00 93.62 662 TYR A O 1
ATOM 4889 N N . VAL A 1 663 ? -33.469 4.393 1.354 1.00 96.06 663 VAL A N 1
ATOM 4890 C CA . VAL A 1 663 ? -34.656 5.151 1.768 1.00 96.06 663 VAL A CA 1
ATOM 4891 C C . VAL A 1 663 ? -34.616 6.534 1.135 1.00 96.06 663 VAL A C 1
ATOM 4893 O O . VAL A 1 663 ? -33.652 7.277 1.307 1.00 96.06 663 VAL A O 1
ATOM 4896 N N . THR A 1 664 ? -35.679 6.892 0.415 1.00 97.19 664 THR A N 1
ATOM 4897 C CA . THR A 1 664 ? -35.860 8.239 -0.143 1.00 97.19 664 THR A CA 1
ATOM 4898 C C . THR A 1 664 ? -36.519 9.133 0.894 1.00 97.19 664 THR A C 1
ATOM 4900 O O . THR A 1 664 ? -37.467 8.704 1.542 1.00 97.19 664 THR A O 1
ATOM 4903 N N . TYR A 1 665 ? -36.055 10.370 1.036 1.00 97.06 665 TYR A N 1
ATOM 4904 C CA . TYR A 1 665 ? -36.677 11.403 1.860 1.00 97.06 665 TYR A CA 1
ATOM 4905 C C . TYR A 1 665 ? -37.040 12.614 0.996 1.00 97.06 665 TYR A C 1
ATOM 4907 O O . TYR A 1 665 ? -36.323 12.979 0.061 1.00 97.06 665 TYR A O 1
ATOM 4915 N N . THR A 1 666 ? -38.161 13.259 1.312 1.00 97.31 666 THR A N 1
ATOM 4916 C CA . THR A 1 666 ? -38.683 14.393 0.533 1.00 97.31 666 THR A CA 1
ATOM 4917 C C . THR A 1 666 ? -38.324 15.749 1.128 1.00 97.31 666 THR A C 1
ATOM 4919 O O . THR A 1 666 ? -38.521 16.769 0.472 1.00 97.31 666 THR A O 1
ATOM 4922 N N . GLY A 1 667 ? -37.833 15.782 2.366 1.00 96.19 667 GLY A N 1
ATOM 4923 C CA . GLY A 1 667 ? -37.473 17.018 3.048 1.00 96.19 667 GLY A CA 1
ATOM 4924 C C . GLY A 1 667 ? -36.425 16.815 4.132 1.00 96.19 667 GLY A C 1
ATOM 4925 O O . GLY A 1 667 ? -36.258 15.714 4.660 1.00 96.19 667 GLY A O 1
ATOM 4926 N N . ILE A 1 668 ? -35.752 17.909 4.488 1.00 96.19 668 ILE A N 1
ATOM 4927 C CA . ILE A 1 668 ? -34.895 17.990 5.670 1.00 96.19 668 ILE A CA 1
ATOM 4928 C C . ILE A 1 668 ? -35.213 19.239 6.489 1.00 96.19 668 ILE A C 1
ATOM 4930 O O . ILE A 1 668 ? -35.596 20.275 5.942 1.00 96.19 668 ILE A O 1
ATOM 4934 N N . SER A 1 669 ? -34.990 19.167 7.796 1.00 93.31 669 SER A N 1
ATOM 4935 C CA . SER A 1 669 ? -34.983 20.326 8.686 1.00 93.31 669 SER A CA 1
ATOM 4936 C C . SER A 1 669 ? -33.806 20.255 9.656 1.00 93.31 669 SER A C 1
ATOM 4938 O O . SER A 1 669 ? -33.413 19.180 10.109 1.00 93.31 669 SER A O 1
ATOM 4940 N N . ARG A 1 670 ? -33.213 21.412 9.965 1.00 91.44 670 ARG A N 1
ATOM 4941 C CA . ARG A 1 670 ? -32.095 21.534 10.908 1.00 91.44 670 ARG A CA 1
ATOM 4942 C C . ARG A 1 670 ? -32.553 22.277 12.157 1.00 91.44 670 ARG A C 1
ATOM 4944 O O . ARG A 1 670 ? -33.170 23.332 12.046 1.00 91.44 670 ARG A O 1
ATOM 4951 N N . SER A 1 671 ? -32.253 21.733 13.333 1.00 89.12 671 SER A N 1
ATOM 4952 C CA . SER A 1 671 ? -32.555 22.352 14.629 1.00 89.12 671 SER A CA 1
ATOM 4953 C C . SER A 1 671 ? -31.423 22.079 15.614 1.00 89.12 671 SER A C 1
ATOM 4955 O O . SER A 1 671 ? -31.170 20.928 15.976 1.00 89.12 671 SER A O 1
ATOM 4957 N N . GLY A 1 672 ? -30.709 23.129 16.029 1.00 86.75 672 GLY A N 1
ATOM 4958 C CA . GLY A 1 672 ? -29.445 22.973 16.752 1.00 86.75 672 GLY A CA 1
ATOM 4959 C C . GLY A 1 672 ? -28.477 22.079 15.965 1.00 86.75 672 GLY A C 1
ATOM 4960 O O . GLY A 1 672 ? -28.329 22.225 14.752 1.00 86.75 672 GLY A O 1
ATOM 4961 N N . SER A 1 673 ? -27.864 21.098 16.629 1.00 87.56 673 SER A N 1
ATOM 4962 C CA . SER A 1 673 ? -26.975 20.127 15.969 1.00 87.56 673 SER A CA 1
ATOM 4963 C C . SER A 1 673 ? -27.703 18.926 15.346 1.00 87.56 673 SER A C 1
ATOM 4965 O O . SER A 1 673 ? -27.046 17.949 14.996 1.00 87.56 673 SER A O 1
ATOM 4967 N N . ASN A 1 674 ? -29.035 18.954 15.228 1.00 93.50 674 ASN A N 1
ATOM 4968 C CA . ASN A 1 674 ? -29.822 17.859 14.657 1.00 93.50 674 ASN A CA 1
ATOM 4969 C C . ASN A 1 674 ? -30.250 18.169 13.218 1.00 93.50 674 ASN A C 1
ATOM 4971 O O . ASN A 1 674 ? -30.701 19.277 12.925 1.00 93.50 674 ASN A O 1
ATOM 4975 N N . LEU A 1 675 ? -30.164 17.163 12.350 1.00 94.88 675 LEU A N 1
ATOM 4976 C CA . LEU A 1 675 ? -30.733 17.142 11.004 1.00 94.88 675 LEU A CA 1
ATOM 4977 C C . LEU A 1 675 ? -31.807 16.056 10.955 1.00 94.88 675 LEU A C 1
ATOM 4979 O O . LEU A 1 675 ? -31.511 14.894 11.222 1.00 94.88 675 LEU A O 1
ATOM 4983 N N . THR A 1 676 ? -33.037 16.442 10.627 1.00 96.12 676 THR A N 1
ATOM 4984 C CA . THR A 1 676 ? -34.193 15.543 10.536 1.00 96.12 676 THR A CA 1
ATOM 4985 C C . THR A 1 676 ? -34.591 15.359 9.080 1.00 96.12 676 THR A C 1
ATOM 4987 O O . THR A 1 676 ? -34.934 16.332 8.417 1.00 96.12 676 THR A O 1
ATOM 4990 N N . PHE A 1 677 ? -34.585 14.120 8.603 1.00 97.38 677 PHE A N 1
ATOM 4991 C CA . PHE A 1 677 ? -35.155 13.704 7.326 1.00 97.38 677 PHE A CA 1
ATOM 4992 C C . PHE A 1 677 ? -36.660 13.462 7.491 1.00 97.38 677 PHE A C 1
ATOM 4994 O O . PHE A 1 677 ? -37.087 12.826 8.459 1.00 97.38 677 PHE A O 1
ATOM 5001 N N . THR A 1 678 ? -37.470 13.953 6.555 1.00 96.75 678 THR A N 1
ATOM 5002 C CA . THR A 1 678 ? -38.934 13.812 6.554 1.00 96.75 678 THR A CA 1
ATOM 5003 C C . THR A 1 678 ? -39.441 13.199 5.252 1.00 96.75 678 THR A C 1
ATOM 5005 O O . THR A 1 678 ? -38.802 13.296 4.202 1.00 96.75 678 THR A O 1
ATOM 5008 N N . GLY A 1 679 ? -40.602 12.541 5.326 1.00 96.50 679 GLY A N 1
ATOM 5009 C CA . GLY A 1 679 ? -41.197 11.856 4.177 1.00 96.50 679 GLY A CA 1
ATOM 5010 C C . GLY A 1 679 ? -40.375 10.652 3.722 1.00 96.50 679 GLY A C 1
ATOM 5011 O O . GLY A 1 679 ? -40.195 10.454 2.524 1.00 96.50 679 GLY A O 1
ATOM 5012 N N . CYS A 1 680 ? -39.839 9.880 4.675 1.00 97.00 680 CYS A N 1
ATOM 5013 C CA . CYS A 1 680 ? -39.087 8.665 4.374 1.00 97.00 680 CYS A CA 1
ATOM 5014 C C . CYS A 1 680 ? -39.985 7.645 3.651 1.00 97.00 680 CYS A C 1
ATOM 5016 O O . CYS A 1 680 ? -41.094 7.360 4.102 1.00 97.00 680 CYS A O 1
ATOM 5018 N N . SER A 1 681 ? -39.496 7.067 2.552 1.00 96.75 681 SER A N 1
ATOM 5019 C CA . SER A 1 681 ? -40.239 6.125 1.702 1.00 96.75 681 SER A CA 1
ATOM 5020 C C . SER A 1 681 ? -40.434 4.734 2.317 1.00 96.75 681 SER A C 1
ATOM 5022 O O . SER A 1 681 ? -41.129 3.904 1.737 1.00 96.75 681 SER A O 1
ATOM 5024 N N . ALA A 1 682 ? -39.801 4.461 3.458 1.00 95.56 682 ALA A N 1
ATOM 5025 C CA . ALA A 1 682 ? -39.863 3.198 4.185 1.00 95.56 682 ALA A CA 1
ATOM 5026 C C . ALA A 1 682 ? -39.884 3.449 5.700 1.00 95.56 682 ALA A C 1
ATOM 5028 O O . ALA A 1 682 ? -39.505 4.527 6.162 1.00 95.56 682 ALA A O 1
ATOM 5029 N N . ASN A 1 683 ? -40.293 2.435 6.470 1.00 95.69 683 ASN A N 1
ATOM 5030 C CA . ASN A 1 683 ? -40.266 2.499 7.928 1.00 95.69 683 ASN A CA 1
ATOM 5031 C C . ASN A 1 683 ? -38.820 2.483 8.446 1.00 95.69 683 ASN A C 1
ATOM 5033 O O . ASN A 1 683 ? -38.104 1.499 8.267 1.00 95.69 683 ASN A O 1
ATOM 5037 N N . VAL A 1 684 ? -38.419 3.563 9.118 1.00 95.50 684 VAL A N 1
ATOM 5038 C CA . VAL A 1 684 ? -37.061 3.769 9.641 1.00 95.50 684 VAL A CA 1
ATOM 5039 C C . VAL A 1 684 ? -36.966 3.692 11.169 1.00 95.50 684 VAL A C 1
ATOM 5041 O O . VAL A 1 684 ? -35.896 3.930 11.721 1.00 95.50 684 VAL A O 1
ATOM 5044 N N . SER A 1 685 ? -38.034 3.305 11.877 1.00 93.81 685 SER A N 1
ATOM 5045 C CA . SER A 1 685 ? -38.095 3.366 13.348 1.00 93.81 685 SER A CA 1
ATOM 5046 C C . SER A 1 685 ? -37.081 2.468 14.072 1.00 93.81 685 SER A C 1
ATOM 5048 O O . SER A 1 685 ? -36.843 2.663 15.258 1.00 93.81 685 SER A O 1
ATOM 5050 N N . GLY A 1 686 ? -36.505 1.476 13.383 1.00 90.94 686 GLY A N 1
ATOM 5051 C CA . GLY A 1 686 ? -35.484 0.562 13.916 1.00 90.94 686 GLY A CA 1
ATOM 5052 C C . GLY A 1 686 ? -34.053 0.835 13.437 1.00 90.94 686 GLY A C 1
ATOM 5053 O O . GLY A 1 686 ? -33.159 0.044 13.728 1.00 90.94 686 GLY A O 1
ATOM 5054 N N . VAL A 1 687 ? -33.821 1.906 12.674 1.00 94.19 687 VAL A N 1
ATOM 5055 C CA . VAL A 1 687 ? -32.509 2.203 12.081 1.00 94.19 687 VAL A CA 1
ATOM 5056 C C . VAL A 1 687 ? -31.604 2.873 13.116 1.00 94.19 687 VAL A C 1
ATOM 5058 O O . VAL A 1 687 ? -31.979 3.880 13.708 1.00 94.19 687 VAL A O 1
ATOM 5061 N N . SER A 1 688 ? -30.394 2.342 13.310 1.00 91.25 688 SER A N 1
ATOM 5062 C CA . SER A 1 688 ? -29.401 2.873 14.262 1.00 91.25 688 SER A CA 1
ATOM 5063 C C . SER A 1 688 ? -28.248 3.634 13.602 1.00 91.25 688 SER A C 1
ATOM 5065 O O . SER A 1 688 ? -27.652 4.512 14.224 1.00 91.25 688 SER A O 1
ATOM 5067 N N . ILE A 1 689 ? -27.934 3.323 12.342 1.00 91.00 689 ILE A N 1
ATOM 5068 C CA . ILE A 1 689 ? -26.882 3.971 11.551 1.00 91.00 689 ILE A CA 1
ATOM 5069 C C . ILE A 1 689 ? -27.394 4.167 10.125 1.00 91.00 689 ILE A C 1
ATOM 5071 O O . ILE A 1 689 ? -27.982 3.249 9.543 1.00 91.00 689 ILE A O 1
ATOM 5075 N N . ILE A 1 690 ? -27.117 5.339 9.556 1.00 92.88 690 ILE A N 1
ATOM 5076 C CA . ILE A 1 690 ? -27.298 5.617 8.129 1.00 92.88 690 ILE A CA 1
ATOM 5077 C C . ILE A 1 690 ? -25.961 5.920 7.452 1.00 92.88 690 ILE A C 1
ATOM 5079 O O . ILE A 1 690 ? -24.967 6.250 8.108 1.00 92.88 690 ILE A O 1
ATOM 5083 N N . ARG A 1 691 ? -25.952 5.795 6.126 1.00 90.62 691 ARG A N 1
ATOM 5084 C CA . ARG A 1 691 ? -24.796 6.002 5.248 1.00 90.62 691 ARG A CA 1
ATOM 5085 C C . ARG A 1 691 ? -25.202 6.775 4.000 1.00 90.62 691 ARG A C 1
ATOM 5087 O O . ARG A 1 691 ? -26.393 6.973 3.740 1.00 90.62 691 ARG A O 1
ATOM 5094 N N . ALA A 1 692 ? -24.208 7.184 3.223 1.00 88.62 692 ALA A N 1
ATOM 5095 C CA . ALA A 1 692 ? -24.437 7.831 1.944 1.00 88.62 692 ALA A CA 1
ATOM 5096 C C . ALA A 1 692 ? -25.216 6.925 0.962 1.00 88.62 692 ALA A C 1
ATOM 5098 O O . ALA A 1 692 ? -25.172 5.693 1.068 1.00 88.62 692 ALA A O 1
ATOM 5099 N N . PRO A 1 693 ? -25.926 7.516 -0.012 1.00 86.88 693 PRO A N 1
ATOM 5100 C CA . PRO A 1 693 ? -26.819 6.785 -0.909 1.00 86.88 693 PRO A CA 1
ATOM 5101 C C . PRO A 1 693 ? -26.123 5.872 -1.924 1.00 86.88 693 PRO A C 1
ATOM 5103 O O . PRO A 1 693 ? -26.743 4.911 -2.362 1.00 86.88 693 PRO A O 1
ATOM 5106 N N . PHE A 1 694 ? -24.866 6.115 -2.306 1.00 85.00 694 PHE A N 1
ATOM 5107 C CA . PHE A 1 694 ? -24.163 5.295 -3.307 1.00 85.00 694 PHE A CA 1
ATOM 5108 C C . PHE A 1 694 ? -23.135 4.362 -2.670 1.00 85.00 694 PHE A C 1
ATOM 5110 O O . PHE A 1 694 ? -22.099 4.062 -3.264 1.00 85.00 694 PHE A O 1
ATOM 5117 N N . ARG A 1 695 ? -23.434 3.880 -1.455 1.00 77.69 695 ARG A N 1
ATOM 5118 C CA . ARG A 1 695 ? -22.575 2.962 -0.704 1.00 77.69 695 ARG A CA 1
ATOM 5119 C C . ARG A 1 695 ? -22.092 1.810 -1.593 1.00 77.69 695 ARG A C 1
ATOM 5121 O O . ARG A 1 695 ? -22.878 0.939 -1.972 1.00 77.69 695 ARG A O 1
ATOM 5128 N N . GLY A 1 696 ? -20.788 1.784 -1.856 1.00 76.88 696 GLY A N 1
ATOM 5129 C CA . GLY A 1 696 ? -20.145 0.687 -2.569 1.00 76.88 696 GLY A CA 1
ATOM 5130 C C . GLY A 1 696 ? -19.531 -0.371 -1.651 1.00 76.88 696 GLY A C 1
ATOM 5131 O O . GLY A 1 696 ? -19.912 -0.513 -0.482 1.00 76.88 696 GLY A O 1
ATOM 5132 N N . THR A 1 697 ? -18.587 -1.159 -2.175 1.00 82.56 697 THR A N 1
ATOM 5133 C CA . THR A 1 697 ? -17.884 -2.191 -1.387 1.00 82.56 697 THR A CA 1
ATOM 5134 C C . THR A 1 697 ? -16.788 -1.619 -0.487 1.00 82.56 697 THR A C 1
ATOM 5136 O O . THR A 1 697 ? -16.266 -2.364 0.351 1.00 82.56 697 THR A O 1
ATOM 5139 N N . GLY A 1 698 ? -16.513 -0.310 -0.603 1.00 86.31 698 GLY A N 1
ATOM 5140 C CA . GLY A 1 698 ? -15.541 0.435 0.194 1.00 86.31 698 GLY A CA 1
ATOM 5141 C C . GLY A 1 698 ? -14.122 -0.030 -0.092 1.00 86.31 698 GLY A C 1
ATOM 5142 O O . GLY A 1 698 ? -13.732 -0.123 -1.254 1.00 86.31 698 GLY A O 1
ATOM 5143 N N . PHE A 1 699 ? -13.362 -0.322 0.962 1.00 91.25 699 PHE A N 1
ATOM 5144 C CA . PHE A 1 699 ? -12.007 -0.856 0.852 1.00 91.25 699 PHE A CA 1
ATOM 5145 C C . PHE A 1 699 ? -11.958 -2.372 1.066 1.00 91.25 699 PHE A C 1
ATOM 5147 O O . PHE A 1 699 ? -12.574 -2.895 2.004 1.00 91.25 699 PHE A O 1
ATOM 5154 N N . SER A 1 700 ? -11.170 -3.065 0.235 1.00 88.81 700 SER A N 1
ATOM 5155 C CA . SER A 1 700 ? -10.814 -4.474 0.438 1.00 88.81 700 SER A CA 1
ATOM 5156 C C . SER A 1 700 ? -9.424 -4.840 -0.091 1.00 88.81 700 SER A C 1
ATOM 5158 O O . SER A 1 700 ? -9.029 -4.442 -1.184 1.00 88.81 700 SER A O 1
ATOM 5160 N N . THR A 1 701 ? -8.696 -5.687 0.642 1.00 87.31 701 THR A N 1
ATOM 5161 C CA . THR A 1 701 ? -7.455 -6.346 0.178 1.00 87.31 701 THR A CA 1
ATOM 5162 C C . THR A 1 701 ? -6.332 -5.364 -0.220 1.00 87.31 701 THR A C 1
ATOM 5164 O O . THR A 1 701 ? -5.419 -5.716 -0.968 1.00 87.31 701 THR A O 1
ATOM 5167 N N . GLY A 1 702 ? -6.382 -4.120 0.264 1.00 91.19 702 GLY A N 1
ATOM 5168 C CA . GLY A 1 702 ? -5.352 -3.104 0.026 1.00 91.19 702 GLY A CA 1
ATOM 5169 C C . GLY A 1 702 ? -4.070 -3.405 0.806 1.00 91.19 702 GLY A C 1
ATOM 5170 O O . GLY A 1 702 ? -4.125 -3.956 1.911 1.00 91.19 702 GLY A O 1
ATOM 5171 N N . ARG A 1 703 ? -2.904 -3.069 0.240 1.00 94.88 703 ARG A N 1
ATOM 5172 C CA . ARG A 1 703 ? -1.603 -3.334 0.880 1.00 94.88 703 ARG A CA 1
ATOM 5173 C C . ARG A 1 703 ? -0.682 -2.127 0.828 1.00 94.88 703 ARG A C 1
ATOM 5175 O O . ARG A 1 703 ? -0.425 -1.586 -0.245 1.00 94.88 703 ARG A O 1
ATOM 5182 N N . PHE A 1 704 ? -0.108 -1.805 1.975 1.00 97.69 704 PHE A N 1
ATOM 5183 C CA . PHE A 1 704 ? 1.008 -0.881 2.121 1.00 97.69 704 PHE A CA 1
ATOM 5184 C C . PHE A 1 704 ? 2.225 -1.690 2.569 1.00 97.69 704 PHE A C 1
ATOM 5186 O O . PHE A 1 704 ? 2.131 -2.462 3.522 1.00 97.69 704 PHE A O 1
ATOM 5193 N N . VAL A 1 705 ? 3.348 -1.572 1.862 1.00 98.00 705 VAL A N 1
ATOM 5194 C CA . VAL A 1 705 ? 4.568 -2.354 2.112 1.00 98.00 705 VAL A CA 1
ATOM 5195 C C . VAL A 1 705 ? 5.767 -1.416 2.137 1.00 98.00 705 VAL A C 1
ATOM 5197 O O . VAL A 1 705 ? 6.064 -0.779 1.128 1.00 98.00 705 VAL A O 1
ATOM 5200 N N . GLY A 1 706 ? 6.459 -1.316 3.272 1.00 96.75 706 GLY A N 1
ATOM 5201 C CA . GLY A 1 706 ? 7.600 -0.407 3.432 1.00 96.75 706 GLY A CA 1
ATOM 5202 C C . GLY A 1 706 ? 7.224 1.069 3.255 1.00 96.75 706 GLY A C 1
ATOM 5203 O O . GLY A 1 706 ? 8.034 1.864 2.781 1.00 96.75 706 GLY A O 1
ATOM 5204 N N . CYS A 1 707 ? 5.971 1.431 3.543 1.00 97.19 707 CYS A N 1
ATOM 5205 C CA . CYS A 1 707 ? 5.471 2.791 3.370 1.00 97.19 707 CYS A CA 1
ATOM 5206 C C . CYS A 1 707 ? 5.734 3.657 4.604 1.00 97.19 707 CYS A C 1
ATOM 5208 O O . CYS A 1 707 ? 5.788 3.169 5.731 1.00 97.19 707 CYS A O 1
ATOM 5210 N N . GLU A 1 708 ? 5.835 4.967 4.405 1.00 95.19 708 GLU A N 1
ATOM 5211 C CA . GLU A 1 708 ? 6.049 5.910 5.501 1.00 95.19 708 GLU A CA 1
ATOM 5212 C C . GLU A 1 708 ? 5.112 7.114 5.389 1.00 95.19 708 GLU A C 1
ATOM 5214 O O . GLU A 1 708 ? 5.147 7.849 4.398 1.00 95.19 708 GLU A O 1
ATOM 5219 N N . GLY A 1 709 ? 4.305 7.336 6.425 1.00 95.31 709 GLY A N 1
ATOM 5220 C CA . GLY A 1 709 ? 3.483 8.530 6.590 1.00 95.31 709 GLY A CA 1
ATOM 5221 C C . GLY A 1 709 ? 4.178 9.543 7.490 1.00 95.31 709 GLY A C 1
ATOM 5222 O O . GLY A 1 709 ? 4.365 9.300 8.681 1.00 95.31 709 GLY A O 1
ATOM 5223 N N . TRP A 1 710 ? 4.552 10.687 6.929 1.00 92.81 710 TRP A N 1
ATOM 5224 C CA . TRP A 1 710 ? 5.210 11.772 7.646 1.00 92.81 710 TRP A CA 1
ATOM 5225 C C . TRP A 1 710 ? 4.267 12.962 7.806 1.00 92.81 710 TRP A C 1
ATOM 5227 O O . TRP A 1 710 ? 3.753 13.497 6.822 1.00 92.81 710 TRP A O 1
ATOM 5237 N N . ALA A 1 711 ? 4.100 13.414 9.045 1.00 90.81 711 ALA A N 1
ATOM 5238 C CA . ALA A 1 711 ? 3.473 14.689 9.343 1.00 90.81 711 ALA A CA 1
ATOM 5239 C C . ALA A 1 711 ? 4.245 15.858 8.704 1.00 90.81 711 ALA A C 1
ATOM 5241 O O . ALA A 1 711 ? 5.395 15.734 8.252 1.00 90.81 711 ALA A O 1
ATOM 5242 N N . LEU A 1 712 ? 3.607 17.022 8.679 1.00 85.62 712 LEU A N 1
ATOM 5243 C CA . LEU A 1 712 ? 4.162 18.261 8.160 1.00 85.62 712 LEU A CA 1
ATOM 5244 C C . LEU A 1 712 ? 5.199 18.814 9.144 1.00 85.62 712 LEU A C 1
ATOM 5246 O O . LEU A 1 712 ? 4.957 19.759 9.880 1.00 85.62 712 LEU A O 1
ATOM 5250 N N . TYR A 1 713 ? 6.386 18.218 9.138 1.00 75.94 713 TYR A N 1
ATOM 5251 C CA . TYR A 1 713 ? 7.554 18.744 9.829 1.00 75.94 713 TYR A CA 1
ATOM 5252 C C . TYR A 1 713 ? 8.465 19.434 8.805 1.00 75.94 713 TYR A C 1
ATOM 5254 O O . TYR A 1 713 ? 8.998 18.806 7.885 1.00 75.94 713 TYR A O 1
ATOM 5262 N N . HIS A 1 714 ? 8.522 20.763 8.891 1.00 62.44 714 HIS A N 1
ATOM 5263 C CA . HIS A 1 714 ? 9.044 21.657 7.853 1.00 62.44 714 HIS A CA 1
ATOM 5264 C C . HIS A 1 714 ? 10.547 21.464 7.590 1.00 62.44 714 HIS A C 1
ATOM 5266 O O . HIS A 1 714 ? 11.306 21.048 8.461 1.00 62.44 714 HIS A O 1
ATOM 5272 N N . HIS A 1 715 ? 11.033 21.965 6.449 1.00 64.38 715 HIS A N 1
ATOM 5273 C CA . HIS A 1 715 ? 12.453 22.295 6.304 1.00 64.38 715 HIS A CA 1
ATOM 5274 C C . HIS A 1 715 ? 12.928 23.439 7.241 1.00 64.38 715 HIS A C 1
ATOM 5276 O O . HIS A 1 715 ? 14.091 23.804 7.198 1.00 64.38 715 HIS A O 1
ATOM 5282 N N . SER A 1 716 ? 12.045 23.999 8.076 1.00 71.06 716 SER A N 1
ATOM 5283 C CA . SER A 1 716 ? 12.258 25.079 9.060 1.00 71.06 716 SER A CA 1
ATOM 5284 C C . SER A 1 716 ? 12.051 24.596 10.490 1.00 71.06 716 SER A C 1
ATOM 5286 O O . SER A 1 716 ? 12.149 25.392 11.418 1.00 71.06 716 SER A O 1
ATOM 5288 N N . SER A 1 717 ? 11.753 23.304 10.675 1.00 77.56 717 SER A N 1
ATOM 5289 C CA . SER A 1 717 ? 11.397 22.713 11.971 1.00 77.56 717 SER A CA 1
ATOM 5290 C C . SER A 1 717 ? 10.131 23.291 12.621 1.00 77.56 717 SER A C 1
ATOM 5292 O O . SER A 1 717 ? 9.947 23.135 13.825 1.00 77.56 717 SER A O 1
ATOM 5294 N N . GLN A 1 718 ? 9.265 23.970 11.864 1.00 82.81 718 GLN A N 1
ATOM 5295 C CA . GLN A 1 718 ? 7.983 24.466 12.367 1.00 82.81 718 GLN A CA 1
ATOM 5296 C C . GLN A 1 718 ? 6.859 23.446 12.158 1.00 82.81 718 GLN A C 1
ATOM 5298 O O . GLN A 1 718 ? 6.820 22.768 11.128 1.00 82.81 718 GLN A O 1
ATOM 5303 N N . GLY A 1 719 ? 5.961 23.349 13.142 1.00 85.81 719 GLY A N 1
ATOM 5304 C CA . GLY A 1 719 ? 4.755 22.521 13.067 1.00 85.81 719 GLY A CA 1
ATOM 5305 C C . GLY A 1 719 ? 3.641 23.196 12.265 1.00 85.81 719 GLY A C 1
ATOM 5306 O O . GLY A 1 719 ? 3.683 24.398 11.984 1.00 85.81 719 GLY A O 1
ATOM 5307 N N . ALA A 1 720 ? 2.611 22.436 11.908 1.00 89.69 720 ALA A N 1
ATOM 5308 C CA . ALA A 1 720 ? 1.536 22.914 11.045 1.00 89.69 720 ALA A CA 1
ATOM 5309 C C . ALA A 1 720 ? 0.770 24.115 11.631 1.00 89.69 720 ALA A C 1
ATOM 5311 O O . ALA A 1 720 ? 0.493 25.075 10.916 1.00 89.69 720 ALA A O 1
ATOM 5312 N N . GLU A 1 721 ? 0.475 24.127 12.932 1.00 89.06 721 GLU A N 1
ATOM 5313 C CA . GLU A 1 721 ? -0.258 25.243 13.557 1.00 89.06 721 GLU A CA 1
ATOM 5314 C C . GLU A 1 721 ? 0.513 26.571 13.472 1.00 89.06 721 GLU A C 1
ATOM 5316 O O . GLU A 1 721 ? -0.084 27.609 13.189 1.00 89.06 721 GLU A O 1
ATOM 5321 N N . SER A 1 722 ? 1.848 26.549 13.604 1.00 87.94 722 SER A N 1
ATOM 5322 C CA . SER A 1 722 ? 2.677 27.754 13.408 1.00 87.94 722 SER A CA 1
ATOM 5323 C C . SER A 1 722 ? 2.680 28.273 11.968 1.00 87.94 722 SER A C 1
ATOM 5325 O O . SER A 1 722 ? 3.028 29.427 11.734 1.00 87.94 722 SER A O 1
ATOM 5327 N N . LEU A 1 723 ? 2.251 27.448 11.012 1.00 86.75 723 LEU A N 1
ATOM 5328 C CA . LEU A 1 723 ? 2.128 27.793 9.596 1.00 86.75 723 LEU A CA 1
ATOM 5329 C C . LEU A 1 723 ? 0.678 28.138 9.208 1.00 86.75 723 LEU A C 1
ATOM 5331 O O . LEU A 1 723 ? 0.378 28.290 8.025 1.00 86.75 723 LEU A O 1
ATOM 5335 N N . GLY A 1 724 ? -0.223 28.271 10.191 1.00 87.44 724 GLY A N 1
ATOM 5336 C CA . GLY A 1 724 ? -1.609 28.704 9.995 1.00 87.44 724 GLY A CA 1
ATOM 5337 C C . GLY A 1 724 ? -2.623 27.578 9.776 1.00 87.44 724 GLY A C 1
ATOM 5338 O O . GLY A 1 724 ? -3.765 27.861 9.414 1.00 87.44 724 GLY A O 1
ATOM 5339 N N . PHE A 1 725 ? -2.250 26.312 9.988 1.00 88.56 725 PHE A N 1
ATOM 5340 C CA . PHE A 1 725 ? -3.198 25.197 9.907 1.00 88.56 725 PHE A CA 1
ATOM 5341 C C . PHE A 1 725 ? -4.088 25.098 11.167 1.00 88.56 725 PHE A C 1
ATOM 5343 O O . PHE A 1 725 ? -3.659 25.456 12.262 1.00 88.56 725 PHE A O 1
ATOM 5350 N N . PRO A 1 726 ? -5.330 24.586 11.047 1.00 82.50 726 PRO A N 1
ATOM 5351 C CA . PRO A 1 726 ? -6.338 24.617 12.120 1.00 82.50 726 PRO A CA 1
ATOM 5352 C C . PRO A 1 726 ? -6.192 23.526 13.203 1.00 82.50 726 PRO A C 1
ATOM 5354 O O . PRO A 1 726 ? -7.060 23.413 14.081 1.00 82.50 726 PRO A O 1
ATOM 5357 N N . SER A 1 727 ? -5.175 22.672 13.087 1.00 88.00 727 SER A N 1
ATOM 5358 C CA . SER A 1 727 ? -4.793 21.613 14.029 1.00 88.00 727 SER A CA 1
ATOM 5359 C C . SER A 1 727 ? -3.372 21.132 13.691 1.00 88.00 727 SER A C 1
ATOM 5361 O O . SER A 1 727 ? -2.908 21.396 12.577 1.00 88.00 727 SER A O 1
ATOM 5363 N N . PRO A 1 728 ? -2.684 20.396 14.582 1.00 90.62 728 PRO A N 1
ATOM 5364 C CA . PRO A 1 728 ? -1.412 19.763 14.241 1.00 90.62 728 PRO A CA 1
ATOM 5365 C C . PRO A 1 728 ? -1.568 18.775 13.078 1.00 90.62 728 PRO A C 1
ATOM 5367 O O . PRO A 1 728 ? -2.637 18.177 12.889 1.00 90.62 728 PRO A O 1
ATOM 5370 N N . SER A 1 729 ? -0.492 18.612 12.308 1.00 92.31 729 SER A N 1
ATOM 5371 C CA . SER A 1 729 ? -0.435 17.660 11.196 1.00 92.31 729 SER A CA 1
ATOM 5372 C C . SER A 1 729 ? -0.258 16.220 11.679 1.00 92.31 729 SER A C 1
ATOM 5374 O O . SER A 1 729 ? -0.007 15.965 12.864 1.00 92.31 729 SER A O 1
ATOM 5376 N N . LYS A 1 730 ? -0.424 15.259 10.762 1.00 93.62 730 LYS A N 1
ATOM 5377 C CA . LYS A 1 730 ? -0.417 13.831 11.094 1.00 93.62 730 LYS A CA 1
ATOM 5378 C C . LYS A 1 730 ? 0.404 12.993 10.133 1.00 93.62 730 LYS A C 1
ATOM 5380 O O . LYS A 1 730 ? 0.417 13.249 8.932 1.00 93.62 730 LYS A O 1
ATOM 5385 N N . GLY A 1 731 ? 1.012 11.931 10.656 1.00 94.75 731 GLY A N 1
ATOM 5386 C CA . GLY A 1 731 ? 1.687 10.928 9.833 1.00 94.75 731 GLY A CA 1
ATOM 5387 C C . GLY A 1 731 ? 0.695 10.164 8.962 1.00 94.75 731 GLY A C 1
ATOM 5388 O O . GLY A 1 731 ? 0.750 10.240 7.734 1.00 94.75 731 GLY A O 1
ATOM 5389 N N . THR A 1 732 ? -0.246 9.476 9.610 1.00 96.38 732 THR A N 1
ATOM 5390 C CA . THR A 1 732 ? -1.253 8.650 8.935 1.00 96.38 732 THR A CA 1
ATOM 5391 C C . THR A 1 732 ? -2.642 8.889 9.515 1.00 96.38 732 THR A C 1
ATOM 5393 O O . THR A 1 732 ? -2.825 8.944 10.732 1.00 96.38 732 THR A O 1
ATOM 5396 N N . GLU A 1 733 ? -3.640 8.996 8.645 1.00 96.19 733 GLU A N 1
ATOM 5397 C CA . GLU A 1 733 ? -5.051 9.094 9.013 1.00 96.19 733 GLU A CA 1
ATOM 5398 C C . GLU A 1 733 ? -5.867 8.050 8.254 1.00 96.19 733 GLU A C 1
ATOM 5400 O O . GLU A 1 733 ? -5.740 7.925 7.038 1.00 96.19 733 GLU A O 1
ATOM 5405 N N . VAL A 1 734 ? -6.734 7.334 8.965 1.00 94.81 734 VAL A N 1
ATOM 5406 C CA . VAL A 1 734 ? -7.594 6.287 8.414 1.00 94.81 734 VAL A CA 1
ATOM 5407 C C . VAL A 1 734 ? -9.011 6.482 8.940 1.00 94.81 734 VAL A C 1
ATOM 5409 O O . VAL A 1 734 ? -9.202 6.488 10.158 1.00 94.81 734 VAL A O 1
ATOM 5412 N N . SER A 1 735 ? -9.997 6.646 8.050 1.00 93.56 735 SER A N 1
ATOM 5413 C CA . SER A 1 735 ? -11.410 6.672 8.455 1.00 93.56 735 SER A CA 1
ATOM 5414 C C . SER A 1 735 ? -12.437 6.459 7.356 1.00 93.56 735 SER A C 1
ATOM 5416 O O . SER A 1 735 ? -12.330 7.053 6.289 1.00 93.56 735 SER A O 1
ATOM 5418 N N . GLY A 1 736 ? -13.503 5.727 7.672 1.00 89.75 736 GLY A N 1
ATOM 5419 C CA . GLY A 1 736 ? -14.711 5.613 6.855 1.00 89.75 736 GLY A CA 1
ATOM 5420 C C . GLY A 1 736 ? -15.248 4.187 6.804 1.00 89.75 736 GLY A C 1
ATOM 5421 O O . GLY A 1 736 ? -14.665 3.263 7.354 1.00 89.75 736 GLY A O 1
ATOM 5422 N N . PHE A 1 737 ? -16.358 3.981 6.105 1.00 85.88 737 PHE A N 1
ATOM 5423 C CA . PHE A 1 737 ? -17.022 2.688 6.036 1.00 85.88 737 PHE A CA 1
ATOM 5424 C C . PHE A 1 737 ? -17.406 2.300 4.599 1.00 85.88 737 PHE A C 1
ATOM 5426 O O . PHE A 1 737 ? -17.942 3.127 3.867 1.00 85.88 737 PHE A O 1
ATOM 5433 N N . PRO A 1 738 ? -17.304 1.011 4.222 1.00 84.94 738 PRO A N 1
ATOM 5434 C CA . PRO A 1 738 ? -16.639 -0.070 4.953 1.00 84.94 738 PRO A CA 1
ATOM 5435 C C . PRO A 1 738 ? -15.126 -0.077 4.689 1.00 84.94 738 PRO A C 1
ATOM 5437 O O . PRO A 1 738 ? -14.694 0.054 3.544 1.00 84.94 738 PRO A O 1
ATOM 5440 N N . MET A 1 739 ? -14.317 -0.325 5.723 1.00 87.88 739 MET A N 1
ATOM 5441 C CA . MET A 1 739 ? -12.866 -0.486 5.582 1.00 87.88 739 MET A CA 1
ATOM 5442 C C . MET A 1 739 ? -12.427 -1.848 6.116 1.00 87.88 739 MET A C 1
ATOM 5444 O O . MET A 1 739 ? -12.414 -2.080 7.327 1.00 87.88 739 MET A O 1
ATOM 5448 N N . ARG A 1 740 ? -12.110 -2.772 5.197 1.00 86.19 740 ARG A N 1
ATOM 5449 C CA . ARG A 1 740 ? -11.839 -4.180 5.519 1.00 86.19 740 ARG A CA 1
ATOM 5450 C C . ARG A 1 740 ? -10.585 -4.703 4.822 1.00 86.19 740 ARG A C 1
ATOM 5452 O O . ARG A 1 740 ? -10.320 -4.319 3.688 1.00 86.19 740 ARG A O 1
ATOM 5459 N N . GLY A 1 741 ? -9.859 -5.622 5.456 1.00 87.19 741 GLY A N 1
ATOM 5460 C CA . GLY A 1 741 ? -8.720 -6.317 4.853 1.00 87.19 741 GLY A CA 1
ATOM 5461 C C . GLY A 1 741 ? -7.627 -5.385 4.324 1.00 87.19 741 GLY A C 1
ATOM 5462 O O . GLY A 1 741 ? -7.113 -5.618 3.229 1.00 87.19 741 GLY A O 1
ATOM 5463 N N . ILE A 1 742 ? -7.321 -4.302 5.046 1.00 91.81 742 ILE A N 1
ATOM 5464 C CA . ILE A 1 742 ? -6.191 -3.427 4.711 1.00 91.81 742 ILE A CA 1
ATOM 5465 C C . ILE A 1 742 ? -4.999 -3.832 5.570 1.00 91.81 742 ILE A C 1
ATOM 5467 O O . ILE A 1 742 ? -5.073 -3.861 6.803 1.00 91.81 742 ILE A O 1
ATOM 5471 N N . HIS A 1 743 ? -3.886 -4.124 4.906 1.00 94.00 743 HIS A N 1
ATOM 5472 C CA . HIS A 1 743 ? -2.685 -4.618 5.560 1.00 94.00 743 HIS A CA 1
ATOM 5473 C C . HIS A 1 743 ? -1.507 -3.668 5.357 1.00 94.00 743 HIS A C 1
ATOM 5475 O O . HIS A 1 743 ? -1.195 -3.262 4.236 1.00 94.00 743 HIS A O 1
ATOM 5481 N N . TRP A 1 744 ? -0.837 -3.363 6.459 1.00 95.56 744 TRP A N 1
ATOM 5482 C CA . TRP A 1 744 ? 0.347 -2.525 6.534 1.00 95.56 744 TRP A CA 1
ATOM 5483 C C . TRP A 1 744 ? 1.522 -3.395 6.963 1.00 95.56 744 TRP A C 1
ATOM 5485 O O . TRP A 1 744 ? 1.521 -3.942 8.065 1.00 95.56 744 TRP A O 1
ATOM 5495 N N . PHE A 1 745 ? 2.513 -3.529 6.090 1.00 96.38 745 PHE A N 1
ATOM 5496 C CA . PHE A 1 745 ? 3.705 -4.343 6.301 1.00 96.38 745 PHE A CA 1
ATOM 5497 C C . PHE A 1 745 ? 4.933 -3.443 6.355 1.00 96.38 745 PHE A C 1
ATOM 5499 O O . PHE A 1 745 ? 5.186 -2.696 5.409 1.00 96.38 745 PHE A O 1
ATOM 5506 N N . ASP A 1 746 ? 5.671 -3.480 7.461 1.00 95.38 746 ASP A N 1
ATOM 5507 C CA . ASP A 1 746 ? 6.865 -2.658 7.696 1.00 95.38 746 ASP A CA 1
ATOM 5508 C C . ASP A 1 746 ? 6.636 -1.159 7.449 1.00 95.38 746 ASP A C 1
ATOM 5510 O O . ASP A 1 746 ? 7.505 -0.439 6.959 1.00 95.38 746 ASP A O 1
ATOM 5514 N N . CYS A 1 747 ? 5.433 -0.683 7.771 1.00 95.88 747 CYS A N 1
ATOM 5515 C CA . CYS A 1 747 ? 5.044 0.700 7.538 1.00 95.88 747 CYS A CA 1
ATOM 5516 C C . CYS A 1 747 ? 5.261 1.554 8.782 1.00 95.88 747 CYS A C 1
ATOM 5518 O O . CYS A 1 747 ? 4.971 1.127 9.901 1.00 95.88 747 CYS A O 1
ATOM 5520 N N . SER A 1 748 ? 5.731 2.782 8.586 1.00 94.31 748 SER A N 1
ATOM 5521 C CA . SER A 1 748 ? 5.996 3.703 9.689 1.00 94.31 748 SER A CA 1
ATOM 5522 C C . SER A 1 748 ? 5.146 4.964 9.615 1.00 94.31 748 SER A C 1
ATOM 5524 O O . SER A 1 748 ? 4.814 5.441 8.531 1.00 94.31 748 SER A O 1
ATOM 5526 N N . SER A 1 749 ? 4.790 5.508 10.775 1.00 95.12 749 SER A N 1
ATOM 5527 C CA . SER A 1 749 ? 3.986 6.721 10.887 1.00 95.12 749 SER A CA 1
ATOM 5528 C C . SER A 1 749 ? 4.582 7.667 11.917 1.00 95.12 749 SER A C 1
ATOM 5530 O O . SER A 1 749 ? 4.813 7.277 13.064 1.00 95.12 749 SER A O 1
ATOM 5532 N N . PHE A 1 750 ? 4.814 8.909 11.502 1.00 93.06 750 PHE A N 1
ATOM 5533 C CA . PHE A 1 750 ? 5.563 9.901 12.265 1.00 93.06 750 PHE A CA 1
ATOM 5534 C C . PHE A 1 750 ? 4.738 11.176 12.446 1.00 93.06 750 PHE A C 1
ATOM 5536 O O . PHE A 1 750 ? 4.302 11.765 11.453 1.00 93.06 750 PHE A O 1
ATOM 5543 N N . GLY A 1 751 ? 4.532 11.611 13.691 1.00 92.19 751 GLY A N 1
ATOM 5544 C CA . GLY A 1 751 ? 3.990 12.940 13.989 1.00 92.19 751 GLY A CA 1
ATOM 5545 C C . GLY A 1 751 ? 5.058 14.038 13.904 1.00 92.19 751 GLY A C 1
ATOM 5546 O O . GLY A 1 751 ? 6.241 13.769 13.695 1.00 92.19 751 GLY A O 1
ATOM 5547 N N . GLU A 1 752 ? 4.639 15.294 14.050 1.00 89.88 752 GLU A N 1
ATOM 5548 C CA . GLU A 1 752 ? 5.530 16.468 14.010 1.00 89.88 752 GLU A CA 1
ATOM 5549 C C . GLU A 1 752 ? 6.161 16.784 15.381 1.00 89.88 752 GLU A C 1
ATOM 5551 O O . GLU A 1 752 ? 7.300 17.237 15.448 1.00 89.88 752 GLU A O 1
ATOM 5556 N N . ALA A 1 753 ? 5.443 16.530 16.478 1.00 88.00 753 ALA A N 1
ATOM 5557 C CA . ALA A 1 753 ? 5.867 16.794 17.857 1.00 88.00 753 ALA A CA 1
ATOM 5558 C C . ALA A 1 753 ? 5.090 15.926 18.870 1.00 88.00 753 ALA A C 1
ATOM 5560 O O . ALA A 1 753 ? 4.146 15.220 18.507 1.00 88.00 753 ALA A O 1
ATOM 5561 N N . SER A 1 754 ? 5.453 15.982 20.157 1.00 86.12 754 SER A N 1
ATOM 5562 C CA . SER A 1 754 ? 4.774 15.217 21.220 1.00 86.12 754 SER A CA 1
ATOM 5563 C C . SER A 1 754 ? 3.286 15.554 21.365 1.00 86.12 754 SER A C 1
ATOM 5565 O O . SER A 1 754 ? 2.506 14.677 21.704 1.00 86.12 754 SER A O 1
ATOM 5567 N N . ASN A 1 755 ? 2.887 16.787 21.046 1.00 86.81 755 ASN A N 1
ATOM 5568 C CA . ASN A 1 755 ? 1.501 17.267 21.057 1.00 86.81 755 ASN A CA 1
ATOM 5569 C C . ASN A 1 755 ? 0.818 17.172 19.675 1.00 86.81 755 ASN A C 1
ATOM 5571 O O . ASN A 1 755 ? -0.127 17.913 19.391 1.00 86.81 755 ASN A O 1
ATOM 5575 N N . SER A 1 756 ? 1.325 16.320 18.782 1.00 91.19 756 SER A N 1
ATOM 5576 C CA . SER A 1 756 ? 0.744 16.043 17.461 1.00 91.19 756 SER A CA 1
ATOM 5577 C C . SER A 1 756 ? 0.189 14.623 17.393 1.00 91.19 756 SER A C 1
ATOM 5579 O O . SER A 1 756 ? 0.173 13.919 18.397 1.00 91.19 756 SER A O 1
ATOM 5581 N N . CYS A 1 757 ? -0.267 14.175 16.225 1.00 92.50 757 CYS A N 1
ATOM 5582 C CA . CYS A 1 757 ? -0.775 12.819 16.051 1.00 92.50 757 CYS A CA 1
ATOM 5583 C C . CYS A 1 757 ? 0.122 12.030 15.090 1.00 92.50 757 CYS A C 1
ATOM 5585 O O . CYS A 1 757 ? 0.300 12.416 13.935 1.00 92.50 757 CYS A O 1
ATOM 5587 N N . CYS A 1 758 ? 0.672 10.901 15.542 1.00 94.12 758 CYS A N 1
ATOM 5588 C CA . CYS A 1 758 ? 1.431 10.021 14.656 1.00 94.12 758 CYS A CA 1
ATOM 5589 C C . CYS A 1 758 ? 0.490 9.175 13.794 1.00 94.12 758 CYS A C 1
ATOM 5591 O O . CYS A 1 758 ? 0.725 9.037 12.595 1.00 94.12 758 CYS A O 1
ATOM 5593 N N . VAL A 1 759 ? -0.601 8.658 14.368 1.00 95.31 759 VAL A N 1
ATOM 5594 C CA . VAL A 1 759 ? -1.607 7.858 13.661 1.00 95.31 759 VAL A CA 1
ATOM 5595 C C . VAL A 1 759 ? -3.010 8.110 14.218 1.00 95.31 759 VAL A C 1
ATOM 5597 O O . VAL A 1 759 ? -3.211 8.112 15.433 1.00 95.31 759 VAL A O 1
ATOM 5600 N N . PHE A 1 760 ? -3.992 8.294 13.332 1.00 95.62 760 PHE A N 1
ATOM 5601 C CA . PHE A 1 760 ? -5.404 8.443 13.693 1.00 95.62 760 PHE A CA 1
ATOM 5602 C C . PHE A 1 760 ? -6.248 7.381 12.984 1.00 95.62 760 PHE A C 1
ATOM 5604 O O . PHE A 1 760 ? -6.457 7.462 11.776 1.00 95.62 760 PHE A O 1
ATOM 5611 N N . LEU A 1 761 ? -6.757 6.411 13.748 1.00 94.50 761 LEU A N 1
ATOM 5612 C CA . LEU A 1 761 ? -7.583 5.297 13.278 1.00 94.50 761 LEU A CA 1
ATOM 5613 C C . LEU A 1 761 ? -9.039 5.439 13.754 1.00 94.50 761 LEU A C 1
ATOM 5615 O O . LEU A 1 761 ? -9.363 5.178 14.914 1.00 94.50 761 LEU A O 1
ATOM 5619 N N . HIS A 1 762 ? -9.947 5.807 12.860 1.00 93.19 762 HIS A N 1
ATOM 5620 C CA . HIS A 1 762 ? -11.370 5.976 13.158 1.00 93.19 762 HIS A CA 1
ATOM 5621 C C . HIS A 1 762 ? -12.207 5.086 12.233 1.00 93.19 762 HIS A C 1
ATOM 5623 O O . HIS A 1 762 ? -11.889 4.964 11.066 1.00 93.19 762 HIS A O 1
ATOM 5629 N N . ASP A 1 763 ? -13.254 4.430 12.730 1.00 88.81 763 ASP A N 1
ATOM 5630 C CA . ASP A 1 763 ? -14.169 3.609 11.915 1.00 88.81 763 ASP A CA 1
ATOM 5631 C C . ASP A 1 763 ? -13.499 2.575 10.983 1.00 88.81 763 ASP A C 1
ATOM 5633 O O . ASP A 1 763 ? -13.889 2.421 9.834 1.00 88.81 763 ASP A O 1
ATOM 5637 N N . CYS A 1 764 ? -12.480 1.850 11.454 1.00 87.88 764 CYS A N 1
ATOM 5638 C CA . CYS A 1 764 ? -11.783 0.821 10.668 1.00 87.88 764 CYS A CA 1
ATOM 5639 C C . CYS A 1 764 ? -12.028 -0.591 11.234 1.00 87.88 764 CYS A C 1
ATOM 5641 O O . CYS A 1 764 ? -11.669 -0.872 12.374 1.00 87.88 764 CYS A O 1
ATOM 5643 N N . GLN A 1 765 ? -12.647 -1.495 10.458 1.00 86.88 765 GLN A N 1
ATOM 5644 C CA . GLN A 1 765 ? -13.228 -2.734 11.010 1.00 86.88 765 GLN A CA 1
ATOM 5645 C C . GLN A 1 765 ? -12.379 -4.006 10.844 1.00 86.88 765 GLN A C 1
ATOM 5647 O O . GLN A 1 765 ? -12.766 -5.030 11.407 1.00 86.88 765 GLN A O 1
ATOM 5652 N N . ASP A 1 766 ? -11.290 -3.976 10.066 1.00 87.25 766 ASP A N 1
ATOM 5653 C CA . ASP A 1 766 ? -10.393 -5.126 9.856 1.00 87.25 766 ASP A CA 1
ATOM 5654 C C . ASP A 1 766 ? -9.027 -4.690 9.293 1.00 87.25 766 ASP A C 1
ATOM 5656 O O . ASP A 1 766 ? -8.868 -4.505 8.081 1.00 87.25 766 ASP A O 1
ATOM 5660 N N . PHE A 1 767 ? -8.070 -4.437 10.194 1.00 89.75 767 PHE A N 1
ATOM 5661 C CA . PHE A 1 767 ? -6.764 -3.846 9.881 1.00 89.75 767 PHE A CA 1
ATOM 5662 C C . PHE A 1 767 ? -5.624 -4.627 10.517 1.00 89.75 767 PHE A C 1
ATOM 5664 O O . PHE A 1 767 ? -5.677 -5.015 11.686 1.00 89.75 767 PHE A O 1
ATOM 5671 N N . THR A 1 768 ? -4.535 -4.777 9.768 1.00 91.50 768 THR A N 1
ATOM 5672 C CA . THR A 1 768 ? -3.293 -5.360 10.282 1.00 91.50 768 THR A CA 1
ATOM 5673 C C . THR A 1 768 ? -2.147 -4.380 10.112 1.00 91.50 768 THR A C 1
ATOM 5675 O O . THR A 1 768 ? -1.895 -3.923 9.000 1.00 91.50 768 THR A O 1
ATOM 5678 N N . PHE A 1 769 ? -1.418 -4.126 11.194 1.00 92.31 769 PHE A N 1
ATOM 5679 C CA . PHE A 1 769 ? -0.081 -3.547 11.159 1.00 92.31 769 PHE A CA 1
ATOM 5680 C C . PHE A 1 769 ? 0.913 -4.625 11.583 1.00 92.31 769 PHE A C 1
ATOM 5682 O O . PHE A 1 769 ? 0.886 -5.087 12.724 1.00 92.31 769 PHE A O 1
ATOM 5689 N N . ALA A 1 770 ? 1.762 -5.051 10.654 1.00 92.25 770 ALA A N 1
ATOM 5690 C CA . ALA A 1 770 ? 2.793 -6.051 10.875 1.00 92.25 770 ALA A CA 1
ATOM 5691 C C . ALA A 1 770 ? 4.173 -5.426 10.639 1.00 92.25 770 ALA A C 1
ATOM 5693 O O . ALA A 1 770 ? 4.487 -5.022 9.521 1.00 92.25 770 ALA A O 1
ATOM 5694 N N . GLY A 1 771 ? 4.987 -5.340 11.692 1.00 89.81 771 GLY A N 1
ATOM 5695 C CA . GLY A 1 771 ? 6.265 -4.624 11.664 1.00 89.81 771 GLY A CA 1
ATOM 5696 C C . GLY A 1 771 ? 6.112 -3.100 11.571 1.00 89.81 771 GLY A C 1
ATOM 5697 O O . GLY A 1 771 ? 5.024 -2.551 11.742 1.00 89.81 771 GLY A O 1
ATOM 5698 N N . GLY A 1 772 ? 7.222 -2.408 11.305 1.00 90.62 772 GLY A N 1
ATOM 5699 C CA . GLY A 1 772 ? 7.260 -0.947 11.198 1.00 90.62 772 GLY A CA 1
ATOM 5700 C C . GLY A 1 772 ? 7.276 -0.210 12.544 1.00 90.62 772 GLY A C 1
ATOM 5701 O O . GLY A 1 772 ? 7.586 -0.793 13.588 1.00 90.62 772 GLY A O 1
ATOM 5702 N N . LYS A 1 773 ? 6.991 1.098 12.515 1.00 90.81 773 LYS A N 1
ATOM 5703 C CA . LYS A 1 773 ? 7.178 1.993 13.668 1.00 90.81 773 LYS A CA 1
ATOM 5704 C C . LYS A 1 773 ? 6.143 3.113 13.750 1.00 90.81 773 LYS A C 1
ATOM 5706 O O . LYS A 1 773 ? 5.952 3.848 12.786 1.00 90.81 773 LYS A O 1
ATOM 5711 N N . TRP A 1 774 ? 5.560 3.324 14.927 1.00 92.62 774 TRP A N 1
ATOM 5712 C CA . TRP A 1 774 ? 4.866 4.574 15.261 1.00 92.62 774 TRP A CA 1
ATOM 5713 C C . TRP A 1 774 ? 5.737 5.425 16.177 1.00 92.62 774 TRP A C 1
ATOM 5715 O O . TRP A 1 774 ? 6.352 4.914 17.120 1.00 92.62 774 TRP A O 1
ATOM 5725 N N . GLU A 1 775 ? 5.848 6.713 15.851 1.00 89.75 775 GLU A N 1
ATOM 5726 C CA . GLU A 1 775 ? 6.778 7.609 16.527 1.00 89.75 775 GLU A CA 1
ATOM 5727 C C . GLU A 1 775 ? 6.307 9.068 16.564 1.00 89.75 775 GLU A C 1
ATOM 5729 O O . GLU A 1 775 ? 5.775 9.580 15.583 1.00 89.75 775 GLU A O 1
ATOM 5734 N N . ILE A 1 776 ? 6.584 9.732 17.696 1.00 88.94 776 ILE A N 1
ATOM 5735 C CA . ILE A 1 776 ? 6.356 11.161 17.972 1.00 88.94 776 ILE A CA 1
ATOM 5736 C C . ILE A 1 776 ? 4.869 11.545 17.905 1.00 88.94 776 ILE A C 1
ATOM 5738 O O . ILE A 1 776 ? 4.308 11.738 16.833 1.00 88.94 776 ILE A O 1
ATOM 5742 N N . GLY A 1 777 ? 4.240 11.713 19.070 1.00 91.62 777 GLY A N 1
ATOM 5743 C CA . GLY A 1 777 ? 2.861 12.197 19.195 1.00 91.62 777 GLY A CA 1
ATOM 5744 C C . GLY A 1 777 ? 1.865 11.121 19.627 1.00 91.62 777 GLY A C 1
ATOM 5745 O O . GLY A 1 777 ? 2.240 10.018 20.021 1.00 91.62 777 GLY A O 1
ATOM 5746 N N . HIS A 1 778 ? 0.578 11.446 19.569 1.00 93.75 778 HIS A N 1
ATOM 5747 C CA . HIS A 1 778 ? -0.508 10.569 19.992 1.00 93.75 778 HIS A CA 1
ATOM 5748 C C . HIS A 1 778 ? -0.874 9.555 18.907 1.00 93.75 778 HIS A C 1
ATOM 5750 O O . HIS A 1 778 ? -1.153 9.921 17.758 1.00 93.75 778 HIS A O 1
ATOM 5756 N N . ALA A 1 779 ? -0.966 8.289 19.303 1.00 93.69 779 ALA A N 1
ATOM 5757 C CA . ALA A 1 779 ? -1.743 7.298 18.581 1.00 93.69 779 ALA A CA 1
ATOM 5758 C C . ALA A 1 779 ? -3.203 7.384 19.034 1.00 93.69 779 ALA A C 1
ATOM 5760 O O . ALA A 1 779 ? -3.506 7.390 20.229 1.00 93.69 779 ALA A O 1
ATOM 5761 N N . ILE A 1 780 ? -4.116 7.450 18.071 1.00 93.38 780 ILE A N 1
ATOM 5762 C CA . ILE A 1 780 ? -5.539 7.665 18.318 1.00 93.38 780 ILE A CA 1
ATOM 5763 C C . ILE A 1 780 ? -6.329 6.525 17.684 1.00 93.38 780 ILE A C 1
ATOM 5765 O O . ILE A 1 780 ? -6.144 6.220 16.507 1.00 93.38 780 ILE A O 1
ATOM 5769 N N . ALA A 1 781 ? -7.236 5.922 18.453 1.00 90.50 781 ALA A N 1
ATOM 5770 C CA . ALA A 1 781 ? -8.179 4.926 17.952 1.00 90.50 781 ALA A CA 1
ATOM 5771 C C . ALA A 1 781 ? -9.579 5.138 18.542 1.00 90.50 781 ALA A C 1
ATOM 5773 O O . ALA A 1 781 ? -9.711 5.465 19.726 1.00 90.50 781 ALA A O 1
ATOM 5774 N N . SER A 1 782 ? -10.623 4.987 17.726 1.00 85.56 782 SER A N 1
ATOM 5775 C CA . SER A 1 782 ? -12.013 5.149 18.178 1.00 85.56 782 SER A CA 1
ATOM 5776 C C . SER A 1 782 ? -12.511 3.966 19.015 1.00 85.56 782 SER A C 1
ATOM 5778 O O . SER A 1 782 ? -12.375 2.820 18.584 1.00 85.56 782 SER A O 1
ATOM 5780 N N . PRO A 1 783 ? -13.132 4.222 20.179 1.00 78.25 783 PRO A N 1
ATOM 5781 C CA . PRO A 1 783 ? -13.674 3.169 21.031 1.00 78.25 783 PRO A CA 1
ATOM 5782 C C . PRO A 1 783 ? -15.062 2.709 20.581 1.00 78.25 783 PRO A C 1
ATOM 5784 O O . PRO A 1 783 ? -15.635 3.233 19.627 1.00 78.25 783 PRO A O 1
ATOM 5787 N N . ILE A 1 784 ? -15.634 1.738 21.301 1.00 78.19 784 ILE A N 1
ATOM 5788 C CA . ILE A 1 784 ? -17.069 1.451 21.183 1.00 78.19 784 ILE A CA 1
ATOM 5789 C C . ILE A 1 784 ? -17.890 2.689 21.542 1.00 78.19 784 ILE A C 1
ATOM 5791 O O . ILE A 1 784 ? -17.495 3.480 22.395 1.00 78.19 784 ILE A O 1
ATOM 5795 N N . ALA A 1 785 ? -19.070 2.823 20.934 1.00 76.38 785 ALA A N 1
ATOM 5796 C CA . ALA A 1 785 ? -19.961 3.963 21.144 1.00 76.38 785 ALA A CA 1
ATOM 5797 C C . ALA A 1 785 ? -20.203 4.294 22.630 1.00 76.38 785 ALA A C 1
ATOM 5799 O O . ALA A 1 785 ? -20.193 5.462 22.999 1.00 76.38 785 ALA A O 1
ATOM 5800 N N . SER A 1 786 ? -20.347 3.282 23.495 1.00 73.06 786 SER A N 1
ATOM 5801 C CA . SER A 1 786 ? -20.584 3.469 24.934 1.00 73.06 786 SER A CA 1
ATOM 5802 C C . SER A 1 786 ? -19.379 3.982 25.729 1.00 73.06 786 SER A C 1
ATOM 5804 O O . SER A 1 786 ? -19.556 4.416 26.861 1.00 73.06 786 SER A O 1
ATOM 5806 N N . SER A 1 787 ? -18.165 3.920 25.178 1.00 73.44 787 SER A N 1
ATOM 5807 C CA . SER A 1 787 ? -16.947 4.473 25.788 1.00 73.44 787 SER A CA 1
ATOM 5808 C C . SER A 1 787 ? -16.343 5.625 24.980 1.00 73.44 787 SER A C 1
ATOM 5810 O O . SER A 1 787 ? -15.248 6.091 25.288 1.00 73.44 787 SER A O 1
ATOM 5812 N N . SER A 1 788 ? -17.059 6.114 23.962 1.00 81.06 788 SER A N 1
ATOM 5813 C CA . SER A 1 788 ? -16.698 7.320 23.220 1.00 81.06 788 SER A CA 1
ATOM 5814 C C . SER A 1 788 ? -17.203 8.569 23.935 1.00 81.06 788 SER A C 1
ATOM 5816 O O . SER A 1 788 ? -18.325 8.602 24.431 1.00 81.06 788 SER A O 1
ATOM 5818 N N . THR A 1 789 ? -16.395 9.627 23.936 1.00 82.38 789 THR A N 1
ATOM 5819 C CA . THR A 1 789 ? -16.786 10.958 24.429 1.00 82.38 789 THR A CA 1
ATOM 5820 C C . THR A 1 789 ? -17.482 11.808 23.360 1.00 82.38 789 THR A C 1
ATOM 5822 O O . THR A 1 789 ? -17.877 12.942 23.625 1.00 82.38 789 THR A O 1
ATOM 5825 N N . ALA A 1 790 ? -17.637 11.286 22.139 1.00 87.81 790 ALA A N 1
ATOM 5826 C CA . ALA A 1 790 ? -18.315 11.986 21.056 1.00 87.81 790 ALA A CA 1
ATOM 5827 C C . ALA A 1 790 ? -19.835 12.065 21.291 1.00 87.81 790 ALA A C 1
ATOM 5829 O O . ALA A 1 790 ? -20.430 11.186 21.907 1.00 87.81 790 ALA A O 1
ATOM 5830 N N . ALA A 1 791 ? -20.490 13.101 20.758 1.00 88.81 791 ALA A N 1
ATOM 5831 C CA . ALA A 1 791 ? -21.925 13.318 20.980 1.00 88.81 791 ALA A CA 1
ATOM 5832 C C . ALA A 1 791 ? -22.842 12.330 20.227 1.00 88.81 791 ALA A C 1
ATOM 5834 O O . ALA A 1 791 ? -23.990 12.140 20.621 1.00 88.81 791 ALA A O 1
ATOM 5835 N N . ALA A 1 792 ? -22.374 11.748 19.121 1.00 91.19 792 ALA A N 1
ATOM 5836 C CA . ALA A 1 792 ? -23.107 10.775 18.311 1.00 91.19 792 ALA A CA 1
ATOM 5837 C C . ALA A 1 792 ? -22.135 9.782 17.650 1.00 91.19 792 ALA A C 1
ATOM 5839 O O . ALA A 1 792 ? -21.999 9.786 16.424 1.00 91.19 792 ALA A O 1
ATOM 5840 N N . PRO A 1 793 ? -21.425 8.962 18.445 1.00 88.69 793 PRO A N 1
ATOM 5841 C CA . PRO A 1 793 ? -20.374 8.089 17.944 1.00 88.69 793 PRO A CA 1
ATOM 5842 C C . PRO A 1 793 ? -20.933 7.075 16.943 1.00 88.69 793 PRO A C 1
ATOM 5844 O O . PRO A 1 793 ? -21.852 6.321 17.262 1.00 88.69 793 PRO A O 1
ATOM 5847 N N . SER A 1 794 ? -20.362 7.048 15.741 1.00 83.69 794 SER A N 1
ATOM 5848 C CA . SER A 1 794 ? -20.718 6.097 14.679 1.00 83.69 794 SER A CA 1
ATOM 5849 C C . SER A 1 794 ? -19.526 5.286 14.166 1.00 83.69 794 SER A C 1
ATOM 5851 O O . SER A 1 794 ? -19.738 4.345 13.406 1.00 83.69 794 SER A O 1
ATOM 5853 N N . GLY A 1 795 ? -18.304 5.604 14.617 1.00 70.44 795 GLY A N 1
ATOM 5854 C CA . GLY A 1 795 ? -17.085 4.894 14.236 1.00 70.44 795 GLY A CA 1
ATOM 5855 C C . GLY A 1 795 ? -16.826 3.614 15.037 1.00 70.44 795 GLY A C 1
ATOM 5856 O O . GLY A 1 795 ? -16.924 3.607 16.261 1.00 70.44 795 GLY A O 1
ATOM 5857 N N . ASP A 1 796 ? -16.441 2.542 14.343 1.00 75.06 796 ASP A N 1
ATOM 5858 C CA . ASP A 1 796 ? -16.120 1.226 14.909 1.00 75.06 796 ASP A CA 1
ATOM 5859 C C . ASP A 1 796 ? -14.689 0.784 14.540 1.00 75.06 796 ASP A C 1
ATOM 5861 O O . ASP A 1 796 ? -14.490 0.038 13.580 1.00 75.06 796 ASP A O 1
ATOM 5865 N N . THR A 1 797 ? -13.675 1.249 15.287 1.00 88.38 797 THR A N 1
ATOM 5866 C CA . THR A 1 797 ? -12.289 0.766 15.118 1.00 88.38 797 THR A CA 1
ATOM 5867 C C . THR A 1 797 ? -12.118 -0.570 15.837 1.00 88.38 797 THR A C 1
ATOM 5869 O O . THR A 1 797 ? -11.991 -0.608 17.062 1.00 88.38 797 THR A O 1
ATOM 5872 N N . ARG A 1 798 ? -12.128 -1.681 15.098 1.00 85.50 798 ARG A N 1
ATOM 5873 C CA . ARG A 1 798 ? -12.138 -3.048 15.644 1.00 85.50 798 ARG A CA 1
ATOM 5874 C C . ARG A 1 798 ? -11.352 -4.024 14.776 1.00 85.50 798 ARG A C 1
ATOM 5876 O O . ARG A 1 798 ? -11.003 -3.718 13.644 1.00 85.50 798 ARG A O 1
ATOM 5883 N N . ASN A 1 799 ? -11.117 -5.215 15.320 1.00 86.19 799 ASN A N 1
ATOM 5884 C CA . ASN A 1 799 ? -10.303 -6.266 14.707 1.00 86.19 799 ASN A CA 1
ATOM 5885 C C . ASN A 1 799 ? -8.909 -5.756 14.308 1.00 86.19 799 ASN A C 1
ATOM 5887 O O . ASN A 1 799 ? -8.378 -6.096 13.252 1.00 86.19 799 ASN A O 1
ATOM 5891 N N . LEU A 1 800 ? -8.338 -4.886 15.146 1.00 88.81 800 LEU A N 1
ATOM 5892 C CA . LEU A 1 800 ? -7.020 -4.320 14.914 1.00 88.81 800 LEU A CA 1
ATOM 5893 C C . LEU A 1 800 ? -5.959 -5.321 15.370 1.00 88.81 800 LEU A C 1
ATOM 5895 O O . LEU A 1 800 ? -5.920 -5.700 16.539 1.00 88.81 800 LEU A O 1
ATOM 5899 N N . SER A 1 801 ? -5.087 -5.732 14.457 1.00 89.25 801 SER A N 1
ATOM 5900 C CA . SER A 1 801 ? -3.971 -6.633 14.753 1.00 89.25 801 SER A CA 1
ATOM 5901 C C . SER A 1 801 ? -2.649 -5.879 14.669 1.00 89.25 801 SER A C 1
ATOM 5903 O O . SER A 1 801 ? -2.282 -5.409 13.592 1.00 89.25 801 SER A O 1
ATOM 5905 N N . LEU A 1 802 ? -1.933 -5.776 15.790 1.00 88.94 802 LEU A N 1
ATOM 5906 C CA . LEU A 1 802 ? -0.600 -5.179 15.875 1.00 88.94 802 LEU A CA 1
ATOM 5907 C C . LEU A 1 802 ? 0.432 -6.287 16.118 1.00 88.94 802 LEU A C 1
ATOM 5909 O O . LEU A 1 802 ? 0.566 -6.818 17.223 1.00 88.94 802 LEU A O 1
ATOM 5913 N N . LEU A 1 803 ? 1.150 -6.661 15.060 1.00 87.31 803 LEU A N 1
ATOM 5914 C CA . LEU A 1 803 ? 2.047 -7.814 15.020 1.00 87.31 803 LEU A CA 1
ATOM 5915 C C . LEU A 1 803 ? 3.498 -7.333 14.886 1.00 87.31 803 LEU A C 1
ATOM 5917 O O . LEU A 1 803 ? 3.984 -7.082 13.788 1.00 87.31 803 LEU A O 1
ATOM 5921 N N . GLY A 1 804 ? 4.200 -7.168 16.009 1.00 82.44 804 GLY A N 1
ATOM 5922 C CA . GLY A 1 804 ? 5.600 -6.715 15.999 1.00 82.44 804 GLY A CA 1
ATOM 5923 C C . GLY A 1 804 ? 5.802 -5.249 15.588 1.00 82.44 804 GLY A C 1
ATOM 5924 O O . GLY A 1 804 ? 6.918 -4.864 15.250 1.00 82.44 804 GLY A O 1
ATOM 5925 N N . LEU A 1 805 ? 4.744 -4.434 15.620 1.00 87.12 805 LEU A N 1
ATOM 5926 C CA . LEU A 1 805 ? 4.811 -2.986 15.422 1.00 87.12 805 LEU A CA 1
ATOM 5927 C C . LEU A 1 805 ? 5.572 -2.332 16.585 1.00 87.12 805 LEU A C 1
ATOM 5929 O O . LEU A 1 805 ? 5.194 -2.512 17.739 1.00 87.12 805 LEU A O 1
ATOM 5933 N N . PHE A 1 806 ? 6.622 -1.560 16.302 1.00 85.81 806 PHE A N 1
ATOM 5934 C CA . PHE A 1 806 ? 7.379 -0.862 17.341 1.00 85.81 806 PHE A CA 1
ATOM 5935 C C . PHE A 1 806 ? 6.733 0.477 17.716 1.00 85.81 806 PHE A C 1
ATOM 5937 O O . PHE A 1 806 ? 6.494 1.333 16.863 1.00 85.81 806 PHE A O 1
ATOM 5944 N N . TRP A 1 807 ? 6.542 0.692 19.014 1.00 84.00 807 TRP A N 1
ATOM 5945 C CA . TRP A 1 807 ? 6.116 1.966 19.585 1.00 84.00 807 TRP A CA 1
ATOM 5946 C C . TRP A 1 807 ? 7.325 2.681 20.185 1.00 84.00 807 TRP A C 1
ATOM 5948 O O . TRP A 1 807 ? 7.965 2.151 21.096 1.00 84.00 807 TRP A O 1
ATOM 5958 N N . SER A 1 808 ? 7.659 3.880 19.705 1.00 84.12 808 SER A N 1
ATOM 5959 C CA . SER A 1 808 ? 8.724 4.663 20.342 1.00 84.12 808 SER A CA 1
ATOM 5960 C C . SER A 1 808 ? 8.310 5.148 21.738 1.00 84.12 808 SER A C 1
ATOM 5962 O O . SER A 1 808 ? 7.125 5.319 22.027 1.00 84.12 808 SER A O 1
ATOM 5964 N N . SER A 1 809 ? 9.292 5.482 22.583 1.00 83.50 809 SER A N 1
ATOM 5965 C CA . SER A 1 809 ? 9.057 6.150 23.877 1.00 83.50 809 SER A CA 1
ATOM 5966 C C . SER A 1 809 ? 8.408 7.534 23.750 1.00 83.50 809 SER A C 1
ATOM 5968 O O . SER A 1 809 ? 7.950 8.094 24.740 1.00 83.50 809 SER A O 1
ATOM 5970 N N . THR A 1 810 ? 8.365 8.088 22.538 1.00 86.75 810 THR A N 1
ATOM 5971 C CA . THR A 1 810 ? 7.742 9.374 22.208 1.00 86.75 810 THR A CA 1
ATOM 5972 C C . THR A 1 810 ? 6.308 9.234 21.691 1.00 86.75 810 THR A C 1
ATOM 5974 O O . THR A 1 810 ? 5.728 10.231 21.261 1.00 86.75 810 THR A O 1
ATOM 5977 N N . THR A 1 811 ? 5.743 8.018 21.702 1.00 90.19 811 THR A N 1
ATOM 5978 C CA . THR A 1 811 ? 4.357 7.765 21.288 1.00 90.19 811 THR A CA 1
ATOM 5979 C C . THR A 1 811 ? 3.427 7.699 22.494 1.00 90.19 811 THR A C 1
ATOM 5981 O O . THR A 1 811 ? 3.550 6.817 23.346 1.00 90.19 811 THR A O 1
ATOM 5984 N N . ASP A 1 812 ? 2.458 8.607 22.541 1.00 88.19 812 ASP A N 1
ATOM 5985 C CA . ASP A 1 812 ? 1.428 8.646 23.576 1.00 88.19 812 ASP A CA 1
ATOM 5986 C C . ASP A 1 812 ? 0.234 7.762 23.183 1.00 88.19 812 ASP A C 1
ATOM 5988 O O . ASP A 1 812 ? -0.218 7.764 22.037 1.00 88.19 812 ASP A O 1
ATOM 5992 N N . THR A 1 813 ? -0.290 6.995 24.142 1.00 88.69 813 THR A N 1
ATOM 5993 C CA . THR A 1 813 ? -1.376 6.025 23.919 1.00 88.69 813 THR A CA 1
ATOM 5994 C C . THR A 1 813 ? -2.655 6.314 24.700 1.00 88.69 813 THR A C 1
ATOM 5996 O O . THR A 1 813 ? -3.597 5.531 24.621 1.00 88.69 813 THR A O 1
ATOM 5999 N N . ARG A 1 814 ? -2.753 7.454 25.399 1.00 87.19 814 ARG A N 1
ATOM 6000 C CA . ARG A 1 814 ? -3.945 7.847 26.178 1.00 87.19 814 ARG A CA 1
ATOM 6001 C C . ARG A 1 814 ? -5.218 7.933 25.327 1.00 87.19 814 ARG A C 1
ATOM 6003 O O . ARG A 1 814 ? -6.309 7.706 25.836 1.00 87.19 814 ARG A O 1
ATOM 6010 N N . LEU A 1 815 ? -5.084 8.227 24.032 1.00 87.38 815 LEU A N 1
ATOM 6011 C CA . LEU A 1 815 ? -6.195 8.297 23.073 1.00 87.38 815 LEU A CA 1
ATOM 6012 C C . LEU A 1 815 ? -6.342 7.037 22.199 1.00 87.38 815 LEU A C 1
ATOM 6014 O O . LEU A 1 815 ? -7.228 6.978 21.337 1.00 87.38 815 LEU A O 1
ATOM 6018 N N . PHE A 1 816 ? -5.500 6.023 22.408 1.00 90.12 816 PHE A N 1
ATOM 6019 C CA . PHE A 1 816 ? -5.507 4.781 21.644 1.00 90.12 816 PHE A CA 1
ATOM 6020 C C . PHE A 1 816 ? -6.464 3.768 22.271 1.00 90.12 816 PHE A C 1
ATOM 6022 O O . PHE A 1 816 ? -6.078 2.886 23.034 1.00 90.12 816 PHE A O 1
ATOM 6029 N N . THR A 1 817 ? -7.743 3.918 21.951 1.00 86.44 817 THR A N 1
ATOM 6030 C CA . THR A 1 817 ? -8.827 3.147 22.559 1.00 86.44 817 THR A CA 1
ATOM 6031 C C . THR A 1 817 ? -9.619 2.389 21.491 1.00 86.44 817 THR A C 1
ATOM 6033 O O . THR A 1 817 ? -10.760 2.759 21.251 1.00 86.44 817 THR A O 1
ATOM 6036 N N . PRO A 1 818 ? -9.058 1.386 20.788 1.00 88.38 818 PRO A N 1
ATOM 6037 C CA . PRO A 1 818 ? -9.827 0.588 19.830 1.00 88.38 818 PRO A CA 1
ATOM 6038 C C . PRO A 1 818 ? -10.864 -0.292 20.551 1.00 88.38 818 PRO A C 1
ATOM 6040 O O . PRO A 1 818 ? -10.680 -0.666 21.708 1.00 88.38 818 PRO A O 1
ATOM 6043 N N . ARG A 1 819 ? -11.937 -0.688 19.859 1.00 82.56 819 ARG A N 1
ATOM 6044 C CA . ARG A 1 819 ? -12.937 -1.641 20.376 1.00 82.56 819 ARG A CA 1
ATOM 6045 C C . ARG A 1 819 ? -12.354 -3.025 20.639 1.00 82.56 819 ARG A C 1
ATOM 6047 O O . ARG A 1 819 ? -12.687 -3.645 21.644 1.00 82.56 819 ARG A O 1
ATOM 6054 N N . SER A 1 820 ? -11.563 -3.541 19.702 1.00 80.88 820 SER A N 1
ATOM 6055 C CA . SER A 1 820 ? -10.870 -4.819 19.855 1.00 80.88 820 SER A CA 1
ATOM 6056 C C . SER A 1 820 ? -9.493 -4.762 19.212 1.00 80.88 820 SER A C 1
ATOM 6058 O O . SER A 1 820 ? -9.322 -4.227 18.113 1.00 80.88 820 SER A O 1
ATOM 6060 N N . LEU A 1 821 ? -8.522 -5.301 19.943 1.00 84.25 821 LEU A N 1
ATOM 6061 C CA . LEU A 1 821 ? -7.103 -5.222 19.646 1.00 84.25 821 LEU A CA 1
ATOM 6062 C C . LEU A 1 821 ? -6.440 -6.556 19.983 1.00 84.25 821 LEU A C 1
ATOM 6064 O O . LEU A 1 821 ? -6.573 -7.052 21.103 1.00 84.25 821 LEU A O 1
ATOM 6068 N N . THR A 1 822 ? -5.672 -7.084 19.039 1.00 80.19 822 THR A N 1
ATOM 6069 C CA . THR A 1 822 ? -4.654 -8.100 19.296 1.00 80.19 822 THR A CA 1
ATOM 6070 C C . THR A 1 822 ? -3.301 -7.408 19.240 1.00 80.19 822 THR A C 1
ATOM 6072 O O . THR A 1 822 ? -2.785 -7.127 18.160 1.00 80.19 822 THR A O 1
ATOM 6075 N N . ASP A 1 823 ? -2.754 -7.096 20.413 1.00 72.44 823 ASP A N 1
ATOM 6076 C CA . ASP A 1 823 ? -1.434 -6.485 20.564 1.00 72.44 823 ASP A CA 1
ATOM 6077 C C . ASP A 1 823 ? -0.495 -7.484 21.237 1.00 72.44 823 ASP A C 1
ATOM 6079 O O . ASP A 1 823 ? -0.502 -7.657 22.459 1.00 72.44 823 ASP A O 1
ATOM 6083 N N . LEU A 1 824 ? 0.319 -8.145 20.415 1.00 61.53 824 LEU A N 1
ATOM 6084 C CA . LEU A 1 824 ? 1.283 -9.136 20.885 1.00 61.53 824 LEU A CA 1
ATOM 6085 C C . LEU A 1 824 ? 2.440 -8.513 21.689 1.00 61.53 824 LEU A C 1
ATOM 6087 O O . LEU A 1 824 ? 3.159 -9.253 22.354 1.00 61.53 824 LEU A O 1
ATOM 6091 N N . GLN A 1 825 ? 2.628 -7.185 21.662 1.00 59.00 825 GLN A N 1
ATOM 6092 C CA . GLN A 1 825 ? 3.618 -6.498 22.498 1.00 59.00 825 GLN A CA 1
ATOM 6093 C C . GLN A 1 825 ? 3.085 -6.103 23.887 1.00 59.00 825 GLN A C 1
ATOM 6095 O O . GLN A 1 825 ? 3.878 -6.083 24.827 1.00 59.00 825 GLN A O 1
ATOM 6100 N N . ARG A 1 826 ? 1.787 -5.789 24.059 1.00 51.34 826 ARG A N 1
ATOM 6101 C CA . ARG A 1 826 ? 1.238 -5.265 25.340 1.00 51.34 826 ARG A CA 1
ATOM 6102 C C . ARG A 1 826 ? 0.282 -6.176 26.120 1.00 51.34 826 ARG A C 1
ATOM 6104 O O . ARG A 1 826 ? -0.088 -5.813 27.234 1.00 51.34 826 ARG A O 1
ATOM 6111 N N . GLN A 1 827 ? -0.116 -7.348 25.625 1.00 49.31 827 GLN A N 1
ATOM 6112 C CA . GLN A 1 827 ? -1.164 -8.153 26.281 1.00 49.31 827 GLN A CA 1
ATOM 6113 C C . GLN A 1 827 ? -0.815 -8.858 27.611 1.00 49.31 827 GLN A C 1
ATOM 6115 O O . GLN A 1 827 ? -1.666 -9.580 28.114 1.00 49.31 827 GLN A O 1
ATOM 6120 N N . LEU A 1 828 ? 0.320 -8.570 28.264 1.00 50.34 828 LEU A N 1
ATOM 6121 C CA . LEU A 1 828 ? 0.474 -8.737 29.724 1.00 50.34 828 LEU A CA 1
ATOM 6122 C C . LEU A 1 828 ? 1.467 -7.707 30.303 1.00 50.34 828 LEU A C 1
ATOM 6124 O O . LEU A 1 828 ? 2.632 -8.027 30.529 1.00 50.34 828 LEU A O 1
ATOM 6128 N N . ASN A 1 829 ? 1.024 -6.475 30.581 1.00 35.16 829 ASN A N 1
ATOM 6129 C CA . ASN A 1 829 ? 1.753 -5.592 31.506 1.00 35.16 829 ASN A CA 1
ATOM 6130 C C . ASN A 1 829 ? 0.800 -4.670 32.309 1.00 35.16 829 ASN A C 1
ATOM 6132 O O . ASN A 1 829 ? 0.348 -3.653 31.778 1.00 35.16 829 ASN A O 1
ATOM 6136 N N . PRO A 1 830 ? 0.455 -5.005 33.571 1.00 44.34 830 PRO A N 1
ATOM 6137 C CA . PRO A 1 830 ? -0.383 -4.172 34.426 1.00 44.34 830 PRO A CA 1
ATOM 6138 C C . PRO A 1 830 ? 0.480 -3.135 35.158 1.00 44.34 830 PRO A C 1
ATOM 6140 O O . PRO A 1 830 ? 1.177 -3.470 36.112 1.00 44.34 830 PRO A O 1
ATOM 6143 N N . ALA A 1 831 ? 0.422 -1.867 34.745 1.00 34.81 831 ALA A N 1
ATOM 6144 C CA . ALA A 1 831 ? 1.160 -0.789 35.416 1.00 34.81 831 ALA A CA 1
ATOM 6145 C C . ALA A 1 831 ? 0.306 0.124 36.326 1.00 34.81 831 ALA A C 1
ATOM 6147 O O . ALA A 1 831 ? 0.873 0.980 36.999 1.00 34.81 831 ALA A O 1
ATOM 6148 N N . SER A 1 832 ? -1.021 -0.034 36.431 1.00 35.59 832 SER A N 1
ATOM 6149 C CA . SER A 1 832 ? -1.818 0.710 37.428 1.00 35.59 832 SER A CA 1
ATOM 6150 C C . SER A 1 832 ? -3.179 0.061 37.730 1.00 35.59 832 SER A C 1
ATOM 6152 O O . SER A 1 832 ? -3.775 -0.611 36.893 1.00 35.59 832 SER A O 1
ATOM 6154 N N . ARG A 1 833 ? -3.622 0.198 38.987 1.00 40.53 833 ARG A N 1
ATOM 6155 C CA . ARG A 1 833 ? -4.700 -0.554 39.661 1.00 40.53 833 ARG A CA 1
ATOM 6156 C C . ARG A 1 833 ? -6.097 -0.321 39.047 1.00 40.53 833 ARG A C 1
ATOM 6158 O O . ARG A 1 833 ? -6.470 0.818 38.792 1.00 40.53 833 ARG A O 1
ATOM 6165 N N . LEU A 1 834 ? -6.891 -1.387 38.900 1.00 47.19 834 LEU A N 1
ATOM 6166 C CA . LEU A 1 834 ? -8.312 -1.340 38.511 1.00 47.19 834 LEU A CA 1
ATOM 6167 C C . LEU A 1 834 ? -9.177 -0.981 39.740 1.00 47.19 834 LEU A C 1
ATOM 6169 O O . LEU A 1 834 ? -9.161 -1.719 40.723 1.00 47.19 834 LEU A O 1
ATOM 6173 N N . SER A 1 835 ? -9.923 0.130 39.721 1.00 39.09 835 SER A N 1
ATOM 6174 C CA . SER A 1 835 ? -10.874 0.503 40.786 1.00 39.09 835 SER A CA 1
ATOM 6175 C C . SER A 1 835 ? -12.299 0.053 40.429 1.00 39.09 835 SER A C 1
ATOM 6177 O O . SER A 1 835 ? -13.028 0.735 39.714 1.00 39.09 835 SER A O 1
ATOM 6179 N N . GLY A 1 836 ? -12.688 -1.130 40.914 1.00 49.03 836 GLY A N 1
ATOM 6180 C CA . GLY A 1 836 ? -13.996 -1.761 40.691 1.00 49.03 836 GLY A CA 1
ATOM 6181 C C . GLY A 1 836 ? -13.904 -3.293 40.705 1.00 49.03 836 GLY A C 1
ATOM 6182 O O . GLY A 1 836 ? -12.823 -3.846 40.901 1.00 49.03 836 GLY A O 1
ATOM 6183 N N . ASN A 1 837 ? -15.021 -3.990 40.479 1.00 40.12 837 ASN A N 1
ATOM 6184 C CA . ASN A 1 837 ? -15.023 -5.454 40.385 1.00 40.12 837 ASN A CA 1
ATOM 6185 C C . ASN A 1 837 ? -14.590 -5.887 38.972 1.00 40.12 837 ASN A C 1
ATOM 6187 O O . ASN A 1 837 ? -15.312 -5.642 38.007 1.00 40.12 837 ASN A O 1
ATOM 6191 N N . LEU A 1 838 ? -13.431 -6.539 38.839 1.00 52.19 838 LEU A N 1
ATOM 6192 C CA . LEU A 1 838 ? -13.017 -7.204 37.599 1.00 52.19 838 LEU A CA 1
ATOM 6193 C C . LEU A 1 838 ? -13.742 -8.551 37.490 1.00 52.19 838 LEU A C 1
ATOM 6195 O O . LEU A 1 838 ? -13.468 -9.462 38.269 1.00 52.19 838 LEU A O 1
ATOM 6199 N N . LEU A 1 839 ? -14.645 -8.679 36.518 1.00 44.06 839 LEU A N 1
ATOM 6200 C CA . LEU A 1 839 ? -15.283 -9.950 36.179 1.00 44.06 839 LEU A CA 1
ATOM 6201 C C . LEU A 1 839 ? -14.557 -10.570 34.982 1.00 44.06 839 LEU A C 1
ATOM 6203 O O . LEU A 1 839 ? -14.512 -9.969 33.909 1.00 44.06 839 LEU A O 1
ATOM 6207 N N . ILE A 1 840 ? -13.996 -11.766 35.165 1.00 58.06 840 ILE A N 1
ATOM 6208 C CA . ILE A 1 840 ? -13.486 -12.593 34.068 1.00 58.06 840 ILE A CA 1
ATOM 6209 C C . ILE A 1 840 ? -14.402 -13.812 33.973 1.00 58.06 840 ILE A C 1
ATOM 6211 O O . ILE A 1 840 ? -14.495 -14.591 34.917 1.00 58.06 840 ILE A O 1
ATOM 6215 N N . GLU A 1 841 ? -15.112 -13.935 32.855 1.00 45.00 841 GLU A N 1
ATOM 6216 C CA . GLU A 1 841 ? -16.162 -14.934 32.642 1.00 45.00 841 GLU A CA 1
ATOM 6217 C C . GLU A 1 841 ? -15.797 -15.827 31.451 1.00 45.00 841 GLU A C 1
ATOM 6219 O O . GLU A 1 841 ? -15.258 -15.349 30.449 1.00 45.00 841 GLU A O 1
ATOM 6224 N N . ALA A 1 842 ? -16.066 -17.129 31.554 1.00 47.75 842 ALA A N 1
ATOM 6225 C CA . ALA A 1 842 ? -15.949 -18.036 30.419 1.00 47.75 842 ALA A CA 1
ATOM 6226 C C . ALA A 1 842 ? -17.250 -18.111 29.624 1.00 47.75 842 ALA A C 1
ATOM 6228 O O . ALA A 1 842 ? -18.348 -17.951 30.151 1.00 47.75 842 ALA A O 1
ATOM 6229 N N . LEU A 1 843 ? -17.111 -18.376 28.328 1.00 47.31 843 LEU A N 1
ATOM 6230 C CA . LEU A 1 843 ? -18.242 -18.529 27.424 1.00 47.31 843 LEU A CA 1
ATOM 6231 C C . LEU A 1 843 ? -19.020 -19.816 27.733 1.00 47.31 843 LEU A C 1
ATOM 6233 O O . LEU A 1 843 ? -18.483 -20.775 28.281 1.00 47.31 843 LEU A O 1
ATOM 6237 N N . THR A 1 844 ? -20.293 -19.869 27.343 1.00 43.19 844 THR A N 1
ATOM 6238 C CA . THR A 1 844 ? -21.150 -21.043 27.561 1.00 43.19 844 THR A CA 1
ATOM 6239 C C . THR A 1 844 ? -20.523 -22.315 26.979 1.00 43.19 844 THR A C 1
ATOM 6241 O O . THR A 1 844 ? -20.191 -22.367 25.796 1.00 43.19 844 THR A O 1
ATOM 6244 N N . GLY A 1 845 ? -20.377 -23.353 27.807 1.00 54.12 845 GLY A N 1
ATOM 6245 C CA . GLY A 1 845 ? -19.725 -24.611 27.422 1.00 54.12 845 GLY A CA 1
ATOM 6246 C C . GLY A 1 845 ? -18.193 -24.574 27.460 1.00 54.12 845 GLY A C 1
ATOM 6247 O O . GLY A 1 845 ? -17.562 -25.528 27.010 1.00 54.12 845 GLY A O 1
ATOM 6248 N N . GLN A 1 846 ? -17.596 -23.498 27.977 1.00 54.69 846 GLN A N 1
ATOM 6249 C CA . GLN A 1 846 ? -16.162 -23.372 28.218 1.00 54.69 846 GLN A CA 1
ATOM 6250 C C . GLN A 1 846 ? -15.895 -23.105 29.698 1.00 54.69 846 GLN A C 1
ATOM 6252 O O . GLN A 1 846 ? -16.668 -22.421 30.368 1.00 54.69 846 GLN A O 1
ATOM 6257 N N . ASP A 1 847 ? -14.769 -23.615 30.187 1.00 57.69 847 ASP A N 1
ATOM 6258 C CA . ASP A 1 847 ? -14.316 -23.344 31.545 1.00 57.69 847 ASP A CA 1
ATOM 6259 C C . ASP A 1 847 ? -13.456 -22.086 31.576 1.00 57.69 847 ASP A C 1
ATOM 6261 O O . ASP A 1 847 ? -12.614 -21.858 30.701 1.00 57.69 847 ASP A O 1
ATOM 6265 N N . TRP A 1 848 ? -13.613 -21.291 32.633 1.00 68.62 848 TRP A N 1
ATOM 6266 C CA . TRP A 1 848 ? -12.633 -20.261 32.939 1.00 68.62 848 TRP A CA 1
ATOM 6267 C C . TRP A 1 848 ? -11.465 -20.914 33.667 1.00 68.62 848 TRP A C 1
ATOM 6269 O O . TRP A 1 848 ? -11.640 -21.505 34.733 1.00 68.62 848 TRP A O 1
ATOM 6279 N N . GLN A 1 849 ? -10.272 -20.833 33.082 1.00 65.06 849 GLN A N 1
ATOM 6280 C CA . GLN A 1 849 ? -9.088 -21.509 33.597 1.00 65.06 849 GLN A CA 1
ATOM 6281 C C . GLN A 1 849 ? -7.956 -20.504 33.805 1.00 65.06 849 GLN A C 1
ATOM 6283 O O . GLN A 1 849 ? -7.495 -19.861 32.863 1.00 65.06 849 GLN A O 1
ATOM 6288 N N . ALA A 1 850 ? -7.477 -20.402 35.044 1.00 67.75 850 ALA A N 1
ATOM 6289 C CA . ALA A 1 850 ? -6.248 -19.696 35.382 1.00 67.75 850 ALA A CA 1
ATOM 6290 C C . ALA A 1 850 ? -5.141 -20.721 35.654 1.00 67.75 850 ALA A C 1
ATOM 6292 O O . ALA A 1 850 ? -5.284 -21.592 36.512 1.00 67.75 850 ALA A O 1
ATOM 6293 N N . ARG A 1 851 ? -4.028 -20.623 34.921 1.00 68.00 851 ARG A N 1
ATOM 6294 C CA . ARG A 1 851 ? -2.882 -21.531 35.046 1.00 68.00 851 ARG A CA 1
ATOM 6295 C C . ARG A 1 851 ? -1.637 -20.740 35.417 1.00 68.00 851 ARG A C 1
ATOM 6297 O O . ARG A 1 851 ? -1.191 -19.896 34.646 1.00 68.00 851 ARG A O 1
ATOM 6304 N N . MET A 1 852 ? -1.074 -21.026 36.585 1.00 71.56 852 MET A N 1
ATOM 6305 C CA . MET A 1 852 ? 0.181 -20.422 37.032 1.00 71.56 852 MET A CA 1
ATOM 6306 C C . MET A 1 852 ? 1.392 -21.227 36.545 1.00 71.56 852 MET A C 1
ATOM 6308 O O . MET A 1 852 ? 1.310 -22.443 36.359 1.00 71.56 852 MET A O 1
ATOM 6312 N N . ALA A 1 853 ? 2.511 -20.541 36.308 1.00 68.06 853 ALA A N 1
ATOM 6313 C CA . ALA A 1 853 ? 3.790 -21.194 36.043 1.00 68.06 853 ALA A CA 1
ATOM 6314 C C . ALA A 1 853 ? 4.324 -21.863 37.322 1.00 68.06 853 ALA A C 1
ATOM 6316 O O . ALA A 1 853 ? 4.004 -21.431 38.429 1.00 68.06 853 ALA A O 1
ATOM 6317 N N . SER A 1 854 ? 5.151 -22.903 37.181 1.00 75.69 854 SER A N 1
ATOM 6318 C CA . SER A 1 854 ? 5.720 -23.583 38.352 1.00 75.69 854 SER A CA 1
ATOM 6319 C C . SER A 1 854 ? 6.584 -22.634 39.195 1.00 75.69 854 SER A C 1
ATOM 6321 O O . SER A 1 854 ? 7.249 -21.739 38.668 1.00 75.69 854 SER A O 1
ATOM 6323 N N . GLY A 1 855 ? 6.529 -22.795 40.514 1.00 75.38 855 GLY A N 1
ATOM 6324 C CA . GLY A 1 855 ? 7.146 -21.926 41.511 1.00 75.38 855 GLY A CA 1
ATOM 6325 C C . GLY A 1 855 ? 6.419 -20.597 41.730 1.00 75.38 855 GLY A C 1
ATOM 6326 O O . GLY A 1 855 ? 6.841 -19.822 42.585 1.00 75.38 855 GLY A O 1
ATOM 6327 N N . GLN A 1 856 ? 5.349 -20.314 40.980 1.00 83.94 856 GLN A N 1
ATOM 6328 C CA . GLN A 1 856 ? 4.546 -19.108 41.157 1.00 83.94 856 GLN A CA 1
ATOM 6329 C C . GLN A 1 856 ? 3.320 -19.385 42.020 1.00 83.94 856 GLN A C 1
ATOM 6331 O O . GLN A 1 856 ? 2.899 -20.525 42.213 1.00 83.94 856 GLN A O 1
ATOM 6336 N N . THR A 1 857 ? 2.746 -18.311 42.551 1.00 82.25 857 THR A N 1
ATOM 6337 C CA . THR A 1 857 ? 1.534 -18.386 43.361 1.00 82.25 857 THR A CA 1
ATOM 6338 C C . THR A 1 857 ? 0.483 -17.445 42.803 1.00 82.25 857 THR A C 1
ATOM 6340 O O . THR A 1 857 ? 0.804 -16.354 42.330 1.00 82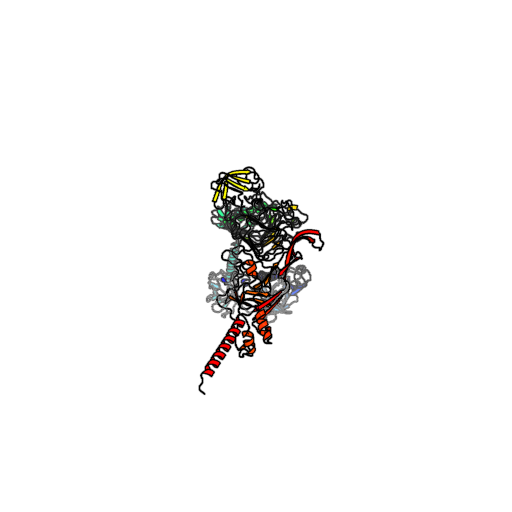.25 857 THR A O 1
ATOM 6343 N N . PHE A 1 858 ? -0.778 -17.858 42.866 1.00 83.38 858 PHE A N 1
ATOM 6344 C CA . PHE A 1 858 ? -1.897 -16.945 42.690 1.00 83.38 858 PHE A CA 1
ATOM 6345 C C . PHE A 1 858 ? -2.249 -16.357 44.053 1.00 83.38 858 PHE A C 1
ATOM 6347 O O . PHE A 1 858 ? -2.580 -17.101 44.976 1.00 83.38 858 PHE A O 1
ATOM 6354 N N . GLN A 1 859 ? -2.150 -15.036 44.186 1.00 84.38 859 GLN A N 1
ATOM 6355 C CA . GLN A 1 859 ? -2.373 -14.339 45.448 1.00 84.38 859 GLN A CA 1
ATOM 6356 C C . GLN A 1 859 ? -3.526 -13.351 45.320 1.00 84.38 859 GLN A C 1
ATOM 6358 O O . GLN A 1 859 ? -3.558 -12.532 44.404 1.00 84.38 859 GLN A O 1
ATOM 6363 N N . VAL A 1 860 ? -4.437 -13.391 46.287 1.00 81.31 860 VAL A N 1
ATOM 6364 C CA . VAL A 1 860 ? -5.369 -12.298 46.557 1.00 81.31 860 VAL A CA 1
ATOM 6365 C C . VAL A 1 860 ? -4.800 -11.522 47.733 1.00 81.31 860 VAL A C 1
ATOM 6367 O O . VAL A 1 860 ? -4.669 -12.062 48.833 1.00 81.31 860 VAL A O 1
ATOM 6370 N N . LEU A 1 861 ? -4.426 -10.271 47.489 1.00 74.62 861 LEU A N 1
ATOM 6371 C CA . LEU A 1 861 ? -3.878 -9.378 48.504 1.00 74.62 861 LEU A CA 1
ATOM 6372 C C . LEU A 1 861 ? -5.007 -8.571 49.156 1.00 74.62 861 LEU A C 1
ATOM 6374 O O . LEU A 1 861 ? -5.955 -8.152 48.491 1.00 74.62 861 LEU A O 1
ATOM 6378 N N . LYS A 1 862 ? -4.892 -8.343 50.461 1.00 71.50 862 LYS A N 1
ATOM 6379 C CA . LYS A 1 862 ? -5.670 -7.362 51.217 1.00 71.50 862 LYS A CA 1
ATOM 6380 C C . LYS A 1 862 ? -5.248 -5.950 50.805 1.00 71.50 862 LYS A C 1
ATOM 6382 O O . LYS A 1 862 ? -4.203 -5.743 50.186 1.00 71.50 862 LYS A O 1
ATOM 6387 N N . SER A 1 863 ? -6.051 -4.959 51.181 1.00 66.06 863 SER A N 1
ATOM 6388 C CA . SER A 1 863 ? -5.783 -3.547 50.881 1.00 66.06 863 SER A CA 1
ATOM 6389 C C . SER A 1 863 ? -4.474 -3.019 51.482 1.00 66.06 863 SER A C 1
ATOM 6391 O O . SER A 1 863 ? -3.898 -2.085 50.935 1.00 66.06 863 SER A O 1
ATOM 6393 N N . ASP A 1 864 ? -3.993 -3.620 52.571 1.00 74.12 864 ASP A N 1
ATOM 6394 C CA . ASP A 1 864 ? -2.709 -3.316 53.219 1.00 74.12 864 ASP A CA 1
ATOM 6395 C C . ASP A 1 864 ? -1.503 -4.015 52.552 1.00 74.12 864 ASP A C 1
ATOM 6397 O O . ASP A 1 864 ? -0.364 -3.841 52.979 1.00 74.12 864 ASP A O 1
ATOM 6401 N N . GLY A 1 865 ? -1.739 -4.801 51.496 1.00 70.12 865 GLY A N 1
ATOM 6402 C CA . GLY A 1 865 ? -0.720 -5.578 50.794 1.00 70.12 865 GLY A CA 1
ATOM 6403 C C . GLY A 1 865 ? -0.436 -6.956 51.400 1.00 70.12 865 GLY A C 1
ATOM 6404 O O . GLY A 1 865 ? 0.341 -7.713 50.821 1.00 70.12 865 GLY A O 1
ATOM 6405 N N . ALA A 1 866 ? -1.068 -7.330 52.517 1.00 75.31 866 ALA A N 1
ATOM 6406 C CA . ALA A 1 866 ? -0.916 -8.658 53.100 1.00 75.31 866 ALA A CA 1
ATOM 6407 C C . ALA A 1 866 ? -1.690 -9.718 52.300 1.00 75.31 866 ALA A C 1
ATOM 6409 O O . ALA A 1 866 ? -2.757 -9.464 51.752 1.00 75.31 866 ALA A O 1
ATOM 6410 N N . VAL A 1 867 ? -1.191 -10.951 52.251 1.00 77.50 867 VAL A N 1
ATOM 6411 C CA . VAL A 1 867 ? -1.829 -12.035 51.487 1.00 77.50 867 VAL A CA 1
ATOM 6412 C C . VAL A 1 867 ? -3.079 -12.551 52.215 1.00 77.50 867 VAL A C 1
ATOM 6414 O O . VAL A 1 867 ? -2.986 -13.017 53.350 1.00 77.50 867 VAL A O 1
ATOM 6417 N N . ALA A 1 868 ? -4.245 -12.493 51.565 1.00 79.06 868 ALA A N 1
ATOM 6418 C CA . ALA A 1 868 ? -5.508 -13.044 52.070 1.00 79.06 868 ALA A CA 1
ATOM 6419 C C . ALA A 1 868 ? -5.721 -14.497 51.633 1.00 79.06 868 ALA A C 1
ATOM 6421 O O . ALA A 1 868 ? -6.042 -15.357 52.455 1.00 79.06 868 ALA A O 1
ATOM 6422 N N . VAL A 1 869 ? -5.531 -14.757 50.338 1.00 86.31 869 VAL A N 1
ATOM 6423 C CA . VAL A 1 869 ? -5.632 -16.087 49.731 1.00 86.31 869 VAL A CA 1
ATOM 6424 C C . VAL A 1 869 ? -4.370 -16.326 48.934 1.00 86.31 869 VAL A C 1
ATOM 6426 O O . VAL A 1 869 ? -3.974 -15.471 48.145 1.00 86.31 869 VAL A O 1
ATOM 6429 N N . VAL A 1 870 ? -3.759 -17.488 49.107 1.00 88.00 870 VAL A N 1
ATOM 6430 C CA . VAL A 1 870 ? -2.667 -17.929 48.246 1.00 88.00 870 VAL A CA 1
ATOM 6431 C C . VAL A 1 870 ? -2.943 -19.333 47.762 1.00 88.00 870 VAL A C 1
ATOM 6433 O O . VAL A 1 870 ? -3.251 -20.215 48.554 1.00 88.00 870 VAL A O 1
ATOM 6436 N N . THR A 1 871 ? -2.846 -19.529 46.453 1.00 87.88 871 THR A N 1
ATOM 6437 C CA . THR A 1 871 ? -2.813 -20.857 45.846 1.00 87.88 871 THR A CA 1
ATOM 6438 C C . THR A 1 871 ? -1.436 -21.074 45.247 1.00 87.88 871 THR A C 1
ATOM 6440 O O . THR A 1 871 ? -0.973 -20.256 44.448 1.00 87.88 871 THR A O 1
ATOM 6443 N N . THR A 1 872 ? -0.763 -22.138 45.669 1.00 84.38 872 THR A N 1
ATOM 6444 C CA . THR A 1 872 ? 0.537 -22.536 45.127 1.00 84.38 872 THR A CA 1
ATOM 6445 C C . THR A 1 872 ? 0.363 -23.331 43.836 1.00 84.38 872 THR A C 1
ATOM 6447 O O . THR A 1 872 ? -0.696 -23.901 43.576 1.00 84.38 872 THR A O 1
ATOM 6450 N N . ASP A 1 873 ? 1.419 -23.414 43.032 1.00 76.56 873 ASP A N 1
ATOM 6451 C CA . ASP A 1 873 ? 1.457 -24.216 41.801 1.00 76.56 873 ASP A CA 1
ATOM 6452 C C . ASP A 1 873 ? 1.215 -25.722 42.027 1.00 76.56 873 ASP A C 1
ATOM 6454 O O . ASP A 1 873 ? 0.791 -26.429 41.115 1.00 76.56 873 ASP A O 1
ATOM 6458 N N . SER A 1 874 ? 1.433 -26.199 43.256 1.00 78.69 874 SER A N 1
ATOM 6459 C CA . SER A 1 874 ? 1.099 -27.546 43.741 1.00 78.69 874 SER A CA 1
ATOM 6460 C C . SER A 1 874 ? -0.392 -27.760 44.039 1.00 78.69 874 SER A C 1
ATOM 6462 O O . SER A 1 874 ? -0.785 -28.873 44.381 1.00 78.69 874 SER A O 1
ATOM 6464 N N . GLY A 1 875 ? -1.226 -26.723 43.905 1.00 71.88 875 GLY A N 1
ATOM 6465 C CA . GLY A 1 875 ? -2.673 -26.784 44.124 1.00 71.88 875 GLY A CA 1
ATOM 6466 C C . GLY A 1 875 ? -3.111 -26.613 45.580 1.00 71.88 875 GLY A C 1
ATOM 6467 O O . GLY A 1 875 ? -4.302 -26.708 45.864 1.00 71.88 875 GLY A O 1
ATOM 6468 N N . ASN A 1 876 ? -2.186 -26.334 46.505 1.00 79.19 876 ASN A N 1
ATOM 6469 C CA . ASN A 1 876 ? -2.546 -26.021 47.885 1.00 79.19 876 ASN A CA 1
ATOM 6470 C C . ASN A 1 876 ? -3.069 -24.589 47.969 1.00 79.19 876 ASN A C 1
ATOM 6472 O O . ASN A 1 876 ? -2.382 -23.651 47.563 1.00 79.19 876 ASN A O 1
ATOM 6476 N N . THR A 1 877 ? -4.249 -24.422 48.562 1.00 82.88 877 THR A N 1
ATOM 6477 C CA . THR A 1 877 ? -4.828 -23.108 48.840 1.00 82.88 877 THR A CA 1
ATOM 6478 C C . THR A 1 877 ? -4.843 -22.847 50.338 1.00 82.88 877 THR A C 1
ATOM 6480 O O . THR A 1 877 ? -5.393 -23.626 51.115 1.00 82.88 877 THR A O 1
ATOM 6483 N N . GLU A 1 878 ? -4.262 -21.724 50.741 1.00 80.00 878 GLU A N 1
ATOM 6484 C CA . GLU A 1 878 ? -4.256 -21.244 52.116 1.00 80.00 878 GLU A CA 1
ATOM 6485 C C . GLU A 1 878 ? -5.122 -19.981 52.229 1.00 80.00 878 GLU A C 1
ATOM 6487 O O . GLU A 1 878 ? -4.945 -19.018 51.475 1.00 80.00 878 GLU A O 1
ATOM 6492 N N . LEU A 1 879 ? -6.051 -19.987 53.188 1.00 80.19 879 LEU A N 1
ATOM 6493 C CA . LEU A 1 879 ? -6.867 -18.835 53.572 1.00 80.19 879 LEU A CA 1
ATOM 6494 C C . LEU A 1 879 ? -6.318 -18.284 54.893 1.00 80.19 879 LEU A C 1
ATOM 6496 O O . LEU A 1 879 ? -6.485 -18.900 55.942 1.00 80.19 879 LEU A O 1
ATOM 6500 N N . ARG A 1 880 ? -5.647 -17.129 54.857 1.00 70.12 880 ARG A N 1
ATOM 6501 C CA . ARG A 1 880 ? -4.910 -16.563 56.009 1.00 70.12 880 ARG A CA 1
ATOM 6502 C C . ARG A 1 880 ? -5.787 -15.671 56.905 1.00 70.12 880 ARG A C 1
ATOM 6504 O O . ARG A 1 880 ? -5.352 -14.624 57.385 1.00 70.12 880 ARG A O 1
ATOM 6511 N N . GLY A 1 881 ? -7.050 -16.059 57.089 1.00 64.31 881 GLY A N 1
ATOM 6512 C CA . GLY A 1 881 ? -8.074 -15.338 57.857 1.00 64.31 881 GLY A CA 1
ATOM 6513 C C . GLY A 1 881 ? -9.206 -16.261 58.324 1.00 64.31 881 GLY A C 1
ATOM 6514 O O . GLY A 1 881 ? -9.124 -17.475 58.153 1.00 64.31 881 GLY A O 1
ATOM 6515 N N . SER A 1 882 ? -10.268 -15.709 58.920 1.00 59.78 882 SER A N 1
ATOM 6516 C CA . SER A 1 882 ? -11.431 -16.501 59.340 1.00 59.78 882 SER A CA 1
ATOM 6517 C C . SER A 1 882 ? -12.247 -16.988 58.135 1.00 59.78 882 SER A C 1
ATOM 6519 O O . SER A 1 882 ? -12.594 -16.211 57.246 1.00 59.78 882 SER A O 1
ATOM 6521 N N . LEU A 1 883 ? -12.580 -18.285 58.114 1.00 67.44 883 LEU A N 1
ATOM 6522 C CA . LEU A 1 883 ? -13.534 -18.859 57.163 1.00 67.44 883 LEU A CA 1
ATOM 6523 C C . LEU A 1 883 ? -14.917 -18.922 57.818 1.00 67.44 883 LEU A C 1
ATOM 6525 O O . LEU A 1 883 ? -15.171 -19.770 58.672 1.00 67.44 883 LEU A O 1
ATOM 6529 N N . THR A 1 884 ? -15.825 -18.039 57.410 1.00 61.34 884 THR A N 1
ATOM 6530 C CA . THR A 1 884 ? -17.232 -18.095 57.826 1.00 61.34 884 THR A CA 1
ATOM 6531 C C . THR A 1 884 ? -18.044 -18.846 56.776 1.00 61.34 884 THR A C 1
ATOM 6533 O O . THR A 1 884 ? -18.212 -18.364 55.658 1.00 61.34 884 THR A O 1
ATOM 6536 N N . VAL A 1 885 ? -18.581 -20.015 57.134 1.00 66.62 885 VAL A N 1
ATOM 6537 C CA . VAL A 1 885 ? -19.521 -20.767 56.287 1.00 66.62 885 VAL A CA 1
ATOM 6538 C C . VAL A 1 885 ? -20.936 -20.497 56.794 1.00 66.62 885 VAL A C 1
ATOM 6540 O O . VAL A 1 885 ? -21.385 -21.105 57.761 1.00 66.62 885 VAL A O 1
ATOM 6543 N N . GLY A 1 886 ? -21.616 -19.530 56.178 1.00 54.34 886 GLY A N 1
ATOM 6544 C CA . GLY A 1 886 ? -22.990 -19.152 56.519 1.00 54.34 886 GLY A CA 1
ATOM 6545 C C . GLY A 1 886 ? -23.997 -19.634 55.468 1.00 54.34 886 GLY A C 1
ATOM 6546 O O . GLY A 1 886 ? -23.652 -19.703 54.287 1.00 54.34 886 GLY A O 1
ATOM 6547 N N . PRO A 1 887 ? -25.245 -19.952 55.846 1.00 51.94 887 PRO A N 1
ATOM 6548 C CA . PRO A 1 887 ? -26.267 -20.320 54.879 1.00 51.94 887 PRO A CA 1
ATOM 6549 C C . PRO A 1 887 ? -26.918 -19.072 54.257 1.00 51.94 887 PRO A C 1
ATOM 6551 O O . PRO A 1 887 ? -27.517 -18.262 54.957 1.00 51.94 887 PRO A O 1
ATOM 6554 N N . THR A 1 888 ? -26.889 -18.944 52.930 1.00 51.41 888 THR A N 1
ATOM 6555 C CA . THR A 1 888 ? -27.830 -18.095 52.162 1.00 51.41 888 THR A CA 1
ATOM 6556 C C . THR A 1 888 ? -29.097 -18.869 51.737 1.00 51.41 888 THR A C 1
ATOM 6558 O O . THR A 1 888 ? -29.931 -18.342 51.006 1.00 51.41 888 THR A O 1
ATOM 6561 N N . GLY A 1 889 ? -29.259 -20.112 52.222 1.00 59.28 889 GLY A N 1
ATOM 6562 C CA . GLY A 1 889 ? -30.354 -21.059 51.951 1.00 59.28 889 GLY A CA 1
ATOM 6563 C C . GLY A 1 889 ? -30.492 -22.124 53.061 1.00 59.28 889 GLY A C 1
ATOM 6564 O O . GLY A 1 889 ? -30.165 -21.850 54.206 1.00 59.28 889 GLY A O 1
ATOM 6565 N N . ALA A 1 890 ? -30.967 -23.342 52.766 1.00 53.81 890 ALA A N 1
ATOM 6566 C CA . ALA A 1 890 ? -31.330 -24.327 53.805 1.00 53.81 890 ALA A CA 1
ATOM 6567 C C . ALA A 1 890 ? -30.156 -24.966 54.596 1.00 53.81 890 ALA A C 1
ATOM 6569 O O . ALA A 1 890 ? -30.391 -25.447 55.702 1.00 53.81 890 ALA A O 1
ATOM 6570 N N . ALA A 1 891 ? -28.915 -24.973 54.086 1.00 54.78 891 ALA A N 1
ATOM 6571 C CA . ALA A 1 891 ? -27.722 -25.407 54.835 1.00 54.78 891 ALA A CA 1
ATOM 6572 C C . ALA A 1 891 ? -26.412 -24.921 54.182 1.00 54.78 891 ALA A C 1
ATOM 6574 O O . ALA A 1 891 ? -26.352 -24.754 52.964 1.00 54.78 891 ALA A O 1
ATOM 6575 N N . GLY A 1 892 ? -25.361 -24.723 54.988 1.00 58.19 892 GLY A N 1
ATOM 6576 C CA . GLY A 1 892 ? -23.978 -24.541 54.530 1.00 58.19 892 GLY A CA 1
ATOM 6577 C C . GLY A 1 892 ? -23.197 -25.852 54.659 1.00 58.19 892 GLY A C 1
ATOM 6578 O O . GLY A 1 892 ? -23.351 -26.557 55.654 1.00 58.19 892 GLY A O 1
ATOM 6579 N N . PHE A 1 893 ? -22.376 -26.188 53.662 1.00 61.50 893 PHE A N 1
ATOM 6580 C CA . PHE A 1 893 ? -21.667 -27.471 53.598 1.00 61.50 893 PHE A CA 1
ATOM 6581 C C . PHE A 1 893 ? -20.148 -27.284 53.605 1.00 61.50 893 PHE A C 1
ATOM 6583 O O . PHE A 1 893 ? -19.626 -26.381 52.955 1.00 61.50 893 PHE A O 1
ATOM 6590 N N . ILE A 1 894 ? -19.440 -28.192 54.279 1.00 71.19 894 ILE A N 1
ATOM 6591 C CA . ILE A 1 894 ? -18.001 -28.425 54.107 1.00 71.19 894 ILE A CA 1
ATOM 6592 C C . ILE A 1 894 ? -17.874 -29.855 53.583 1.00 71.19 894 ILE A C 1
ATOM 6594 O O . ILE A 1 894 ? -18.033 -30.809 54.341 1.00 71.19 894 ILE A O 1
ATOM 6598 N N . ASN A 1 895 ? -17.653 -29.998 52.275 1.00 65.38 895 ASN A N 1
ATOM 6599 C CA . ASN A 1 895 ? -17.621 -31.294 51.596 1.00 65.38 895 ASN A CA 1
ATOM 6600 C C . ASN A 1 895 ? -16.184 -31.702 51.265 1.00 65.38 895 ASN A C 1
ATOM 6602 O O . ASN A 1 895 ? -15.390 -30.878 50.811 1.00 65.38 895 ASN A O 1
ATOM 6606 N N . SER A 1 896 ? -15.870 -32.985 51.431 1.00 65.81 896 SER A N 1
ATOM 6607 C CA . SER A 1 896 ? -14.656 -33.598 50.896 1.00 65.81 896 SER A CA 1
ATOM 6608 C C . SER A 1 896 ? -14.973 -34.403 49.631 1.00 65.81 896 SER A C 1
ATOM 6610 O O . SER A 1 896 ? -16.086 -34.897 49.445 1.00 65.81 896 SER A O 1
ATOM 6612 N N . GLN A 1 897 ? -13.999 -34.519 48.726 1.00 68.44 897 GLN A N 1
ATOM 6613 C CA . GLN A 1 897 ? -14.130 -35.344 47.524 1.00 68.44 897 GLN A CA 1
ATOM 6614 C C . GLN A 1 897 ? -14.165 -36.839 47.891 1.00 68.44 897 GLN A C 1
ATOM 6616 O O . GLN A 1 897 ? -13.587 -37.251 48.897 1.00 68.44 897 GLN A O 1
ATOM 6621 N N . SER A 1 898 ? -14.813 -37.668 47.062 1.00 70.81 898 SER A N 1
ATOM 6622 C CA . SER A 1 898 ? -14.857 -39.126 47.255 1.00 70.81 898 SER A CA 1
ATOM 6623 C C . SER A 1 898 ? -13.455 -39.704 47.477 1.00 70.81 898 SER A C 1
ATOM 6625 O O . SER A 1 898 ? -12.562 -39.493 46.660 1.00 70.81 898 SER A O 1
ATOM 6627 N N . GLY A 1 899 ? -13.271 -40.438 48.577 1.00 72.69 899 GLY A N 1
ATOM 6628 C CA . GLY A 1 899 ? -11.976 -40.996 48.984 1.00 72.69 899 GLY A CA 1
ATOM 6629 C C . GLY A 1 899 ? -11.148 -40.108 49.922 1.00 72.69 899 GLY A C 1
ATOM 6630 O O . GLY A 1 899 ? -10.134 -40.573 50.437 1.00 72.69 899 GLY A O 1
ATOM 6631 N N . HIS A 1 900 ? -11.589 -38.880 50.218 1.00 75.25 900 HIS A N 1
ATOM 6632 C CA . HIS A 1 900 ? -10.893 -37.944 51.108 1.00 75.25 900 HIS A CA 1
ATOM 6633 C C . HIS A 1 900 ? -11.667 -37.699 52.411 1.00 75.25 900 HIS A C 1
ATOM 6635 O O . HIS A 1 900 ? -12.873 -37.455 52.401 1.00 75.25 900 HIS A O 1
ATOM 6641 N N . GLY A 1 901 ? -10.974 -37.796 53.550 1.00 79.81 901 GLY A N 1
ATOM 6642 C CA . GLY A 1 901 ? -11.558 -37.584 54.877 1.00 79.81 901 GLY A CA 1
ATOM 6643 C C . GLY A 1 901 ? -11.535 -36.114 55.288 1.00 79.81 901 GLY A C 1
ATOM 6644 O O . GLY A 1 901 ? -10.819 -35.308 54.695 1.00 79.81 901 GLY A O 1
ATOM 6645 N N . LEU A 1 902 ? -12.282 -35.776 56.336 1.00 84.81 902 LEU A N 1
ATOM 6646 C CA . LEU A 1 902 ? -12.238 -34.454 56.962 1.00 84.81 902 LEU A CA 1
ATOM 6647 C C . LEU A 1 902 ? -11.502 -34.561 58.295 1.00 84.81 902 LEU A C 1
ATOM 6649 O O . LEU A 1 902 ? -11.851 -35.401 59.118 1.00 84.81 902 LEU A O 1
ATOM 6653 N N . THR A 1 903 ? -10.490 -33.726 58.530 1.00 83.38 903 THR A N 1
ATOM 6654 C CA . THR A 1 903 ? -9.743 -33.711 59.795 1.00 83.38 903 THR A CA 1
ATOM 6655 C C . THR A 1 903 ? -9.694 -32.307 60.377 1.00 83.38 903 THR A C 1
ATOM 6657 O O . THR A 1 903 ? -9.281 -31.369 59.701 1.00 83.38 903 THR A O 1
ATOM 6660 N N . LEU A 1 904 ? -10.043 -32.185 61.654 1.00 85.25 904 LEU A N 1
ATOM 6661 C CA . LEU A 1 904 ? -9.820 -30.991 62.459 1.00 85.25 904 LEU A CA 1
ATOM 6662 C C . LEU A 1 904 ? -8.483 -31.138 63.190 1.00 85.25 904 LEU A C 1
ATOM 6664 O O . LEU A 1 904 ? -8.246 -32.138 63.879 1.00 85.25 904 LEU A O 1
ATOM 6668 N N . ARG A 1 905 ? -7.595 -30.157 63.011 1.00 81.56 905 ARG A N 1
ATOM 6669 C CA . ARG A 1 905 ? -6.231 -30.167 63.550 1.00 81.56 905 ARG A CA 1
ATOM 6670 C C . ARG A 1 905 ? -5.930 -28.901 64.333 1.00 81.56 905 ARG A C 1
ATOM 6672 O O . ARG A 1 905 ? -6.447 -27.835 64.019 1.00 81.56 905 ARG A O 1
ATOM 6679 N N . GLU A 1 906 ? -5.031 -29.033 65.294 1.00 77.94 906 GLU A N 1
ATOM 6680 C CA . GLU A 1 906 ? -4.324 -27.920 65.918 1.00 77.94 906 GLU A CA 1
ATOM 6681 C C . GLU A 1 906 ? -2.854 -28.016 65.492 1.00 77.94 906 GLU A C 1
ATOM 6683 O O . GLU A 1 906 ? -2.167 -28.989 65.817 1.00 77.94 906 GLU A O 1
ATOM 6688 N N . GLY A 1 907 ? -2.388 -27.060 64.683 1.00 79.19 907 GLY A N 1
ATOM 6689 C CA . GLY A 1 907 ? -1.108 -27.188 63.985 1.00 79.19 907 GLY A CA 1
ATOM 6690 C C . GLY A 1 907 ? -1.078 -28.450 63.112 1.00 79.19 907 GLY A C 1
ATOM 6691 O O . GLY A 1 907 ? -1.919 -28.636 62.232 1.00 79.19 907 GLY A O 1
ATOM 6692 N N . THR A 1 908 ? -0.119 -29.341 63.363 1.00 77.19 908 THR A N 1
ATOM 6693 C CA . THR A 1 908 ? -0.007 -30.637 62.670 1.00 77.19 908 THR A CA 1
ATOM 6694 C C . THR A 1 908 ? -0.756 -31.774 63.371 1.00 77.19 908 THR A C 1
ATOM 6696 O O . THR A 1 908 ? -0.930 -32.840 62.776 1.00 77.19 908 THR A O 1
ATOM 6699 N N . THR A 1 909 ? -1.239 -31.562 64.596 1.00 80.94 909 THR A N 1
ATOM 6700 C CA . THR A 1 909 ? -1.840 -32.604 65.436 1.00 80.94 909 THR A CA 1
ATOM 6701 C C . THR A 1 909 ? -3.316 -32.794 65.103 1.00 80.94 909 THR A C 1
ATOM 6703 O O . THR A 1 909 ? -4.109 -31.857 65.195 1.00 80.94 909 THR A O 1
ATOM 6706 N N . SER A 1 910 ? -3.708 -34.022 64.754 1.00 86.19 910 SER A N 1
ATOM 6707 C CA . SER A 1 910 ? -5.116 -34.388 64.567 1.00 86.19 910 SER A CA 1
ATOM 6708 C C . SER A 1 910 ? -5.849 -34.401 65.901 1.00 86.19 910 SER A C 1
ATOM 6710 O O . SER A 1 910 ? -5.382 -34.998 66.871 1.00 86.19 910 SER A O 1
ATOM 6712 N N . ARG A 1 911 ? -7.008 -33.745 65.959 1.00 87.25 911 ARG A N 1
ATOM 6713 C CA . ARG A 1 911 ? -7.882 -33.759 67.138 1.00 87.25 911 ARG A CA 1
ATOM 6714 C C . ARG A 1 911 ? -9.135 -34.586 66.892 1.00 87.25 911 ARG A C 1
ATOM 6716 O O . ARG A 1 911 ? -9.577 -35.288 67.796 1.00 87.25 911 ARG A O 1
ATOM 6723 N N . LEU A 1 912 ? -9.662 -34.543 65.671 1.00 87.62 912 LEU A N 1
ATOM 6724 C CA . LEU A 1 912 ? -10.893 -35.223 65.298 1.00 87.62 912 LEU A CA 1
ATOM 6725 C C . LEU A 1 912 ? -10.936 -35.462 63.795 1.00 87.62 912 LEU A C 1
ATOM 6727 O O . LEU A 1 912 ? -10.564 -34.570 63.029 1.00 87.62 912 LEU A O 1
ATOM 6731 N N . ALA A 1 913 ? -11.425 -36.616 63.355 1.00 86.31 913 ALA A N 1
ATOM 6732 C CA . ALA A 1 913 ? -11.554 -36.874 61.929 1.00 86.31 913 ALA A CA 1
ATOM 6733 C C . ALA A 1 913 ? -12.817 -37.659 61.560 1.00 86.31 913 ALA A C 1
ATOM 6735 O O . ALA A 1 913 ? -13.400 -38.368 62.375 1.00 86.31 913 ALA A O 1
ATOM 6736 N N . ILE A 1 914 ? -13.224 -37.524 60.302 1.00 88.19 914 ILE A N 1
ATOM 6737 C CA . ILE A 1 914 ? -14.262 -38.327 59.665 1.00 88.19 914 ILE A CA 1
ATOM 6738 C C . ILE A 1 914 ? -13.603 -39.087 58.519 1.00 88.19 914 ILE A C 1
ATOM 6740 O O . ILE A 1 914 ? -13.016 -38.487 57.611 1.00 88.19 914 ILE A O 1
ATOM 6744 N N . GLN A 1 915 ? -13.661 -40.414 58.585 1.00 84.62 915 GLN A N 1
ATOM 6745 C CA . GLN A 1 915 ? -13.044 -41.290 57.600 1.00 84.62 915 GLN A CA 1
ATOM 6746 C C . GLN A 1 915 ? -13.866 -41.321 56.307 1.00 84.62 915 GLN A C 1
ATOM 6748 O O . GLN A 1 915 ? -15.073 -41.545 56.325 1.00 84.62 915 GLN A O 1
ATOM 6753 N N . ALA A 1 916 ? -13.191 -41.153 55.171 1.00 80.44 916 ALA A N 1
ATOM 6754 C CA . ALA A 1 916 ? -13.836 -41.013 53.866 1.00 80.44 916 ALA A CA 1
ATOM 6755 C C . ALA A 1 916 ? -14.644 -42.239 53.415 1.00 80.44 916 ALA A C 1
ATOM 6757 O O . ALA A 1 916 ? -15.671 -42.099 52.762 1.00 80.44 916 ALA A O 1
ATOM 6758 N N . SER A 1 917 ? -14.140 -43.443 53.699 1.00 79.62 917 SER A N 1
ATOM 6759 C CA . SER A 1 917 ? -14.658 -44.696 53.136 1.00 79.62 917 SER A CA 1
ATOM 6760 C C . SER A 1 917 ? -15.824 -45.288 53.923 1.00 79.62 917 SER A C 1
ATOM 6762 O O . SER A 1 917 ? -16.674 -45.958 53.346 1.00 79.62 917 SER A O 1
ATOM 6764 N N . THR A 1 918 ? -15.852 -45.066 55.233 1.00 81.44 918 THR A N 1
ATOM 6765 C CA . THR A 1 918 ? -16.809 -45.683 56.165 1.00 81.44 918 THR A CA 1
ATOM 6766 C C . THR A 1 918 ? -17.707 -44.656 56.847 1.00 81.44 918 THR A C 1
ATOM 6768 O O . THR A 1 918 ? -18.706 -45.030 57.453 1.00 81.44 918 THR A O 1
ATOM 6771 N N . GLY A 1 919 ? -17.353 -43.367 56.781 1.00 82.50 919 GLY A N 1
ATOM 6772 C CA . GLY A 1 919 ? -18.025 -42.305 57.528 1.00 82.50 919 GLY A CA 1
ATOM 6773 C C . GLY A 1 919 ? -17.765 -42.357 59.035 1.00 82.50 919 GLY A C 1
ATOM 6774 O O . GLY A 1 919 ? -18.422 -41.634 59.780 1.00 82.50 919 GLY A O 1
ATOM 6775 N N . HIS A 1 920 ? -16.831 -43.195 59.505 1.00 87.88 920 HIS A N 1
ATOM 6776 C CA . HIS A 1 920 ? -16.518 -43.283 60.927 1.00 87.88 920 HIS A CA 1
ATOM 6777 C C . HIS A 1 920 ? -16.024 -41.949 61.465 1.00 87.88 920 HIS A C 1
ATOM 6779 O O . HIS A 1 920 ? -15.131 -41.317 60.895 1.00 87.88 920 HIS A O 1
ATOM 6785 N N . TRP A 1 921 ? -16.580 -41.571 62.608 1.00 88.25 921 TRP A N 1
ATOM 6786 C CA . TRP A 1 921 ? -16.078 -40.478 63.410 1.00 88.25 921 TRP A CA 1
ATOM 6787 C C . TRP A 1 921 ? -15.097 -41.042 64.438 1.00 88.25 921 TRP A C 1
ATOM 6789 O O . TRP A 1 921 ? -15.498 -41.808 65.311 1.00 88.25 921 TRP A O 1
ATOM 6799 N N . TRP A 1 922 ? -13.811 -40.718 64.294 1.00 86.94 922 TRP A N 1
ATOM 6800 C CA . TRP A 1 922 ? -12.734 -41.268 65.126 1.00 86.94 922 TRP A CA 1
ATOM 6801 C C . TRP A 1 922 ? -11.877 -40.168 65.768 1.00 86.94 922 TRP A C 1
ATOM 6803 O O . TRP A 1 922 ? -11.751 -39.062 65.215 1.00 86.94 922 TRP A O 1
ATOM 6813 N N . PRO A 1 923 ? -11.311 -40.450 66.954 1.00 91.12 923 PRO A N 1
ATOM 6814 C CA . PRO A 1 923 ? -10.424 -39.524 67.637 1.00 91.12 923 PRO A CA 1
ATOM 6815 C C . PRO A 1 923 ? -9.147 -39.276 66.825 1.00 91.12 923 PRO A C 1
ATOM 6817 O O . PRO A 1 923 ? -8.752 -40.070 65.973 1.00 91.12 923 PRO A O 1
ATOM 6820 N N . GLY A 1 924 ? -8.494 -38.141 67.079 1.00 85.62 924 GLY A N 1
ATOM 6821 C CA . GLY A 1 924 ? -7.249 -37.790 66.398 1.00 85.62 924 GLY A CA 1
ATOM 6822 C C . GLY A 1 924 ? -6.088 -38.753 66.672 1.00 85.62 924 GLY A C 1
ATOM 6823 O O . GLY A 1 924 ? -5.172 -38.830 65.853 1.00 85.62 924 GLY A O 1
ATOM 6824 N N . ALA A 1 925 ? -6.140 -39.484 67.787 1.00 87.31 925 ALA A N 1
ATOM 6825 C CA . ALA A 1 925 ? -5.264 -40.604 68.105 1.00 87.31 925 ALA A CA 1
ATOM 6826 C C . ALA A 1 925 ? -6.036 -41.671 68.904 1.00 87.31 925 ALA A C 1
ATOM 6828 O O . ALA A 1 925 ? -7.018 -41.362 69.581 1.00 87.31 925 ALA A O 1
ATOM 6829 N N . ASP A 1 926 ? -5.598 -42.926 68.812 1.00 91.38 926 ASP A N 1
ATOM 6830 C CA . ASP A 1 926 ? -6.229 -44.036 69.530 1.00 91.38 926 ASP A CA 1
ATOM 6831 C C . ASP A 1 926 ? -6.162 -43.833 71.055 1.00 91.38 926 ASP A C 1
ATOM 6833 O O . ASP A 1 926 ? -5.135 -43.402 71.582 1.00 91.38 926 ASP A O 1
ATOM 6837 N N . ASN A 1 927 ? -7.277 -44.096 71.744 1.00 89.00 927 ASN A N 1
ATOM 6838 C CA . ASN A 1 927 ? -7.444 -43.967 73.200 1.00 89.00 927 ASN A CA 1
ATOM 6839 C C . ASN A 1 927 ? -6.990 -42.618 73.827 1.00 89.00 927 ASN A C 1
ATOM 6841 O O . ASN A 1 927 ? -6.628 -42.572 75.002 1.00 89.00 927 ASN A O 1
ATOM 6845 N N . ALA A 1 928 ? -6.980 -41.513 73.065 1.00 86.50 928 ALA A N 1
ATOM 6846 C CA . ALA A 1 928 ? -6.409 -40.234 73.518 1.00 86.50 928 ALA A CA 1
ATOM 6847 C C . ALA A 1 928 ? -7.424 -39.091 73.712 1.00 86.50 928 ALA A C 1
ATOM 6849 O O . ALA A 1 928 ? -7.139 -38.135 74.434 1.00 86.50 928 ALA A O 1
ATOM 6850 N N . GLN A 1 929 ? -8.595 -39.147 73.072 1.00 89.88 929 GLN A N 1
ATOM 6851 C CA . GLN A 1 929 ? -9.628 -38.113 73.180 1.00 89.88 929 GLN A CA 1
ATOM 6852 C C . GLN A 1 929 ? -10.893 -38.654 73.851 1.00 89.88 929 GLN A C 1
ATOM 6854 O O . GLN A 1 929 ? -11.440 -39.675 73.437 1.00 89.88 929 GLN A O 1
ATOM 6859 N N . ASN A 1 930 ? -11.397 -37.911 74.838 1.00 90.00 930 ASN A N 1
ATOM 6860 C CA . ASN A 1 930 ? -12.651 -38.211 75.528 1.00 90.00 930 ASN A CA 1
ATOM 6861 C C . ASN A 1 930 ? -13.859 -37.597 74.804 1.00 90.00 930 ASN A C 1
ATOM 6863 O O . ASN A 1 930 ? -13.762 -36.528 74.195 1.00 90.00 930 ASN A O 1
ATOM 6867 N N . VAL A 1 931 ? -15.028 -38.235 74.929 1.00 89.75 931 VAL A N 1
ATOM 6868 C CA . VAL A 1 931 ? -16.312 -37.680 74.472 1.00 89.75 931 VAL A CA 1
ATOM 6869 C C . VAL A 1 931 ? -17.015 -37.011 75.656 1.00 89.75 931 VAL A C 1
ATOM 6871 O O . VAL A 1 931 ? -17.751 -37.645 76.412 1.00 89.75 931 VAL A O 1
ATOM 6874 N N . GLY A 1 932 ? -16.768 -35.709 75.808 1.00 88.94 932 GLY A N 1
ATOM 6875 C CA . GLY A 1 932 ? -17.168 -34.925 76.981 1.00 88.94 932 GLY A CA 1
ATOM 6876 C C . GLY A 1 932 ? -16.131 -34.968 78.110 1.00 88.94 932 GLY A C 1
ATOM 6877 O O . GLY A 1 932 ? -15.071 -35.580 77.983 1.00 88.94 932 GLY A O 1
ATOM 6878 N N . SER A 1 933 ? -16.433 -34.289 79.216 1.00 86.75 933 SER A N 1
ATOM 6879 C CA . SER A 1 933 ? -15.590 -34.227 80.421 1.00 86.75 933 SER A CA 1
ATOM 6880 C C . SER A 1 933 ? -16.435 -34.183 81.701 1.00 86.75 933 SER A C 1
ATOM 6882 O O . SER A 1 933 ? -17.659 -34.054 81.631 1.00 86.75 933 SER A O 1
ATOM 6884 N N . GLY A 1 934 ? -15.803 -34.259 82.880 1.00 83.56 934 GLY A N 1
ATOM 6885 C CA . GLY A 1 934 ? -16.500 -34.180 84.175 1.00 83.56 934 GLY A CA 1
ATOM 6886 C C . GLY A 1 934 ? -17.356 -32.912 84.339 1.00 83.56 934 GLY A C 1
ATOM 6887 O O . GLY A 1 934 ? -18.502 -32.987 84.810 1.00 83.56 934 GLY A O 1
ATOM 6888 N N . ALA A 1 935 ? -16.846 -31.771 83.861 1.00 84.81 935 ALA A N 1
ATOM 6889 C CA . ALA A 1 935 ? -17.538 -30.482 83.870 1.00 84.81 935 ALA A CA 1
ATOM 6890 C C . ALA A 1 935 ? -18.569 -30.350 82.734 1.00 84.81 935 ALA A C 1
ATOM 6892 O O . ALA A 1 935 ? -19.670 -29.842 82.956 1.00 84.81 935 ALA A O 1
ATOM 6893 N N . LEU A 1 936 ? -18.239 -30.850 81.535 1.00 84.50 936 LEU A N 1
ATOM 6894 C CA . LEU A 1 936 ? -19.023 -30.710 80.302 1.00 84.50 936 LEU A CA 1
ATOM 6895 C C . LEU A 1 936 ? -19.414 -32.088 79.753 1.00 84.50 936 LEU A C 1
ATOM 6897 O O . LEU A 1 936 ? -18.848 -32.602 78.785 1.00 84.50 936 LEU A O 1
ATOM 6901 N N . ARG A 1 937 ? -20.391 -32.710 80.417 1.00 89.44 937 ARG A N 1
ATOM 6902 C CA . ARG A 1 937 ? -20.876 -34.054 80.081 1.00 89.44 937 ARG A CA 1
ATOM 6903 C C . ARG A 1 937 ? -21.825 -34.017 78.889 1.00 89.44 937 ARG A C 1
ATOM 6905 O O . ARG A 1 937 ? -22.661 -33.121 78.778 1.00 89.44 937 ARG A O 1
ATOM 6912 N N . MET A 1 938 ? -21.769 -35.058 78.062 1.00 89.69 938 MET A N 1
ATOM 6913 C CA . MET A 1 938 ? -22.827 -35.312 77.086 1.00 89.69 938 MET A CA 1
ATOM 6914 C C . MET A 1 938 ? -24.128 -35.651 77.817 1.00 89.69 938 MET A C 1
ATOM 6916 O O . MET A 1 938 ? -24.130 -36.462 78.741 1.00 89.69 938 MET A O 1
ATOM 6920 N N . ALA A 1 939 ? -25.238 -35.041 77.400 1.00 88.06 939 ALA A N 1
ATOM 6921 C CA . ALA A 1 939 ? -26.526 -35.244 78.059 1.00 88.06 939 ALA A CA 1
ATOM 6922 C C . ALA A 1 939 ? -27.057 -36.678 77.879 1.00 88.06 939 ALA A C 1
ATOM 6924 O O . ALA A 1 939 ? -27.571 -37.278 78.820 1.00 88.06 939 ALA A O 1
ATOM 6925 N N . THR A 1 940 ? -26.970 -37.233 76.667 1.00 89.00 940 THR A N 1
ATOM 6926 C CA . THR A 1 940 ? -27.388 -38.605 76.329 1.00 89.00 940 THR A CA 1
ATOM 6927 C C . THR A 1 940 ? -26.728 -39.028 75.014 1.00 89.00 940 THR A C 1
ATOM 6929 O O . THR A 1 940 ? -26.530 -38.191 74.136 1.00 89.00 940 THR A O 1
ATOM 6932 N N . VAL A 1 941 ? -26.430 -40.321 74.853 1.00 91.31 941 VAL A N 1
ATOM 6933 C CA . VAL A 1 941 ? -25.972 -40.912 73.583 1.00 91.31 941 VAL A CA 1
ATOM 6934 C C . VAL A 1 941 ? -27.084 -41.795 73.010 1.00 91.31 941 VAL A C 1
ATOM 6936 O O . VAL A 1 941 ? -27.538 -42.721 73.677 1.00 91.31 941 VAL A O 1
ATOM 6939 N N . PHE A 1 942 ? -27.519 -41.515 71.778 1.00 91.00 942 PHE A N 1
ATOM 6940 C CA . PHE A 1 942 ? -28.467 -42.352 71.034 1.00 91.00 942 PHE A CA 1
ATOM 6941 C C . PHE A 1 942 ? -27.699 -43.244 70.054 1.00 91.00 942 PHE A C 1
ATOM 6943 O O . PHE A 1 942 ? -27.091 -42.740 69.113 1.00 91.00 942 PHE A O 1
ATOM 6950 N N . ALA A 1 943 ? -27.734 -44.560 70.265 1.00 91.94 943 ALA A N 1
ATOM 6951 C CA . ALA A 1 943 ? -27.052 -45.542 69.423 1.00 91.94 943 ALA A CA 1
ATOM 6952 C C . ALA A 1 943 ? -27.983 -46.715 69.079 1.00 91.94 943 ALA A C 1
ATOM 6954 O O . ALA A 1 943 ? -28.846 -47.080 69.877 1.00 91.94 943 ALA A O 1
ATOM 6955 N N . GLY A 1 944 ? -27.813 -47.302 67.887 1.00 92.00 944 GLY A N 1
ATOM 6956 C CA . GLY A 1 944 ? -28.603 -48.461 67.444 1.00 92.00 944 GLY A CA 1
ATOM 6957 C C . GLY A 1 944 ? -28.218 -49.777 68.136 1.00 92.00 944 GLY A C 1
ATOM 6958 O O . GLY A 1 944 ? -29.058 -50.658 68.289 1.00 92.00 944 GLY A O 1
ATOM 6959 N N . THR A 1 945 ? -26.967 -49.900 68.586 1.00 93.75 945 THR A N 1
ATOM 6960 C CA . THR A 1 945 ? -26.435 -51.033 69.361 1.00 93.75 945 THR A CA 1
ATOM 6961 C C . THR A 1 945 ? -25.654 -50.520 70.572 1.00 93.75 945 THR A C 1
ATOM 6963 O O . THR A 1 945 ? -25.257 -49.355 70.605 1.00 93.75 945 THR A O 1
ATOM 6966 N N . GLY A 1 946 ? -25.421 -51.379 71.570 1.00 89.00 946 GLY A N 1
ATOM 6967 C CA . GLY A 1 946 ? -24.611 -51.026 72.742 1.00 89.00 946 GLY A CA 1
ATOM 6968 C C . GLY A 1 946 ? -23.153 -50.699 72.390 1.00 89.00 946 GLY A C 1
ATOM 6969 O O . GLY A 1 946 ? -22.640 -51.153 71.366 1.00 89.00 946 GLY A O 1
ATOM 6970 N N . SER A 1 947 ? -22.490 -49.917 73.248 1.00 91.50 947 SER A N 1
ATOM 6971 C CA . SER A 1 947 ? -21.086 -49.528 73.068 1.00 91.50 947 SER A CA 1
ATOM 6972 C C . SER A 1 947 ? -20.149 -50.735 73.111 1.00 91.50 947 SER A C 1
ATOM 6974 O O . SER A 1 947 ? -20.221 -51.554 74.030 1.00 91.50 947 SER A O 1
ATOM 6976 N N . ILE A 1 948 ? -19.228 -50.811 72.151 1.00 93.25 948 ILE A N 1
ATOM 6977 C CA . ILE A 1 948 ? -18.168 -51.824 72.122 1.00 93.25 948 ILE A CA 1
ATOM 6978 C C . ILE A 1 948 ? -17.001 -51.324 72.979 1.00 93.25 948 ILE A C 1
ATOM 6980 O O . ILE A 1 948 ? -16.509 -50.221 72.762 1.00 93.25 948 ILE A O 1
ATOM 6984 N N . ASN A 1 949 ? -16.556 -52.140 73.936 1.00 91.75 949 ASN A N 1
ATOM 6985 C CA . ASN A 1 949 ? -15.315 -51.926 74.681 1.00 91.75 949 ASN A CA 1
ATOM 6986 C C . ASN A 1 949 ? -14.336 -53.044 74.310 1.00 91.75 949 ASN A C 1
ATOM 6988 O O . ASN A 1 949 ? -14.703 -54.220 74.386 1.00 91.75 949 ASN A O 1
ATOM 6992 N N . THR A 1 950 ? -13.112 -52.693 73.915 1.00 93.00 950 THR A N 1
ATOM 6993 C CA . THR A 1 950 ? -12.074 -53.677 73.582 1.00 93.00 950 THR A CA 1
ATOM 6994 C C . THR A 1 950 ? -11.768 -54.550 74.799 1.00 93.00 950 THR A C 1
ATOM 6996 O O . THR A 1 950 ? -11.597 -54.065 75.917 1.00 93.00 950 THR A O 1
ATOM 6999 N N . SER A 1 951 ? -11.745 -55.868 74.599 1.00 91.25 951 SER A N 1
ATOM 7000 C CA . SER A 1 951 ? -11.495 -56.843 75.664 1.00 91.25 951 SER A CA 1
ATOM 7001 C C . SER A 1 951 ? -10.688 -58.043 75.155 1.00 91.25 951 SER A C 1
ATOM 7003 O O . SER A 1 951 ? -11.037 -59.185 75.456 1.00 91.25 951 SER A O 1
ATOM 7005 N N . SER A 1 952 ? -9.636 -57.784 74.375 1.00 93.62 952 SER A N 1
ATOM 7006 C CA . SER A 1 952 ? -8.693 -58.823 73.939 1.00 93.62 952 SER A CA 1
ATOM 7007 C C . SER A 1 952 ? -7.863 -59.335 75.118 1.00 93.62 952 SER A C 1
ATOM 7009 O O . SER A 1 952 ? -7.545 -58.562 76.025 1.00 93.62 952 SER A O 1
ATOM 7011 N N . GLU A 1 953 ? -7.515 -60.623 75.118 1.00 87.88 953 GLU A N 1
ATOM 7012 C CA . GLU A 1 953 ? -6.686 -61.233 76.168 1.00 87.88 953 GLU A CA 1
ATOM 7013 C C . GLU A 1 953 ? -5.259 -60.668 76.140 1.00 87.88 953 GLU A C 1
ATOM 7015 O O . GLU A 1 953 ? -4.667 -60.416 77.180 1.00 87.88 953 GLU A O 1
ATOM 7020 N N . GLU A 1 954 ? -4.749 -60.363 74.948 1.00 91.50 954 GLU A N 1
ATOM 7021 C CA . GLU A 1 954 ? -3.392 -59.874 74.691 1.00 91.50 954 GLU A CA 1
ATOM 7022 C C . GLU A 1 954 ? -3.161 -58.433 75.167 1.00 91.50 954 GLU A C 1
ATOM 7024 O O . GLU A 1 954 ? -2.024 -58.030 75.399 1.00 91.50 954 GLU A O 1
ATOM 7029 N N . GLU A 1 955 ? -4.234 -57.655 75.320 1.00 89.56 955 GLU A N 1
ATOM 7030 C CA . GLU A 1 955 ? -4.187 -56.281 75.841 1.00 89.56 955 GLU A CA 1
ATOM 7031 C C . GLU A 1 955 ? -4.381 -56.227 77.362 1.00 89.56 955 GLU A C 1
ATOM 7033 O O . GLU A 1 955 ? -4.424 -55.152 77.966 1.00 89.56 955 GLU A O 1
ATOM 7038 N N . LYS A 1 956 ? -4.509 -57.392 78.002 1.00 91.19 956 LYS A N 1
ATOM 7039 C CA . LYS A 1 956 ? -4.715 -57.531 79.439 1.00 91.19 956 LYS A CA 1
ATOM 7040 C C . LYS A 1 956 ? -3.619 -58.413 80.024 1.00 91.19 956 LYS A C 1
ATOM 7042 O O . LYS A 1 956 ? -3.059 -59.289 79.380 1.00 91.19 956 LYS A O 1
ATOM 7047 N N . GLN A 1 957 ? -3.298 -58.173 81.284 1.00 88.19 957 GLN A N 1
ATOM 7048 C CA . GLN A 1 957 ? -2.342 -58.979 82.036 1.00 88.19 957 GLN A CA 1
ATOM 7049 C C . GLN A 1 957 ? -2.927 -59.282 83.406 1.00 88.19 957 GLN A C 1
ATOM 7051 O O . GLN A 1 957 ? -3.836 -58.583 83.852 1.00 88.19 957 GLN A O 1
ATOM 7056 N N . GLN A 1 958 ? -2.385 -60.302 84.073 1.00 88.25 958 GLN A N 1
ATOM 7057 C CA . GLN A 1 958 ? -2.855 -60.719 85.401 1.00 88.25 958 GLN A CA 1
ATOM 7058 C C . GLN A 1 958 ? -4.341 -61.121 85.368 1.00 88.25 958 GLN A C 1
ATOM 7060 O O . GLN A 1 958 ? -5.147 -60.704 86.200 1.00 88.25 958 GLN A O 1
ATOM 7065 N N . ILE A 1 959 ? -4.703 -61.897 84.342 1.00 91.88 959 ILE A N 1
ATOM 7066 C CA . ILE A 1 959 ? -6.063 -62.383 84.129 1.00 91.88 959 ILE A CA 1
ATOM 7067 C C . ILE A 1 959 ? -6.278 -63.591 85.038 1.00 91.88 959 ILE A C 1
ATOM 7069 O O . ILE A 1 959 ? -5.891 -64.707 84.708 1.00 91.88 959 ILE A O 1
ATOM 7073 N N . ASP A 1 960 ? -6.900 -63.341 86.184 1.00 87.75 960 ASP A N 1
ATOM 7074 C CA . ASP A 1 960 ? -7.222 -64.343 87.197 1.00 87.75 960 ASP A CA 1
ATOM 7075 C C . ASP A 1 960 ? -8.713 -64.305 87.553 1.00 87.75 960 ASP A C 1
ATOM 7077 O O . ASP A 1 960 ? -9.460 -63.399 87.168 1.00 87.75 960 ASP A O 1
ATOM 7081 N N . ALA A 1 961 ? -9.161 -65.294 88.331 1.00 88.50 961 ALA A N 1
ATOM 7082 C CA . ALA A 1 961 ? -10.474 -65.229 88.960 1.00 88.50 961 ALA A CA 1
ATOM 7083 C C . ALA A 1 961 ? -10.586 -63.973 89.843 1.00 88.50 961 ALA A C 1
ATOM 7085 O O . ALA A 1 961 ? -9.635 -63.590 90.531 1.00 88.50 961 ALA A O 1
ATOM 7086 N N . ILE A 1 962 ? -11.767 -63.345 89.853 1.00 91.12 962 ILE A N 1
ATOM 7087 C CA . ILE A 1 962 ? -12.010 -62.169 90.697 1.00 91.12 962 ILE A CA 1
ATOM 7088 C C . ILE A 1 962 ? -11.763 -62.553 92.158 1.00 91.12 962 ILE A C 1
ATOM 7090 O O . ILE A 1 962 ? -12.308 -63.542 92.651 1.00 91.12 962 ILE A O 1
ATOM 7094 N N . ARG A 1 963 ? -10.920 -61.764 92.835 1.00 91.62 963 ARG A N 1
ATOM 7095 C CA . ARG A 1 963 ? -10.467 -62.042 94.202 1.00 91.62 963 ARG A CA 1
ATOM 7096 C C . ARG A 1 963 ? -11.655 -62.212 95.140 1.00 91.62 963 ARG A C 1
ATOM 7098 O O . ARG A 1 963 ? -12.577 -61.402 95.138 1.00 91.62 963 ARG A O 1
ATOM 7105 N N . GLU A 1 964 ? -11.569 -63.206 96.013 1.00 91.19 964 GLU A N 1
ATOM 7106 C CA . GLU A 1 964 ? -12.618 -63.501 96.991 1.00 91.19 964 GLU A CA 1
ATOM 7107 C C . GLU A 1 964 ? -12.958 -62.297 97.876 1.00 91.19 964 GLU A C 1
ATOM 7109 O O . GLU A 1 964 ? -14.131 -61.974 98.011 1.00 91.19 964 GLU A O 1
ATOM 7114 N N . ALA A 1 965 ? -11.951 -61.552 98.345 1.00 89.31 965 ALA A N 1
ATOM 7115 C CA . ALA A 1 965 ? -12.159 -60.327 99.122 1.00 89.31 965 ALA A CA 1
ATOM 7116 C C . ALA A 1 965 ? -12.924 -59.236 98.347 1.00 89.31 965 ALA A C 1
ATOM 7118 O O . ALA A 1 965 ? -13.717 -58.511 98.934 1.00 89.31 965 ALA A O 1
ATOM 7119 N N . VAL A 1 966 ? -12.726 -59.134 97.024 1.00 92.50 966 VAL A N 1
ATOM 7120 C CA . VAL A 1 966 ? -13.477 -58.186 96.178 1.00 92.50 966 VAL A CA 1
ATOM 7121 C C . VAL A 1 966 ? -14.930 -58.626 96.061 1.00 92.50 966 VAL A C 1
ATOM 7123 O O . VAL A 1 966 ? -15.828 -57.797 96.121 1.00 92.50 966 VAL A O 1
ATOM 7126 N N . LEU A 1 967 ? -15.179 -59.928 95.913 1.00 94.12 967 LEU A N 1
ATOM 7127 C CA . LEU A 1 967 ? -16.536 -60.464 95.861 1.00 94.12 967 LEU A CA 1
ATOM 7128 C C . LEU A 1 967 ? -17.230 -60.413 97.232 1.00 94.12 967 LEU A C 1
ATOM 7130 O O . LEU A 1 967 ? -18.446 -60.278 97.284 1.00 94.12 967 LEU A O 1
ATOM 7134 N N . ASP A 1 968 ? -16.495 -60.516 98.336 1.00 92.75 968 ASP A N 1
ATOM 7135 C CA . ASP A 1 968 ? -17.038 -60.310 99.682 1.00 92.75 968 ASP A CA 1
ATOM 7136 C C . ASP A 1 968 ? -17.406 -58.840 99.904 1.00 92.75 968 ASP A C 1
ATOM 7138 O O . ASP A 1 968 ? -18.542 -58.571 100.285 1.00 92.75 968 ASP A O 1
ATOM 7142 N N . ALA A 1 969 ? -16.528 -57.904 99.528 1.00 93.31 969 ALA A N 1
ATOM 7143 C CA . ALA A 1 969 ? -16.825 -56.472 99.548 1.00 93.31 969 ALA A CA 1
ATOM 7144 C C . ALA A 1 969 ? -18.016 -56.105 98.649 1.00 93.31 969 ALA A C 1
ATOM 7146 O O . ALA A 1 969 ? -18.887 -55.331 99.040 1.00 93.31 969 ALA A O 1
ATOM 7147 N N . TRP A 1 970 ? -18.087 -56.689 97.448 1.00 94.94 970 TRP A N 1
ATOM 7148 C CA . TRP A 1 970 ? -19.206 -56.472 96.532 1.00 94.94 970 TRP A CA 1
ATOM 7149 C C . TRP A 1 970 ? -20.528 -57.016 97.083 1.00 94.94 970 TRP A C 1
ATOM 7151 O O . TRP A 1 970 ? -21.584 -56.473 96.779 1.00 94.94 970 TRP A O 1
ATOM 7161 N N . GLY A 1 971 ? -20.486 -58.055 97.923 1.00 92.25 971 GLY A N 1
ATOM 7162 C CA . GLY A 1 971 ? -21.673 -58.609 98.573 1.00 92.25 971 GLY A CA 1
ATOM 7163 C C . GLY A 1 971 ? -22.414 -57.623 99.481 1.00 92.25 971 GLY A C 1
ATOM 7164 O O . GLY A 1 971 ? -23.600 -57.835 99.730 1.00 92.25 971 GLY A O 1
ATOM 7165 N N . ASP A 1 972 ? -21.747 -56.550 99.913 1.00 93.12 972 ASP A N 1
ATOM 7166 C CA . ASP A 1 972 ? -22.323 -55.485 100.741 1.00 93.12 972 ASP A CA 1
ATOM 7167 C C . ASP A 1 972 ? -22.803 -54.271 99.913 1.00 93.12 972 ASP A C 1
ATOM 7169 O O . ASP A 1 972 ? -23.322 -53.300 100.466 1.00 93.12 972 ASP A O 1
ATOM 7173 N N . VAL A 1 973 ? -22.642 -54.290 98.582 1.00 93.44 973 VAL A N 1
ATOM 7174 C CA . VAL A 1 973 ? -23.069 -53.198 97.692 1.00 93.44 973 VAL A CA 1
ATOM 7175 C C . VAL A 1 973 ? -24.581 -53.263 97.423 1.00 93.44 973 VAL A C 1
ATOM 7177 O O . VAL A 1 973 ? -25.110 -54.282 96.986 1.00 93.44 973 VAL A O 1
ATOM 7180 N N . GLU A 1 974 ? -25.285 -52.140 97.613 1.00 90.56 974 GLU A N 1
ATOM 7181 C CA . GLU A 1 974 ? -26.747 -52.057 97.464 1.00 90.56 974 GLU A CA 1
ATOM 7182 C C . GLU A 1 974 ? -27.212 -51.387 96.158 1.00 90.56 974 GLU A C 1
ATOM 7184 O O . GLU A 1 974 ? -26.918 -50.217 95.885 1.00 90.56 974 GLU A O 1
ATOM 7189 N N . TRP A 1 975 ? -28.058 -52.092 95.401 1.00 93.06 975 TRP A N 1
ATOM 7190 C CA . TRP A 1 975 ? -28.811 -51.536 94.272 1.00 93.06 975 TRP A CA 1
ATOM 7191 C C . TRP A 1 975 ? -29.985 -50.678 94.764 1.00 93.06 975 TRP A C 1
ATOM 7193 O O . TRP A 1 975 ? -30.790 -51.119 95.580 1.00 93.06 975 TRP A O 1
ATOM 7203 N N . SER A 1 976 ? -30.087 -49.445 94.264 1.00 92.50 976 SER A N 1
ATOM 7204 C CA . SER A 1 976 ? -31.026 -48.419 94.735 1.00 92.50 976 SER A CA 1
ATOM 7205 C C . SER A 1 976 ? -31.884 -47.850 93.603 1.00 92.50 976 SER A C 1
ATOM 7207 O O . SER A 1 976 ? -31.449 -47.740 92.455 1.00 92.50 976 SER A O 1
ATOM 7209 N N . GLU A 1 977 ? -33.094 -47.404 93.936 1.00 93.81 977 GLU A N 1
ATOM 7210 C CA . GLU A 1 977 ? -33.842 -46.467 93.097 1.00 93.81 977 GLU A CA 1
ATOM 7211 C C . GLU A 1 977 ? -33.583 -45.024 93.551 1.00 93.81 977 GLU A C 1
ATOM 7213 O O . GLU A 1 977 ? -33.430 -44.750 94.742 1.00 93.81 977 GLU A O 1
ATOM 7218 N N . PHE A 1 978 ? -33.495 -44.089 92.609 1.00 93.19 978 PHE A N 1
ATOM 7219 C CA . PHE A 1 978 ? -33.262 -42.676 92.901 1.00 93.19 978 PHE A CA 1
ATOM 7220 C C . PHE A 1 978 ? -33.806 -41.772 91.789 1.00 93.19 978 PHE A C 1
ATOM 7222 O O . PHE A 1 978 ? -34.106 -42.212 90.682 1.00 93.19 978 PHE A O 1
ATOM 7229 N N . ARG A 1 979 ? -33.927 -40.473 92.067 1.00 89.88 979 ARG A N 1
ATOM 7230 C CA . ARG A 1 979 ? -34.200 -39.434 91.063 1.00 89.88 979 ARG A CA 1
ATOM 7231 C C . ARG A 1 979 ? -33.045 -38.444 91.076 1.00 89.88 979 ARG A C 1
ATOM 7233 O O . ARG A 1 979 ? -32.477 -38.187 92.133 1.00 89.88 979 ARG A O 1
ATOM 7240 N N . PHE A 1 980 ? -32.690 -37.889 89.923 1.00 91.38 980 PHE A N 1
ATOM 7241 C CA . PHE A 1 980 ? -31.687 -36.827 89.888 1.00 91.38 980 PHE A CA 1
ATOM 7242 C C . PHE A 1 980 ? -32.286 -35.506 90.380 1.00 91.38 980 PHE A C 1
ATOM 7244 O O . PHE A 1 980 ? -33.409 -35.158 90.012 1.00 91.38 980 PHE A O 1
ATOM 7251 N N . ASN A 1 981 ? -31.537 -34.770 91.201 1.00 92.19 981 ASN A N 1
ATOM 7252 C CA . ASN A 1 981 ? -32.024 -33.539 91.830 1.00 92.19 981 ASN A CA 1
ATOM 7253 C C . ASN A 1 981 ? -32.390 -32.454 90.810 1.00 92.19 981 ASN A C 1
ATOM 7255 O O . ASN A 1 981 ? -33.402 -31.792 90.992 1.00 92.19 981 ASN A O 1
ATOM 7259 N N . ASP A 1 982 ? -31.631 -32.320 89.720 1.00 89.31 982 ASP A N 1
ATOM 7260 C CA . ASP A 1 982 ? -31.924 -31.382 88.628 1.00 89.31 982 ASP A CA 1
ATOM 7261 C C . ASP A 1 982 ? -33.246 -31.721 87.920 1.00 89.31 982 ASP A C 1
ATOM 7263 O O . ASP A 1 982 ? -34.054 -30.846 87.614 1.00 89.31 982 ASP A O 1
ATOM 7267 N N . ALA A 1 983 ? -33.521 -33.008 87.711 1.00 86.38 983 ALA A N 1
ATOM 7268 C CA . ALA A 1 983 ? -34.782 -33.471 87.155 1.00 86.38 983 ALA A CA 1
ATOM 7269 C C . ALA A 1 983 ? -35.953 -33.255 88.126 1.00 86.38 983 ALA A C 1
ATOM 7271 O O . ALA A 1 983 ? -37.041 -32.918 87.665 1.00 86.38 983 ALA A O 1
ATOM 7272 N N . VAL A 1 984 ? -35.751 -33.436 89.437 1.00 90.88 984 VAL A N 1
ATOM 7273 C CA . VAL A 1 984 ? -36.769 -33.169 90.473 1.00 90.88 984 VAL A CA 1
ATOM 7274 C C . VAL A 1 984 ? -37.033 -31.672 90.605 1.00 90.88 984 VAL A C 1
ATOM 7276 O O . VAL A 1 984 ? -38.189 -31.272 90.669 1.00 90.88 984 VAL A O 1
ATOM 7279 N N . GLU A 1 985 ? -36.002 -30.835 90.559 1.00 91.81 985 GLU A N 1
ATOM 7280 C CA . GLU A 1 985 ? -36.152 -29.380 90.554 1.00 91.81 985 GLU A CA 1
ATOM 7281 C C . GLU A 1 985 ? -36.912 -28.908 89.306 1.00 91.81 985 GLU A C 1
ATOM 7283 O O . GLU A 1 985 ? -37.850 -28.121 89.406 1.00 91.81 985 GLU A O 1
ATOM 7288 N N . ALA A 1 986 ? -36.583 -29.455 88.131 1.00 86.44 986 ALA A N 1
ATOM 7289 C CA . ALA A 1 986 ? -37.227 -29.071 86.878 1.00 86.44 986 ALA A CA 1
ATOM 7290 C C . ALA A 1 986 ? -38.643 -29.650 86.684 1.00 86.44 986 ALA A C 1
ATOM 7292 O O . ALA A 1 986 ? -39.443 -29.063 85.956 1.00 86.44 986 ALA A O 1
ATOM 7293 N N . LYS A 1 987 ? -38.954 -30.830 87.244 1.00 86.31 987 LYS A N 1
ATOM 7294 C CA . LYS A 1 987 ? -40.177 -31.600 86.912 1.00 86.31 987 LYS A CA 1
ATOM 7295 C C . LYS A 1 987 ? -41.007 -32.033 88.125 1.00 86.31 987 LYS A C 1
ATOM 7297 O O . LYS A 1 987 ? -42.040 -32.678 87.938 1.00 86.31 987 LYS A O 1
ATOM 7302 N N . GLY A 1 988 ? -40.584 -31.716 89.347 1.00 85.75 988 GLY A N 1
ATOM 7303 C CA . GLY A 1 988 ? -41.243 -32.130 90.588 1.00 85.75 988 GLY A CA 1
ATOM 7304 C C . GLY A 1 988 ? -41.483 -33.641 90.645 1.00 85.75 988 GLY A C 1
ATOM 7305 O O . GLY A 1 988 ? -40.637 -34.449 90.247 1.00 85.75 988 GLY A O 1
ATOM 7306 N N . ASP A 1 989 ? -42.689 -34.034 91.054 1.00 87.94 989 ASP A N 1
ATOM 7307 C CA . ASP A 1 989 ? -43.089 -35.443 91.158 1.00 87.94 989 ASP A CA 1
ATOM 7308 C C . ASP A 1 989 ? -43.099 -36.193 89.813 1.00 87.94 989 ASP A C 1
ATOM 7310 O O . ASP A 1 989 ? -43.093 -37.426 89.807 1.00 87.94 989 ASP A O 1
ATOM 7314 N N . SER A 1 990 ? -43.034 -35.483 88.677 1.00 87.12 990 SER A N 1
ATOM 7315 C CA . SER A 1 990 ? -42.935 -36.075 87.331 1.00 87.12 990 SER A CA 1
ATOM 7316 C C . SER A 1 990 ? -41.504 -36.435 86.915 1.00 87.12 990 SER A C 1
ATOM 7318 O O . SER A 1 990 ? -41.291 -36.978 85.826 1.00 87.12 990 SER A O 1
ATOM 7320 N N . ALA A 1 991 ? -40.499 -36.136 87.745 1.00 90.94 991 ALA A N 1
ATOM 7321 C CA . ALA A 1 991 ? -39.149 -36.637 87.535 1.00 90.94 991 ALA A CA 1
ATOM 7322 C C . ALA A 1 991 ? -39.151 -38.172 87.533 1.00 90.94 991 ALA A C 1
ATOM 7324 O O . ALA A 1 991 ? -39.754 -38.817 88.390 1.00 90.94 991 ALA A O 1
ATOM 7325 N N . ARG A 1 992 ? -38.488 -38.771 86.542 1.00 92.56 992 ARG A N 1
ATOM 7326 C CA . ARG A 1 992 ? -38.462 -40.228 86.398 1.00 92.56 992 ARG A CA 1
ATOM 7327 C C . ARG A 1 992 ? -37.633 -40.845 87.519 1.00 92.56 992 ARG A C 1
ATOM 7329 O O . ARG A 1 992 ? -36.601 -40.295 87.896 1.00 92.56 992 ARG A O 1
ATOM 7336 N N . VAL A 1 993 ? -38.086 -41.992 88.016 1.00 92.19 993 VAL A N 1
ATOM 7337 C CA . VAL A 1 993 ? -37.281 -42.854 88.884 1.00 92.19 993 VAL A CA 1
ATOM 7338 C C . VAL A 1 993 ? -36.270 -43.590 88.011 1.00 92.19 993 VAL A C 1
ATOM 7340 O O . VAL A 1 993 ? -36.621 -44.146 86.970 1.00 92.19 993 VAL A O 1
ATOM 7343 N N . HIS A 1 994 ? -35.014 -43.543 88.425 1.00 93.88 994 HIS A N 1
ATOM 7344 C CA . HIS A 1 994 ? -33.894 -44.262 87.842 1.00 93.88 994 HIS A CA 1
ATOM 7345 C C . HIS A 1 994 ? -33.459 -45.368 88.805 1.00 93.88 994 HIS A C 1
ATOM 7347 O O . HIS A 1 994 ? -33.652 -45.258 90.013 1.00 93.88 994 HIS A O 1
ATOM 7353 N N . PHE A 1 995 ? -32.858 -46.425 88.266 1.00 95.19 995 PHE A N 1
ATOM 7354 C CA . PHE A 1 995 ? -32.368 -47.563 89.038 1.00 95.19 995 PHE A CA 1
ATOM 7355 C C . PHE A 1 995 ? -30.872 -47.707 88.818 1.00 95.19 995 PHE A C 1
ATOM 7357 O O . PHE A 1 995 ? -30.398 -47.591 87.685 1.00 95.19 995 PHE A O 1
ATOM 7364 N N . GLY A 1 996 ? -30.133 -47.966 89.887 1.00 93.19 996 GLY A N 1
ATOM 7365 C CA . GLY A 1 996 ? -28.700 -48.163 89.794 1.00 93.19 996 GLY A CA 1
ATOM 7366 C C . GLY A 1 996 ? -27.992 -48.090 91.135 1.00 93.19 996 GLY A C 1
ATOM 7367 O O . GLY A 1 996 ? -28.576 -48.300 92.192 1.00 93.19 996 GLY A O 1
ATOM 7368 N N . LEU A 1 997 ? -26.705 -47.795 91.074 1.00 93.44 997 LEU A N 1
ATOM 7369 C CA . LEU A 1 997 ? -25.812 -47.703 92.217 1.00 93.44 997 LEU A CA 1
ATOM 7370 C C . LEU A 1 997 ? -25.480 -46.241 92.519 1.00 93.44 997 LEU A C 1
ATOM 7372 O O . LEU A 1 997 ? -25.409 -45.393 91.624 1.00 93.44 997 LEU A O 1
ATOM 7376 N N . VAL A 1 998 ? -25.217 -45.964 93.793 1.00 92.81 998 VAL A N 1
ATOM 7377 C CA . VAL A 1 998 ? -24.710 -44.670 94.257 1.00 92.81 998 VAL A CA 1
ATOM 7378 C C . VAL A 1 998 ? -23.217 -44.808 94.515 1.00 92.81 998 VAL A C 1
ATOM 7380 O O . VAL A 1 998 ? -22.811 -45.566 95.393 1.00 92.81 998 VAL A O 1
ATOM 7383 N N . ALA A 1 999 ? -22.404 -44.067 93.762 1.00 92.38 999 ALA A N 1
ATOM 7384 C CA . ALA A 1 999 ? -20.953 -44.247 93.711 1.00 92.38 999 ALA A CA 1
ATOM 7385 C C . ALA A 1 999 ? -20.279 -44.248 95.092 1.00 92.38 999 ALA A C 1
ATOM 7387 O O . ALA A 1 999 ? -19.513 -45.154 95.408 1.00 92.38 999 ALA A O 1
ATOM 7388 N N . GLN A 1 1000 ? -20.628 -43.290 95.952 1.00 93.69 1000 GLN A N 1
ATOM 7389 C CA . GLN A 1 1000 ? -20.052 -43.169 97.292 1.00 93.69 1000 GLN A CA 1
ATOM 7390 C C . GLN A 1 1000 ? -20.384 -44.359 98.205 1.00 93.69 1000 GLN A C 1
ATOM 7392 O O . GLN A 1 1000 ? -19.602 -44.678 99.095 1.00 93.69 1000 GLN A O 1
ATOM 7397 N N . ARG A 1 1001 ? -21.519 -45.042 97.999 1.00 93.75 1001 ARG A N 1
ATOM 7398 C CA . ARG A 1 1001 ? -21.857 -46.246 98.778 1.00 93.75 1001 ARG A CA 1
ATOM 7399 C C . ARG A 1 1001 ? -21.014 -47.444 98.352 1.00 93.75 1001 ARG A C 1
ATOM 7401 O O . ARG A 1 1001 ? -20.600 -48.221 99.202 1.00 93.75 1001 ARG A O 1
ATOM 7408 N N . VAL A 1 1002 ? -20.714 -47.554 97.056 1.00 92.38 1002 VAL A N 1
ATOM 7409 C CA . VAL A 1 1002 ? -19.795 -48.581 96.540 1.00 92.38 1002 VAL A CA 1
ATOM 7410 C C . VAL A 1 1002 ? -18.386 -48.369 97.107 1.00 92.38 1002 VAL A C 1
ATOM 7412 O O . VAL A 1 1002 ? -17.763 -49.325 97.555 1.00 92.38 1002 VAL A O 1
ATOM 7415 N N . VAL A 1 1003 ? -17.916 -47.114 97.158 1.00 92.75 1003 VAL A N 1
ATOM 7416 C CA . VAL A 1 1003 ? -16.637 -46.731 97.792 1.00 92.75 1003 VAL A CA 1
ATOM 7417 C C . VAL A 1 1003 ? -16.579 -47.224 99.240 1.00 92.75 1003 VAL A C 1
ATOM 7419 O O . VAL A 1 1003 ? -15.662 -47.960 99.598 1.00 92.75 1003 VAL A O 1
ATOM 7422 N N . ALA A 1 1004 ? -17.599 -46.899 100.040 1.00 92.81 1004 ALA A N 1
ATOM 7423 C CA . ALA A 1 1004 ? -17.649 -47.283 101.449 1.00 92.81 1004 ALA A CA 1
ATOM 7424 C C . ALA A 1 1004 ? -17.628 -48.809 101.665 1.00 92.81 1004 ALA A C 1
ATOM 7426 O O . ALA A 1 1004 ? -16.987 -49.284 102.602 1.00 92.81 1004 ALA A O 1
ATOM 7427 N N . ALA A 1 1005 ? -18.291 -49.584 100.799 1.00 92.69 1005 ALA A N 1
ATOM 7428 C CA . ALA A 1 1005 ? -18.299 -51.044 100.891 1.00 92.69 1005 ALA A CA 1
ATOM 7429 C C . ALA A 1 1005 ? -16.900 -51.648 100.673 1.00 92.69 1005 ALA A C 1
ATOM 7431 O O . ALA A 1 1005 ? -16.492 -52.544 101.403 1.00 92.69 1005 ALA A O 1
ATOM 7432 N N . PHE A 1 1006 ? -16.122 -51.132 99.720 1.00 93.62 1006 PHE A N 1
ATOM 7433 C CA . PHE A 1 1006 ? -14.757 -51.617 99.488 1.00 93.62 1006 PHE A CA 1
ATOM 7434 C C . PHE A 1 1006 ? -13.822 -51.262 100.648 1.00 93.62 1006 PHE A C 1
ATOM 7436 O O . PHE A 1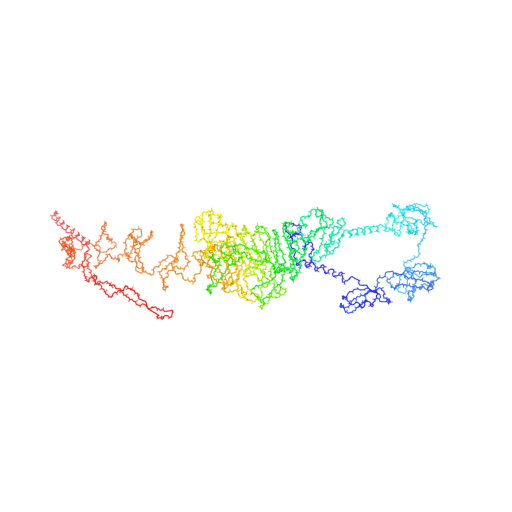 1006 ? -13.094 -52.130 101.135 1.00 93.62 1006 PHE A O 1
ATOM 7443 N N . GLU A 1 1007 ? -13.892 -50.023 101.140 1.00 93.25 1007 GLU A N 1
ATOM 7444 C CA . GLU A 1 1007 ? -13.069 -49.563 102.265 1.00 93.25 1007 GLU A CA 1
ATOM 7445 C C . GLU A 1 1007 ? -13.338 -50.367 103.543 1.00 93.25 1007 GLU A C 1
ATOM 7447 O O . GLU A 1 1007 ? -12.400 -50.701 104.271 1.00 93.25 1007 GLU A O 1
ATOM 7452 N N . ALA A 1 1008 ? -14.597 -50.748 103.792 1.00 90.94 1008 ALA A N 1
ATOM 7453 C CA . ALA A 1 1008 ? -14.981 -51.566 104.944 1.00 90.94 1008 ALA A CA 1
ATOM 7454 C C . ALA A 1 1008 ? -14.316 -52.954 104.949 1.00 90.94 1008 ALA A C 1
ATOM 7456 O O . ALA A 1 1008 ? -14.040 -53.506 106.014 1.00 90.94 1008 ALA A O 1
ATOM 7457 N N . HIS A 1 1009 ? -14.001 -53.491 103.770 1.00 91.81 1009 HIS A N 1
ATOM 7458 C CA . HIS A 1 1009 ? -13.285 -54.760 103.603 1.00 91.81 1009 HIS A CA 1
ATOM 7459 C C . HIS A 1 1009 ? -11.769 -54.571 103.450 1.00 91.81 1009 HIS A C 1
ATOM 7461 O O . HIS A 1 1009 ? -11.057 -55.488 103.044 1.00 91.81 1009 HIS A O 1
ATOM 7467 N N . GLY A 1 1010 ? -11.258 -53.382 103.789 1.00 87.38 1010 GLY A N 1
ATOM 7468 C CA . GLY A 1 1010 ? -9.835 -53.052 103.728 1.00 87.38 1010 GLY A CA 1
ATOM 7469 C C . GLY A 1 1010 ? -9.287 -52.948 102.305 1.00 87.38 1010 GLY A C 1
ATOM 7470 O O . GLY A 1 1010 ? -8.074 -53.037 102.113 1.00 87.38 1010 GLY A O 1
ATOM 7471 N N . LEU A 1 1011 ? -10.159 -52.784 101.307 1.00 92.00 1011 LEU A N 1
ATOM 7472 C CA . LEU A 1 1011 ? -9.786 -52.598 99.910 1.00 92.00 1011 LEU A CA 1
ATOM 7473 C C . LEU A 1 1011 ? -9.842 -51.114 99.554 1.00 92.00 1011 LEU A C 1
ATOM 7475 O O . LEU A 1 1011 ? -10.771 -50.413 99.943 1.00 92.00 1011 LEU A O 1
ATOM 7479 N N . ASN A 1 1012 ? -8.882 -50.637 98.764 1.00 91.69 1012 ASN A N 1
ATOM 7480 C CA . ASN A 1 1012 ? -8.970 -49.296 98.202 1.00 91.69 1012 ASN A CA 1
ATOM 7481 C C . ASN A 1 1012 ? -9.914 -49.314 96.980 1.00 91.69 1012 ASN A C 1
ATOM 7483 O O . ASN A 1 1012 ? -9.597 -49.976 95.989 1.00 91.69 1012 ASN A O 1
ATOM 7487 N N . PRO A 1 1013 ? -11.055 -48.602 97.007 1.00 85.81 1013 PRO A N 1
ATOM 7488 C CA . PRO A 1 1013 ? -12.039 -48.636 95.925 1.00 85.81 1013 PRO A CA 1
ATOM 7489 C C . PRO A 1 1013 ? -11.499 -48.144 94.579 1.00 85.81 1013 PRO A C 1
ATOM 7491 O O . PRO A 1 1013 ? -11.924 -48.641 93.539 1.00 85.81 1013 PRO A O 1
ATOM 7494 N N . PHE A 1 1014 ? -10.555 -47.200 94.579 1.00 89.12 1014 PHE A N 1
ATOM 7495 C CA . PHE A 1 1014 ? -10.000 -46.620 93.351 1.00 89.12 1014 PHE A CA 1
ATOM 7496 C C . PHE A 1 1014 ? -8.907 -47.475 92.700 1.00 89.12 1014 PHE A C 1
ATOM 7498 O O . PHE A 1 1014 ? -8.492 -47.176 91.582 1.00 89.12 1014 PHE A O 1
ATOM 7505 N N . ASP A 1 1015 ? -8.487 -48.567 93.350 1.00 87.50 1015 ASP A N 1
ATOM 7506 C CA . ASP A 1 1015 ? -7.648 -49.587 92.710 1.00 87.50 1015 ASP A CA 1
ATOM 7507 C C . ASP A 1 1015 ? -8.451 -50.402 91.673 1.00 87.50 1015 ASP A C 1
ATOM 7509 O O . ASP A 1 1015 ? -7.874 -51.168 90.897 1.00 87.50 1015 ASP A O 1
ATOM 7513 N N . PHE A 1 1016 ? -9.783 -50.246 91.641 1.00 89.44 1016 PHE A N 1
ATOM 7514 C CA . PHE A 1 1016 ? -10.689 -50.968 90.754 1.00 89.44 1016 PHE A CA 1
ATOM 7515 C C . PHE A 1 1016 ? -11.403 -50.021 89.779 1.00 89.44 1016 PHE A C 1
ATOM 7517 O O . PHE A 1 1016 ? -11.941 -48.981 90.154 1.00 89.44 1016 PHE A O 1
ATOM 7524 N N . GLY A 1 1017 ? -11.475 -50.432 88.510 1.00 86.12 1017 GLY A N 1
ATOM 7525 C CA . GLY A 1 1017 ? -12.064 -49.659 87.410 1.00 86.12 1017 GLY A CA 1
ATOM 7526 C C . GLY A 1 1017 ? -13.534 -49.205 87.533 1.00 86.12 1017 GLY A C 1
ATOM 7527 O O . GLY A 1 1017 ? -13.860 -48.183 86.921 1.00 86.12 1017 GLY A O 1
ATOM 7528 N N . PRO A 1 1018 ? -14.437 -49.855 88.303 1.00 90.25 1018 PRO A N 1
ATOM 7529 C CA . PRO A 1 1018 ? -15.840 -49.448 88.363 1.00 90.25 1018 PRO A CA 1
ATOM 7530 C C . PRO A 1 1018 ? -16.105 -48.052 88.939 1.00 90.25 1018 PRO A C 1
ATOM 7532 O O . PRO A 1 1018 ? -17.184 -47.515 88.693 1.00 90.25 1018 PRO A O 1
ATOM 7535 N N . ILE A 1 1019 ? -15.181 -47.467 89.705 1.00 91.88 1019 ILE A N 1
ATOM 7536 C CA . ILE A 1 1019 ? -15.389 -46.207 90.432 1.00 91.88 1019 ILE A CA 1
ATOM 7537 C C . ILE A 1 1019 ? -14.497 -45.116 89.837 1.00 91.88 1019 ILE A C 1
ATOM 7539 O O . ILE A 1 1019 ? -13.312 -45.323 89.597 1.00 91.88 1019 ILE A O 1
ATOM 7543 N N . CYS A 1 1020 ? -15.065 -43.936 89.591 1.00 90.50 1020 CYS A N 1
ATOM 7544 C CA . CYS A 1 1020 ? -14.344 -42.782 89.056 1.00 90.50 1020 CYS A CA 1
ATOM 7545 C C . CYS A 1 1020 ? -14.624 -41.529 89.896 1.00 90.50 1020 CYS A C 1
ATOM 7547 O O . CYS A 1 1020 ? -15.716 -41.379 90.450 1.00 90.50 1020 CYS A O 1
ATOM 7549 N N . PHE A 1 1021 ? -13.656 -40.618 89.958 1.00 91.12 1021 PHE A N 1
ATOM 7550 C CA . PHE A 1 1021 ? -13.794 -39.310 90.592 1.00 91.12 1021 PHE A CA 1
ATOM 7551 C C . PHE A 1 1021 ? -13.102 -38.252 89.732 1.00 91.12 1021 PHE A C 1
ATOM 7553 O O . PHE A 1 1021 ? -11.938 -38.419 89.378 1.00 91.12 1021 PHE A O 1
ATOM 7560 N N . ASP A 1 1022 ? -13.826 -37.182 89.413 1.00 89.75 1022 ASP A N 1
ATOM 7561 C CA . ASP A 1 1022 ? -13.340 -36.053 88.620 1.00 89.75 1022 ASP A CA 1
ATOM 7562 C C . ASP A 1 1022 ? -13.588 -34.744 89.379 1.00 89.75 1022 ASP A C 1
ATOM 7564 O O . ASP A 1 1022 ? -14.671 -34.549 89.940 1.00 89.75 1022 ASP A O 1
ATOM 7568 N N . GLU A 1 1023 ? -12.632 -33.818 89.341 1.00 91.75 1023 GLU A N 1
ATOM 7569 C CA . GLU A 1 1023 ? -12.758 -32.461 89.885 1.00 91.75 1023 GLU A CA 1
ATOM 7570 C C . GLU A 1 1023 ? -12.302 -31.407 88.871 1.00 91.75 1023 GLU A C 1
ATOM 7572 O O . GLU A 1 1023 ? -11.496 -31.692 87.984 1.00 91.75 1023 GLU A O 1
ATOM 7577 N N . TRP A 1 1024 ? -12.866 -30.203 88.954 1.00 89.31 1024 TRP A N 1
ATOM 7578 C CA . TRP A 1 1024 ? -12.544 -29.093 88.057 1.00 89.31 1024 TRP A CA 1
ATOM 7579 C C . TRP A 1 1024 ? -12.718 -27.729 88.731 1.00 89.31 1024 TRP A C 1
ATOM 7581 O O . TRP A 1 1024 ? -13.521 -27.577 89.654 1.00 89.31 1024 TRP A O 1
ATOM 7591 N N . ASP A 1 1025 ? -12.010 -26.732 88.196 1.00 88.62 1025 ASP A N 1
ATOM 7592 C CA . ASP A 1 1025 ? -12.057 -25.328 88.620 1.00 88.62 1025 ASP A CA 1
ATOM 7593 C C . ASP A 1 1025 ? -13.191 -24.533 87.942 1.00 88.62 1025 ASP A C 1
ATOM 7595 O O . ASP A 1 1025 ? -13.833 -25.010 87.000 1.00 88.62 1025 ASP A O 1
ATOM 7599 N N . ASP A 1 1026 ? -13.422 -23.297 88.396 1.00 86.94 1026 ASP A N 1
ATOM 7600 C CA . ASP A 1 1026 ? -14.357 -22.352 87.777 1.00 86.94 1026 ASP A CA 1
ATOM 7601 C C . ASP A 1 1026 ? -14.015 -22.129 86.290 1.00 86.94 1026 ASP A C 1
ATOM 7603 O O . ASP A 1 1026 ? -12.867 -21.874 85.929 1.00 86.94 1026 ASP A O 1
ATOM 7607 N N . GLN A 1 1027 ? -15.024 -22.195 85.422 1.00 80.56 1027 GLN A N 1
ATOM 7608 C CA . GLN A 1 1027 ? -14.887 -22.012 83.977 1.00 80.56 1027 GLN A CA 1
ATOM 7609 C C . GLN A 1 1027 ? -15.583 -20.723 83.541 1.00 80.56 1027 GLN A C 1
ATOM 7611 O O . GLN A 1 1027 ? -16.791 -20.575 83.745 1.00 80.56 1027 GLN A O 1
ATOM 7616 N N . TYR A 1 1028 ? -14.841 -19.818 82.906 1.00 79.00 1028 TYR A N 1
ATOM 7617 C CA . TYR A 1 1028 ? -15.315 -18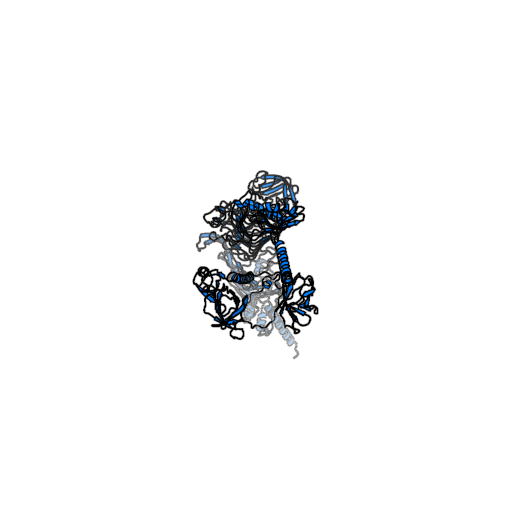.494 82.499 1.00 79.00 1028 TYR A CA 1
ATOM 7618 C C . TYR A 1 1028 ? -15.378 -18.342 80.973 1.00 79.00 1028 TYR A C 1
ATOM 7620 O O . TYR A 1 1028 ? -14.632 -18.993 80.242 1.00 79.00 1028 TYR A O 1
ATOM 7628 N N . GLU A 1 1029 ? -16.255 -17.459 80.491 1.00 77.31 1029 GLU A N 1
ATOM 7629 C CA . GLU A 1 1029 ? -16.295 -17.009 79.094 1.00 77.31 1029 GLU A CA 1
ATOM 7630 C C . GLU A 1 1029 ? -16.233 -15.468 79.002 1.00 77.31 1029 GLU A C 1
ATOM 7632 O O . GLU A 1 1029 ? -16.868 -14.788 79.811 1.00 77.31 1029 GLU A O 1
ATOM 7637 N N . PRO A 1 1030 ? -15.508 -14.882 78.033 1.00 71.69 1030 PRO A N 1
ATOM 7638 C CA . PRO A 1 1030 ? -15.397 -13.428 77.896 1.00 71.69 1030 PRO A CA 1
ATOM 7639 C C . PRO A 1 1030 ? -16.663 -12.783 77.303 1.00 71.69 1030 PRO A C 1
ATOM 7641 O O . PRO A 1 1030 ? -17.246 -13.285 76.339 1.00 71.69 1030 PRO A O 1
ATOM 7644 N N . VAL A 1 1031 ? -17.064 -11.629 77.846 1.00 68.69 1031 VAL A N 1
ATOM 7645 C CA . VAL A 1 1031 ? -18.162 -10.781 77.346 1.00 68.69 1031 VAL A CA 1
ATOM 7646 C C . VAL A 1 1031 ? -17.596 -9.696 76.415 1.00 68.69 1031 VAL A C 1
ATOM 7648 O O . VAL A 1 1031 ? -16.475 -9.232 76.605 1.00 68.69 1031 VAL A O 1
ATOM 7651 N N . TYR A 1 1032 ? -18.342 -9.296 75.378 1.00 71.38 1032 TYR A N 1
ATOM 7652 C CA . TYR A 1 1032 ? -17.882 -8.351 74.344 1.00 71.38 1032 TYR A CA 1
ATOM 7653 C C . TYR A 1 1032 ? -18.765 -7.089 74.277 1.00 71.38 1032 TYR A C 1
ATOM 7655 O O . TYR A 1 1032 ? -19.991 -7.193 74.337 1.00 71.38 1032 TYR A O 1
ATOM 7663 N N . GLU A 1 1033 ? -18.159 -5.906 74.095 1.00 63.19 1033 GLU A N 1
ATOM 7664 C CA . GLU A 1 1033 ? -18.829 -4.601 73.937 1.00 63.19 1033 GLU A CA 1
ATOM 7665 C C . GLU A 1 1033 ? -18.413 -3.849 72.652 1.00 63.19 1033 GLU A C 1
ATOM 7667 O O . GLU A 1 1033 ? -17.362 -4.116 72.071 1.00 63.19 1033 GLU A O 1
ATOM 7672 N N . LYS A 1 1034 ? -19.225 -2.872 72.210 1.00 65.00 1034 LYS A N 1
ATOM 7673 C CA . LYS A 1 1034 ? -18.911 -2.005 71.053 1.00 65.00 1034 LYS A CA 1
ATOM 7674 C C . LYS A 1 1034 ? -18.173 -0.739 71.486 1.00 65.00 1034 LYS A C 1
ATOM 7676 O O . LYS A 1 1034 ? -18.736 0.050 72.243 1.00 65.00 1034 LYS A O 1
ATOM 7681 N N . LYS A 1 1035 ? -16.988 -0.478 70.927 1.00 62.12 1035 LYS A N 1
ATOM 7682 C CA . LYS A 1 1035 ? -16.225 0.765 71.140 1.00 62.12 1035 LYS A CA 1
ATOM 7683 C C . LYS A 1 1035 ? -15.983 1.522 69.839 1.00 62.12 1035 LYS A C 1
ATOM 7685 O O . LYS A 1 1035 ? -15.677 0.919 68.816 1.00 62.12 1035 LYS A O 1
ATOM 7690 N N . PHE A 1 1036 ? -16.092 2.847 69.905 1.00 63.50 1036 PHE A N 1
ATOM 7691 C CA . PHE A 1 1036 ? -15.737 3.762 68.821 1.00 63.50 1036 PHE A CA 1
ATOM 7692 C C . PHE A 1 1036 ? -14.275 4.183 69.007 1.00 63.50 1036 PHE A C 1
ATOM 7694 O O . PHE A 1 1036 ? -13.913 4.739 70.043 1.00 63.50 1036 PHE A O 1
ATOM 7701 N N . LEU A 1 1037 ? -13.422 3.858 68.042 1.00 65.38 1037 LEU A N 1
ATOM 7702 C CA . LEU A 1 1037 ? -11.986 4.113 68.072 1.00 65.38 1037 LEU A CA 1
ATOM 7703 C C . LEU A 1 1037 ? -11.630 5.113 66.973 1.00 65.38 1037 LEU A C 1
ATOM 7705 O O . LEU A 1 1037 ? -11.960 4.903 65.809 1.00 65.38 1037 LEU A O 1
ATOM 7709 N N . LEU A 1 1038 ? -10.927 6.185 67.339 1.00 59.47 1038 LEU A N 1
ATOM 7710 C CA . LEU A 1 1038 ? -10.374 7.146 66.386 1.00 59.47 1038 LEU A CA 1
ATOM 7711 C C . LEU A 1 1038 ? -9.019 6.635 65.891 1.00 59.47 1038 LEU A C 1
ATOM 7713 O O . LEU A 1 1038 ? -8.026 6.688 66.615 1.00 59.47 1038 LEU A O 1
ATOM 7717 N N . GLN A 1 1039 ? -8.972 6.128 64.663 1.00 71.81 1039 GLN A N 1
ATOM 7718 C CA . GLN A 1 1039 ? -7.729 5.694 64.034 1.00 71.81 1039 GLN A CA 1
ATOM 7719 C C . GLN A 1 1039 ? -7.037 6.857 63.310 1.00 71.81 1039 GLN A C 1
ATOM 7721 O O . GLN A 1 1039 ? -7.701 7.566 62.549 1.00 71.81 1039 GLN A O 1
ATOM 7726 N N . PRO A 1 1040 ? -5.718 7.051 63.503 1.00 65.69 1040 PRO A N 1
ATOM 7727 C CA . PRO A 1 1040 ? -4.949 8.075 62.806 1.00 65.69 1040 PRO A CA 1
ATOM 7728 C C . PRO A 1 1040 ? -4.801 7.757 61.315 1.00 65.69 1040 PRO A C 1
ATOM 7730 O O . PRO A 1 1040 ? -4.384 6.671 60.922 1.00 65.69 1040 PRO A O 1
ATOM 7733 N N . ILE A 1 1041 ? -5.099 8.744 60.478 1.00 65.56 1041 ILE A N 1
ATOM 7734 C CA . ILE A 1 1041 ? -4.777 8.776 59.055 1.00 65.56 1041 ILE A CA 1
ATOM 7735 C C . ILE A 1 1041 ? -3.359 9.324 58.944 1.00 65.56 1041 ILE A C 1
ATOM 7737 O O . ILE A 1 1041 ? -3.128 10.488 59.262 1.00 65.56 1041 ILE A O 1
ATOM 7741 N N . VAL A 1 1042 ? -2.417 8.501 58.498 1.00 72.75 1042 VAL A N 1
ATOM 7742 C CA . VAL A 1 1042 ? -1.021 8.894 58.265 1.00 72.75 1042 VAL A CA 1
ATOM 7743 C C . VAL A 1 1042 ? -0.760 9.156 56.783 1.00 72.75 1042 VAL A C 1
ATOM 7745 O O . VAL A 1 1042 ? -1.298 8.462 55.920 1.00 72.75 1042 VAL A O 1
ATOM 7748 N N . ASN A 1 1043 ? 0.042 10.179 56.485 1.00 68.44 1043 ASN A N 1
ATOM 7749 C CA . ASN A 1 1043 ? 0.519 10.473 55.132 1.00 68.44 1043 ASN A CA 1
ATOM 7750 C C . ASN A 1 1043 ? 1.697 9.550 54.749 1.00 68.44 1043 ASN A C 1
ATOM 7752 O O . ASN A 1 1043 ? 2.185 8.771 55.567 1.00 68.44 1043 ASN A O 1
ATOM 7756 N N . GLU A 1 1044 ? 2.184 9.645 53.508 1.00 62.00 1044 GLU A N 1
ATOM 7757 C CA . GLU A 1 1044 ? 3.282 8.799 53.000 1.00 62.00 1044 GLU A CA 1
ATOM 7758 C C . GLU A 1 1044 ? 4.622 8.977 53.742 1.00 62.00 1044 GLU A C 1
ATOM 7760 O O . GLU A 1 1044 ? 5.487 8.110 53.646 1.00 62.00 1044 GLU A O 1
ATOM 7765 N N . ALA A 1 1045 ? 4.792 10.050 54.524 1.00 61.81 1045 ALA A N 1
ATOM 7766 C CA . ALA A 1 1045 ? 5.957 10.249 55.388 1.00 61.81 1045 ALA A CA 1
ATOM 7767 C C . ALA A 1 1045 ? 5.793 9.620 56.791 1.00 61.81 1045 ALA A C 1
ATOM 7769 O O . ALA A 1 1045 ? 6.725 9.662 57.593 1.00 61.81 1045 ALA A O 1
ATOM 7770 N N . GLY A 1 1046 ? 4.634 9.021 57.093 1.00 61.41 1046 GLY A N 1
ATOM 7771 C CA . GLY A 1 1046 ? 4.313 8.419 58.391 1.00 61.41 1046 GLY A CA 1
ATOM 7772 C C . GLY A 1 1046 ? 3.761 9.403 59.428 1.00 61.41 1046 GLY A C 1
ATOM 7773 O O . GLY A 1 1046 ? 3.582 9.034 60.588 1.00 61.41 1046 GLY A O 1
ATOM 7774 N N . GLU A 1 1047 ? 3.467 10.644 59.040 1.00 66.06 1047 GLU A N 1
ATOM 7775 C CA . GLU A 1 1047 ? 2.932 11.667 59.939 1.00 66.06 1047 GLU A CA 1
ATOM 7776 C C . GLU A 1 1047 ? 1.405 11.629 59.943 1.00 66.06 1047 GLU A C 1
ATOM 7778 O O . GLU A 1 1047 ? 0.764 11.549 58.893 1.00 66.06 1047 GLU A O 1
ATOM 7783 N N . THR A 1 1048 ? 0.795 11.694 61.127 1.00 73.50 1048 THR A N 1
ATOM 7784 C CA . THR A 1 1048 ? -0.668 11.673 61.237 1.00 73.50 1048 THR A CA 1
ATOM 7785 C C . THR A 1 1048 ? -1.256 13.004 60.767 1.00 73.50 1048 THR A C 1
ATOM 7787 O O . THR A 1 1048 ? -1.017 14.044 61.374 1.00 73.50 1048 THR A O 1
ATOM 7790 N N . VAL A 1 1049 ? -2.057 12.960 59.703 1.00 69.25 1049 VAL A N 1
ATOM 7791 C CA . VAL A 1 1049 ? -2.726 14.101 59.057 1.00 69.25 1049 VAL A CA 1
ATOM 7792 C C . VAL A 1 1049 ? -4.225 14.199 59.375 1.00 69.25 1049 VAL A C 1
ATOM 7794 O O . VAL A 1 1049 ? -4.857 15.194 59.034 1.00 69.25 1049 VAL A O 1
ATOM 7797 N N . GLY A 1 1050 ? -4.811 13.216 60.065 1.00 69.12 1050 GLY A N 1
ATOM 7798 C CA . GLY A 1 1050 ? -6.208 13.253 60.524 1.00 69.12 1050 GLY A CA 1
ATOM 7799 C C . GLY A 1 1050 ? -6.584 12.013 61.335 1.00 69.12 1050 GLY A C 1
ATOM 7800 O O . GLY A 1 1050 ? -5.729 11.167 61.549 1.00 69.12 1050 GLY A O 1
ATOM 7801 N N . HIS A 1 1051 ? -7.834 11.884 61.790 1.00 75.31 1051 HIS A N 1
ATOM 7802 C CA . HIS A 1 1051 ? -8.347 10.643 62.394 1.00 75.31 1051 HIS A CA 1
ATOM 7803 C C . HIS A 1 1051 ? -9.754 10.319 61.864 1.00 75.31 1051 HIS A C 1
ATOM 7805 O O . HIS A 1 1051 ? -10.529 11.236 61.595 1.00 75.31 1051 HIS A O 1
ATOM 7811 N N . ILE A 1 1052 ? -10.083 9.030 61.733 1.00 63.66 1052 ILE A N 1
ATOM 7812 C CA . ILE A 1 1052 ? -11.423 8.518 61.392 1.00 63.66 1052 ILE A CA 1
ATOM 7813 C C . ILE A 1 1052 ? -11.950 7.649 62.535 1.00 63.66 1052 ILE A C 1
ATOM 7815 O O . ILE A 1 1052 ? -11.197 6.882 63.126 1.00 63.66 1052 ILE A O 1
ATOM 7819 N N . GLU A 1 1053 ? -13.242 7.756 62.838 1.00 58.59 1053 GLU A N 1
ATOM 7820 C CA . GLU A 1 1053 ? -13.892 7.008 63.919 1.00 58.59 1053 GLU A CA 1
ATOM 7821 C C . GLU A 1 1053 ? -14.493 5.690 63.389 1.00 58.59 1053 GLU A C 1
ATOM 7823 O O . GLU A 1 1053 ? -15.303 5.701 62.462 1.00 58.59 1053 GLU A O 1
ATOM 7828 N N . VAL A 1 1054 ? -14.084 4.548 63.953 1.00 59.84 1054 VAL A N 1
ATOM 7829 C CA . VAL A 1 1054 ? -14.486 3.188 63.539 1.00 59.84 1054 VAL A CA 1
ATOM 7830 C C . VAL A 1 1054 ? -15.069 2.431 64.736 1.00 59.84 1054 VAL A C 1
ATOM 7832 O O . VAL A 1 1054 ? -14.560 2.560 65.845 1.00 59.84 1054 VAL A O 1
ATOM 7835 N N . VAL A 1 1055 ? -16.126 1.636 64.534 1.00 57.41 1055 VAL A N 1
ATOM 7836 C CA . VAL A 1 1055 ? -16.771 0.849 65.606 1.00 57.41 1055 VAL A CA 1
ATOM 7837 C C . VAL A 1 1055 ? -16.265 -0.588 65.593 1.00 57.41 1055 VAL A C 1
ATOM 7839 O O . VAL A 1 1055 ? -16.428 -1.263 64.579 1.00 57.41 1055 VAL A O 1
ATOM 7842 N N . ASP A 1 1056 ? -15.728 -1.073 66.713 1.00 64.69 1056 ASP A N 1
ATOM 7843 C CA . ASP A 1 1056 ? -15.235 -2.449 66.863 1.00 64.69 1056 ASP A CA 1
ATOM 7844 C C . ASP A 1 1056 ? -15.886 -3.174 68.061 1.00 64.69 1056 ASP A C 1
ATOM 7846 O O . ASP A 1 1056 ? -16.256 -2.533 69.049 1.00 64.69 1056 ASP A O 1
ATOM 7850 N N . MET A 1 1057 ? -16.064 -4.500 67.960 1.00 59.84 1057 MET A N 1
ATOM 7851 C CA . MET A 1 1057 ? -16.573 -5.373 69.035 1.00 59.84 1057 MET A CA 1
ATOM 7852 C C . MET A 1 1057 ? -15.386 -5.969 69.788 1.00 59.84 1057 MET A C 1
ATOM 7854 O O . MET A 1 1057 ? -14.815 -6.980 69.381 1.00 59.84 1057 MET A O 1
ATOM 7858 N N . VAL A 1 1058 ? -15.016 -5.346 70.896 1.00 65.31 1058 VAL A N 1
ATOM 7859 C CA . VAL A 1 1058 ? -13.865 -5.743 71.710 1.00 65.31 1058 VAL A CA 1
ATOM 7860 C C . VAL A 1 1058 ? -14.331 -6.436 72.988 1.00 65.31 1058 VAL A C 1
ATOM 7862 O O . VAL A 1 1058 ? -15.424 -6.136 73.471 1.00 65.31 1058 VAL A O 1
ATOM 7865 N N . PRO A 1 1059 ? -13.547 -7.375 73.553 1.00 61.81 1059 PRO A N 1
ATOM 7866 C CA . PRO A 1 1059 ? -13.851 -7.938 74.862 1.00 61.81 1059 PRO A CA 1
ATOM 7867 C C . PRO A 1 1059 ? -14.039 -6.788 75.852 1.00 61.81 1059 PRO A C 1
ATOM 7869 O O . PRO A 1 1059 ? -13.168 -5.923 75.960 1.00 61.81 1059 PRO A O 1
ATOM 7872 N N . SER A 1 1060 ? -15.157 -6.767 76.573 1.00 60.41 1060 SER A N 1
ATOM 7873 C CA . SER A 1 1060 ? -15.433 -5.739 77.582 1.00 60.41 1060 SER A CA 1
ATOM 7874 C C . SER A 1 1060 ? -14.474 -5.828 78.774 1.00 60.41 1060 SER A C 1
ATOM 7876 O O . SER A 1 1060 ? -14.478 -4.959 79.641 1.00 60.41 1060 SER A O 1
ATOM 7878 N N . GLY A 1 1061 ? -13.642 -6.877 78.814 1.00 66.50 1061 GLY A N 1
ATOM 7879 C CA . GLY A 1 1061 ? -12.782 -7.230 79.940 1.00 66.50 1061 GLY A CA 1
ATOM 7880 C C . GLY A 1 1061 ? -13.547 -7.923 81.066 1.00 66.50 1061 GLY A C 1
ATOM 7881 O O . GLY A 1 1061 ? -12.942 -8.303 82.062 1.00 66.50 1061 GLY A O 1
ATOM 7882 N N . GLU A 1 1062 ? -14.859 -8.100 80.909 1.00 65.31 1062 GLU A N 1
ATOM 7883 C CA . GLU A 1 1062 ? -15.700 -8.812 81.858 1.00 65.31 1062 GLU A CA 1
ATOM 7884 C C . GLU A 1 1062 ? -15.780 -10.290 81.457 1.00 65.31 1062 GLU A C 1
ATOM 7886 O O . GLU A 1 1062 ? -16.067 -10.621 80.305 1.00 65.31 1062 GLU A O 1
ATOM 7891 N N . GLU A 1 1063 ? -15.519 -11.187 82.404 1.00 71.62 1063 GLU A N 1
ATOM 7892 C CA . GLU A 1 1063 ? -15.639 -12.631 82.215 1.00 71.62 1063 GLU A CA 1
ATOM 7893 C C . GLU A 1 1063 ? -16.862 -13.152 82.973 1.00 71.62 1063 GLU A C 1
ATOM 7895 O O . GLU A 1 1063 ? -17.037 -12.906 84.169 1.00 71.62 1063 GLU A O 1
ATOM 7900 N N . ARG A 1 1064 ? -17.734 -13.887 82.278 1.00 76.94 1064 ARG A N 1
ATOM 7901 C CA . ARG A 1 1064 ? -18.918 -14.511 82.862 1.00 76.94 1064 ARG A CA 1
ATOM 7902 C C . ARG A 1 1064 ? -18.590 -15.934 83.293 1.00 76.94 1064 ARG A C 1
ATOM 7904 O O . ARG A 1 1064 ? -18.211 -16.763 82.473 1.00 76.94 1064 ARG A O 1
ATOM 7911 N N . LEU A 1 1065 ? -18.805 -16.239 84.568 1.00 80.00 1065 LEU A N 1
ATOM 7912 C CA . LEU A 1 1065 ? -18.701 -17.600 85.095 1.00 80.00 1065 LEU A CA 1
ATOM 7913 C C . LEU A 1 1065 ? -19.791 -18.495 84.485 1.00 80.00 1065 LEU A C 1
ATOM 7915 O O . LEU A 1 1065 ? -20.982 -18.232 84.667 1.00 80.00 1065 LEU A O 1
ATOM 7919 N N . VAL A 1 1066 ? -19.388 -19.549 83.774 1.00 77.25 1066 VAL A N 1
ATOM 7920 C CA . VAL A 1 1066 ? -20.286 -20.477 83.064 1.00 77.25 1066 VAL A CA 1
ATOM 7921 C C . VAL A 1 1066 ? -20.512 -21.760 83.859 1.00 77.25 1066 VAL A C 1
ATOM 7923 O O . VAL A 1 1066 ? -21.644 -22.229 83.962 1.00 77.25 1066 VAL A O 1
ATOM 7926 N N . VAL A 1 1067 ? -19.460 -22.322 84.459 1.00 80.38 1067 VAL A N 1
ATOM 7927 C CA . VAL A 1 1067 ? -19.549 -23.513 85.319 1.00 80.38 1067 VAL A CA 1
ATOM 7928 C C . VAL A 1 1067 ? -18.699 -23.285 86.558 1.00 80.38 1067 VAL A C 1
ATOM 7930 O O . VAL A 1 1067 ? -17.529 -22.946 86.443 1.00 80.38 1067 VAL A O 1
ATOM 7933 N N . LYS A 1 1068 ? -19.283 -23.476 87.742 1.00 84.88 1068 LYS A N 1
ATOM 7934 C CA . LYS A 1 1068 ? -18.548 -23.369 89.007 1.00 84.88 1068 LYS A CA 1
ATOM 7935 C C . LYS A 1 1068 ? -17.642 -24.578 89.236 1.00 84.88 1068 LYS A C 1
ATOM 7937 O O . LYS A 1 1068 ? -17.982 -25.690 88.812 1.00 84.88 1068 LYS A O 1
ATOM 7942 N N . ALA A 1 1069 ? -16.552 -24.356 89.961 1.00 87.56 1069 ALA A N 1
ATOM 7943 C CA . ALA A 1 1069 ? -15.664 -25.388 90.458 1.00 87.56 1069 ALA A CA 1
ATOM 7944 C C . ALA A 1 1069 ? -16.458 -26.442 91.235 1.00 87.56 1069 ALA A C 1
ATOM 7946 O O . ALA A 1 1069 ? -17.408 -26.132 91.965 1.00 87.56 1069 ALA A O 1
ATOM 7947 N N . GLY A 1 1070 ? -16.080 -27.701 91.072 1.00 89.62 1070 GLY A N 1
ATOM 7948 C CA . GLY A 1 1070 ? -16.757 -28.801 91.733 1.00 89.62 1070 GLY A CA 1
ATOM 7949 C C . GLY A 1 1070 ? -16.143 -30.147 91.403 1.00 89.62 1070 GLY A C 1
ATOM 7950 O O . GLY A 1 1070 ? -15.258 -30.264 90.563 1.00 89.62 1070 GLY A O 1
ATOM 7951 N N . SER A 1 1071 ? -16.647 -31.177 92.072 1.00 90.44 1071 SER A N 1
ATOM 7952 C CA . SER A 1 1071 ? -16.235 -32.555 91.846 1.00 90.44 1071 SER A CA 1
ATOM 7953 C C . SER A 1 1071 ? -17.431 -33.490 91.760 1.00 90.44 1071 SER A C 1
ATOM 7955 O O . SER A 1 1071 ? -18.534 -33.182 92.230 1.00 90.44 1071 SER A O 1
ATOM 7957 N N . ARG A 1 1072 ? -17.241 -34.634 91.104 1.00 90.75 1072 ARG A N 1
ATOM 7958 C CA . ARG A 1 1072 ? -18.272 -35.658 90.931 1.00 90.75 1072 ARG A CA 1
ATOM 7959 C C . ARG A 1 1072 ? -17.668 -37.050 90.990 1.00 90.75 1072 ARG A C 1
ATOM 7961 O O . ARG A 1 1072 ? -16.624 -37.319 90.410 1.00 90.75 1072 ARG A O 1
ATOM 7968 N N . TYR A 1 1073 ? -18.412 -37.945 91.628 1.00 91.38 1073 TYR A N 1
ATOM 7969 C CA . TYR A 1 1073 ? -18.186 -39.378 91.527 1.00 91.38 1073 TYR A CA 1
ATOM 7970 C C . TYR A 1 1073 ? -18.986 -39.953 90.357 1.00 91.38 1073 TYR A C 1
ATOM 7972 O O . TYR A 1 1073 ? -20.149 -39.592 90.149 1.00 91.38 1073 TYR A O 1
ATOM 7980 N N . GLY A 1 1074 ? -18.370 -40.873 89.624 1.00 91.06 1074 GLY A N 1
ATOM 7981 C CA . GLY A 1 1074 ? -18.971 -41.638 88.540 1.00 91.06 1074 GLY A CA 1
ATOM 7982 C C . GLY A 1 1074 ? -18.819 -43.140 88.763 1.00 91.06 1074 GLY A C 1
ATOM 7983 O O . GLY A 1 1074 ? -17.949 -43.585 89.509 1.00 91.06 1074 GLY A O 1
ATOM 7984 N N . LEU A 1 1075 ? -19.672 -43.921 88.098 1.00 93.06 1075 LEU A N 1
ATOM 7985 C CA . LEU A 1 1075 ? -19.562 -45.378 88.056 1.00 93.06 1075 LEU A CA 1
ATOM 7986 C C . LEU A 1 1075 ? -19.498 -45.871 86.613 1.00 93.06 1075 LEU A C 1
ATOM 7988 O O . LEU A 1 1075 ? -20.304 -45.460 85.773 1.00 93.06 1075 LEU A O 1
ATOM 7992 N N . ARG A 1 1076 ? -18.602 -46.823 86.347 1.00 93.69 1076 ARG A N 1
ATOM 7993 C CA . ARG A 1 1076 ? -18.603 -47.618 85.115 1.00 93.69 1076 ARG A CA 1
ATOM 7994 C C . ARG A 1 1076 ? -19.554 -48.793 85.291 1.00 93.69 1076 ARG A C 1
ATOM 7996 O O . ARG A 1 1076 ? -19.163 -49.894 85.670 1.00 93.69 1076 ARG A O 1
ATOM 8003 N N . TYR A 1 1077 ? -20.827 -48.542 84.999 1.00 92.81 1077 TYR A N 1
ATOM 8004 C CA . TYR A 1 1077 ? -21.913 -49.498 85.235 1.00 92.81 1077 TYR A CA 1
ATOM 8005 C C . TYR A 1 1077 ? -21.686 -50.881 84.606 1.00 92.81 1077 TYR A C 1
ATOM 8007 O O . TYR A 1 1077 ? -22.092 -51.879 85.192 1.00 92.81 1077 TYR A O 1
ATOM 8015 N N . SER A 1 1078 ? -21.019 -50.976 83.454 1.00 92.62 1078 SER A N 1
ATOM 8016 C CA . SER A 1 1078 ? -20.697 -52.265 82.829 1.00 92.62 1078 SER A CA 1
ATOM 8017 C C . SER A 1 1078 ? -19.758 -53.124 83.678 1.00 92.62 1078 SER A C 1
ATOM 8019 O O . SER A 1 1078 ? -19.956 -54.334 83.761 1.00 92.62 1078 SER A O 1
ATOM 8021 N N . GLU A 1 1079 ? -18.765 -52.519 84.334 1.00 93.94 1079 GLU A N 1
ATOM 8022 C CA . GLU A 1 1079 ? -17.863 -53.252 85.227 1.00 93.94 1079 GLU A CA 1
ATOM 8023 C C . GLU A 1 1079 ? -18.566 -53.618 86.538 1.00 93.94 1079 GLU A C 1
ATOM 8025 O O . GLU A 1 1079 ? -18.434 -54.750 87.000 1.00 93.94 1079 GLU A O 1
ATOM 8030 N N . CYS A 1 1080 ? -19.396 -52.718 87.084 1.00 94.62 1080 CYS A N 1
ATOM 8031 C CA . CYS A 1 1080 ? -20.235 -53.025 88.248 1.00 94.62 1080 CYS A CA 1
ATOM 8032 C C . CYS A 1 1080 ? -21.096 -54.276 88.006 1.00 94.62 1080 CYS A C 1
ATOM 8034 O O . CYS A 1 1080 ? -21.136 -55.186 88.830 1.00 94.62 1080 CYS A O 1
ATOM 8036 N N . LEU A 1 1081 ? -21.752 -54.352 86.846 1.00 94.25 1081 LEU A N 1
ATOM 8037 C CA . LEU A 1 1081 ? -22.592 -55.492 86.474 1.00 94.25 1081 LEU A CA 1
ATOM 8038 C C . LEU A 1 1081 ? -21.785 -56.789 86.282 1.00 94.25 1081 LEU A C 1
ATOM 8040 O O . LEU A 1 1081 ? -22.297 -57.874 86.555 1.00 94.25 1081 LEU A O 1
ATOM 8044 N N . ALA A 1 1082 ? -20.531 -56.702 85.833 1.00 93.62 1082 ALA A N 1
ATOM 8045 C CA . ALA A 1 1082 ? -19.667 -57.871 85.686 1.00 93.62 1082 ALA A CA 1
ATOM 8046 C C . ALA A 1 1082 ? -19.261 -58.462 87.047 1.00 93.62 1082 ALA A C 1
ATOM 8048 O O . ALA A 1 1082 ? -19.314 -59.683 87.225 1.00 93.62 1082 ALA A O 1
ATOM 8049 N N . ILE A 1 1083 ? -18.904 -57.610 88.015 1.00 94.25 1083 ILE A N 1
ATOM 8050 C CA . ILE A 1 1083 ? -18.575 -58.047 89.380 1.00 94.25 1083 ILE A CA 1
ATOM 8051 C C . ILE A 1 1083 ? -19.815 -58.637 90.054 1.00 94.25 1083 ILE A C 1
ATOM 8053 O O . ILE A 1 1083 ? -19.732 -59.721 90.630 1.00 94.25 1083 ILE A O 1
ATOM 8057 N N . GLU A 1 1084 ? -20.973 -57.993 89.896 1.00 95.50 1084 GLU A N 1
ATOM 8058 C CA . GLU A 1 1084 ? -22.258 -58.504 90.381 1.00 95.50 1084 GLU A CA 1
ATOM 8059 C C . GLU A 1 1084 ? -22.534 -59.922 89.856 1.00 95.50 1084 GLU A C 1
ATOM 8061 O O . GLU A 1 1084 ? -22.817 -60.841 90.625 1.00 95.50 1084 GLU A O 1
ATOM 8066 N N . ALA A 1 1085 ? -22.372 -60.148 88.549 1.00 95.38 1085 ALA A N 1
ATOM 8067 C CA . ALA A 1 1085 ? -22.579 -61.465 87.954 1.00 95.38 1085 ALA A CA 1
ATOM 8068 C C . ALA A 1 1085 ? -21.598 -62.521 88.497 1.00 95.38 1085 ALA A C 1
ATOM 8070 O O . ALA A 1 1085 ? -21.985 -63.668 88.737 1.00 95.38 1085 ALA A O 1
ATOM 8071 N N . ALA A 1 1086 ? -20.330 -62.158 88.706 1.00 94.62 1086 ALA A N 1
ATOM 8072 C CA . ALA A 1 1086 ? -19.332 -63.059 89.277 1.00 94.62 1086 ALA A CA 1
ATOM 8073 C C . ALA A 1 1086 ? -19.630 -63.394 90.746 1.00 94.62 1086 ALA A C 1
ATOM 8075 O O . ALA A 1 1086 ? -19.565 -64.564 91.135 1.00 94.62 1086 ALA A O 1
ATOM 8076 N N . TYR A 1 1087 ? -20.023 -62.393 91.539 1.00 95.00 1087 TYR A N 1
ATOM 8077 C CA . TYR A 1 1087 ? -20.460 -62.566 92.921 1.00 95.00 1087 TYR A CA 1
ATOM 8078 C C . TYR A 1 1087 ? -21.623 -63.557 93.004 1.00 95.00 1087 TYR A C 1
ATOM 8080 O O . TYR A 1 1087 ? -21.549 -64.540 93.751 1.00 95.00 1087 TYR A O 1
ATOM 8088 N N . GLN A 1 1088 ? -22.653 -63.355 92.178 1.00 94.94 1088 GLN A N 1
ATOM 8089 C CA . GLN A 1 1088 ? -23.819 -64.232 92.124 1.00 94.94 1088 GLN A CA 1
ATOM 8090 C C . GLN A 1 1088 ? -23.438 -65.660 91.715 1.00 94.94 1088 GLN A C 1
ATOM 8092 O O . GLN A 1 1088 ? -23.844 -66.612 92.382 1.00 94.94 1088 GLN A O 1
ATOM 8097 N N . ARG A 1 1089 ? -22.599 -65.838 90.683 1.00 94.44 1089 ARG A N 1
ATOM 8098 C CA . ARG A 1 1089 ? -22.116 -67.168 90.260 1.00 94.44 1089 ARG A CA 1
ATOM 8099 C C . ARG A 1 1089 ? -21.362 -67.891 91.369 1.00 94.44 1089 ARG A C 1
ATOM 8101 O O . ARG A 1 1089 ? -21.637 -69.060 91.627 1.00 94.44 1089 ARG A O 1
ATOM 8108 N N . ARG A 1 1090 ? -20.448 -67.200 92.057 1.00 94.50 1090 ARG A N 1
ATOM 8109 C CA . ARG A 1 1090 ? -19.720 -67.759 93.204 1.00 94.50 1090 ARG A CA 1
ATOM 8110 C C . ARG A 1 1090 ? -20.687 -68.170 94.311 1.00 94.50 1090 ARG A C 1
ATOM 8112 O O . ARG A 1 1090 ? -20.555 -69.255 94.878 1.00 94.50 1090 ARG A O 1
ATOM 8119 N N . ARG A 1 1091 ? -21.655 -67.308 94.633 1.00 91.62 1091 ARG A N 1
ATOM 8120 C CA . ARG A 1 1091 ? -22.645 -67.584 95.676 1.00 91.62 1091 ARG A CA 1
ATOM 8121 C C . ARG A 1 1091 ? -23.470 -68.823 95.336 1.00 91.62 1091 ARG A C 1
ATOM 8123 O O . ARG A 1 1091 ? -23.641 -69.667 96.210 1.00 91.62 1091 ARG A O 1
ATOM 8130 N N . ILE A 1 1092 ? -23.903 -68.958 94.083 1.00 93.75 1092 ILE A N 1
ATOM 8131 C CA . ILE A 1 1092 ? -24.635 -70.128 93.580 1.00 93.75 1092 ILE A CA 1
ATOM 8132 C C . ILE A 1 1092 ? -23.771 -71.392 93.665 1.00 93.75 1092 ILE A C 1
ATOM 8134 O O . ILE A 1 1092 ? -24.211 -72.373 94.252 1.00 93.75 1092 ILE A O 1
ATOM 8138 N N . ALA A 1 1093 ? -22.523 -71.364 93.190 1.00 88.94 1093 ALA A N 1
ATOM 8139 C CA . ALA A 1 1093 ? -21.639 -72.534 93.227 1.00 88.94 1093 ALA A CA 1
ATOM 8140 C C . ALA A 1 1093 ? -21.377 -73.037 94.659 1.00 88.94 1093 ALA A C 1
ATOM 8142 O O . ALA A 1 1093 ? -21.413 -74.237 94.923 1.00 88.94 1093 ALA A O 1
ATOM 8143 N N . ARG A 1 1094 ? -21.174 -72.121 95.617 1.00 89.69 1094 ARG A N 1
ATOM 8144 C CA . ARG A 1 1094 ? -21.029 -72.481 97.039 1.00 89.69 1094 ARG A CA 1
ATOM 8145 C C . ARG A 1 1094 ? -22.295 -73.119 97.605 1.00 89.69 1094 ARG A C 1
ATOM 8147 O O . ARG A 1 1094 ? -22.197 -74.030 98.421 1.00 89.69 1094 ARG A O 1
ATOM 8154 N N . LEU A 1 1095 ? -23.468 -72.643 97.185 1.00 87.19 1095 LEU A N 1
ATOM 8155 C CA . LEU A 1 1095 ? -24.741 -73.247 97.570 1.00 87.19 1095 LEU A CA 1
ATOM 8156 C C . LEU A 1 1095 ? -24.888 -74.651 96.964 1.00 87.19 1095 LEU A C 1
ATOM 8158 O O . LEU A 1 1095 ? -25.292 -75.564 97.675 1.00 87.19 1095 LEU A O 1
ATOM 8162 N N . GLU A 1 1096 ? -24.510 -74.856 95.702 1.00 90.44 1096 GLU A N 1
ATOM 8163 C CA . GLU A 1 1096 ? -24.565 -76.172 95.050 1.00 90.44 1096 GLU A CA 1
ATOM 8164 C C . GLU A 1 1096 ? -23.620 -77.199 95.691 1.00 90.44 1096 GLU A C 1
ATOM 8166 O O . GLU A 1 1096 ? -24.015 -78.349 95.883 1.00 90.44 1096 GLU A O 1
ATOM 8171 N N . GLU A 1 1097 ? -22.400 -76.808 96.069 1.00 84.94 1097 GLU A N 1
ATOM 8172 C CA . GLU A 1 1097 ? -21.445 -77.710 96.731 1.00 84.94 1097 GLU A CA 1
ATOM 8173 C C . GLU A 1 1097 ? -21.871 -78.047 98.166 1.00 84.94 1097 GLU A C 1
ATOM 8175 O O . GLU A 1 1097 ? -21.811 -79.203 98.597 1.00 84.94 1097 GLU A O 1
ATOM 8180 N N . ALA A 1 1098 ? -22.392 -77.055 98.896 1.00 82.25 1098 ALA A N 1
ATOM 8181 C CA . ALA A 1 1098 ? -23.005 -77.298 100.196 1.00 82.25 1098 ALA A CA 1
ATOM 8182 C C . ALA A 1 1098 ? -24.169 -78.293 100.069 1.00 82.25 1098 ALA A C 1
ATOM 8184 O O . ALA A 1 1098 ? -24.300 -79.197 100.890 1.00 82.25 1098 ALA A O 1
ATOM 8185 N N . VAL A 1 1099 ? -24.965 -78.188 99.002 1.00 83.69 1099 VAL A N 1
ATOM 8186 C CA . VAL A 1 1099 ? -26.043 -79.139 98.726 1.00 83.69 1099 VAL A CA 1
ATOM 8187 C C . VAL A 1 1099 ? -25.489 -80.519 98.362 1.00 83.69 1099 VAL A C 1
ATOM 8189 O O . VAL A 1 1099 ? -25.967 -81.486 98.933 1.00 83.69 1099 VAL A O 1
ATOM 8192 N N . LYS A 1 1100 ? -24.470 -80.649 97.498 1.00 77.50 1100 LYS A N 1
ATOM 8193 C CA . LYS A 1 1100 ? -23.867 -81.947 97.115 1.00 77.50 1100 LYS A CA 1
ATOM 8194 C C . LYS A 1 1100 ? -23.198 -82.690 98.272 1.00 77.50 1100 LYS A C 1
ATOM 8196 O O . LYS A 1 1100 ? -23.352 -83.907 98.366 1.00 77.50 1100 LYS A O 1
ATOM 8201 N N . SER A 1 1101 ? -22.485 -81.987 99.151 1.00 73.56 1101 SER A N 1
ATOM 8202 C CA . SER A 1 1101 ? -21.824 -82.601 100.316 1.00 73.56 1101 SER A CA 1
ATOM 8203 C C . SER A 1 1101 ? -22.818 -83.195 101.320 1.00 73.56 1101 SER A C 1
ATOM 8205 O O . SER A 1 1101 ? -22.493 -84.157 102.008 1.00 73.56 1101 SER A O 1
ATOM 8207 N N . LEU A 1 1102 ? -24.060 -82.705 101.337 1.00 76.06 1102 LEU A N 1
ATOM 8208 C CA . LEU A 1 1102 ? -25.153 -83.306 102.102 1.00 76.06 1102 LEU A CA 1
ATOM 8209 C C . LEU A 1 1102 ? -25.680 -84.627 101.495 1.00 76.06 1102 LEU A C 1
ATOM 8211 O O . LEU A 1 1102 ? -26.433 -85.320 102.177 1.00 76.06 1102 LEU A O 1
ATOM 8215 N N . ILE A 1 1103 ? -25.316 -84.989 100.251 1.00 75.25 1103 ILE A N 1
ATOM 8216 C CA . ILE A 1 1103 ? -25.907 -86.124 99.499 1.00 75.25 1103 ILE A CA 1
ATOM 8217 C C . ILE A 1 1103 ? -24.907 -87.233 99.093 1.00 75.25 1103 ILE A C 1
ATOM 8219 O O . ILE A 1 1103 ? -25.351 -88.270 98.600 1.00 75.25 1103 ILE A O 1
ATOM 8223 N N . ALA A 1 1104 ? -23.585 -87.071 99.260 1.00 55.69 1104 ALA A N 1
ATOM 8224 C CA . ALA A 1 1104 ? -22.596 -88.086 98.850 1.00 55.69 1104 ALA A CA 1
ATOM 8225 C C . ALA A 1 1104 ? -22.483 -89.265 99.860 1.00 55.69 1104 ALA A C 1
ATOM 8227 O O . ALA A 1 1104 ? -22.372 -89.011 101.059 1.00 55.69 1104 ALA A O 1
ATOM 8228 N N . PRO A 1 1105 ? -22.506 -90.544 99.413 1.00 61.91 1105 PRO A N 1
ATOM 8229 C CA . PRO A 1 1105 ? -22.436 -91.719 100.292 1.00 61.91 1105 PRO A CA 1
ATOM 8230 C C . PRO A 1 1105 ? -21.007 -91.975 100.812 1.00 61.91 1105 PRO A C 1
ATOM 8232 O O . PRO A 1 1105 ? -20.065 -91.988 100.022 1.00 61.91 1105 PRO A O 1
ATOM 8235 N N . ASN A 1 1106 ? -20.905 -92.166 102.136 1.00 52.84 1106 ASN A N 1
ATOM 8236 C CA . ASN A 1 1106 ? -19.688 -92.242 102.970 1.00 52.84 1106 ASN A CA 1
ATOM 8237 C C . ASN A 1 1106 ? -18.577 -93.193 102.513 1.00 52.84 1106 ASN A C 1
ATOM 8239 O O . ASN A 1 1106 ? -18.901 -94.345 102.137 1.00 52.84 1106 ASN A O 1
#

pLDDT: mean 84.59, std 12.05, range [34.81, 98.19]

Secondary structure (DSSP, 8-state):
-PPPPHHHHS-SBSSTT-GGG-B----HHHHHHHHHHHHHHHHHHHS-S-EEESSHHHHHH---S-TT-EEEE---SSGGG-EEEEEESSTTSSEEEEEE-----EEEEEE-SSSBTTEEEEEESS---TTSEEEEE-SS---SSS-EEEETT---EEEE-TTSPBPPTTSS-TT-EEEEEEETTEEEES--S-PPEEE-EE-S-SSEEEEE-SSPPPSSTTS-EEEEE--S---SSS-EEEETT---EEEE-TTSPBPPTTSS-TT-EEEEEEETTEEEESSPPP-HHHHHHHHHHHHHHHHHHHT---EEESSHHHHHTS-TTT--EEEE--TT--EEEEEEES--HHHHHH-TT-SSEE--TTS-TTTEEEEE---SSEEGGGGT---BS-GGGHHHHHHHHHHHHHHHHHTTSEEEE--SSEEEES-EEEPTTEEEE-S-B----TT-TTSPPP--B-EEEE------B---S----IIIIIEEEETTEEEEEEEPPPSB-S---TTPPPPBPPB-EEEEESSSS-B--EEEEEEEEE--SSSSSGGGG-TT-----S---EEEEEES-BS-EEEEEEE-S--SSEEEEEEE-SSSS--EEES-EEEEEEEESSEEEEEEE--EEEEEEE-SSEEEEE--TT----SSEEEEETTTEEEEESEEEEETTEEEEES-SS--TT--EEE-TT---EEES-EEES-EEE----TTS--TGGGT-SS--EEEEEE-SSB-SEEEES-EEE-SSTTSEEEEEES-SSEEEES-EEESEEEEE---GGG--SSS------SEEEESPEEPTTEE-TTB--SSEEETTTTT---S---S-----PPTT------PPTT-EEEEE-TTS-EEEEEETTS-EEE-S------SSS-----PPTT--EEEEETTEEEEEE-TTT--EEESSTTT--SS-SSS--S----SSPPP----STT--S--PPPHHHHHHHTTPPPEEE--HHHHHHHGGGSPPEEE--HHHHHHHHHHTT--GGGSTTEEEEEE--EEEEEEEEEEEEEEEE-TTS-EEEEEEEEEEEEEEEEEEEE--EEEEEE-HHHHHHHHHHHHHHHHHHHHHHHHHTTS--